Protein AF-A0A8B2NH88-F1 (afdb_monomer_lite)

InterPro domains:
  IPR000595 Cyclic nucleotide-binding domain [PS50042] (14-111)
  IPR000595 Cyclic nucleotide-binding domain [cd00038] (14-144)
  IPR012318 Crp-type HTH domain [PF13545] (170-238)
  IPR014710 RmlC-like jelly roll fold [G3DSA:2.60.120.10] (6-159)
  IPR018490 Cyclic nucleotide-binding domain superfamily [SSF51206] (8-156)
  IPR036388 Winged helix-like DNA-binding domain superfamily [G3DSA:1.10.10.10] (168-245)
  IPR036390 Winged helix DNA-binding domain superfamily [SSF46785] (169-241)

Sequence (848 aa):
MNVIDKGILERCSLFATLSADGLRELARVSTLSNVVHPGDVLFEIGDPSDALFVVTRPRRGQGDDAPLARFEFGATAGKFIRADHVGEFGVIGDVELLLAGIGPNLPRRCTRAVAVTPLVVMRLPAQTVATLSESEHRFRRLLVREGARRLLDAMQVQVRRREVGAEIALAALLTEAAATQGTFHGNRVEFARKITQDELASELAVSRRTIAMHLSEWARAGLVTTSPLVVLDFNRLRLLANLQDVAPADVHQDVVGEIDHLLDAGDLLRARTLALSFASHLLDAPTLVFRAALTAARLGATGEAAALLERHGFGPGVTAAAVSHLVRAGIHRLNATDAWDDLDDIRPSTALERQLATDIAALLGRLEKDGCRHAATLQETQDHASRAAAAYAIAHDIARSPFAAVNRAAMTLLAGDKSTATQLARPYLEDRSLAPSYWSAATAAEALLITNETEAARCQFRAASLLPDATDGARASTRRQLRLLAPALAMDPDALVTFMPISRPAVGVGHMIRATDADAAPRADTAERIAKGVEVAFQTHNVGSLYVSLACGADIVLAEAALARGAELHVVMPFSIADFRAASVAIGDADGEEGWNNRFDACLAKAATITILCPGDVPRLGQDWYYRQTFRHCAGRALERAGHLDTEPLLVSVSGGGDRSTIASTSSGMSEWAAHGLETVVVEFPLTRPKPAGPTAGLTVSGAAVVFLYPINDLDRGAKDRFSDTLAVRFGDALLVRALKSRRTAYAIIADTVAEVRSVVERARKCAATSGVALRIICDHGGIRRGEGTIAHDHLTRLTGATDVPGAPPDITLATATYAMEATFSDRKGQTLVPVGARSDMYALSWL

Secondary structure (DSSP, 8-state):
-----THHHHHSTTTTTS-HHHHHHHHHH-EEPPPBPTT-EEE-TTS---EEEEEE-SSTT-S-S--SEEEEEEPTTS-EEEEEEE-TT-EES-HHHHHTTT-S-PPPPSEEEEESSSBEEEEEEHHHHHHHHHH-HHHHHHHHHHHHHHHHHHHHHHHHHHHSHHHHHHHHHHHHHHHHHEEEETTEEEESS---HHHHHHHTTS-HHHHHHHHHHHHHTTSEEETTEEES-HHHHHHHHHTTTS-HHHHHHHHHHHHHHHHHHT-HHHHHHHHHHHHTTSTT-HHHHHHHHHHHHHTT-HHHHHHHHHHTT--TT--HHHHHHHHHHHHHHHTT----S-----S--SHHHHHHHHHHHHHHHHHHHHHHHH-SSHHHHHHHHHHHHHHHHHHHHHH--HHHHHHHHHHHHHTT-HHHHHHHHGGGSS---S---HHHHHHHHHHHHHTT-HHHHHHHHHHHTTSTT--HHHHHHHHHHHHHHHHHHT--HHHHHTTS---EEEEEEE-B--TTTS-HHHHHHHHHHHHHHHHHHHHHTTEEEEEE---TBHHHHHHHHHHHTTPEEEEEEEE-HHHHIIIIIGGG--TTS--HHHHHHHHHHH-SEEEEEE-SPPPSTTHHHHHHHHHHHHHHHHHHHHHHHTS--EEEEEE-S-----TTSHHHHHHHHHHTT--EEEEE--PPPPPPPS------PEEEEEEEEEESSPPPHHHHHHHHHHHHHHHGGGEEEEE-TTS-EEEEEEESSTTTHHHHHHHHHHHHHHTT--EEEEEEEEEEE-TT--B-HHHHHHSGGGS--TTS-SSSEEEEHHHHHHHHHHTTTTEEEEE-TT-TTEEEEEE-

Organism: NCBI:txid2184697

pLDDT: mean 84.27, std 11.88, range [36.03, 98.56]

Radius of gyration: 32.59 Å; chains: 1; bounding box: 81×70×95 Å

Structure (mmCIF, N/CA/C/O backbone):
data_AF-A0A8B2NH88-F1
#
_entry.id   AF-A0A8B2NH88-F1
#
loop_
_atom_site.group_PDB
_atom_site.id
_atom_site.type_symbol
_atom_site.label_atom_id
_atom_site.label_alt_id
_atom_site.label_comp_id
_atom_site.label_asym_id
_atom_site.label_entity_id
_atom_site.label_seq_id
_atom_site.pdbx_PDB_ins_code
_atom_site.Cartn_x
_atom_site.Cartn_y
_atom_site.Cartn_z
_atom_site.occupancy
_atom_site.B_iso_or_equiv
_atom_site.auth_seq_id
_atom_site.auth_comp_id
_atom_site.auth_asym_id
_atom_site.auth_atom_id
_atom_site.pdbx_PDB_model_num
ATOM 1 N N . MET A 1 1 ? 31.349 -8.669 -61.616 1.00 36.03 1 MET A N 1
ATOM 2 C CA . MET A 1 1 ? 29.884 -8.730 -61.415 1.00 36.03 1 MET A CA 1
ATOM 3 C C . MET A 1 1 ? 29.632 -9.651 -60.239 1.00 36.03 1 MET A C 1
ATOM 5 O O . MET A 1 1 ? 29.850 -10.847 -60.376 1.00 36.03 1 MET A O 1
ATOM 9 N N . ASN A 1 2 ? 29.287 -9.098 -59.075 1.00 39.78 2 ASN A N 1
ATOM 10 C CA . ASN A 1 2 ? 28.994 -9.897 -57.886 1.00 39.78 2 ASN A CA 1
ATOM 11 C C . ASN A 1 2 ? 27.671 -10.632 -58.112 1.00 39.78 2 ASN A C 1
ATOM 13 O O . ASN A 1 2 ? 26.616 -10.006 -58.112 1.00 39.78 2 ASN A O 1
ATOM 17 N N . VAL A 1 3 ? 27.733 -11.942 -58.355 1.00 52.06 3 VAL A N 1
ATOM 18 C CA . VAL A 1 3 ? 26.546 -12.799 -58.329 1.00 52.06 3 VAL A CA 1
ATOM 19 C C . VAL A 1 3 ? 26.080 -12.838 -56.879 1.00 52.06 3 VAL A C 1
ATOM 21 O O . VAL A 1 3 ? 26.786 -13.352 -56.013 1.00 52.06 3 VAL A O 1
ATOM 24 N N . ILE A 1 4 ? 24.933 -12.224 -56.606 1.00 63.06 4 ILE A N 1
ATOM 25 C CA . ILE A 1 4 ? 24.326 -12.230 -55.278 1.00 63.06 4 ILE A CA 1
ATOM 26 C C . ILE A 1 4 ? 23.904 -13.664 -54.936 1.00 63.06 4 ILE A C 1
ATOM 28 O O . ILE A 1 4 ? 23.284 -14.350 -55.752 1.00 63.06 4 ILE A O 1
ATOM 32 N N . ASP A 1 5 ? 24.255 -14.115 -53.731 1.00 66.06 5 ASP A N 1
ATOM 33 C CA . ASP A 1 5 ? 23.884 -15.433 -53.215 1.00 66.06 5 ASP A CA 1
ATOM 34 C C . ASP A 1 5 ? 22.354 -15.541 -53.079 1.00 66.06 5 ASP A C 1
ATOM 36 O O . ASP A 1 5 ? 21.733 -14.849 -52.264 1.00 66.06 5 ASP A O 1
ATOM 40 N N . LYS A 1 6 ? 21.748 -16.443 -53.863 1.00 68.06 6 LYS A N 1
ATOM 41 C CA . LYS A 1 6 ? 20.309 -16.750 -53.807 1.00 68.06 6 LYS A CA 1
ATOM 42 C C . LYS A 1 6 ? 19.868 -17.215 -52.421 1.00 68.06 6 LYS A C 1
ATOM 44 O O . LYS A 1 6 ? 18.712 -17.010 -52.060 1.00 68.06 6 LYS A O 1
ATOM 49 N N . GLY A 1 7 ? 20.790 -17.752 -51.618 1.00 69.69 7 GLY A N 1
ATOM 50 C CA . GLY A 1 7 ? 20.520 -18.199 -50.259 1.00 69.69 7 GLY A CA 1
ATOM 51 C C . GLY A 1 7 ? 20.042 -17.089 -49.318 1.00 69.69 7 GLY A C 1
ATOM 52 O O . GLY A 1 7 ? 19.490 -17.394 -48.265 1.00 69.69 7 GLY A O 1
ATOM 53 N N . ILE A 1 8 ? 20.231 -15.800 -49.643 1.00 73.44 8 ILE A N 1
ATOM 54 C CA . ILE A 1 8 ? 19.620 -14.695 -48.876 1.00 73.44 8 ILE A CA 1
ATOM 55 C C . ILE A 1 8 ? 18.121 -14.571 -49.189 1.00 73.44 8 ILE A C 1
ATOM 57 O O . ILE A 1 8 ? 17.326 -14.401 -48.268 1.00 73.44 8 ILE A O 1
ATOM 61 N N . LEU A 1 9 ? 17.730 -14.704 -50.461 1.00 78.56 9 LEU A N 1
ATOM 62 C CA . LEU A 1 9 ? 16.327 -14.647 -50.885 1.00 78.56 9 LEU A CA 1
ATOM 63 C C . LEU A 1 9 ? 15.545 -15.868 -50.389 1.00 78.56 9 LEU A C 1
ATOM 65 O O . LEU A 1 9 ? 14.433 -15.713 -49.901 1.00 78.56 9 LEU A O 1
ATOM 69 N N . GLU A 1 10 ? 16.141 -17.060 -50.431 1.00 81.31 10 GLU A N 1
ATOM 70 C CA . GLU A 1 10 ? 15.514 -18.301 -49.944 1.00 81.31 10 GLU A CA 1
ATOM 71 C C . GLU A 1 10 ? 15.223 -18.279 -48.434 1.00 81.31 10 GLU A C 1
ATOM 73 O O . GLU A 1 10 ? 14.262 -18.894 -47.977 1.00 81.31 10 GLU A O 1
ATOM 78 N N . ARG A 1 11 ? 16.028 -17.543 -47.653 1.00 80.81 11 ARG A N 1
ATOM 79 C CA . ARG A 1 11 ? 15.816 -17.352 -46.207 1.00 80.81 11 ARG A CA 1
ATOM 80 C C . ARG A 1 11 ? 14.731 -16.333 -45.875 1.00 80.81 11 ARG A C 1
ATOM 82 O O . ARG A 1 11 ? 14.248 -16.306 -44.747 1.00 80.81 11 ARG A O 1
ATOM 89 N N . CYS A 1 12 ? 14.345 -15.498 -46.832 1.00 81.19 12 CYS A N 1
ATOM 90 C CA . CYS A 1 12 ? 13.248 -14.568 -46.648 1.00 81.19 12 CYS A CA 1
ATOM 91 C C . CYS A 1 12 ? 11.926 -15.293 -46.926 1.00 81.19 12 CYS A C 1
ATOM 93 O O . CYS A 1 12 ? 11.665 -15.748 -48.043 1.00 81.19 12 CYS A O 1
ATOM 95 N N . SER A 1 13 ? 11.061 -15.370 -45.913 1.00 78.88 13 SER A N 1
ATOM 96 C CA . SER A 1 13 ? 9.768 -16.066 -45.991 1.00 78.88 13 SER A CA 1
ATOM 97 C C . SER A 1 13 ? 8.874 -15.565 -47.130 1.00 78.88 13 SER A C 1
ATOM 99 O O . SER A 1 13 ? 8.086 -16.338 -47.676 1.00 78.88 13 SER A O 1
ATOM 101 N N . LEU A 1 14 ? 9.030 -14.299 -47.528 1.00 81.50 14 LEU A N 1
ATOM 102 C CA . LEU A 1 14 ? 8.310 -13.697 -48.645 1.00 81.50 14 LEU A CA 1
ATOM 103 C C . LEU A 1 14 ? 8.694 -14.326 -49.996 1.00 81.50 14 LEU A C 1
ATOM 105 O O . LEU A 1 14 ? 7.817 -14.586 -50.818 1.00 81.50 14 LEU A O 1
ATOM 109 N N . PHE A 1 15 ? 9.981 -14.607 -50.221 1.00 85.25 15 PHE A N 1
ATOM 110 C CA . PHE A 1 15 ? 10.508 -15.092 -51.506 1.00 85.25 15 PHE A CA 1
ATOM 111 C C . PHE A 1 15 ? 10.697 -16.613 -51.556 1.00 85.25 15 PHE A C 1
ATOM 113 O O . PHE A 1 15 ? 10.886 -17.161 -52.638 1.00 85.25 15 PHE A O 1
ATOM 120 N N . ALA A 1 16 ? 10.566 -17.312 -50.424 1.00 79.69 16 ALA A N 1
ATOM 121 C CA . ALA A 1 16 ? 10.723 -18.766 -50.320 1.00 79.69 16 ALA A CA 1
ATOM 122 C C . ALA A 1 16 ? 9.769 -19.587 -51.217 1.00 79.69 16 ALA A C 1
ATOM 124 O O . ALA A 1 16 ? 9.991 -20.775 -51.433 1.00 79.69 16 ALA A O 1
ATOM 125 N N . THR A 1 17 ? 8.695 -18.975 -51.732 1.00 81.56 17 THR A N 1
ATOM 126 C CA . THR A 1 17 ? 7.713 -19.639 -52.611 1.00 81.56 17 THR A CA 1
ATOM 127 C C . THR A 1 17 ? 7.903 -19.362 -54.101 1.00 81.56 17 THR A C 1
ATOM 129 O O . THR A 1 17 ? 7.134 -19.895 -54.901 1.00 81.56 17 THR A O 1
ATOM 132 N N . LEU A 1 18 ? 8.891 -18.545 -54.480 1.00 85.94 18 LEU A N 1
ATOM 133 C CA . LEU A 1 18 ? 9.225 -18.303 -55.883 1.00 85.94 18 LEU A CA 1
ATOM 134 C C . LEU A 1 18 ? 9.798 -19.569 -56.532 1.00 85.94 18 LEU A C 1
ATOM 136 O O . LEU A 1 18 ? 10.517 -20.342 -55.897 1.00 85.94 18 LEU A O 1
ATOM 140 N N . SER A 1 19 ? 9.524 -19.757 -57.825 1.00 87.06 19 SER A N 1
ATOM 141 C CA . SER A 1 19 ? 10.197 -20.786 -58.615 1.00 87.06 19 SER A CA 1
ATOM 142 C C . SER A 1 19 ? 11.709 -20.534 -58.692 1.00 87.06 19 SER A C 1
ATOM 144 O O . SER A 1 19 ? 12.201 -19.418 -58.501 1.00 87.06 19 SER A O 1
ATOM 146 N N . ALA A 1 20 ? 12.476 -21.575 -59.028 1.00 83.94 20 ALA A N 1
ATOM 147 C CA . ALA A 1 20 ? 13.921 -21.452 -59.231 1.00 83.94 20 ALA A CA 1
ATOM 148 C C . ALA A 1 20 ? 14.282 -20.438 -60.337 1.00 83.94 20 ALA A C 1
ATOM 150 O O . ALA A 1 20 ? 15.357 -19.833 -60.293 1.00 83.94 20 ALA A O 1
ATOM 151 N N . ASP A 1 21 ? 13.392 -20.246 -61.316 1.00 85.06 21 ASP A N 1
ATOM 152 C CA . ASP A 1 21 ? 13.524 -19.237 -62.368 1.00 85.06 21 ASP A CA 1
ATOM 153 C C . ASP A 1 21 ? 13.228 -17.833 -61.845 1.00 85.06 21 ASP A C 1
ATOM 155 O O . ASP A 1 21 ? 14.049 -16.939 -62.048 1.00 85.06 21 ASP A O 1
ATOM 159 N N . GLY A 1 22 ? 12.161 -17.660 -61.061 1.00 85.75 22 GLY A N 1
ATOM 160 C CA . GLY A 1 22 ? 11.861 -16.388 -60.401 1.00 85.75 22 GLY A CA 1
ATOM 161 C C . GLY A 1 22 ? 12.966 -15.935 -59.437 1.00 85.75 22 GLY A C 1
ATOM 162 O O . GLY A 1 22 ? 13.389 -14.780 -59.470 1.00 85.75 22 GLY A O 1
ATOM 163 N N . LEU A 1 23 ? 13.522 -16.850 -58.632 1.00 86.56 23 LEU A N 1
ATOM 164 C CA . LEU A 1 23 ? 14.668 -16.560 -57.755 1.00 86.56 23 LEU A CA 1
ATOM 165 C C . LEU A 1 23 ? 15.925 -16.189 -58.550 1.00 86.56 23 LEU A C 1
ATOM 167 O O . LEU A 1 23 ? 16.676 -15.301 -58.144 1.00 86.56 23 LEU A O 1
ATOM 171 N N . ARG A 1 24 ? 16.169 -16.857 -59.688 1.00 85.69 24 ARG A N 1
ATOM 172 C CA . ARG A 1 24 ? 17.275 -16.520 -60.598 1.00 85.69 24 ARG A CA 1
ATOM 173 C C . ARG A 1 24 ? 17.119 -15.123 -61.169 1.00 85.69 24 ARG A C 1
ATOM 175 O O . ARG A 1 24 ? 18.090 -14.369 -61.180 1.00 85.69 24 ARG A O 1
ATOM 182 N N . GLU A 1 25 ? 15.928 -14.807 -61.655 1.00 87.31 25 GLU A N 1
ATOM 183 C CA . GLU A 1 25 ? 15.629 -13.517 -62.251 1.00 87.31 25 GLU A CA 1
ATOM 184 C C . GLU A 1 25 ? 15.794 -12.392 -61.229 1.00 87.31 25 GLU A C 1
ATOM 186 O O . GLU A 1 25 ? 16.532 -11.441 -61.493 1.00 87.31 25 GLU A O 1
ATOM 191 N N . LEU A 1 26 ? 15.205 -12.548 -60.041 1.00 87.50 26 LEU A N 1
ATOM 192 C CA . LEU A 1 26 ? 15.286 -11.559 -58.972 1.00 87.50 26 LEU A CA 1
ATOM 193 C C . LEU A 1 26 ? 16.730 -11.369 -58.490 1.00 87.50 26 LEU A C 1
ATOM 195 O O . LEU A 1 26 ? 17.210 -10.238 -58.431 1.00 87.50 26 LEU A O 1
ATOM 199 N N . ALA A 1 27 ? 17.470 -12.452 -58.228 1.00 85.56 27 ALA A N 1
ATOM 200 C CA . ALA A 1 27 ? 18.872 -12.375 -57.805 1.00 85.56 27 ALA A CA 1
ATOM 201 C C . ALA A 1 27 ? 19.776 -11.703 -58.853 1.00 85.56 27 ALA A C 1
ATOM 203 O O . ALA A 1 27 ? 20.733 -11.021 -58.490 1.00 85.56 27 ALA A O 1
ATOM 204 N N . ARG A 1 28 ? 19.472 -11.868 -60.149 1.00 87.25 28 ARG A N 1
ATOM 205 C CA . ARG A 1 28 ? 20.243 -11.273 -61.252 1.00 87.25 28 ARG A CA 1
ATOM 206 C C . ARG A 1 28 ? 20.133 -9.749 -61.292 1.00 87.25 28 ARG A C 1
ATOM 208 O O . ARG A 1 28 ? 21.100 -9.093 -61.666 1.00 87.25 28 ARG A O 1
ATOM 215 N N . VAL A 1 29 ? 18.962 -9.203 -60.969 1.00 87.50 29 VAL A N 1
ATOM 216 C CA . VAL A 1 29 ? 18.688 -7.756 -61.056 1.00 87.50 29 VAL A CA 1
ATOM 217 C C . VAL A 1 29 ? 18.832 -7.026 -59.721 1.00 87.50 29 VAL A C 1
ATOM 219 O O . VAL A 1 29 ? 18.782 -5.799 -59.684 1.00 87.50 29 VAL A O 1
ATOM 222 N N . SER A 1 30 ? 18.994 -7.769 -58.628 1.00 88.25 30 SER A N 1
ATOM 223 C CA . SER A 1 30 ? 19.156 -7.206 -57.291 1.00 88.25 30 SER A CA 1
ATOM 224 C C . SER A 1 30 ? 20.561 -6.648 -57.086 1.00 88.25 30 SER A C 1
ATOM 226 O O . SER A 1 30 ? 21.530 -7.120 -57.683 1.00 88.25 30 SER A O 1
ATOM 228 N N . THR A 1 31 ? 20.690 -5.658 -56.205 1.00 89.12 31 THR A N 1
ATOM 229 C CA . THR A 1 31 ? 21.988 -5.104 -55.795 1.00 89.12 31 THR A CA 1
ATOM 230 C C . THR A 1 31 ? 22.151 -5.179 -54.284 1.00 89.12 31 THR A C 1
ATOM 232 O O . THR A 1 31 ? 21.176 -5.116 -53.541 1.00 89.12 31 THR A O 1
ATOM 235 N N . LEU A 1 32 ? 23.388 -5.346 -53.818 1.00 87.56 32 LEU A N 1
ATOM 236 C CA . LEU A 1 32 ? 23.715 -5.372 -52.394 1.00 87.56 32 LEU A CA 1
ATOM 237 C C . LEU A 1 32 ? 24.426 -4.071 -52.023 1.00 87.56 32 LEU A C 1
ATOM 239 O O . LEU A 1 32 ? 25.334 -3.643 -52.740 1.00 87.56 32 LEU A O 1
ATOM 243 N N . SER A 1 33 ? 24.012 -3.441 -50.929 1.00 87.44 33 SER A N 1
ATOM 244 C CA . SER A 1 33 ? 24.659 -2.236 -50.420 1.00 87.44 33 SER A CA 1
ATOM 245 C C . SER A 1 33 ? 26.012 -2.546 -49.770 1.00 87.44 33 SER A C 1
ATOM 247 O O . SER A 1 33 ? 26.317 -3.686 -49.415 1.00 87.44 33 SER A O 1
ATOM 249 N N . ASN A 1 34 ? 26.806 -1.499 -49.536 1.00 87.38 34 ASN A N 1
ATOM 250 C CA . ASN A 1 34 ? 27.833 -1.546 -48.495 1.00 87.38 34 ASN A CA 1
ATOM 251 C C . ASN A 1 34 ? 27.167 -1.626 -47.107 1.00 87.38 34 ASN A C 1
ATOM 253 O O . ASN A 1 34 ? 25.945 -1.499 -46.988 1.00 87.38 34 ASN A O 1
ATOM 257 N N . VAL A 1 35 ? 27.966 -1.832 -46.056 1.00 87.56 35 VAL A N 1
ATOM 258 C CA . VAL A 1 35 ? 27.463 -1.785 -44.676 1.00 87.56 35 VAL A CA 1
ATOM 259 C C . VAL A 1 35 ? 26.870 -0.404 -44.402 1.00 87.56 35 VAL A C 1
ATOM 261 O O . VAL A 1 35 ? 27.547 0.605 -44.573 1.00 87.56 35 VAL A O 1
ATOM 264 N N . VAL A 1 36 ? 25.606 -0.391 -43.999 1.00 87.50 36 VAL A N 1
ATOM 265 C CA . VAL A 1 36 ? 24.856 0.779 -43.551 1.00 87.50 36 VAL A CA 1
ATOM 266 C C . VAL A 1 36 ? 25.027 0.896 -42.042 1.00 87.50 36 VAL A C 1
ATOM 268 O O . VAL A 1 36 ? 24.899 -0.104 -41.323 1.00 87.50 36 VAL A O 1
ATOM 271 N N . HIS A 1 37 ? 25.348 2.094 -41.559 1.00 83.88 37 HIS A N 1
ATOM 272 C CA . HIS A 1 37 ? 25.634 2.326 -40.151 1.00 83.88 37 HIS A CA 1
ATOM 273 C C . HIS A 1 37 ? 24.370 2.730 -39.374 1.00 83.88 37 HIS A C 1
ATOM 275 O O . HIS A 1 37 ? 23.430 3.272 -39.954 1.00 83.88 37 HIS A O 1
ATOM 281 N N . PRO A 1 38 ? 24.318 2.473 -38.054 1.00 79.31 38 PRO A N 1
ATOM 282 C CA . PRO A 1 38 ? 23.218 2.926 -37.207 1.00 79.31 38 PRO A CA 1
ATOM 283 C C . PRO A 1 38 ? 22.944 4.426 -37.364 1.00 79.31 38 PRO A C 1
ATOM 285 O O . PRO A 1 38 ? 23.867 5.235 -37.294 1.00 79.31 38 PRO A O 1
ATOM 288 N N . GLY A 1 39 ? 21.676 4.791 -37.531 1.00 72.12 39 GLY A N 1
ATOM 289 C CA . GLY A 1 39 ? 21.225 6.166 -37.752 1.00 72.12 39 GLY A CA 1
ATOM 290 C C . GLY A 1 39 ? 21.135 6.581 -39.223 1.00 72.12 39 GLY A C 1
ATOM 291 O O . GLY A 1 39 ? 20.457 7.568 -39.511 1.00 72.12 39 GLY A O 1
ATOM 292 N N . ASP A 1 40 ? 21.735 5.829 -40.151 1.00 86.12 40 ASP A N 1
ATOM 293 C CA . ASP A 1 40 ? 21.634 6.118 -41.582 1.00 86.12 40 ASP A CA 1
ATOM 294 C C . ASP A 1 40 ? 20.217 5.842 -42.100 1.00 86.12 40 ASP A C 1
ATOM 296 O O . ASP A 1 40 ? 19.581 4.834 -41.768 1.00 86.12 40 ASP A O 1
ATOM 300 N N . VAL A 1 41 ? 19.724 6.741 -42.951 1.00 84.75 41 VAL A N 1
ATOM 301 C CA . VAL A 1 41 ? 18.399 6.631 -43.562 1.00 84.75 41 VAL A CA 1
ATOM 302 C C . VAL A 1 41 ? 18.493 5.826 -44.857 1.00 84.75 41 VAL A C 1
ATOM 304 O O . VAL A 1 41 ? 19.268 6.155 -45.750 1.00 84.75 41 VAL A O 1
ATOM 307 N N . LEU A 1 42 ? 17.680 4.775 -44.965 1.00 88.06 42 LEU A N 1
ATOM 308 C CA . LEU A 1 42 ? 17.579 3.924 -46.153 1.00 88.06 42 LEU A CA 1
ATOM 309 C C . LEU A 1 42 ? 16.731 4.575 -47.252 1.00 88.06 42 LEU A C 1
ATOM 311 O O . LEU A 1 42 ? 17.059 4.459 -48.430 1.00 88.06 42 LEU A O 1
ATOM 315 N N . PHE A 1 43 ? 15.637 5.230 -46.863 1.00 90.06 43 PHE A N 1
ATOM 316 C CA . PHE A 1 43 ? 14.804 6.089 -47.709 1.00 90.06 43 PHE A CA 1
ATOM 317 C C . PHE A 1 43 ? 13.926 6.991 -46.832 1.00 90.06 43 PHE A C 1
ATOM 319 O O . PHE A 1 43 ? 13.549 6.607 -45.718 1.00 90.06 43 PHE A O 1
ATOM 326 N N . GLU A 1 44 ? 13.602 8.175 -47.344 1.00 87.94 44 GLU A N 1
ATOM 327 C CA . GLU A 1 44 ? 12.750 9.181 -46.711 1.00 87.94 44 GLU A CA 1
ATOM 328 C C . GLU A 1 44 ? 11.328 9.189 -47.293 1.00 87.94 44 GLU A C 1
ATOM 330 O O . GLU A 1 44 ? 11.056 8.712 -48.399 1.00 87.94 44 GLU A O 1
ATOM 335 N N . ILE A 1 45 ? 10.398 9.791 -46.547 1.00 84.38 45 ILE A N 1
ATOM 336 C CA . ILE A 1 45 ? 9.050 10.073 -47.053 1.00 84.38 45 ILE A CA 1
ATOM 337 C C . ILE A 1 45 ? 9.155 11.054 -48.223 1.00 84.38 45 ILE A C 1
ATOM 339 O O . ILE A 1 45 ? 9.796 12.099 -48.132 1.00 84.38 45 ILE A O 1
ATOM 343 N N . GLY A 1 46 ? 8.463 10.741 -49.316 1.00 83.62 46 GLY A N 1
ATOM 344 C CA . GLY A 1 46 ? 8.498 11.518 -50.548 1.00 83.62 46 GLY A CA 1
ATOM 345 C C . GLY A 1 46 ? 9.556 11.056 -51.550 1.00 83.62 46 GLY A C 1
ATOM 346 O O . GLY A 1 46 ? 9.505 11.512 -52.695 1.00 83.62 46 GLY A O 1
ATOM 347 N N . ASP A 1 47 ? 10.449 10.134 -51.188 1.00 88.94 47 ASP A N 1
ATOM 348 C CA . ASP A 1 47 ? 11.381 9.531 -52.143 1.00 88.94 47 ASP A CA 1
ATOM 349 C C . ASP A 1 47 ? 10.641 8.703 -53.214 1.00 88.94 47 ASP A C 1
ATOM 351 O O . ASP A 1 47 ? 9.493 8.281 -53.015 1.00 88.94 47 ASP A O 1
ATOM 355 N N . PRO A 1 48 ? 11.259 8.455 -54.383 1.00 88.25 48 PRO A N 1
ATOM 356 C CA . PRO A 1 48 ? 10.744 7.489 -55.348 1.00 88.25 48 PRO A CA 1
ATOM 357 C C . PRO A 1 48 ? 10.649 6.077 -54.745 1.00 88.25 48 PRO A C 1
ATOM 359 O O . PRO A 1 48 ? 11.592 5.578 -54.130 1.00 88.25 48 PRO A O 1
ATOM 362 N N . SER A 1 49 ? 9.521 5.399 -54.958 1.00 89.00 49 SER A N 1
ATOM 363 C CA . SER A 1 49 ? 9.327 4.004 -54.541 1.00 89.00 49 SER A CA 1
ATOM 364 C C . SER A 1 49 ? 9.710 3.071 -55.679 1.00 89.00 49 SER A C 1
ATOM 366 O O . SER A 1 49 ? 8.858 2.586 -56.407 1.00 89.00 49 SER A O 1
ATOM 368 N N . ASP A 1 50 ? 11.001 2.862 -55.896 1.00 87.44 50 ASP A N 1
ATOM 369 C CA . ASP A 1 50 ? 11.514 2.127 -57.059 1.00 87.44 50 ASP A CA 1
ATOM 370 C C . ASP A 1 50 ? 12.074 0.733 -56.723 1.00 87.44 50 ASP A C 1
ATOM 372 O O . ASP A 1 50 ? 12.423 -0.042 -57.620 1.00 87.44 50 ASP A O 1
ATOM 376 N N . ALA A 1 51 ? 12.127 0.375 -55.437 1.00 89.69 51 ALA A N 1
ATOM 377 C CA . ALA A 1 51 ? 12.631 -0.914 -54.977 1.00 89.69 51 ALA A CA 1
ATOM 378 C C . ALA A 1 51 ? 12.023 -1.382 -53.648 1.00 89.69 51 ALA A C 1
ATOM 380 O O . ALA A 1 51 ? 11.551 -0.581 -52.849 1.00 89.69 51 ALA A O 1
ATOM 381 N N . LEU A 1 52 ? 12.097 -2.683 -53.387 1.00 89.81 52 LEU A N 1
ATOM 382 C CA . LEU A 1 52 ? 11.957 -3.270 -52.057 1.00 89.81 52 LEU A CA 1
ATOM 383 C C . LEU A 1 52 ? 13.348 -3.558 -51.499 1.00 89.81 52 LEU A C 1
ATOM 385 O O . LEU A 1 52 ? 14.319 -3.680 -52.245 1.00 89.81 52 LEU A O 1
ATOM 389 N N . PHE A 1 53 ? 13.447 -3.689 -50.188 1.00 90.94 53 PHE A N 1
ATOM 390 C CA . PHE A 1 53 ? 14.721 -3.886 -49.520 1.00 90.94 53 PHE A CA 1
ATOM 391 C C . PHE A 1 53 ? 14.633 -5.058 -48.549 1.00 90.94 53 PHE A C 1
ATOM 393 O O . PHE A 1 53 ? 13.726 -5.106 -47.722 1.00 90.94 53 PHE A O 1
ATOM 400 N N . VAL A 1 54 ? 15.584 -5.986 -48.638 1.00 90.38 54 VAL A N 1
ATOM 401 C CA . VAL A 1 54 ? 15.767 -7.075 -47.669 1.00 90.38 54 VAL A CA 1
ATOM 402 C C . VAL A 1 54 ? 16.963 -6.740 -46.793 1.00 90.38 54 VAL A C 1
ATOM 404 O O . VAL A 1 54 ? 18.051 -6.500 -47.317 1.00 90.38 54 VAL A O 1
ATOM 407 N N . VAL A 1 55 ? 16.781 -6.725 -45.475 1.00 89.44 55 VAL A N 1
ATOM 408 C CA . VAL A 1 55 ? 17.854 -6.387 -44.524 1.00 89.44 55 VAL A CA 1
ATOM 409 C C . VAL A 1 55 ? 18.558 -7.642 -44.004 1.00 89.44 55 VAL A C 1
ATOM 411 O O . VAL A 1 55 ? 17.918 -8.648 -43.709 1.00 89.44 55 VAL A O 1
ATOM 414 N N . THR A 1 56 ? 19.885 -7.614 -43.880 1.00 88.50 56 THR A N 1
ATOM 415 C CA . THR A 1 56 ? 20.683 -8.722 -43.322 1.00 88.50 56 THR A CA 1
ATOM 416 C C . THR A 1 56 ? 21.919 -8.213 -42.581 1.00 88.50 56 THR A C 1
ATOM 418 O O . THR A 1 56 ? 22.319 -7.063 -42.761 1.00 88.50 56 THR A O 1
ATOM 421 N N . ARG A 1 57 ? 22.525 -9.029 -41.711 1.00 85.06 57 ARG A N 1
ATOM 422 C CA . ARG A 1 57 ? 23.715 -8.625 -40.949 1.00 85.06 57 ARG A CA 1
ATOM 423 C C . ARG A 1 57 ? 24.991 -8.660 -41.818 1.00 85.06 57 ARG A C 1
ATOM 425 O O . ARG A 1 57 ? 25.113 -9.513 -42.695 1.00 85.06 57 ARG A O 1
ATOM 432 N N . PRO A 1 58 ? 26.000 -7.801 -41.552 1.00 80.00 58 PRO A N 1
ATOM 433 C CA . PRO A 1 58 ? 27.263 -7.779 -42.302 1.00 80.00 58 PRO A CA 1
ATOM 434 C C . PRO A 1 58 ? 28.138 -9.034 -42.141 1.00 80.00 58 PRO A C 1
ATOM 436 O O . PRO A 1 58 ? 28.938 -9.343 -43.024 1.00 80.00 58 PRO A O 1
ATOM 439 N N . ARG A 1 59 ? 28.038 -9.744 -41.006 1.00 72.62 59 ARG A N 1
ATOM 440 C CA . ARG A 1 59 ? 28.788 -10.979 -40.703 1.00 72.62 59 ARG A CA 1
ATOM 441 C C . ARG A 1 59 ? 27.876 -12.001 -40.020 1.00 72.62 59 ARG A C 1
ATOM 443 O O . ARG A 1 59 ? 27.132 -11.646 -39.110 1.00 72.62 59 ARG A O 1
ATOM 450 N N . ARG A 1 60 ? 27.955 -13.273 -40.435 1.00 55.25 60 ARG A N 1
ATOM 451 C CA . ARG A 1 60 ? 27.211 -14.382 -39.808 1.00 55.25 60 ARG A CA 1
ATOM 452 C C . ARG A 1 60 ? 27.752 -14.668 -38.402 1.00 55.25 60 ARG A C 1
ATOM 454 O O . ARG A 1 60 ? 28.953 -14.864 -38.251 1.00 55.25 60 ARG A O 1
ATOM 461 N N . GLY A 1 61 ? 26.854 -14.774 -37.421 1.00 53.06 61 GLY A N 1
ATOM 462 C CA . GLY A 1 61 ? 27.132 -15.413 -36.127 1.00 53.06 61 GLY A CA 1
ATOM 463 C C . GLY A 1 61 ? 27.500 -14.501 -34.953 1.00 53.06 61 GLY A C 1
ATOM 464 O O . GLY A 1 61 ? 27.895 -15.025 -33.919 1.00 53.06 61 GLY A O 1
ATOM 465 N N . GLN A 1 62 ? 27.375 -13.175 -35.067 1.00 41.41 62 GLN A N 1
ATOM 466 C CA . GLN A 1 62 ? 27.618 -12.269 -33.939 1.00 41.41 62 GLN A CA 1
ATOM 467 C C . GLN A 1 62 ? 26.459 -11.277 -33.776 1.00 41.41 62 GLN A C 1
ATOM 469 O O . GLN A 1 62 ? 26.269 -10.407 -34.625 1.00 41.41 62 GLN A O 1
ATOM 474 N N . GLY A 1 63 ? 25.712 -11.407 -32.677 1.00 48.22 63 GLY A N 1
ATOM 475 C CA . GLY A 1 63 ? 24.756 -10.403 -32.202 1.00 48.22 63 GLY A CA 1
ATOM 476 C C . GLY A 1 63 ? 23.357 -10.946 -31.912 1.00 48.22 63 GLY A C 1
ATOM 477 O O . GLY A 1 63 ? 22.810 -11.685 -32.726 1.00 48.22 63 GLY A O 1
ATOM 478 N N . ASP A 1 64 ? 22.826 -10.529 -30.757 1.00 52.19 64 ASP A N 1
ATOM 479 C CA . ASP A 1 64 ? 21.442 -10.658 -30.272 1.00 52.19 64 ASP A CA 1
ATOM 480 C C . ASP A 1 64 ? 20.380 -10.526 -31.371 1.00 52.19 64 ASP A C 1
ATOM 482 O O . ASP A 1 64 ? 20.593 -9.827 -32.368 1.00 52.19 64 ASP A O 1
ATOM 486 N N . ASP A 1 65 ? 19.181 -11.062 -31.116 1.00 59.09 65 ASP A N 1
ATOM 487 C CA . ASP A 1 65 ? 17.928 -10.852 -31.877 1.00 59.09 65 ASP A CA 1
ATOM 488 C C . ASP A 1 65 ? 17.462 -9.373 -31.951 1.00 59.09 65 ASP A C 1
ATOM 490 O O . ASP A 1 65 ? 16.321 -9.066 -32.296 1.00 59.09 65 ASP A O 1
ATOM 494 N N . ALA A 1 66 ? 18.363 -8.427 -31.678 1.00 60.66 66 ALA A N 1
ATOM 495 C CA . ALA A 1 66 ? 18.165 -7.001 -31.825 1.00 60.66 66 ALA A CA 1
ATOM 496 C C . ALA A 1 66 ? 17.749 -6.627 -33.263 1.00 60.66 66 ALA A C 1
ATOM 498 O O . ALA A 1 66 ? 18.266 -7.180 -34.244 1.00 60.66 66 ALA A O 1
ATOM 499 N N . PRO A 1 67 ? 16.845 -5.648 -33.411 1.00 73.44 67 PRO A N 1
ATOM 500 C CA . PRO A 1 67 ? 16.346 -5.237 -34.712 1.00 73.44 67 PRO A CA 1
ATOM 501 C C . PRO A 1 67 ? 17.428 -4.576 -35.572 1.00 73.44 67 PRO A C 1
ATOM 503 O O . PRO A 1 67 ? 18.300 -3.851 -35.085 1.00 73.44 67 PRO A O 1
ATOM 506 N N . LEU A 1 68 ? 17.356 -4.814 -36.883 1.00 80.25 68 LEU A N 1
ATOM 507 C CA . LEU A 1 68 ? 18.297 -4.260 -37.854 1.00 80.25 68 LEU A CA 1
ATOM 508 C C . LEU A 1 68 ? 17.880 -2.867 -38.307 1.00 80.25 68 LEU A C 1
ATOM 510 O O . LEU A 1 68 ? 18.693 -1.947 -38.292 1.00 80.25 68 LEU A O 1
ATOM 514 N N . ALA A 1 69 ? 16.611 -2.692 -38.667 1.00 82.38 69 ALA A N 1
ATOM 515 C CA . ALA A 1 69 ? 16.079 -1.425 -39.155 1.00 82.38 69 ALA A CA 1
ATOM 516 C C . ALA A 1 69 ? 14.791 -1.032 -38.426 1.00 82.38 69 ALA A C 1
ATOM 518 O O . ALA A 1 69 ? 14.088 -1.877 -37.872 1.00 82.38 69 ALA A O 1
ATOM 519 N N . ARG A 1 70 ? 14.481 0.264 -38.454 1.00 79.94 70 ARG A N 1
ATOM 520 C CA . ARG A 1 70 ? 13.248 0.856 -37.942 1.00 79.94 70 ARG A CA 1
ATOM 521 C C . ARG A 1 70 ? 12.486 1.500 -39.092 1.00 79.94 70 ARG A C 1
ATOM 523 O O . ARG A 1 70 ? 13.060 2.281 -39.848 1.00 79.94 70 ARG A O 1
ATOM 530 N N . PHE A 1 71 ? 11.219 1.145 -39.231 1.00 77.81 71 PHE A N 1
ATOM 531 C CA . PHE A 1 71 ? 10.332 1.520 -40.325 1.00 77.81 71 PHE A CA 1
ATOM 532 C C . PHE A 1 71 ? 9.223 2.439 -39.810 1.00 77.81 71 PHE A C 1
ATOM 534 O O . PHE A 1 71 ? 8.458 2.047 -38.937 1.00 77.81 71 PHE A O 1
ATOM 541 N N . GLU A 1 72 ? 9.134 3.661 -40.323 1.00 73.69 72 GLU A N 1
ATOM 542 C CA . GLU A 1 72 ? 8.262 4.716 -39.813 1.00 73.69 72 GLU A CA 1
ATOM 543 C C . GLU A 1 72 ? 7.175 5.119 -40.822 1.00 73.69 72 GLU A C 1
ATOM 545 O O . GLU A 1 72 ? 7.472 5.359 -41.990 1.00 73.69 72 GLU A O 1
ATOM 550 N N . PHE A 1 73 ? 5.920 5.270 -40.385 1.00 71.88 73 PHE A N 1
ATOM 551 C CA . PHE A 1 73 ? 4.842 5.841 -41.215 1.00 71.88 73 PHE A CA 1
ATOM 552 C C . PHE A 1 73 ? 4.767 7.365 -41.052 1.00 71.88 73 PHE A C 1
ATOM 554 O O . PHE A 1 73 ? 4.805 7.863 -39.926 1.00 71.88 73 PHE A O 1
ATOM 561 N N . GLY A 1 74 ? 4.613 8.119 -42.143 1.00 60.22 74 GLY A N 1
ATOM 562 C CA . GLY A 1 74 ? 4.488 9.582 -42.106 1.00 60.22 74 GLY A CA 1
ATOM 563 C C . GLY A 1 74 ? 3.056 10.107 -41.960 1.00 60.22 74 GLY A C 1
ATOM 564 O O . GLY A 1 74 ? 2.135 9.563 -42.561 1.00 60.22 74 GLY A O 1
ATOM 565 N N . ALA A 1 75 ? 2.866 11.214 -41.229 1.00 53.38 75 ALA A N 1
ATOM 566 C CA . ALA A 1 75 ? 1.663 12.057 -41.306 1.00 53.38 75 ALA A CA 1
ATOM 567 C C . ALA A 1 75 ? 1.881 13.292 -42.202 1.00 53.38 75 ALA A C 1
ATOM 569 O O . ALA A 1 75 ? 3.007 13.757 -42.379 1.00 53.38 75 ALA A O 1
ATOM 570 N N . THR A 1 76 ? 0.787 13.917 -42.653 1.00 44.97 76 THR A N 1
ATOM 571 C CA . THR A 1 76 ? 0.736 15.158 -43.462 1.00 44.97 76 THR A CA 1
ATOM 572 C C . THR A 1 76 ? 1.392 16.401 -42.831 1.00 44.97 76 THR A C 1
ATOM 574 O O . THR A 1 76 ? 1.444 17.444 -43.474 1.00 44.97 76 THR A O 1
ATOM 577 N N . ALA A 1 77 ? 1.924 16.317 -41.606 1.00 42.72 77 ALA A N 1
ATOM 578 C CA . ALA A 1 77 ? 2.529 17.437 -40.872 1.00 42.72 77 ALA A CA 1
ATOM 579 C C . ALA A 1 77 ? 3.927 17.129 -40.286 1.00 42.72 77 ALA A C 1
ATOM 581 O O . ALA A 1 77 ? 4.321 17.733 -39.290 1.00 42.72 77 ALA A O 1
ATOM 582 N N . GLY A 1 78 ? 4.668 16.166 -40.851 1.00 45.97 78 GLY A N 1
ATOM 583 C CA . GLY A 1 78 ? 6.046 15.865 -40.424 1.00 45.97 78 GLY A CA 1
ATOM 584 C C . GLY A 1 78 ? 6.169 15.152 -39.070 1.00 45.97 78 GLY A C 1
ATOM 585 O O . GLY A 1 78 ? 7.259 15.076 -38.510 1.00 45.97 78 GLY A O 1
ATOM 586 N N . LYS A 1 79 ? 5.060 14.627 -38.532 1.00 48.22 79 LYS A N 1
ATOM 587 C CA . LYS A 1 79 ? 5.048 13.738 -37.362 1.00 48.22 79 LYS A CA 1
ATOM 588 C C . LYS A 1 79 ? 4.922 12.288 -37.814 1.00 48.22 79 LYS A C 1
ATOM 590 O O . LYS A 1 79 ? 4.094 11.986 -38.673 1.00 48.22 79 LYS A O 1
ATOM 595 N N . PHE A 1 80 ? 5.719 11.406 -37.224 1.00 57.88 80 PHE A N 1
ATOM 596 C CA . PHE A 1 80 ? 5.677 9.978 -37.520 1.00 57.88 80 PHE A CA 1
ATOM 597 C C . PHE A 1 80 ? 4.566 9.301 -36.717 1.00 57.88 80 PHE A C 1
ATOM 599 O O . PHE A 1 80 ? 4.319 9.624 -35.557 1.00 57.88 80 PHE A O 1
ATOM 606 N N . ILE A 1 81 ? 3.850 8.396 -37.374 1.00 53.78 81 ILE A N 1
ATOM 607 C CA . ILE A 1 81 ? 2.641 7.758 -36.859 1.00 53.78 81 ILE A CA 1
ATOM 608 C C . ILE A 1 81 ? 2.967 6.442 -36.147 1.00 53.78 81 ILE A C 1
ATOM 610 O O . ILE A 1 81 ? 2.272 6.085 -35.206 1.00 53.78 81 ILE A O 1
ATOM 614 N N . ARG A 1 82 ? 3.999 5.710 -36.560 1.00 60.06 82 ARG A N 1
ATOM 615 C CA . ARG A 1 82 ? 4.394 4.404 -35.999 1.00 60.06 82 ARG A CA 1
ATOM 616 C C . ARG A 1 82 ? 5.856 4.149 -36.338 1.00 60.06 82 ARG A C 1
ATOM 618 O O . ARG A 1 82 ? 6.287 4.649 -37.370 1.00 60.06 82 ARG A O 1
ATOM 625 N N . ALA A 1 83 ? 6.565 3.377 -35.516 1.00 59.97 83 ALA A N 1
ATOM 626 C CA . ALA A 1 83 ? 7.892 2.846 -35.806 1.00 59.97 83 ALA A CA 1
ATOM 627 C C . ALA A 1 83 ? 7.887 1.319 -35.597 1.00 59.97 83 ALA A C 1
ATOM 629 O O . ALA A 1 83 ? 7.719 0.859 -34.474 1.00 59.97 83 ALA A O 1
ATOM 630 N N . ASP A 1 84 ? 8.043 0.544 -36.668 1.00 67.00 84 ASP A N 1
ATOM 631 C CA . ASP A 1 84 ? 8.182 -0.913 -36.632 1.00 67.00 84 ASP A CA 1
ATOM 632 C C . ASP A 1 84 ? 9.645 -1.326 -36.637 1.00 67.00 84 ASP A C 1
ATOM 634 O O . ASP A 1 84 ? 10.456 -0.781 -37.383 1.00 67.00 84 ASP A O 1
ATOM 638 N N . HIS A 1 85 ? 9.974 -2.339 -35.847 1.00 76.75 85 HIS A N 1
ATOM 639 C CA . HIS A 1 85 ? 11.304 -2.927 -35.809 1.00 76.75 85 HIS A CA 1
ATOM 640 C C . HIS A 1 85 ? 11.394 -4.111 -36.778 1.00 76.75 85 HIS A C 1
ATOM 642 O O . HIS A 1 85 ? 10.530 -4.985 -36.804 1.00 76.75 85 HIS A O 1
ATOM 648 N N . VAL A 1 86 ? 12.444 -4.136 -37.598 1.00 78.81 86 VAL A N 1
ATOM 649 C CA . VAL A 1 86 ? 12.645 -5.132 -38.655 1.00 78.81 86 VAL A CA 1
ATOM 650 C C . VAL A 1 86 ? 13.901 -5.938 -38.352 1.00 78.81 86 VAL A C 1
ATOM 652 O O . VAL A 1 86 ? 15.007 -5.396 -38.331 1.00 78.81 86 VAL A O 1
ATOM 655 N N . GLY A 1 87 ? 13.715 -7.233 -38.097 1.00 81.12 87 GLY A N 1
ATOM 656 C CA . GLY A 1 87 ? 14.790 -8.196 -37.853 1.00 81.12 87 GLY A CA 1
ATOM 657 C C . GLY A 1 87 ? 15.487 -8.676 -39.130 1.00 81.12 87 GLY A C 1
ATOM 658 O O . GLY A 1 87 ? 15.209 -8.210 -40.237 1.00 81.12 87 GLY A O 1
ATOM 659 N N . GLU A 1 88 ? 16.407 -9.627 -38.975 1.00 84.94 88 GLU A N 1
ATOM 660 C CA . GLU A 1 88 ? 17.166 -10.191 -40.094 1.00 84.94 88 GLU A CA 1
ATOM 661 C C . GLU A 1 88 ? 16.267 -10.897 -41.128 1.00 84.94 88 GLU A C 1
ATOM 663 O O . GLU A 1 88 ? 15.318 -11.592 -40.780 1.00 84.94 88 GLU A O 1
ATOM 668 N N . PHE A 1 89 ? 16.570 -10.695 -42.415 1.00 86.81 89 PHE A N 1
ATOM 669 C CA . PHE A 1 89 ? 15.784 -11.115 -43.587 1.00 86.81 89 PHE A CA 1
ATOM 670 C C . PHE A 1 89 ? 14.395 -10.471 -43.706 1.00 86.81 89 PHE A C 1
ATOM 672 O O . PHE A 1 89 ? 13.597 -10.870 -44.561 1.00 86.81 89 PHE A O 1
ATOM 679 N N . GLY A 1 90 ? 14.113 -9.449 -42.895 1.00 84.81 90 GLY A N 1
ATOM 680 C CA . GLY A 1 90 ? 12.906 -8.646 -43.012 1.00 84.81 90 GLY A CA 1
ATOM 681 C C . GLY A 1 90 ? 12.882 -7.802 -44.288 1.00 84.81 90 GLY A C 1
ATOM 682 O O . GLY A 1 90 ? 13.923 -7.416 -44.826 1.00 84.81 90 GLY A O 1
ATOM 683 N N . VAL A 1 91 ? 11.670 -7.518 -44.765 1.00 88.00 91 VAL A N 1
ATOM 684 C CA . VAL A 1 91 ? 11.408 -6.729 -45.975 1.00 88.00 91 VAL A CA 1
ATOM 685 C C . VAL A 1 91 ? 10.868 -5.358 -45.582 1.00 88.00 91 VAL A C 1
ATOM 687 O O . VAL A 1 91 ? 10.045 -5.259 -44.672 1.00 88.00 91 VAL A O 1
ATOM 690 N N . ILE A 1 92 ? 11.335 -4.315 -46.267 1.00 87.88 92 ILE A N 1
ATOM 691 C CA . ILE A 1 92 ? 10.839 -2.939 -46.146 1.00 87.88 92 ILE A CA 1
ATOM 692 C C . ILE A 1 92 ? 10.642 -2.309 -47.529 1.00 87.88 92 ILE A C 1
ATOM 694 O O . ILE A 1 92 ? 11.300 -2.680 -48.507 1.00 87.88 92 ILE A O 1
ATOM 698 N N . GLY A 1 93 ? 9.748 -1.323 -47.600 1.00 85.88 93 GLY A N 1
ATOM 699 C CA . GLY A 1 93 ? 9.396 -0.633 -48.844 1.00 85.88 93 GLY A CA 1
ATOM 700 C C . GLY A 1 93 ? 8.370 -1.376 -49.708 1.00 85.88 93 GLY A C 1
ATOM 701 O O . GLY A 1 93 ? 8.235 -1.072 -50.892 1.00 85.88 93 GLY A O 1
ATOM 702 N N . ASP A 1 94 ? 7.677 -2.352 -49.124 1.00 84.94 94 ASP A N 1
ATOM 703 C CA . ASP A 1 94 ? 6.602 -3.163 -49.704 1.00 84.94 94 ASP A CA 1
ATOM 704 C C . ASP A 1 94 ? 5.221 -2.485 -49.639 1.00 84.94 94 ASP A C 1
ATOM 706 O O . ASP A 1 94 ? 4.334 -2.808 -50.430 1.00 84.94 94 ASP A O 1
ATOM 710 N N . VAL A 1 95 ? 5.035 -1.510 -48.743 1.00 82.88 95 VAL A N 1
ATOM 711 C CA . VAL A 1 95 ? 3.752 -0.810 -48.549 1.00 82.88 95 VAL A CA 1
ATOM 712 C C . VAL A 1 95 ? 3.292 -0.093 -49.819 1.00 82.88 95 VAL A C 1
ATOM 714 O O . VAL A 1 95 ? 2.142 -0.252 -50.228 1.00 82.88 95 VAL A O 1
ATOM 717 N N . GLU A 1 96 ? 4.169 0.662 -50.487 1.00 85.56 96 GLU A N 1
ATOM 718 C CA . GLU A 1 96 ? 3.791 1.400 -51.701 1.00 85.56 96 GLU A CA 1
ATOM 719 C C . GLU A 1 96 ? 3.430 0.471 -52.865 1.00 85.56 96 GLU A C 1
ATOM 721 O O . GLU A 1 96 ? 2.560 0.805 -53.672 1.00 85.56 96 GLU A O 1
ATOM 726 N N . LEU A 1 97 ? 4.033 -0.721 -52.909 1.00 82.75 97 LEU A N 1
ATOM 727 C CA . LEU A 1 97 ? 3.687 -1.758 -53.877 1.00 82.75 97 LEU A CA 1
ATOM 728 C C . LEU A 1 97 ? 2.249 -2.247 -53.673 1.00 82.75 97 LEU A C 1
ATOM 730 O O . LEU A 1 97 ? 1.522 -2.416 -54.649 1.00 82.75 97 LEU A O 1
ATOM 734 N N . LEU A 1 98 ? 1.794 -2.396 -52.428 1.00 80.69 98 LEU A N 1
ATOM 735 C CA . LEU A 1 98 ? 0.397 -2.734 -52.152 1.00 80.69 98 LEU A CA 1
ATOM 736 C C . LEU A 1 98 ? -0.574 -1.598 -52.458 1.00 80.69 98 LEU A C 1
ATOM 738 O O . LEU A 1 98 ? -1.633 -1.857 -53.027 1.00 80.69 98 LEU A O 1
ATOM 742 N N . LEU A 1 99 ? -0.216 -0.354 -52.131 1.00 78.69 99 LEU A N 1
ATOM 743 C CA . LEU A 1 99 ? -1.048 0.814 -52.444 1.00 78.69 99 LEU A CA 1
ATOM 744 C C . LEU A 1 99 ? -1.272 0.973 -53.957 1.00 78.69 99 LEU A C 1
ATOM 746 O O . LEU A 1 99 ? -2.334 1.427 -54.375 1.00 78.69 99 LEU A O 1
ATOM 750 N N . ALA A 1 100 ? -0.307 0.549 -54.777 1.00 80.69 100 ALA A N 1
ATOM 751 C CA . ALA A 1 100 ? -0.406 0.527 -56.235 1.00 80.69 100 ALA A CA 1
ATOM 752 C C . ALA A 1 100 ? -1.084 -0.736 -56.810 1.00 80.69 100 ALA A C 1
ATOM 754 O O . ALA A 1 100 ? -1.046 -0.953 -58.021 1.00 80.69 100 ALA A O 1
ATOM 755 N N . GLY A 1 101 ? -1.651 -1.615 -55.976 1.00 80.88 101 GLY A N 1
ATOM 756 C CA . GLY A 1 101 ? -2.250 -2.876 -56.430 1.00 80.88 101 GLY A CA 1
ATOM 757 C C . GLY A 1 101 ? -1.239 -3.898 -56.971 1.00 80.88 101 GLY A C 1
ATOM 758 O O . GLY A 1 101 ? -1.610 -4.764 -57.762 1.00 80.88 101 GLY A O 1
ATOM 759 N N . ILE A 1 102 ? 0.026 -3.810 -56.541 1.00 80.44 102 ILE A N 1
ATOM 760 C CA . ILE A 1 102 ? 1.183 -4.580 -57.036 1.00 80.44 102 ILE A CA 1
ATOM 761 C C . ILE A 1 102 ? 1.494 -4.263 -58.512 1.00 80.44 102 ILE A C 1
ATOM 763 O O . ILE A 1 102 ? 2.006 -5.084 -59.265 1.00 80.44 102 ILE A O 1
ATOM 767 N N . GLY A 1 103 ? 1.170 -3.042 -58.941 1.00 75.06 103 GLY A N 1
ATOM 768 C CA . GLY A 1 103 ? 1.519 -2.526 -60.259 1.00 75.06 103 GLY A CA 1
ATOM 769 C C . GLY A 1 103 ? 2.923 -1.903 -60.310 1.00 75.06 103 GLY A C 1
ATOM 770 O O . GLY A 1 103 ? 3.512 -1.592 -59.277 1.00 75.06 103 GLY A O 1
ATOM 771 N N . PRO A 1 104 ? 3.458 -1.655 -61.517 1.00 68.06 104 PRO A N 1
ATOM 772 C CA . PRO A 1 104 ? 4.780 -1.047 -61.706 1.00 68.06 104 PRO A CA 1
ATOM 773 C C . PRO A 1 104 ? 4.821 0.461 -61.394 1.00 68.06 104 PRO A C 1
ATOM 775 O O . PRO A 1 104 ? 5.899 1.020 -61.206 1.00 68.06 104 PRO A O 1
ATOM 778 N N . ASN A 1 105 ? 3.663 1.127 -61.340 1.00 80.69 105 ASN A N 1
ATOM 779 C CA . ASN A 1 105 ? 3.554 2.567 -61.107 1.00 80.69 105 ASN A CA 1
ATOM 780 C C . ASN A 1 105 ? 3.321 2.850 -59.623 1.00 80.69 105 ASN A C 1
ATOM 782 O O . ASN A 1 105 ? 2.179 2.942 -59.172 1.00 80.69 105 ASN A O 1
ATOM 786 N N . LEU A 1 106 ? 4.411 2.969 -58.870 1.00 84.00 106 LEU A N 1
ATOM 787 C CA . LEU A 1 106 ? 4.345 3.149 -57.424 1.00 84.00 106 LEU A CA 1
ATOM 788 C C . LEU A 1 106 ? 4.178 4.622 -57.020 1.00 84.00 106 LEU A C 1
ATOM 790 O O . LEU A 1 106 ? 4.821 5.498 -57.609 1.00 84.00 106 LEU A O 1
ATOM 794 N N . PRO A 1 107 ? 3.355 4.922 -55.995 1.00 86.25 107 PRO A N 1
ATOM 795 C CA . PRO A 1 107 ? 3.329 6.248 -55.391 1.00 86.25 107 PRO A CA 1
ATOM 796 C C . PRO A 1 107 ? 4.679 6.558 -54.732 1.00 86.25 107 PRO A C 1
ATOM 798 O O . PRO A 1 107 ? 5.459 5.656 -54.425 1.00 86.25 107 PRO A O 1
ATOM 801 N N . ARG A 1 108 ? 4.958 7.841 -54.472 1.00 88.00 108 ARG A N 1
ATOM 802 C CA . ARG A 1 108 ? 6.112 8.232 -53.644 1.00 88.00 108 ARG A CA 1
ATOM 803 C C . ARG A 1 108 ? 6.013 7.614 -52.250 1.00 88.00 108 ARG A C 1
ATOM 805 O O . ARG A 1 108 ? 4.910 7.348 -51.771 1.00 88.00 108 ARG A O 1
ATOM 812 N N . ARG A 1 109 ? 7.167 7.420 -51.611 1.00 87.62 109 ARG A N 1
ATOM 813 C CA . ARG A 1 109 ? 7.274 6.831 -50.277 1.00 87.62 109 ARG A CA 1
ATOM 814 C C . ARG A 1 109 ? 6.352 7.540 -49.299 1.00 87.62 109 ARG A C 1
ATOM 816 O O . ARG A 1 109 ? 6.432 8.755 -49.128 1.00 87.62 109 ARG A O 1
ATOM 823 N N . CYS A 1 110 ? 5.497 6.765 -48.649 1.00 79.88 110 CYS A N 1
ATOM 824 C CA . CYS A 1 110 ? 4.669 7.203 -47.526 1.00 79.88 110 CYS A CA 1
ATOM 825 C C . CYS A 1 110 ? 5.302 6.829 -46.175 1.00 79.88 110 CYS A C 1
ATOM 827 O O . CYS A 1 110 ? 4.771 7.148 -45.108 1.00 79.88 110 CYS A O 1
ATOM 829 N N . THR A 1 111 ? 6.449 6.151 -46.236 1.00 83.00 111 THR A N 1
ATOM 830 C CA . THR A 1 111 ? 7.170 5.570 -45.112 1.00 83.00 111 THR A CA 1
ATOM 831 C C . THR A 1 111 ? 8.647 5.953 -45.165 1.00 83.00 111 THR A C 1
ATOM 833 O O . THR A 1 111 ? 9.169 6.320 -46.217 1.00 83.00 111 THR A O 1
ATOM 836 N N . ARG A 1 112 ? 9.318 5.885 -44.020 1.00 86.31 112 ARG A N 1
ATOM 837 C CA . ARG A 1 112 ? 10.748 6.145 -43.842 1.00 86.31 112 ARG A CA 1
ATOM 838 C C . ARG A 1 112 ? 11.404 4.919 -43.229 1.00 86.31 112 ARG A C 1
ATOM 840 O O . ARG A 1 112 ? 10.781 4.236 -42.424 1.00 86.31 112 ARG A O 1
ATOM 847 N N . ALA A 1 113 ? 12.656 4.639 -43.561 1.00 87.00 113 ALA A N 1
ATOM 848 C CA . ALA A 1 113 ? 13.391 3.554 -42.918 1.00 87.00 113 ALA A CA 1
ATOM 849 C C . ALA A 1 113 ? 14.785 3.998 -42.477 1.00 87.00 113 ALA A C 1
ATOM 851 O O . ALA A 1 113 ? 15.507 4.626 -43.245 1.00 87.00 113 ALA A O 1
ATOM 852 N N . VAL A 1 114 ? 15.166 3.648 -41.248 1.00 85.00 114 VAL A N 1
ATOM 853 C CA . VAL A 1 114 ? 16.442 4.028 -40.622 1.00 85.00 114 VAL A CA 1
ATOM 854 C C . VAL A 1 114 ? 17.134 2.785 -40.070 1.00 85.00 114 VAL A C 1
ATOM 856 O O . VAL A 1 114 ? 16.487 1.929 -39.466 1.00 85.00 114 VAL A O 1
ATOM 859 N N . ALA A 1 115 ? 18.446 2.673 -40.251 1.00 83.12 115 ALA A N 1
ATOM 860 C CA . ALA A 1 115 ? 19.239 1.601 -39.660 1.00 83.12 115 ALA A CA 1
ATOM 861 C C . ALA A 1 115 ? 19.349 1.767 -38.132 1.00 83.12 115 ALA A C 1
ATOM 863 O O . ALA A 1 115 ? 19.648 2.850 -37.635 1.00 83.12 115 ALA A O 1
ATOM 864 N N . VAL A 1 116 ? 19.118 0.691 -37.376 1.00 78.81 116 VAL A N 1
ATOM 865 C CA . VAL A 1 116 ? 19.226 0.660 -35.901 1.00 78.81 116 VAL A CA 1
ATOM 866 C C . VAL A 1 116 ? 20.534 0.007 -35.471 1.00 78.81 116 VAL A C 1
ATOM 868 O O . VAL A 1 116 ? 21.199 0.481 -34.554 1.00 78.81 116 VAL A O 1
ATOM 871 N N . THR A 1 117 ? 20.931 -1.058 -36.162 1.00 80.56 117 THR A N 1
ATOM 872 C CA . THR A 1 117 ? 22.228 -1.725 -36.003 1.00 80.56 117 THR A CA 1
ATOM 873 C C . THR A 1 117 ? 22.956 -1.770 -37.353 1.00 80.56 117 THR A C 1
ATOM 875 O O . THR A 1 117 ? 22.335 -1.499 -38.386 1.00 80.56 117 THR A O 1
ATOM 878 N N . PRO A 1 118 ? 24.274 -2.057 -37.392 1.00 84.88 118 PRO A N 1
ATOM 879 C CA . PRO A 1 118 ? 24.983 -2.196 -38.658 1.00 84.88 118 PRO A CA 1
ATOM 880 C C . PRO A 1 118 ? 24.347 -3.294 -39.513 1.00 84.88 118 PRO A C 1
ATOM 882 O O . PRO A 1 118 ? 24.252 -4.443 -39.079 1.00 84.88 118 PRO A O 1
ATOM 885 N N . LEU A 1 119 ? 23.934 -2.952 -40.731 1.00 89.31 119 LEU A N 1
ATOM 886 C CA . LEU A 1 119 ? 23.185 -3.853 -41.607 1.00 89.31 119 LEU A CA 1
ATOM 887 C C . LEU A 1 119 ? 23.642 -3.732 -43.060 1.00 89.31 119 LEU A C 1
ATOM 889 O O . LEU A 1 119 ? 24.289 -2.769 -43.457 1.00 89.31 119 LEU A O 1
ATOM 893 N N . VAL A 1 120 ? 23.307 -4.727 -43.866 1.00 90.06 120 VAL A N 1
ATOM 894 C CA . VAL A 1 120 ? 23.460 -4.719 -45.319 1.00 90.06 120 VAL A CA 1
ATOM 895 C C . VAL A 1 120 ? 22.076 -4.871 -45.932 1.00 90.06 120 VAL A C 1
ATOM 897 O O . VAL A 1 120 ? 21.254 -5.645 -45.440 1.00 90.06 120 VAL A O 1
ATOM 900 N N . VAL A 1 121 ? 21.811 -4.133 -47.006 1.00 90.31 121 VAL A N 1
ATOM 901 C CA . VAL A 1 121 ? 20.518 -4.143 -47.681 1.00 90.31 121 VAL A CA 1
ATOM 902 C C . VAL A 1 121 ? 20.653 -4.732 -49.074 1.00 90.31 121 VAL A C 1
ATOM 904 O O . VAL A 1 121 ? 21.476 -4.286 -49.874 1.00 90.31 121 VAL A O 1
ATOM 907 N N . MET A 1 122 ? 19.807 -5.708 -49.389 1.00 90.75 122 MET A N 1
ATOM 908 C CA . MET A 1 122 ? 19.582 -6.152 -50.758 1.00 90.75 122 MET A CA 1
ATOM 909 C C . MET A 1 122 ? 18.416 -5.370 -51.355 1.00 90.75 122 MET A C 1
ATOM 911 O O . MET A 1 122 ? 17.283 -5.483 -50.892 1.00 90.75 122 MET A O 1
ATOM 915 N N . ARG A 1 123 ? 18.697 -4.582 -52.388 1.00 91.88 123 ARG A N 1
ATOM 916 C CA . ARG A 1 123 ? 17.723 -3.781 -53.122 1.00 91.88 123 ARG A CA 1
ATOM 917 C C . ARG A 1 123 ? 17.153 -4.593 -54.285 1.00 91.88 123 ARG A C 1
ATOM 919 O O . ARG A 1 123 ? 17.890 -5.023 -55.170 1.00 91.88 123 ARG A O 1
ATOM 926 N N . LEU A 1 124 ? 15.837 -4.768 -54.272 1.00 91.12 124 LEU A N 1
ATOM 927 C CA . LEU A 1 124 ? 15.041 -5.528 -55.230 1.00 91.12 124 LEU A CA 1
ATOM 928 C C . LEU A 1 124 ? 14.238 -4.554 -56.104 1.00 91.12 124 LEU A C 1
ATOM 930 O O . LEU A 1 124 ? 13.368 -3.870 -55.569 1.00 91.12 124 LEU A O 1
ATOM 934 N N . PRO A 1 125 ? 14.473 -4.459 -57.422 1.00 91.94 125 PRO A N 1
ATOM 935 C CA . PRO A 1 125 ? 13.718 -3.547 -58.281 1.00 91.94 125 PRO A CA 1
ATOM 936 C C . PRO A 1 125 ? 12.209 -3.817 -58.219 1.00 91.94 125 PRO A C 1
ATOM 938 O O . PRO A 1 125 ? 11.762 -4.937 -58.477 1.00 91.94 125 PRO A O 1
ATOM 941 N N . ALA A 1 126 ? 11.413 -2.790 -57.908 1.00 88.50 126 ALA A N 1
ATOM 942 C CA . ALA A 1 126 ? 9.976 -2.950 -57.691 1.00 88.50 126 ALA A CA 1
ATOM 943 C C . ALA A 1 126 ? 9.251 -3.454 -58.945 1.00 88.50 126 ALA A C 1
ATOM 945 O O . ALA A 1 126 ? 8.332 -4.261 -58.846 1.00 88.50 126 ALA A O 1
ATOM 946 N N . GLN A 1 127 ? 9.716 -3.044 -60.128 1.00 88.06 127 GLN A N 1
ATOM 947 C CA . GLN A 1 127 ? 9.164 -3.490 -61.404 1.00 88.06 127 GLN A CA 1
ATOM 948 C C . GLN A 1 127 ? 9.341 -5.000 -61.612 1.00 88.06 127 GLN A C 1
ATOM 950 O O . GLN A 1 127 ? 8.403 -5.669 -62.025 1.00 88.06 127 GLN A O 1
ATOM 955 N N . THR A 1 128 ? 10.500 -5.560 -61.254 1.00 89.50 128 THR A N 1
ATOM 956 C CA . THR A 1 128 ? 10.726 -7.011 -61.323 1.00 89.50 128 THR A CA 1
ATOM 957 C C . THR A 1 128 ? 9.871 -7.754 -60.303 1.00 89.50 128 THR A C 1
ATOM 959 O O . THR A 1 128 ? 9.286 -8.782 -60.628 1.00 89.50 128 THR A O 1
ATOM 962 N N . VAL A 1 129 ? 9.750 -7.222 -59.083 1.00 88.81 129 VAL A N 1
ATOM 963 C CA . VAL A 1 129 ? 8.872 -7.796 -58.051 1.00 88.81 129 VAL A CA 1
ATOM 964 C C . VAL A 1 129 ? 7.409 -7.807 -58.518 1.00 88.81 129 VAL A C 1
ATOM 966 O O . VAL A 1 129 ? 6.726 -8.816 -58.347 1.00 88.81 129 VAL A O 1
ATOM 969 N N . ALA A 1 130 ? 6.945 -6.727 -59.154 1.00 87.06 130 ALA A N 1
ATOM 970 C CA . ALA A 1 130 ? 5.605 -6.629 -59.725 1.00 87.06 130 ALA A CA 1
ATOM 971 C C . ALA A 1 130 ? 5.385 -7.672 -60.836 1.00 87.06 130 ALA A C 1
ATOM 973 O O . ALA A 1 130 ? 4.450 -8.465 -60.737 1.00 87.06 130 ALA A O 1
ATOM 974 N N . THR A 1 131 ? 6.287 -7.769 -61.819 1.00 89.00 131 THR A N 1
ATOM 975 C CA . THR A 1 131 ? 6.197 -8.758 -62.911 1.00 89.00 131 THR A CA 1
ATOM 976 C C . THR A 1 131 ? 6.200 -10.203 -62.399 1.00 89.00 131 THR A C 1
ATOM 978 O O . THR A 1 131 ? 5.407 -11.036 -62.844 1.00 89.00 131 THR A O 1
ATOM 981 N N . LEU A 1 132 ? 7.053 -10.518 -61.419 1.00 89.44 132 LEU A N 1
ATOM 982 C CA . LEU A 1 132 ? 7.073 -11.846 -60.800 1.00 89.44 132 LEU A CA 1
ATOM 983 C C . LEU A 1 132 ? 5.761 -12.146 -60.068 1.00 89.44 132 LEU A C 1
ATOM 985 O O . LEU A 1 132 ? 5.285 -13.274 -60.091 1.00 89.44 132 LEU A O 1
ATOM 989 N N . SER A 1 133 ? 5.124 -11.146 -59.459 1.00 87.31 133 SER A N 1
ATOM 990 C CA . SER A 1 133 ? 3.830 -11.340 -58.799 1.00 87.31 133 SER A CA 1
ATOM 991 C C . SER A 1 133 ? 2.683 -11.655 -59.772 1.00 87.31 133 SER A C 1
ATOM 993 O O . SER A 1 133 ? 1.717 -12.318 -59.387 1.00 87.31 133 SER A O 1
ATOM 995 N N . GLU A 1 134 ? 2.771 -11.213 -61.031 1.00 85.88 134 GLU A N 1
ATOM 996 C CA . GLU A 1 134 ? 1.771 -11.527 -62.058 1.00 85.88 134 GLU A CA 1
ATOM 997 C C . GLU A 1 134 ? 1.836 -13.001 -62.469 1.00 85.88 134 GLU A C 1
ATOM 999 O O . GLU A 1 134 ? 0.796 -13.642 -62.633 1.00 85.88 134 GLU A O 1
ATOM 1004 N N . SER A 1 135 ? 3.052 -13.539 -62.579 1.00 86.31 135 SER A N 1
ATOM 1005 C CA . SER A 1 135 ? 3.320 -14.915 -63.013 1.00 86.31 135 SER A CA 1
ATOM 1006 C C . SER A 1 135 ? 3.293 -15.942 -61.870 1.00 86.31 135 SER A C 1
ATOM 1008 O O . SER A 1 135 ? 2.919 -17.091 -62.095 1.00 86.31 135 SER A O 1
ATOM 1010 N N . GLU A 1 136 ? 3.610 -15.544 -60.633 1.00 90.19 136 GLU A N 1
ATOM 1011 C CA . GLU A 1 136 ? 3.753 -16.441 -59.476 1.00 90.19 136 GLU A CA 1
ATOM 1012 C C . GLU A 1 136 ? 2.675 -16.177 -58.403 1.00 90.19 136 GLU A C 1
ATOM 1014 O O . GLU A 1 136 ? 2.850 -15.413 -57.447 1.00 90.19 136 GLU A O 1
ATOM 1019 N N . HIS A 1 137 ? 1.524 -16.850 -58.512 1.00 86.56 137 HIS A N 1
ATOM 1020 C CA . HIS A 1 137 ? 0.351 -16.583 -57.661 1.00 86.56 137 HIS A CA 1
ATOM 1021 C C . HIS A 1 137 ? 0.573 -16.787 -56.149 1.00 86.56 137 HIS A C 1
ATOM 1023 O O . HIS A 1 137 ? -0.047 -16.096 -55.333 1.00 86.56 137 HIS A O 1
ATOM 1029 N N . ARG A 1 138 ? 1.434 -17.735 -55.746 1.00 85.25 138 ARG A N 1
ATOM 1030 C CA . ARG A 1 138 ? 1.749 -17.981 -54.323 1.00 85.25 138 ARG A CA 1
ATOM 1031 C C . ARG A 1 138 ? 2.561 -16.834 -53.726 1.00 85.25 138 ARG A C 1
ATOM 1033 O O . ARG A 1 138 ? 2.225 -16.360 -52.642 1.00 85.25 138 ARG A O 1
ATOM 1040 N N . PHE A 1 139 ? 3.549 -16.350 -54.473 1.00 87.19 139 PHE A N 1
ATOM 1041 C CA . PHE A 1 139 ? 4.355 -15.191 -54.110 1.00 87.19 139 PHE A CA 1
ATOM 1042 C C . PHE A 1 139 ? 3.484 -13.936 -53.961 1.00 87.19 139 PHE A C 1
ATOM 1044 O O . PHE A 1 139 ? 3.524 -13.270 -52.926 1.00 87.19 139 PHE A O 1
ATOM 1051 N N . ARG A 1 140 ? 2.588 -13.687 -54.928 1.00 87.81 140 ARG A N 1
ATOM 1052 C CA . ARG A 1 140 ? 1.623 -12.578 -54.863 1.00 87.81 140 ARG A CA 1
ATOM 1053 C C . ARG A 1 140 ? 0.768 -12.615 -53.596 1.00 87.81 140 ARG A C 1
ATOM 1055 O O . ARG A 1 140 ? 0.581 -11.587 -52.954 1.00 87.81 140 ARG A O 1
ATOM 1062 N N . ARG A 1 141 ? 0.262 -13.791 -53.207 1.00 85.94 141 ARG A N 1
ATOM 1063 C CA . ARG A 1 141 ? -0.536 -13.947 -51.977 1.00 85.94 141 ARG A CA 1
ATOM 1064 C C . ARG A 1 141 ? 0.251 -13.604 -50.713 1.00 85.94 141 ARG A C 1
ATOM 1066 O O . ARG A 1 141 ? -0.311 -12.965 -49.828 1.00 85.94 141 ARG A O 1
ATOM 1073 N N . LEU A 1 142 ? 1.515 -14.020 -50.614 1.00 85.19 142 LEU A N 1
ATOM 1074 C CA . LEU A 1 142 ? 2.358 -13.700 -49.456 1.00 85.19 142 LEU A CA 1
ATOM 1075 C C . LEU A 1 142 ? 2.673 -12.208 -49.378 1.00 85.19 142 LEU A C 1
ATOM 1077 O O . LEU A 1 142 ? 2.587 -11.635 -48.296 1.00 85.19 142 LEU A O 1
ATOM 1081 N N . LEU A 1 143 ? 2.949 -11.579 -50.520 1.00 83.81 143 LEU A N 1
ATOM 1082 C CA . LEU A 1 143 ? 3.196 -10.144 -50.608 1.00 83.81 143 LEU A CA 1
ATOM 1083 C C . LEU A 1 143 ? 1.976 -9.324 -50.165 1.00 83.81 143 LEU A C 1
ATOM 1085 O O . LEU A 1 143 ? 2.111 -8.432 -49.330 1.00 83.81 143 LEU A O 1
ATOM 1089 N N . VAL A 1 144 ? 0.777 -9.676 -50.651 1.00 84.31 144 VAL A N 1
ATOM 1090 C CA . VAL A 1 144 ? -0.481 -9.060 -50.189 1.00 84.31 144 VAL A CA 1
ATOM 1091 C C . VAL A 1 144 ? -0.669 -9.269 -48.692 1.00 84.31 144 VAL A C 1
ATOM 1093 O O . VAL A 1 144 ? -0.958 -8.315 -47.978 1.00 84.31 144 VAL A O 1
ATOM 1096 N N . ARG A 1 145 ? -0.504 -10.504 -48.204 1.00 82.81 145 ARG A N 1
ATOM 1097 C CA . ARG A 1 145 ? -0.704 -10.838 -46.790 1.00 82.81 145 ARG A CA 1
ATOM 1098 C C . ARG A 1 145 ? 0.219 -10.031 -45.882 1.00 82.81 145 ARG A C 1
ATOM 1100 O O . ARG A 1 145 ? -0.246 -9.525 -44.866 1.00 82.81 145 ARG A O 1
ATOM 1107 N N . GLU A 1 146 ? 1.498 -9.935 -46.224 1.00 78.50 146 GLU A N 1
ATOM 1108 C CA . GLU A 1 146 ? 2.495 -9.299 -45.367 1.00 78.50 146 GLU A CA 1
ATOM 1109 C C . GLU A 1 146 ? 2.280 -7.790 -45.260 1.00 78.50 146 GLU A C 1
ATOM 1111 O O . GLU A 1 146 ? 2.208 -7.265 -44.150 1.00 78.50 146 GLU A O 1
ATOM 1116 N N . GLY A 1 147 ? 2.090 -7.086 -46.374 1.00 76.50 147 GLY A N 1
ATOM 1117 C CA . GLY A 1 147 ? 1.855 -5.650 -46.267 1.00 76.50 147 GLY A CA 1
ATOM 1118 C C . GLY A 1 147 ? 0.419 -5.305 -45.825 1.00 76.50 147 GLY A C 1
ATOM 1119 O O . GLY A 1 147 ? 0.236 -4.284 -45.168 1.00 76.50 147 GLY A O 1
ATOM 1120 N N . ALA A 1 148 ? -0.591 -6.161 -46.061 1.00 77.69 148 ALA A N 1
ATOM 1121 C CA . ALA A 1 148 ? -1.919 -5.991 -45.454 1.00 77.69 148 ALA A CA 1
ATOM 1122 C C . ALA A 1 148 ? -1.866 -6.152 -43.929 1.00 77.69 148 ALA A C 1
ATOM 1124 O O . ALA A 1 148 ? -2.501 -5.379 -43.217 1.00 77.69 148 ALA A O 1
ATOM 1125 N N . ARG A 1 149 ? -1.070 -7.105 -43.422 1.00 77.00 149 ARG A N 1
ATOM 1126 C CA . ARG A 1 149 ? -0.781 -7.253 -41.990 1.00 77.00 149 ARG A CA 1
ATOM 1127 C C . ARG A 1 149 ? -0.128 -5.988 -41.433 1.00 77.00 149 ARG A C 1
ATOM 1129 O O . ARG A 1 149 ? -0.650 -5.431 -40.478 1.00 77.00 149 ARG A O 1
ATOM 1136 N N . ARG A 1 150 ? 0.929 -5.471 -42.077 1.00 75.94 150 ARG A N 1
ATOM 1137 C CA . ARG A 1 150 ? 1.590 -4.212 -41.663 1.00 75.94 150 ARG A CA 1
ATOM 1138 C C . ARG A 1 150 ? 0.630 -3.022 -41.637 1.00 75.94 150 ARG A C 1
ATOM 1140 O O . ARG A 1 150 ? 0.649 -2.243 -40.689 1.00 75.94 150 ARG A O 1
ATOM 1147 N N . LEU A 1 151 ? -0.217 -2.882 -42.659 1.00 72.44 151 LEU A N 1
ATOM 1148 C CA . LEU A 1 151 ? -1.221 -1.817 -42.725 1.00 72.44 151 LEU A CA 1
ATOM 1149 C C . LEU A 1 151 ? -2.283 -1.965 -41.633 1.00 72.44 151 LEU A C 1
ATOM 1151 O O . LEU A 1 151 ? -2.605 -0.982 -40.970 1.00 72.44 151 LEU A O 1
ATOM 1155 N N . LEU A 1 152 ? -2.803 -3.176 -41.416 1.00 70.94 152 LEU A N 1
ATOM 1156 C CA . LEU A 1 152 ? -3.796 -3.444 -40.378 1.00 70.94 152 LEU A CA 1
ATOM 1157 C C . LEU A 1 152 ? -3.219 -3.175 -38.986 1.00 70.94 152 LEU A C 1
ATOM 1159 O O . LEU A 1 152 ? -3.849 -2.470 -38.201 1.00 70.94 152 LEU A O 1
ATOM 1163 N N . ASP A 1 153 ? -2.004 -3.651 -38.711 1.00 65.00 153 ASP A N 1
ATOM 1164 C CA . ASP A 1 153 ? -1.304 -3.386 -37.458 1.00 65.00 153 ASP A CA 1
ATOM 1165 C C . ASP A 1 153 ? -1.147 -1.864 -37.262 1.00 65.00 153 ASP A C 1
ATOM 1167 O O . ASP A 1 153 ? -1.448 -1.330 -36.189 1.00 65.00 153 ASP A O 1
ATOM 1171 N N . ALA A 1 154 ? -0.721 -1.129 -38.300 1.00 65.50 154 ALA A N 1
ATOM 1172 C CA . ALA A 1 154 ? -0.570 0.327 -38.255 1.00 65.50 154 ALA A CA 1
ATOM 1173 C C . ALA A 1 154 ? -1.900 1.064 -38.010 1.00 65.50 154 ALA A C 1
ATOM 1175 O O . ALA A 1 154 ? -1.945 2.004 -37.211 1.00 65.50 154 ALA A O 1
ATOM 1176 N N . MET A 1 155 ? -2.990 0.619 -38.643 1.00 63.56 155 MET A N 1
ATOM 1177 C CA . MET A 1 155 ? -4.331 1.182 -38.467 1.00 63.56 155 MET A CA 1
ATOM 1178 C C . MET A 1 155 ? -4.900 0.899 -37.075 1.00 63.56 155 MET A C 1
ATOM 1180 O O . MET A 1 155 ? -5.438 1.807 -36.444 1.00 63.56 155 MET A O 1
ATOM 1184 N N . GLN A 1 156 ? -4.751 -0.321 -36.557 1.00 60.12 156 GLN A N 1
ATOM 1185 C CA . GLN A 1 156 ? -5.228 -0.669 -35.218 1.00 60.12 156 GLN A CA 1
ATOM 1186 C C . GLN A 1 156 ? -4.523 0.150 -34.134 1.00 60.12 156 GLN A C 1
ATOM 1188 O O . GLN A 1 156 ? -5.146 0.529 -33.149 1.00 60.12 156 GLN A O 1
ATOM 1193 N N . VAL A 1 157 ? -3.238 0.468 -34.310 1.00 57.09 157 VAL A N 1
ATOM 1194 C CA . VAL A 1 157 ? -2.524 1.383 -33.406 1.00 57.09 157 VAL A CA 1
ATOM 1195 C C . VAL A 1 157 ? -3.132 2.793 -33.442 1.00 57.09 157 VAL A C 1
ATOM 1197 O O . VAL A 1 157 ? -3.238 3.431 -32.400 1.00 57.09 157 VAL A O 1
ATOM 1200 N N . GLN A 1 158 ? -3.586 3.290 -34.598 1.00 55.84 158 GLN A N 1
ATOM 1201 C CA . GLN A 1 158 ? -4.252 4.598 -34.679 1.00 55.84 158 GLN A CA 1
ATOM 1202 C C . GLN A 1 158 ? -5.643 4.629 -34.041 1.00 55.84 158 GLN A C 1
ATOM 1204 O O . GLN A 1 158 ? -5.977 5.622 -33.394 1.00 55.84 158 GLN A O 1
ATOM 1209 N N . VAL A 1 159 ? -6.439 3.572 -34.222 1.00 54.25 159 VAL A N 1
ATOM 1210 C CA . VAL A 1 159 ? -7.768 3.455 -33.600 1.00 54.25 159 VAL A CA 1
ATOM 1211 C C . VAL A 1 159 ? -7.618 3.407 -32.078 1.00 54.25 159 VAL A C 1
ATOM 1213 O O . VAL A 1 159 ? -8.172 4.260 -31.388 1.00 54.25 159 VAL A O 1
ATOM 1216 N N . ARG A 1 160 ? -6.726 2.544 -31.572 1.00 53.22 160 ARG A N 1
ATOM 1217 C CA . ARG A 1 160 ? -6.410 2.426 -30.138 1.00 53.22 160 ARG A CA 1
ATOM 1218 C C . ARG A 1 160 ? -5.935 3.741 -29.505 1.00 53.22 160 ARG A C 1
ATOM 1220 O O . ARG A 1 160 ? -6.296 4.061 -28.380 1.00 53.22 160 ARG A O 1
ATOM 1227 N N . ARG A 1 161 ? -5.170 4.558 -30.241 1.00 54.25 161 ARG A N 1
ATOM 1228 C CA . ARG A 1 161 ? -4.655 5.862 -29.768 1.00 54.25 161 ARG A CA 1
ATOM 1229 C C . ARG A 1 161 ? -5.710 6.958 -29.629 1.00 54.25 161 ARG A C 1
ATOM 1231 O O . ARG A 1 161 ? -5.503 7.877 -28.840 1.00 54.25 161 ARG A O 1
ATOM 1238 N N . ARG A 1 162 ? -6.780 6.935 -30.433 1.00 52.72 162 ARG A N 1
ATOM 1239 C CA . ARG A 1 162 ? -7.806 7.994 -30.410 1.00 52.72 162 ARG A CA 1
ATOM 1240 C C . ARG A 1 162 ? -8.826 7.816 -29.289 1.00 52.72 162 ARG A C 1
ATOM 1242 O O . ARG A 1 162 ? -9.421 8.813 -28.895 1.00 52.72 162 ARG A O 1
ATOM 1249 N N . GLU A 1 163 ? -8.992 6.603 -28.772 1.00 56.69 163 GLU A N 1
ATOM 1250 C CA . GLU A 1 163 ? -10.044 6.290 -27.799 1.00 56.69 163 GLU A CA 1
ATOM 1251 C C . GLU A 1 163 ? -9.575 6.352 -26.334 1.00 56.69 163 GLU A C 1
ATOM 1253 O O . GLU A 1 163 ? -10.372 6.715 -25.476 1.00 56.69 163 GLU A O 1
ATOM 1258 N N . VAL A 1 164 ? -8.293 6.088 -26.030 1.00 66.06 164 VAL A N 1
ATOM 1259 C CA . VAL A 1 164 ? -7.871 5.748 -24.647 1.00 66.06 164 VAL A CA 1
ATOM 1260 C C . VAL A 1 164 ? -6.949 6.791 -23.964 1.00 66.06 164 VAL A C 1
ATOM 1262 O O . VAL A 1 164 ? -6.572 6.667 -22.803 1.00 66.06 164 VAL A O 1
ATOM 1265 N N . GLY A 1 165 ? -6.627 7.907 -24.625 1.00 80.06 165 GLY A N 1
ATOM 1266 C CA . GLY A 1 165 ? -5.841 9.000 -24.023 1.00 80.06 165 GLY A CA 1
ATOM 1267 C C . GLY A 1 165 ? -4.342 8.693 -23.826 1.00 80.06 165 GLY A C 1
ATOM 1268 O O . GLY A 1 165 ? -3.880 7.557 -23.909 1.00 80.06 165 GLY A O 1
ATOM 1269 N N . ALA A 1 166 ? -3.534 9.738 -23.604 1.00 85.19 166 ALA A N 1
ATOM 1270 C CA . ALA A 1 166 ? -2.067 9.630 -23.608 1.00 85.19 166 ALA A CA 1
ATOM 1271 C C . ALA A 1 166 ? -1.480 8.881 -22.395 1.00 85.19 166 ALA A C 1
ATOM 1273 O O . ALA A 1 166 ? -0.394 8.316 -22.500 1.00 85.19 166 ALA A O 1
ATOM 1274 N N . GLU A 1 167 ? -2.180 8.880 -21.259 1.00 90.12 167 GLU A N 1
ATOM 1275 C CA . GLU A 1 167 ? -1.746 8.195 -20.038 1.00 90.12 167 GLU A CA 1
ATOM 1276 C C . GLU A 1 167 ? -1.774 6.671 -20.203 1.00 90.12 167 GLU A C 1
ATOM 1278 O O . GLU A 1 167 ? -0.766 6.005 -19.975 1.00 90.12 167 GLU A O 1
ATOM 1283 N N . ILE A 1 168 ? -2.907 6.121 -20.645 1.00 89.44 168 ILE A N 1
ATOM 1284 C CA . ILE A 1 168 ? -3.084 4.674 -20.804 1.00 89.44 168 ILE A CA 1
ATOM 1285 C C . ILE A 1 168 ? -2.183 4.146 -21.927 1.00 89.44 168 ILE A C 1
ATOM 1287 O O . ILE A 1 168 ? -1.521 3.124 -21.755 1.00 89.44 168 ILE A O 1
ATOM 1291 N N . ALA A 1 169 ? -2.040 4.899 -23.024 1.00 86.56 169 ALA A N 1
ATOM 1292 C CA . ALA A 1 169 ? -1.097 4.557 -24.088 1.00 86.56 169 ALA A CA 1
ATOM 1293 C C . ALA A 1 169 ? 0.365 4.534 -23.595 1.00 86.56 169 ALA A C 1
ATOM 1295 O O . ALA A 1 169 ? 1.146 3.667 -23.991 1.00 86.56 169 ALA A O 1
ATOM 1296 N N . LEU A 1 170 ? 0.746 5.453 -22.697 1.00 93.06 170 LEU A N 1
ATOM 1297 C CA . LEU A 1 170 ? 2.058 5.421 -22.047 1.00 93.06 170 LEU A CA 1
ATOM 1298 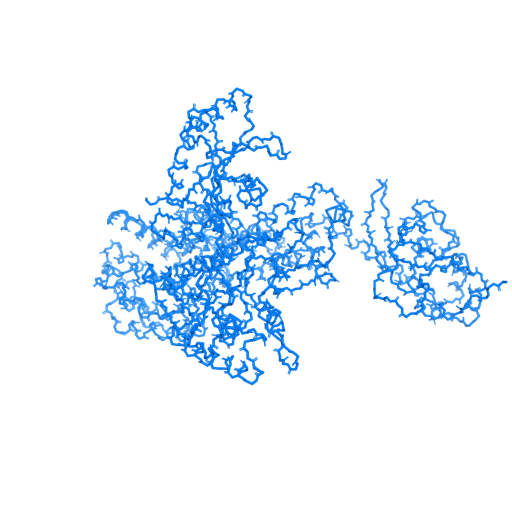C C . LEU A 1 170 ? 2.215 4.200 -21.134 1.00 93.06 170 LEU A C 1
ATOM 1300 O O . LEU A 1 170 ? 3.309 3.640 -21.063 1.00 93.06 170 LEU A O 1
ATOM 1304 N N . ALA A 1 171 ? 1.147 3.766 -20.465 1.00 93.44 171 ALA A N 1
ATOM 1305 C CA . ALA A 1 171 ? 1.189 2.608 -19.577 1.00 93.44 171 ALA A CA 1
ATOM 1306 C C . ALA A 1 171 ? 1.395 1.319 -20.376 1.00 93.44 171 ALA A C 1
ATOM 1308 O O . ALA A 1 171 ? 2.250 0.504 -20.021 1.00 93.44 171 ALA A O 1
ATOM 1309 N N . ALA A 1 172 ? 0.680 1.175 -21.494 1.00 88.38 172 ALA A N 1
ATOM 1310 C CA . ALA A 1 172 ? 0.848 0.068 -22.427 1.00 88.38 172 ALA A CA 1
ATOM 1311 C C . ALA A 1 172 ? 2.267 0.024 -23.006 1.00 88.38 172 ALA A C 1
ATOM 1313 O O . ALA A 1 172 ? 2.914 -1.022 -22.962 1.00 88.38 172 ALA A O 1
ATOM 1314 N N . LEU A 1 173 ? 2.798 1.173 -23.439 1.00 87.88 173 LEU A N 1
ATOM 1315 C CA . LEU A 1 173 ? 4.153 1.256 -23.978 1.00 87.88 173 LEU A CA 1
ATOM 1316 C C . LEU A 1 173 ? 5.221 0.846 -22.955 1.00 87.88 173 LEU A C 1
ATOM 1318 O O . LEU A 1 173 ? 6.120 0.068 -23.269 1.00 87.88 173 LEU A O 1
ATOM 1322 N N . LEU A 1 174 ? 5.130 1.337 -21.714 1.00 92.62 174 LEU A N 1
ATOM 1323 C CA . LEU A 1 174 ? 6.076 0.942 -20.666 1.00 92.62 174 LEU A CA 1
ATOM 1324 C C . LEU A 1 174 ? 5.909 -0.524 -20.244 1.00 92.62 174 LEU A C 1
ATOM 1326 O O . LEU A 1 174 ? 6.893 -1.144 -19.846 1.00 92.62 174 LEU A O 1
ATOM 1330 N N . THR A 1 175 ? 4.703 -1.086 -20.353 1.00 87.69 175 THR A N 1
ATOM 1331 C CA . THR A 1 175 ? 4.450 -2.513 -20.098 1.00 87.69 175 THR A CA 1
ATOM 1332 C C . THR A 1 175 ? 5.119 -3.392 -21.160 1.00 87.69 175 THR A C 1
ATOM 1334 O O . THR A 1 175 ? 5.772 -4.378 -20.824 1.00 87.69 175 THR A O 1
ATOM 1337 N N . GLU A 1 176 ? 5.046 -3.005 -22.435 1.00 81.19 176 GLU A N 1
ATOM 1338 C CA . GLU A 1 176 ? 5.756 -3.680 -23.530 1.00 81.19 176 GLU A CA 1
ATOM 1339 C C . GLU A 1 176 ? 7.283 -3.524 -23.408 1.00 81.19 176 GLU A C 1
ATOM 1341 O O . GLU A 1 176 ? 8.040 -4.491 -23.553 1.00 81.19 176 GLU A O 1
ATOM 1346 N N . ALA A 1 177 ? 7.753 -2.321 -23.063 1.00 82.00 177 ALA A N 1
ATOM 1347 C CA . ALA A 1 177 ? 9.167 -2.070 -22.802 1.00 82.00 177 ALA A CA 1
ATOM 1348 C C . ALA A 1 177 ? 9.686 -2.915 -21.627 1.00 82.00 177 ALA A C 1
ATOM 1350 O O . ALA A 1 177 ? 10.810 -3.408 -21.673 1.00 82.00 177 ALA A O 1
ATOM 1351 N N . ALA A 1 178 ? 8.876 -3.119 -20.584 1.00 82.12 178 ALA A N 1
ATOM 1352 C CA . ALA A 1 178 ? 9.237 -3.962 -19.448 1.00 82.12 178 ALA A CA 1
ATOM 1353 C C . ALA A 1 178 ? 9.421 -5.424 -19.873 1.00 82.12 178 ALA A C 1
ATOM 1355 O O . ALA A 1 178 ? 10.402 -6.048 -19.484 1.00 82.12 178 ALA A O 1
ATOM 1356 N N . ALA A 1 179 ? 8.535 -5.949 -20.722 1.00 74.31 179 ALA A N 1
ATOM 1357 C CA . ALA A 1 179 ? 8.632 -7.321 -21.219 1.00 74.31 179 ALA A CA 1
ATOM 1358 C C . ALA A 1 179 ? 9.860 -7.562 -22.117 1.00 74.31 179 ALA A C 1
ATOM 1360 O O . ALA A 1 179 ? 10.376 -8.675 -22.168 1.00 74.31 179 ALA A O 1
ATOM 1361 N N . THR A 1 180 ? 10.326 -6.534 -22.831 1.00 71.94 180 THR A N 1
ATOM 1362 C CA . THR A 1 180 ? 11.413 -6.658 -23.820 1.00 71.94 180 THR A CA 1
ATOM 1363 C C . THR A 1 180 ? 12.782 -6.214 -23.304 1.00 71.94 180 THR A C 1
ATOM 1365 O O . THR A 1 180 ? 13.801 -6.709 -23.779 1.00 71.94 180 THR A O 1
ATOM 1368 N N . GLN A 1 181 ? 12.828 -5.265 -22.365 1.00 78.88 181 GLN A N 1
ATOM 1369 C CA . GLN A 1 181 ? 14.056 -4.586 -21.918 1.00 78.88 181 GLN A CA 1
ATOM 1370 C C . GLN A 1 181 ? 14.165 -4.467 -20.386 1.00 78.88 181 GLN A C 1
ATOM 1372 O O . GLN A 1 181 ? 15.113 -3.852 -19.885 1.00 78.88 181 GLN A O 1
ATOM 1377 N N . GLY A 1 182 ? 13.180 -4.982 -19.645 1.00 77.50 182 GLY A N 1
ATOM 1378 C CA . GLY A 1 182 ? 13.085 -4.856 -18.196 1.00 77.50 182 GLY A CA 1
ATOM 1379 C C . GLY A 1 182 ? 13.702 -6.029 -17.438 1.00 77.50 182 GLY A C 1
ATOM 1380 O O . GLY A 1 182 ? 13.479 -7.193 -17.760 1.00 77.50 182 GLY A O 1
ATOM 1381 N N . THR A 1 183 ? 14.426 -5.711 -16.371 1.00 82.88 183 THR A N 1
ATOM 1382 C CA . THR A 1 183 ? 14.824 -6.642 -15.315 1.00 82.88 183 THR A CA 1
ATOM 1383 C C . THR A 1 183 ? 13.800 -6.559 -14.190 1.00 82.88 183 THR A C 1
ATOM 1385 O O . THR A 1 183 ? 13.606 -5.497 -13.591 1.00 82.88 183 THR A O 1
ATOM 1388 N N . PHE A 1 184 ? 13.139 -7.678 -13.903 1.00 82.44 184 PHE A N 1
ATOM 1389 C CA . PHE A 1 184 ? 12.120 -7.765 -12.861 1.00 82.44 184 PHE A CA 1
ATOM 1390 C C . PHE A 1 184 ? 12.741 -8.085 -11.500 1.00 82.44 184 PHE A C 1
ATOM 1392 O O . PHE A 1 184 ? 13.498 -9.042 -11.348 1.00 82.44 184 PHE A O 1
ATOM 1399 N N . HIS A 1 185 ? 12.338 -7.318 -10.495 1.00 82.38 185 HIS A N 1
ATOM 1400 C CA . HIS A 1 185 ? 12.575 -7.577 -9.080 1.00 82.38 185 HIS A CA 1
ATOM 1401 C C . HIS A 1 185 ? 11.209 -7.613 -8.388 1.00 82.38 185 HIS A C 1
ATOM 1403 O O . HIS A 1 185 ? 10.741 -6.613 -7.844 1.00 82.38 185 HIS A O 1
ATOM 1409 N N . GLY A 1 186 ? 10.507 -8.741 -8.512 1.00 78.12 186 GLY A N 1
ATOM 1410 C CA . GLY A 1 186 ? 9.113 -8.854 -8.082 1.00 78.12 186 GLY A CA 1
ATOM 1411 C C . GLY A 1 186 ? 8.225 -7.876 -8.855 1.00 78.12 186 GLY A C 1
ATOM 1412 O O . GLY A 1 186 ? 8.188 -7.901 -10.083 1.00 78.12 186 GLY A O 1
ATOM 1413 N N . ASN A 1 187 ? 7.545 -6.978 -8.141 1.00 80.31 187 ASN A N 1
ATOM 1414 C CA . ASN A 1 187 ? 6.664 -5.970 -8.743 1.00 80.31 187 ASN A CA 1
ATOM 1415 C C . ASN A 1 187 ? 7.403 -4.720 -9.279 1.00 80.31 187 ASN A C 1
ATOM 1417 O O . ASN A 1 187 ? 6.779 -3.785 -9.779 1.00 80.31 187 ASN A O 1
ATOM 1421 N N . ARG A 1 188 ? 8.733 -4.673 -9.160 1.00 88.12 188 ARG A N 1
ATOM 1422 C CA . ARG A 1 188 ? 9.583 -3.575 -9.634 1.00 88.12 188 ARG A CA 1
ATOM 1423 C C . ARG A 1 188 ? 10.257 -3.949 -10.954 1.00 88.12 188 ARG A C 1
ATOM 1425 O O . ARG A 1 188 ? 10.748 -5.065 -11.084 1.00 88.12 188 ARG A O 1
ATOM 1432 N N . VAL A 1 189 ? 10.366 -3.002 -11.890 1.00 88.69 189 VAL A N 1
ATOM 1433 C CA . VAL A 1 189 ? 11.055 -3.214 -13.178 1.00 88.69 189 VAL A CA 1
ATOM 1434 C C . VAL A 1 189 ? 12.088 -2.134 -13.443 1.00 88.69 189 VAL A C 1
ATOM 1436 O O . VAL A 1 189 ? 11.725 -0.969 -13.608 1.00 88.69 189 VAL A O 1
ATOM 1439 N N . GLU A 1 190 ? 13.354 -2.542 -13.541 1.00 89.00 190 GLU A N 1
ATOM 1440 C CA . GLU A 1 190 ? 14.496 -1.716 -13.952 1.00 89.00 190 GLU A CA 1
ATOM 1441 C C . GLU A 1 190 ? 14.806 -1.908 -15.435 1.00 89.00 190 GLU A C 1
ATOM 1443 O O . GLU A 1 190 ? 14.884 -3.030 -15.917 1.00 89.00 190 GLU A O 1
ATOM 1448 N N . PHE A 1 191 ? 14.990 -0.819 -16.182 1.00 84.75 191 PHE A N 1
ATOM 1449 C CA . PHE A 1 191 ? 15.307 -0.899 -17.609 1.00 84.75 191 PHE A CA 1
ATOM 1450 C C . PHE A 1 191 ? 16.820 -0.899 -17.821 1.00 84.75 191 PHE A C 1
ATOM 1452 O O . PHE A 1 191 ? 17.511 0.015 -17.368 1.00 84.75 191 PHE A O 1
ATOM 1459 N N . ALA A 1 192 ? 17.328 -1.888 -18.561 1.00 75.19 192 ALA A N 1
ATOM 1460 C CA . ALA A 1 192 ? 18.759 -2.003 -18.855 1.00 75.19 192 ALA A CA 1
ATOM 1461 C C . ALA A 1 192 ? 19.285 -0.813 -19.683 1.00 75.19 192 ALA A C 1
ATOM 1463 O O . ALA A 1 192 ? 20.412 -0.349 -19.501 1.00 75.19 192 ALA A O 1
ATOM 1464 N N . ARG A 1 193 ? 18.446 -0.290 -20.587 1.00 82.25 193 ARG A N 1
ATOM 1465 C CA . ARG A 1 193 ? 18.714 0.909 -21.388 1.00 82.25 193 ARG A CA 1
ATOM 1466 C C . ARG A 1 193 ? 18.035 2.120 -20.763 1.00 82.25 193 ARG A C 1
ATOM 1468 O O . ARG A 1 193 ? 16.881 2.066 -20.349 1.00 82.25 193 ARG A O 1
ATOM 1475 N N . LYS A 1 194 ? 18.711 3.268 -20.804 1.00 83.12 194 LYS A N 1
ATOM 1476 C CA . LYS A 1 194 ? 18.089 4.553 -20.475 1.00 83.12 194 LYS A CA 1
ATOM 1477 C C . LYS A 1 194 ? 17.017 4.909 -21.513 1.00 83.12 194 LYS A C 1
ATOM 1479 O O . LYS A 1 194 ? 17.353 5.338 -22.613 1.00 83.12 194 LYS A O 1
ATOM 1484 N N . ILE A 1 195 ? 15.749 4.780 -21.133 1.00 84.50 195 ILE A N 1
ATOM 1485 C CA . ILE A 1 195 ? 14.599 5.245 -21.918 1.00 84.50 195 ILE A CA 1
ATOM 1486 C C . ILE A 1 195 ? 14.428 6.753 -21.701 1.00 84.50 195 ILE A C 1
ATOM 1488 O O . ILE A 1 195 ? 14.371 7.225 -20.561 1.00 84.50 195 ILE A O 1
ATOM 1492 N N . THR A 1 196 ? 14.366 7.532 -22.783 1.00 86.75 196 THR A N 1
ATOM 1493 C CA . THR A 1 196 ? 14.217 8.994 -22.689 1.00 86.75 196 THR A CA 1
ATOM 1494 C C . THR A 1 196 ? 12.772 9.453 -22.890 1.00 86.75 196 THR A C 1
ATOM 1496 O O . THR A 1 196 ? 11.976 8.811 -23.568 1.00 86.75 196 THR A O 1
ATOM 1499 N N . GLN A 1 197 ? 12.423 10.618 -22.332 1.00 90.44 197 GLN A N 1
ATOM 1500 C CA . GLN A 1 197 ? 11.094 11.214 -22.538 1.00 90.44 197 GLN A CA 1
ATOM 1501 C C . GLN A 1 197 ? 10.831 11.596 -24.002 1.00 90.44 197 GLN A C 1
ATOM 1503 O O . GLN A 1 197 ? 9.676 11.605 -24.415 1.00 90.44 197 GLN A O 1
ATOM 1508 N N . ASP A 1 198 ? 11.876 11.931 -24.766 1.00 83.69 198 ASP A N 1
ATOM 1509 C CA . ASP A 1 198 ? 11.750 12.283 -26.185 1.00 83.69 198 ASP A CA 1
ATOM 1510 C C . ASP A 1 198 ? 11.464 11.035 -27.038 1.00 83.69 198 ASP A C 1
ATOM 1512 O O . ASP A 1 198 ? 10.633 11.095 -27.941 1.00 83.69 198 ASP A O 1
ATOM 1516 N N . GLU A 1 199 ? 12.074 9.892 -26.704 1.00 82.31 199 GLU A N 1
ATOM 1517 C CA . GLU A 1 199 ? 11.756 8.593 -27.318 1.00 82.31 199 GLU A CA 1
ATOM 1518 C C . GLU A 1 199 ? 10.297 8.200 -27.060 1.00 82.31 199 GLU A C 1
ATOM 1520 O O . GLU A 1 199 ? 9.550 7.993 -28.014 1.00 82.31 199 GLU A O 1
ATOM 1525 N N . LEU A 1 200 ? 9.858 8.216 -25.794 1.00 87.81 200 LEU A N 1
ATOM 1526 C CA . LEU A 1 200 ? 8.468 7.913 -25.418 1.00 87.81 200 LEU A CA 1
ATOM 1527 C C . LEU A 1 200 ? 7.464 8.855 -26.105 1.00 87.81 200 LEU A C 1
ATOM 1529 O O . LEU A 1 200 ? 6.399 8.434 -26.553 1.00 87.81 200 LEU A O 1
ATOM 1533 N N . ALA A 1 201 ? 7.799 10.145 -26.211 1.00 83.06 201 ALA A N 1
ATOM 1534 C CA . ALA A 1 201 ? 6.953 11.132 -26.878 1.00 83.06 201 ALA A CA 1
ATOM 1535 C C . ALA A 1 201 ? 6.844 10.875 -28.386 1.00 83.06 201 ALA A C 1
ATOM 1537 O O . ALA A 1 201 ? 5.758 11.013 -28.950 1.00 83.06 201 ALA A O 1
ATOM 1538 N N . SER A 1 202 ? 7.954 10.492 -29.022 1.00 76.44 202 SER A N 1
ATOM 1539 C CA . SER A 1 202 ? 8.003 10.141 -30.441 1.00 76.44 202 SER A CA 1
ATOM 1540 C C . SER A 1 202 ? 7.170 8.892 -30.734 1.00 76.44 202 SER A C 1
ATOM 1542 O O . SER A 1 202 ? 6.334 8.912 -31.636 1.00 76.44 202 SER A O 1
ATOM 1544 N N . GLU A 1 203 ? 7.322 7.835 -29.930 1.00 75.88 203 GLU A N 1
ATOM 1545 C CA . GLU A 1 203 ? 6.590 6.573 -30.106 1.00 75.88 203 GLU A CA 1
ATOM 1546 C C . GLU A 1 203 ? 5.073 6.747 -29.955 1.00 75.88 203 GLU A C 1
ATOM 1548 O O . GLU A 1 203 ? 4.296 6.194 -30.743 1.00 75.88 203 GLU A O 1
ATOM 1553 N N . LEU A 1 204 ? 4.646 7.586 -29.005 1.00 77.81 204 LEU A N 1
ATOM 1554 C CA . LEU A 1 204 ? 3.234 7.910 -28.770 1.00 77.81 204 LEU A CA 1
ATOM 1555 C C . LEU A 1 204 ? 2.709 9.067 -29.637 1.00 77.81 204 LEU A C 1
ATOM 1557 O O . LEU A 1 204 ? 1.519 9.373 -29.591 1.00 77.81 204 LEU A O 1
ATOM 1561 N N . ALA A 1 205 ? 3.568 9.713 -30.433 1.00 74.69 205 ALA A N 1
ATOM 1562 C CA . ALA A 1 205 ? 3.262 10.907 -31.226 1.00 74.69 205 ALA A CA 1
ATOM 1563 C C . ALA A 1 205 ? 2.652 12.080 -30.418 1.00 74.69 205 ALA A C 1
ATOM 1565 O O . ALA A 1 205 ? 1.905 12.911 -30.952 1.00 74.69 205 ALA A O 1
ATOM 1566 N N . VAL A 1 206 ? 2.997 12.188 -29.132 1.00 81.31 206 VAL A N 1
ATOM 1567 C CA . VAL A 1 206 ? 2.569 13.272 -28.231 1.00 81.31 206 VAL A CA 1
ATOM 1568 C C . VAL A 1 206 ? 3.711 14.250 -27.965 1.00 81.31 206 VAL A C 1
ATOM 1570 O O . VAL A 1 206 ? 4.847 14.063 -28.390 1.00 81.31 206 VAL A O 1
ATOM 1573 N N . SER A 1 207 ? 3.425 15.352 -27.274 1.00 85.94 207 SER A N 1
ATOM 1574 C CA . SER A 1 207 ? 4.493 16.269 -26.877 1.00 85.94 207 SER A CA 1
ATOM 1575 C C . SER A 1 207 ? 5.325 15.670 -25.738 1.00 85.94 207 SER A C 1
ATOM 1577 O O . SER A 1 207 ? 4.779 15.049 -24.824 1.00 85.94 207 SER A O 1
ATOM 1579 N N . ARG A 1 208 ? 6.632 15.956 -25.703 1.00 89.88 208 ARG A N 1
ATOM 1580 C CA . ARG A 1 208 ? 7.484 15.651 -24.539 1.00 89.88 208 ARG A CA 1
ATOM 1581 C C . ARG A 1 208 ? 6.896 16.199 -23.233 1.00 89.88 208 ARG A C 1
ATOM 1583 O O . ARG A 1 208 ? 7.010 15.567 -22.188 1.00 89.88 208 ARG A O 1
ATOM 1590 N N . ARG A 1 209 ? 6.229 17.360 -23.286 1.00 88.88 209 ARG A N 1
ATOM 1591 C CA . ARG A 1 209 ? 5.539 17.960 -22.133 1.00 88.88 209 ARG A CA 1
ATOM 1592 C C . ARG A 1 209 ? 4.421 17.059 -21.601 1.00 88.88 209 ARG A C 1
ATOM 1594 O O . ARG A 1 209 ? 4.280 16.960 -20.389 1.00 88.88 209 ARG A O 1
ATOM 1601 N N . THR A 1 210 ? 3.671 16.399 -22.482 1.00 88.06 210 THR A N 1
ATOM 1602 C CA . THR A 1 210 ? 2.620 15.435 -22.120 1.00 88.06 210 THR A CA 1
ATOM 1603 C C . THR A 1 210 ? 3.216 14.232 -21.387 1.00 88.06 210 THR A C 1
ATOM 1605 O O . THR A 1 210 ? 2.754 13.894 -20.303 1.00 88.06 210 THR A O 1
ATOM 1608 N N . ILE A 1 211 ? 4.304 13.654 -21.909 1.00 92.69 211 ILE A N 1
ATOM 1609 C CA . ILE A 1 211 ? 5.021 12.554 -21.238 1.00 92.69 211 ILE A CA 1
ATOM 1610 C C . ILE A 1 211 ? 5.558 12.995 -19.878 1.00 92.69 211 ILE A C 1
ATOM 1612 O O . ILE A 1 211 ? 5.363 12.316 -18.875 1.00 92.69 211 ILE A O 1
ATOM 1616 N N . ALA A 1 212 ? 6.216 14.154 -19.822 1.00 90.12 212 ALA A N 1
ATOM 1617 C CA . ALA A 1 212 ? 6.775 14.679 -18.583 1.00 90.12 212 ALA A CA 1
ATOM 1618 C C . ALA A 1 212 ? 5.697 14.933 -17.519 1.00 90.12 212 ALA A C 1
ATOM 1620 O O . ALA A 1 212 ? 5.957 14.714 -16.337 1.00 90.12 212 ALA A O 1
ATOM 1621 N N . MET A 1 213 ? 4.504 15.377 -17.927 1.00 89.44 213 MET A N 1
ATOM 1622 C CA . MET A 1 213 ? 3.351 15.564 -17.048 1.00 89.44 213 MET A CA 1
ATOM 1623 C C . MET A 1 213 ? 2.903 14.231 -16.437 1.00 89.44 213 MET A C 1
ATOM 1625 O O . MET A 1 213 ? 2.961 14.109 -15.214 1.00 89.44 213 MET A O 1
ATOM 1629 N N . HIS A 1 214 ? 2.584 13.222 -17.257 1.00 91.00 214 HIS A N 1
ATOM 1630 C CA . HIS A 1 214 ? 2.132 11.912 -16.767 1.00 91.00 214 HIS A CA 1
ATOM 1631 C C . HIS A 1 214 ? 3.196 11.196 -15.933 1.00 91.00 214 HIS A C 1
ATOM 1633 O O . HIS A 1 214 ? 2.906 10.741 -14.834 1.00 91.00 214 HIS A O 1
ATOM 1639 N N . LEU A 1 215 ? 4.463 11.181 -16.367 1.00 91.81 215 LEU A N 1
ATOM 1640 C CA . LEU A 1 215 ? 5.549 10.605 -15.564 1.00 91.81 215 LEU A CA 1
ATOM 1641 C C . LEU A 1 215 ? 5.725 11.328 -14.221 1.00 91.81 215 LEU A C 1
ATOM 1643 O O . LEU A 1 215 ? 6.065 10.698 -13.223 1.00 91.81 215 LEU A O 1
ATOM 1647 N N . SER A 1 216 ? 5.494 12.644 -14.173 1.00 84.06 216 SER A N 1
ATOM 1648 C CA . SER A 1 216 ? 5.540 13.398 -12.915 1.00 84.06 216 SER A CA 1
ATOM 1649 C C . SER A 1 216 ? 4.352 13.085 -12.007 1.00 84.06 216 SER A C 1
ATOM 1651 O O . SER A 1 216 ? 4.518 13.077 -10.790 1.00 84.06 216 SER A O 1
ATOM 1653 N N . GLU A 1 217 ? 3.164 12.862 -12.568 1.00 82.56 217 GLU A N 1
ATOM 1654 C CA . GLU A 1 217 ? 1.965 12.444 -11.829 1.00 82.56 217 GLU A CA 1
ATOM 1655 C C . GLU A 1 217 ? 2.121 11.023 -11.290 1.00 82.56 217 GLU A C 1
ATOM 1657 O O . GLU A 1 217 ? 1.917 10.792 -10.102 1.00 82.56 217 GLU A O 1
ATOM 1662 N N . TRP A 1 218 ? 2.598 10.098 -12.117 1.00 88.69 218 TRP A N 1
ATOM 1663 C CA . TRP A 1 218 ? 2.900 8.725 -11.728 1.00 88.69 218 TRP A CA 1
ATOM 1664 C C . TRP A 1 218 ? 4.007 8.640 -10.685 1.00 88.69 218 TRP A C 1
ATOM 1666 O O . TRP A 1 218 ? 3.875 7.885 -9.725 1.00 88.69 218 TRP A O 1
ATOM 1676 N N . ALA A 1 219 ? 5.057 9.456 -10.798 1.00 82.88 219 ALA A N 1
ATOM 1677 C CA . ALA A 1 219 ? 6.069 9.548 -9.751 1.00 82.88 219 ALA A CA 1
ATOM 1678 C C . ALA A 1 219 ? 5.500 10.110 -8.445 1.00 82.88 219 ALA A C 1
ATOM 1680 O O . ALA A 1 219 ? 5.792 9.596 -7.367 1.00 82.88 219 ALA A O 1
ATOM 1681 N N . ARG A 1 220 ? 4.609 11.107 -8.532 1.00 75.19 220 ARG A N 1
ATOM 1682 C CA . ARG A 1 220 ? 3.834 11.602 -7.385 1.00 75.19 220 ARG A CA 1
ATOM 1683 C C . ARG A 1 220 ? 2.825 10.593 -6.841 1.00 75.19 220 ARG A C 1
ATOM 1685 O O . ARG A 1 220 ? 2.332 10.825 -5.749 1.00 75.19 220 ARG A O 1
ATOM 1692 N N . ALA A 1 221 ? 2.517 9.515 -7.553 1.00 76.12 221 ALA A N 1
ATOM 1693 C CA . ALA A 1 221 ? 1.638 8.442 -7.095 1.00 76.12 221 ALA A CA 1
ATOM 1694 C C . ALA A 1 221 ? 2.402 7.145 -6.770 1.00 76.12 221 ALA A C 1
ATOM 1696 O O . ALA A 1 221 ? 1.774 6.107 -6.573 1.00 76.12 221 ALA A O 1
ATOM 1697 N N . GLY A 1 222 ? 3.741 7.186 -6.743 1.00 80.00 222 GLY A N 1
ATOM 1698 C CA . GLY A 1 222 ? 4.587 6.032 -6.424 1.00 80.00 222 GLY A CA 1
ATOM 1699 C C . GLY A 1 222 ? 4.610 4.929 -7.488 1.00 80.00 222 GLY A C 1
ATOM 1700 O O . GLY A 1 222 ? 5.006 3.816 -7.175 1.00 80.00 222 GLY A O 1
ATOM 1701 N N . LEU A 1 223 ? 4.192 5.209 -8.728 1.00 87.75 223 LEU A N 1
ATOM 1702 C CA . LEU A 1 223 ? 4.157 4.221 -9.813 1.00 87.75 223 LEU A CA 1
ATOM 1703 C C . LEU A 1 223 ? 5.506 4.101 -10.541 1.00 87.75 223 LEU A C 1
ATOM 1705 O O . LEU A 1 223 ? 5.894 3.006 -10.947 1.00 87.75 223 LEU A O 1
ATOM 1709 N N . VAL A 1 224 ? 6.239 5.213 -10.687 1.00 90.88 224 VAL A N 1
ATOM 1710 C CA . VAL A 1 224 ? 7.553 5.247 -11.354 1.00 90.88 224 VAL A CA 1
ATOM 1711 C C . VAL A 1 224 ? 8.542 6.193 -10.665 1.00 90.88 224 VAL A C 1
ATOM 1713 O O . VAL A 1 224 ? 8.143 7.160 -10.025 1.00 90.88 224 VAL A O 1
ATOM 1716 N N . THR A 1 225 ? 9.844 5.997 -10.858 1.00 86.06 225 THR A N 1
ATOM 1717 C CA . THR A 1 225 ? 10.845 7.074 -10.730 1.00 86.06 225 THR A CA 1
ATOM 1718 C C . THR A 1 225 ? 11.090 7.702 -12.099 1.00 86.06 225 THR A C 1
ATOM 1720 O O . THR A 1 225 ? 10.903 7.042 -13.112 1.00 86.06 225 THR A O 1
ATOM 1723 N N . THR A 1 226 ? 11.500 8.973 -12.176 1.00 83.25 226 THR A N 1
ATOM 1724 C CA . THR A 1 226 ? 11.717 9.656 -13.475 1.00 83.25 226 THR A CA 1
ATOM 1725 C C . THR A 1 226 ? 13.180 9.770 -13.893 1.00 83.25 226 THR A C 1
ATOM 1727 O O . THR A 1 226 ? 13.464 10.049 -15.057 1.00 83.25 226 THR A O 1
ATOM 1730 N N . SER A 1 227 ? 14.120 9.576 -12.966 1.00 77.44 227 SER A N 1
ATOM 1731 C CA . SER A 1 227 ? 15.554 9.614 -13.248 1.00 77.44 227 SER A CA 1
ATOM 1732 C C . SER A 1 227 ? 16.339 8.796 -12.210 1.00 77.44 227 SER A C 1
ATOM 1734 O O . SER A 1 227 ? 16.562 9.308 -11.114 1.00 77.44 227 SER A O 1
ATOM 1736 N N . PRO A 1 228 ? 16.790 7.572 -12.548 1.00 83.06 228 PRO A N 1
ATOM 1737 C CA . PRO A 1 228 ? 16.454 6.835 -13.773 1.00 83.06 228 PRO A CA 1
ATOM 1738 C C . PRO A 1 228 ? 14.951 6.515 -13.856 1.00 83.06 228 PRO A C 1
ATOM 1740 O O . PRO A 1 228 ? 14.248 6.551 -12.842 1.00 83.06 228 PRO A O 1
ATOM 1743 N N . LEU A 1 229 ? 14.447 6.249 -15.067 1.00 90.50 229 LEU A N 1
ATOM 1744 C CA . LEU A 1 229 ? 13.079 5.755 -15.236 1.00 90.50 229 LEU A CA 1
ATOM 1745 C C . LEU A 1 229 ? 13.017 4.331 -14.693 1.00 90.50 229 LEU A C 1
ATOM 1747 O O . LEU A 1 229 ? 13.737 3.470 -15.189 1.00 90.50 229 LEU A O 1
ATOM 1751 N N . VAL A 1 230 ? 12.182 4.098 -13.685 1.00 90.75 230 VAL A N 1
ATOM 1752 C CA . VAL A 1 230 ? 11.982 2.762 -13.123 1.00 90.75 230 VAL A CA 1
ATOM 1753 C C . VAL A 1 230 ? 10.527 2.569 -12.744 1.00 90.75 230 VAL A C 1
ATOM 1755 O O . VAL A 1 230 ? 9.941 3.479 -12.167 1.00 90.75 230 VAL A O 1
ATOM 1758 N N . VAL A 1 231 ? 9.953 1.401 -13.029 1.00 91.75 231 VAL A N 1
ATOM 1759 C CA . VAL A 1 231 ? 8.595 1.058 -12.590 1.00 91.75 231 VAL A CA 1
ATOM 1760 C C . VAL A 1 231 ? 8.662 0.503 -11.172 1.00 91.75 231 VAL A C 1
ATOM 1762 O O . VAL A 1 231 ? 9.395 -0.447 -10.902 1.00 91.75 231 VAL A O 1
ATOM 1765 N N . LEU A 1 232 ? 7.933 1.128 -10.252 1.00 87.75 232 LEU A N 1
ATOM 1766 C CA . LEU A 1 232 ? 7.873 0.740 -8.840 1.00 87.75 232 LEU A CA 1
ATOM 1767 C C . LEU A 1 232 ? 6.738 -0.255 -8.563 1.00 87.75 232 LEU A C 1
ATOM 1769 O O . LEU A 1 232 ? 6.862 -1.068 -7.652 1.00 87.75 232 LEU A O 1
ATOM 1773 N N . ASP A 1 233 ? 5.662 -0.186 -9.351 1.00 86.38 233 ASP A N 1
ATOM 1774 C CA . ASP A 1 233 ? 4.487 -1.053 -9.243 1.00 86.38 233 ASP A CA 1
ATOM 1775 C C . ASP A 1 233 ? 4.026 -1.492 -10.642 1.00 86.38 233 ASP A C 1
ATOM 1777 O O . ASP A 1 233 ? 3.222 -0.833 -11.308 1.00 86.38 233 ASP A O 1
ATOM 1781 N N . PHE A 1 234 ? 4.601 -2.592 -11.122 1.00 87.94 234 PHE A N 1
ATOM 1782 C CA . PHE A 1 234 ? 4.327 -3.128 -12.449 1.00 87.94 234 PHE A CA 1
ATOM 1783 C C . PHE A 1 234 ? 2.904 -3.662 -12.582 1.00 87.94 234 PHE A C 1
ATOM 1785 O O . PHE A 1 234 ? 2.276 -3.452 -13.614 1.00 87.94 234 PHE A O 1
ATOM 1792 N N . ASN A 1 235 ? 2.359 -4.289 -11.542 1.00 85.25 235 ASN A N 1
ATOM 1793 C CA . ASN A 1 235 ? 0.982 -4.769 -11.530 1.00 85.25 235 ASN A CA 1
ATOM 1794 C C . ASN A 1 235 ? 0.000 -3.620 -11.751 1.00 85.25 235 ASN A C 1
ATOM 1796 O O . ASN A 1 235 ? -0.874 -3.721 -12.611 1.00 85.25 235 ASN A O 1
ATOM 1800 N N . ARG A 1 236 ? 0.180 -2.495 -11.051 1.00 88.31 236 ARG A N 1
ATOM 1801 C CA . ARG A 1 236 ? -0.636 -1.298 -11.268 1.00 88.31 236 ARG A CA 1
ATOM 1802 C C . ARG A 1 236 ? -0.448 -0.713 -12.669 1.00 88.31 236 ARG A C 1
ATOM 1804 O O . ARG A 1 236 ? -1.437 -0.322 -13.287 1.00 88.31 236 ARG A O 1
ATOM 1811 N N . LEU A 1 237 ? 0.785 -0.665 -13.181 1.00 91.81 237 LEU A N 1
ATOM 1812 C CA . LEU A 1 237 ? 1.064 -0.212 -14.551 1.00 91.81 237 LEU A CA 1
ATOM 1813 C C . LEU A 1 237 ? 0.357 -1.099 -15.589 1.00 91.81 237 LEU A C 1
ATOM 1815 O O . LEU A 1 237 ? -0.268 -0.580 -16.510 1.00 91.81 237 LEU A O 1
ATOM 1819 N N . ARG A 1 238 ? 0.404 -2.422 -15.405 1.00 88.81 238 ARG A N 1
ATOM 1820 C CA . ARG A 1 238 ? -0.241 -3.421 -16.262 1.00 88.81 238 ARG A CA 1
ATOM 1821 C C . ARG A 1 238 ? -1.763 -3.296 -16.227 1.00 88.81 238 ARG A C 1
ATOM 1823 O O . ARG A 1 238 ? -2.392 -3.326 -17.275 1.00 88.81 238 ARG A O 1
ATOM 1830 N N . LEU A 1 239 ? -2.363 -3.128 -15.048 1.00 88.19 239 LEU A N 1
ATOM 1831 C CA . LEU A 1 239 ? -3.808 -2.898 -14.922 1.00 88.19 239 LEU A CA 1
ATOM 1832 C C . LEU A 1 239 ? -4.231 -1.601 -15.630 1.00 88.19 239 LEU A C 1
ATOM 1834 O O . LEU A 1 239 ? -5.281 -1.562 -16.263 1.00 88.19 239 LEU A O 1
ATOM 1838 N N . LEU A 1 240 ? -3.396 -0.558 -15.577 1.00 89.75 240 LEU A N 1
ATOM 1839 C CA . LEU A 1 240 ? -3.645 0.692 -16.294 1.00 89.75 240 LEU A CA 1
ATOM 1840 C C . LEU A 1 240 ? -3.518 0.495 -17.812 1.00 89.75 240 LEU A C 1
ATOM 1842 O O . LEU A 1 240 ? -4.353 0.991 -18.558 1.00 89.75 240 LEU A O 1
ATOM 1846 N N . ALA A 1 241 ? -2.520 -0.270 -18.261 1.00 87.88 241 ALA A N 1
ATOM 1847 C CA . ALA A 1 241 ? -2.345 -0.652 -19.660 1.00 87.88 241 ALA A CA 1
ATOM 1848 C C . ALA A 1 241 ? -3.519 -1.488 -20.196 1.00 87.88 241 ALA A C 1
ATOM 1850 O O . ALA A 1 241 ? -3.927 -1.299 -21.338 1.00 87.88 241 ALA A O 1
ATOM 1851 N N . ASN A 1 242 ? -4.094 -2.372 -19.373 1.00 84.88 242 ASN A N 1
ATOM 1852 C CA . ASN A 1 242 ? -5.222 -3.219 -19.763 1.00 84.88 242 ASN A CA 1
ATOM 1853 C C . ASN A 1 242 ? -6.459 -2.410 -20.174 1.00 84.88 242 ASN A C 1
ATOM 1855 O O . ASN A 1 242 ? -7.202 -2.879 -21.027 1.00 84.88 242 ASN A O 1
ATOM 1859 N N . LEU A 1 243 ? -6.653 -1.188 -19.659 1.00 84.19 243 LEU A N 1
ATOM 1860 C CA . LEU A 1 243 ? -7.742 -0.303 -20.106 1.00 84.19 243 LEU A CA 1
ATOM 1861 C C . LEU A 1 243 ? -7.675 0.030 -21.608 1.00 84.19 243 LEU A C 1
ATOM 1863 O O . LEU A 1 243 ? -8.647 0.535 -22.161 1.00 84.19 243 LEU A O 1
ATOM 1867 N N . GLN A 1 244 ? -6.543 -0.231 -22.268 1.00 81.06 244 GLN A N 1
ATOM 1868 C CA . GLN A 1 244 ? -6.395 -0.063 -23.710 1.00 81.06 244 GLN A CA 1
ATOM 1869 C C . GLN A 1 244 ? -7.099 -1.146 -24.529 1.00 81.06 244 GLN A C 1
ATOM 1871 O O . GLN A 1 244 ? -7.653 -0.843 -25.583 1.00 81.06 244 GLN A O 1
ATOM 1876 N N . ASP A 1 245 ? -7.024 -2.400 -24.086 1.00 71.81 245 ASP A N 1
ATOM 1877 C CA . ASP A 1 245 ? -7.383 -3.564 -24.906 1.00 71.81 245 ASP A CA 1
ATOM 1878 C C . ASP A 1 245 ? -8.439 -4.470 -24.235 1.00 71.81 245 ASP A C 1
ATOM 1880 O O . ASP A 1 245 ? -8.959 -5.384 -24.872 1.00 71.81 245 ASP A O 1
ATOM 1884 N N . VAL A 1 246 ? -8.778 -4.221 -22.966 1.00 72.12 246 VAL A N 1
ATOM 1885 C CA . VAL A 1 246 ? -9.733 -4.997 -22.160 1.00 72.12 246 VAL A CA 1
ATOM 1886 C C . VAL A 1 246 ? -10.938 -4.125 -21.803 1.00 72.12 246 VAL A C 1
ATOM 1888 O O . VAL A 1 246 ? -10.799 -2.926 -21.558 1.00 72.12 246 VAL A O 1
ATOM 1891 N N . ALA A 1 247 ? -12.135 -4.723 -21.762 1.00 71.50 247 ALA A N 1
ATOM 1892 C CA . ALA A 1 247 ? -13.350 -4.000 -21.407 1.00 71.50 247 ALA A CA 1
ATOM 1893 C C . ALA A 1 247 ? -13.228 -3.380 -19.998 1.00 71.50 247 ALA A C 1
ATOM 1895 O O . ALA A 1 247 ? -12.757 -4.056 -19.077 1.00 71.50 247 ALA A O 1
ATOM 1896 N N . PRO A 1 248 ? -13.687 -2.130 -19.779 1.00 77.62 248 PRO A N 1
ATOM 1897 C CA . PRO A 1 248 ? -13.575 -1.469 -18.477 1.00 77.62 248 PRO A CA 1
ATOM 1898 C C . PRO A 1 248 ? -14.160 -2.270 -17.307 1.00 77.62 248 PRO A C 1
ATOM 1900 O O . PRO A 1 248 ? -13.620 -2.201 -16.208 1.00 77.62 248 PRO A O 1
ATOM 1903 N N . ALA A 1 249 ? -15.221 -3.050 -17.539 1.00 74.88 249 ALA A N 1
ATOM 1904 C CA . ALA A 1 249 ? -15.832 -3.919 -16.532 1.00 74.88 249 ALA A CA 1
ATOM 1905 C C . ALA A 1 249 ? -14.911 -5.077 -16.092 1.00 74.88 249 ALA A C 1
ATOM 1907 O O . ALA A 1 249 ? -14.838 -5.381 -14.904 1.00 74.88 249 ALA A O 1
ATOM 1908 N N . ASP A 1 250 ? -14.157 -5.675 -17.016 1.00 76.62 250 ASP A N 1
ATOM 1909 C CA . ASP A 1 250 ? -13.222 -6.759 -16.694 1.00 76.62 250 ASP A CA 1
ATOM 1910 C C . ASP A 1 250 ? -11.986 -6.207 -15.965 1.00 76.62 250 ASP A C 1
ATOM 1912 O O . ASP A 1 250 ? -11.565 -6.744 -14.941 1.00 76.62 250 ASP A O 1
ATOM 1916 N N . VAL A 1 251 ? -11.443 -5.069 -16.425 1.00 82.94 251 VAL A N 1
ATOM 1917 C CA . VAL A 1 251 ? -10.336 -4.388 -15.721 1.00 82.94 251 VAL A CA 1
ATOM 1918 C C . VAL A 1 251 ? -10.768 -3.953 -14.325 1.00 82.94 251 VAL A C 1
ATOM 1920 O O . VAL A 1 251 ? -10.008 -4.066 -13.365 1.00 82.94 251 VAL A O 1
ATOM 1923 N N . HIS A 1 252 ? -11.999 -3.463 -14.193 1.00 85.31 252 HIS A N 1
ATOM 1924 C CA . HIS A 1 252 ? -12.590 -3.127 -12.907 1.00 85.31 252 HIS A CA 1
ATOM 1925 C C . HIS A 1 252 ? -12.626 -4.332 -11.963 1.00 85.31 252 HIS A C 1
ATOM 1927 O O . HIS A 1 252 ? -12.230 -4.185 -10.805 1.00 85.31 252 HIS A O 1
ATOM 1933 N N . GLN A 1 253 ? -13.036 -5.507 -12.449 1.00 85.06 253 GLN A N 1
ATOM 1934 C CA . GLN A 1 253 ? -13.062 -6.733 -11.656 1.00 85.06 253 GLN A CA 1
ATOM 1935 C C . GLN A 1 253 ? -11.655 -7.136 -11.188 1.00 85.06 253 GLN A C 1
ATOM 1937 O O . GLN A 1 253 ? -11.481 -7.446 -10.007 1.00 85.06 253 GLN A O 1
ATOM 1942 N N . ASP A 1 254 ? -10.652 -7.067 -12.067 1.00 86.50 254 ASP A N 1
ATOM 1943 C CA . ASP A 1 254 ? -9.251 -7.339 -11.719 1.00 86.50 254 ASP A CA 1
ATOM 1944 C C . ASP A 1 254 ? -8.730 -6.368 -10.645 1.00 86.50 254 ASP A C 1
ATOM 1946 O O . ASP A 1 254 ? -8.114 -6.780 -9.659 1.00 86.50 254 ASP A O 1
ATOM 1950 N N . VAL A 1 255 ? -9.003 -5.068 -10.808 1.00 89.94 255 VAL A N 1
ATOM 1951 C CA . VAL A 1 255 ? -8.611 -4.025 -9.846 1.00 89.94 255 VAL A CA 1
ATOM 1952 C C . VAL A 1 255 ? -9.287 -4.255 -8.496 1.00 89.94 255 VAL A C 1
ATOM 1954 O O . VAL A 1 255 ? -8.639 -4.153 -7.456 1.00 89.94 255 VAL A O 1
ATOM 1957 N N . VAL A 1 256 ? -10.582 -4.575 -8.496 1.00 89.50 256 VAL A N 1
ATOM 1958 C CA . VAL A 1 256 ? -11.339 -4.906 -7.285 1.00 89.50 256 VAL A CA 1
ATOM 1959 C C . VAL A 1 256 ? -10.738 -6.122 -6.577 1.00 89.50 256 VAL A C 1
ATOM 1961 O O . VAL A 1 256 ? -10.524 -6.051 -5.367 1.00 89.50 256 VAL A O 1
ATOM 1964 N N . GLY A 1 257 ? -10.423 -7.189 -7.315 1.00 89.56 257 GLY A N 1
ATOM 1965 C CA . GLY A 1 257 ? -9.819 -8.400 -6.760 1.00 89.56 257 GLY A CA 1
ATOM 1966 C C . GLY A 1 257 ? -8.471 -8.136 -6.087 1.00 89.56 257 GLY A C 1
ATOM 1967 O O . GLY A 1 257 ? -8.239 -8.598 -4.972 1.00 89.56 257 GLY A O 1
ATOM 1968 N N . GLU A 1 258 ? -7.612 -7.327 -6.711 1.00 88.69 258 GLU A N 1
ATOM 1969 C CA . GLU A 1 258 ? -6.319 -6.948 -6.127 1.00 88.69 258 GLU A CA 1
ATOM 1970 C C . GLU A 1 258 ? -6.488 -6.070 -4.873 1.00 88.69 258 GLU A C 1
ATOM 1972 O O . GLU A 1 258 ? -5.793 -6.269 -3.876 1.00 88.69 258 GLU A O 1
ATOM 1977 N N . ILE A 1 259 ? -7.431 -5.118 -4.876 1.00 90.44 259 ILE A N 1
ATOM 1978 C CA . ILE A 1 259 ? -7.721 -4.299 -3.686 1.00 90.44 259 ILE A CA 1
ATOM 1979 C C . ILE A 1 259 ? -8.214 -5.175 -2.528 1.00 90.44 259 ILE A C 1
ATOM 1981 O O . ILE A 1 259 ? -7.787 -4.967 -1.391 1.00 90.44 259 ILE A O 1
ATOM 1985 N N . ASP A 1 260 ? -9.097 -6.135 -2.802 1.00 89.50 260 ASP A N 1
ATOM 1986 C CA . ASP A 1 260 ? -9.648 -7.032 -1.785 1.00 89.50 260 ASP A CA 1
ATOM 1987 C C . ASP A 1 260 ? -8.561 -7.959 -1.219 1.00 89.50 260 ASP A C 1
ATOM 1989 O O . ASP A 1 260 ? -8.437 -8.068 -0.000 1.00 89.50 260 ASP A O 1
ATOM 1993 N N . HIS A 1 261 ? -7.680 -8.497 -2.070 1.00 85.75 261 HIS A N 1
ATOM 1994 C CA . HIS A 1 261 ? -6.505 -9.259 -1.634 1.00 85.75 261 HIS A CA 1
ATOM 1995 C C . HIS A 1 261 ? -5.599 -8.442 -0.690 1.00 85.75 261 HIS A C 1
ATOM 1997 O O . HIS A 1 261 ? -5.183 -8.924 0.366 1.00 85.75 261 HIS A O 1
ATOM 2003 N N . LEU A 1 262 ? -5.339 -7.169 -1.014 1.00 85.12 262 LEU A N 1
ATOM 2004 C CA . LEU A 1 262 ? -4.556 -6.271 -0.157 1.00 85.12 262 LEU A CA 1
ATOM 2005 C C . LEU A 1 262 ? -5.283 -5.933 1.158 1.00 85.12 262 LEU A C 1
ATOM 2007 O O . LEU A 1 262 ? -4.654 -5.845 2.215 1.00 85.12 262 LEU A O 1
ATOM 2011 N N . LEU A 1 263 ? -6.607 -5.756 1.125 1.00 86.44 263 LEU A N 1
ATOM 2012 C CA . LEU A 1 263 ? -7.434 -5.533 2.317 1.00 86.44 263 LEU A CA 1
ATOM 2013 C C . LEU A 1 263 ? -7.432 -6.737 3.265 1.00 86.44 263 LEU A C 1
ATOM 2015 O O . LEU A 1 263 ? -7.430 -6.537 4.485 1.00 86.44 263 LEU A O 1
ATOM 2019 N N . ASP A 1 264 ? -7.438 -7.945 2.709 1.00 84.31 264 ASP A N 1
ATOM 2020 C CA . ASP A 1 264 ? -7.387 -9.211 3.434 1.00 84.31 264 ASP A CA 1
ATOM 2021 C C . ASP A 1 264 ? -6.031 -9.422 4.104 1.00 84.31 264 ASP A C 1
ATOM 2023 O O . ASP A 1 264 ? -5.967 -9.712 5.304 1.00 84.31 264 ASP A O 1
ATOM 2027 N N . ALA A 1 265 ? -4.945 -9.153 3.377 1.00 77.44 265 ALA A N 1
ATOM 2028 C CA . ALA A 1 265 ? -3.604 -9.126 3.949 1.00 77.44 265 ALA A CA 1
ATOM 2029 C C . ALA A 1 265 ? -3.473 -8.075 5.071 1.00 77.44 265 ALA A C 1
ATOM 2031 O O . ALA A 1 265 ? -2.717 -8.256 6.026 1.00 77.44 265 ALA A O 1
ATOM 2032 N N . GLY A 1 266 ? -4.234 -6.978 4.991 1.00 75.81 266 GLY A N 1
ATOM 2033 C CA . GLY A 1 266 ? -4.120 -5.825 5.886 1.00 75.81 266 GLY A CA 1
ATOM 2034 C C . GLY A 1 266 ? -3.166 -4.743 5.364 1.00 75.81 266 GLY A C 1
ATOM 2035 O O . GLY A 1 266 ? -2.787 -3.844 6.119 1.00 75.81 266 GLY A O 1
ATOM 2036 N N . ASP A 1 267 ? -2.796 -4.787 4.080 1.00 78.38 267 ASP A N 1
ATOM 2037 C CA . ASP A 1 267 ? -2.021 -3.747 3.396 1.00 78.38 267 ASP A CA 1
ATOM 2038 C C . ASP A 1 267 ? -2.930 -2.609 2.911 1.00 78.38 267 ASP A C 1
ATOM 2040 O O . ASP A 1 267 ? -3.208 -2.399 1.726 1.00 78.38 267 ASP A O 1
ATOM 2044 N N . LEU A 1 268 ? -3.418 -1.848 3.889 1.00 83.00 268 LEU A N 1
ATOM 2045 C CA . LEU A 1 268 ? -4.358 -0.754 3.664 1.00 83.00 268 LEU A CA 1
ATOM 2046 C C . LEU A 1 268 ? -3.771 0.369 2.794 1.00 83.00 268 LEU A C 1
ATOM 2048 O O . LEU A 1 268 ? -4.512 1.050 2.085 1.00 83.00 268 LEU A O 1
ATOM 2052 N N . LEU A 1 269 ? -2.450 0.562 2.838 1.00 79.19 269 LEU A N 1
ATOM 2053 C CA . LEU A 1 269 ? -1.745 1.598 2.086 1.00 79.19 269 LEU A CA 1
ATOM 2054 C C . LEU A 1 269 ? -1.769 1.325 0.586 1.00 79.19 269 LEU A C 1
ATOM 2056 O O . LEU A 1 269 ? -2.135 2.207 -0.201 1.00 79.19 269 LEU A O 1
ATOM 2060 N N . ARG A 1 270 ? -1.389 0.108 0.183 1.00 80.31 270 ARG A N 1
ATOM 2061 C CA . ARG A 1 270 ? -1.421 -0.294 -1.227 1.00 80.31 270 ARG A CA 1
ATOM 2062 C C . ARG A 1 270 ? -2.853 -0.406 -1.725 1.00 80.31 270 ARG A C 1
ATOM 2064 O O . ARG A 1 270 ? -3.137 0.107 -2.804 1.00 80.31 270 ARG A O 1
ATOM 2071 N N . ALA A 1 271 ? -3.761 -0.957 -0.915 1.00 86.69 271 ALA A N 1
ATOM 2072 C CA . ALA A 1 271 ? -5.184 -1.024 -1.242 1.00 86.69 271 ALA A CA 1
ATOM 2073 C C . ALA A 1 271 ? -5.761 0.373 -1.534 1.00 86.69 271 ALA A C 1
ATOM 2075 O O . ALA A 1 271 ? -6.386 0.585 -2.574 1.00 86.69 271 ALA A O 1
ATOM 2076 N N . ARG A 1 272 ? -5.487 1.358 -0.662 1.00 85.56 272 ARG A N 1
ATOM 2077 C CA . ARG A 1 272 ? -5.906 2.753 -0.870 1.00 85.56 272 ARG A CA 1
ATOM 2078 C C . ARG A 1 272 ? -5.272 3.359 -2.113 1.00 85.56 272 ARG A C 1
ATOM 2080 O O . ARG A 1 272 ? -5.962 4.004 -2.897 1.00 85.56 272 ARG A O 1
ATOM 2087 N N . THR A 1 273 ? -3.966 3.163 -2.290 1.00 83.44 273 THR A N 1
ATOM 2088 C CA . THR A 1 273 ? -3.228 3.677 -3.450 1.00 83.44 273 THR A CA 1
ATOM 2089 C C . THR A 1 273 ? -3.856 3.170 -4.740 1.00 83.44 273 THR A C 1
ATOM 2091 O O . THR A 1 273 ? -4.190 3.972 -5.607 1.00 83.44 273 THR A O 1
ATOM 2094 N N . LEU A 1 274 ? -4.090 1.863 -4.849 1.00 85.94 274 LEU A N 1
ATOM 2095 C CA . LEU A 1 274 ? -4.697 1.250 -6.022 1.00 85.94 274 LEU A CA 1
ATOM 2096 C C . LEU A 1 274 ? -6.131 1.755 -6.245 1.00 85.94 274 LEU A C 1
ATOM 2098 O O . LEU A 1 274 ? -6.446 2.214 -7.343 1.00 85.94 274 LEU A O 1
ATOM 2102 N N . ALA A 1 275 ? -6.958 1.791 -5.194 1.00 86.75 275 ALA A N 1
ATOM 2103 C CA . ALA A 1 275 ? -8.333 2.284 -5.267 1.00 86.75 275 ALA A CA 1
ATOM 2104 C C . ALA A 1 275 ? -8.416 3.739 -5.763 1.00 86.75 275 ALA A C 1
ATOM 2106 O O . ALA A 1 275 ? -9.157 4.032 -6.700 1.00 86.75 275 ALA A O 1
ATOM 2107 N N . LEU A 1 276 ? -7.618 4.650 -5.192 1.00 81.00 276 LEU A N 1
ATOM 2108 C CA . LEU A 1 276 ? -7.594 6.062 -5.597 1.00 81.00 276 LEU A CA 1
ATOM 2109 C C . LEU A 1 276 ? -7.059 6.262 -7.019 1.00 81.00 276 LEU A C 1
ATOM 2111 O O . LEU A 1 276 ? -7.462 7.197 -7.705 1.00 81.00 276 LEU A O 1
ATOM 2115 N N . SER A 1 277 ? -6.158 5.389 -7.461 1.00 81.00 277 SER A N 1
ATOM 2116 C CA . SER A 1 277 ? -5.505 5.506 -8.766 1.00 81.00 277 SER A CA 1
ATOM 2117 C C . SER A 1 277 ? -6.403 5.115 -9.925 1.00 81.00 277 SER A C 1
ATOM 2119 O O . SER A 1 277 ? -6.285 5.686 -11.002 1.00 81.00 277 SER A O 1
ATOM 2121 N N . PHE A 1 278 ? -7.295 4.151 -9.707 1.00 84.75 278 PHE A N 1
ATOM 2122 C CA . PHE A 1 278 ? -8.289 3.753 -10.701 1.00 84.75 278 PHE A CA 1
ATOM 2123 C C . PHE A 1 278 ? -9.596 4.524 -10.561 1.00 84.75 278 PHE A C 1
ATOM 2125 O O . PHE A 1 278 ? -10.364 4.578 -11.519 1.00 84.75 278 PHE A O 1
ATOM 2132 N N . ALA A 1 279 ? -9.822 5.189 -9.423 1.00 74.75 279 ALA A N 1
ATOM 2133 C CA . ALA A 1 279 ? -10.988 6.037 -9.236 1.00 74.75 279 ALA A CA 1
ATOM 2134 C C . ALA A 1 279 ? -11.109 7.096 -10.341 1.00 74.75 279 ALA A C 1
ATOM 2136 O O . ALA A 1 279 ? -12.213 7.298 -10.812 1.00 74.75 279 ALA A O 1
ATOM 2137 N N . SER A 1 280 ? -10.018 7.725 -10.807 1.00 71.06 280 SER A N 1
ATOM 2138 C CA . SER A 1 280 ? -10.056 8.723 -11.898 1.00 71.06 280 SER A CA 1
ATOM 2139 C C . SER A 1 280 ? -10.433 8.164 -13.269 1.00 71.06 280 SER A C 1
ATOM 2141 O O . SER A 1 280 ? -10.910 8.919 -14.109 1.00 71.06 280 SER A O 1
ATOM 2143 N N . HIS A 1 281 ? -10.211 6.868 -13.488 1.00 76.81 281 HIS A N 1
ATOM 2144 C CA . HIS A 1 281 ? -10.406 6.195 -14.778 1.00 76.81 281 HIS A CA 1
ATOM 2145 C C . HIS A 1 281 ? -11.744 5.460 -14.860 1.00 76.81 281 HIS A C 1
ATOM 2147 O O . HIS A 1 281 ? -12.306 5.307 -15.936 1.00 76.81 281 HIS A O 1
ATOM 2153 N N . LEU A 1 282 ? -12.259 5.030 -13.709 1.00 74.62 282 LEU A N 1
ATOM 2154 C CA . LEU A 1 282 ? -13.494 4.258 -13.554 1.00 74.62 282 LEU A CA 1
ATOM 2155 C C . LEU A 1 282 ? -14.479 4.991 -12.624 1.00 74.62 282 LEU A C 1
ATOM 2157 O O . LEU A 1 282 ? -15.239 4.374 -11.869 1.00 74.62 282 LEU A O 1
ATOM 2161 N N . LEU A 1 283 ? -14.398 6.327 -12.630 1.00 59.09 283 LEU A N 1
ATOM 2162 C CA . LEU A 1 283 ? -15.160 7.221 -11.762 1.00 59.09 283 LEU A CA 1
ATOM 2163 C C . LEU A 1 283 ? -16.646 7.060 -12.102 1.00 59.09 283 LEU A C 1
ATOM 2165 O O . LEU A 1 283 ? -17.017 7.237 -13.255 1.00 59.09 283 LEU A O 1
ATOM 2169 N N . ASP A 1 284 ? -17.432 6.676 -11.090 1.00 61.19 284 ASP A N 1
ATOM 2170 C CA . ASP A 1 284 ? -18.850 6.250 -11.089 1.00 61.19 284 ASP A CA 1
ATOM 2171 C C . ASP A 1 284 ? -19.083 4.787 -10.704 1.00 61.19 284 ASP A C 1
ATOM 2173 O O . ASP A 1 284 ? -20.225 4.434 -10.411 1.00 61.19 284 ASP A O 1
ATOM 2177 N N . ALA A 1 285 ? -18.042 3.952 -10.602 1.00 75.69 285 ALA A N 1
ATOM 2178 C CA . ALA A 1 285 ? -18.187 2.605 -10.058 1.00 75.69 285 ALA A CA 1
ATOM 2179 C C . ALA A 1 285 ? -18.326 2.650 -8.516 1.00 75.69 285 ALA A C 1
ATOM 2181 O O . ALA A 1 285 ? -17.327 2.850 -7.810 1.00 75.69 285 ALA A O 1
ATOM 2182 N N . PRO A 1 286 ? -19.525 2.416 -7.942 1.00 82.56 286 PRO A N 1
ATOM 2183 C CA . PRO A 1 286 ? -19.759 2.547 -6.499 1.00 82.56 286 PRO A CA 1
ATOM 2184 C C . PRO A 1 286 ? -18.903 1.569 -5.680 1.00 82.56 286 PRO A C 1
ATOM 2186 O O . PRO A 1 286 ? -18.563 1.833 -4.530 1.00 82.56 286 PRO A O 1
ATOM 2189 N N . THR A 1 287 ? -18.476 0.467 -6.292 1.00 87.25 287 THR A N 1
ATOM 2190 C CA . THR A 1 287 ? -17.546 -0.527 -5.738 1.00 87.25 287 THR A CA 1
ATOM 2191 C C . THR A 1 287 ? -16.151 0.027 -5.435 1.00 87.25 287 THR A C 1
ATOM 2193 O O . THR A 1 287 ? -15.543 -0.396 -4.451 1.00 87.25 287 THR A O 1
ATOM 2196 N N . LEU A 1 288 ? -15.615 0.920 -6.279 1.00 86.88 288 LEU A N 1
ATOM 2197 C CA . LEU A 1 288 ? -14.282 1.507 -6.100 1.00 86.88 288 LEU A CA 1
ATOM 2198 C C . LEU A 1 288 ? -14.346 2.675 -5.120 1.00 86.88 288 LEU A C 1
ATOM 2200 O O . LEU A 1 288 ? -13.466 2.799 -4.272 1.00 86.88 288 LEU A O 1
ATOM 2204 N N . VAL A 1 289 ? -15.428 3.461 -5.168 1.00 86.06 289 VAL A N 1
ATOM 2205 C CA . VAL A 1 289 ? -15.724 4.495 -4.164 1.00 86.06 289 VAL A CA 1
ATOM 2206 C C . VAL A 1 289 ? -15.808 3.871 -2.773 1.00 86.06 289 VAL A C 1
ATOM 2208 O O . VAL A 1 289 ? -15.131 4.330 -1.854 1.00 86.06 289 VAL A O 1
ATOM 2211 N N . PHE A 1 290 ? -16.567 2.780 -2.632 1.00 90.06 290 PHE A N 1
ATOM 2212 C CA . PHE A 1 290 ? -16.656 2.027 -1.385 1.00 90.06 290 PHE A CA 1
ATOM 2213 C C . PHE A 1 290 ? -15.280 1.568 -0.892 1.00 90.06 290 PHE A C 1
ATOM 2215 O O . PHE A 1 290 ? -14.942 1.813 0.261 1.00 90.06 290 PHE A O 1
ATOM 2222 N N . ARG A 1 291 ? -14.455 0.950 -1.746 1.00 91.44 291 ARG A N 1
ATOM 2223 C CA . ARG A 1 291 ? -13.123 0.454 -1.356 1.00 91.44 291 ARG A CA 1
ATOM 2224 C C . ARG A 1 291 ? -12.145 1.577 -1.004 1.00 91.44 291 ARG A C 1
ATOM 2226 O O . ARG A 1 291 ? -11.415 1.461 -0.019 1.00 91.44 291 ARG A O 1
ATOM 2233 N N . ALA A 1 292 ? -12.154 2.683 -1.744 1.00 87.69 292 ALA A N 1
ATOM 2234 C CA . ALA A 1 292 ? -11.355 3.865 -1.422 1.00 87.69 292 ALA A CA 1
ATOM 2235 C C . ALA A 1 292 ? -11.763 4.459 -0.062 1.00 87.69 292 ALA A C 1
ATOM 2237 O O . ALA A 1 292 ? -10.910 4.715 0.786 1.00 87.69 292 ALA A O 1
ATOM 2238 N N . ALA A 1 293 ? -13.065 4.596 0.197 1.00 89.69 293 ALA A N 1
ATOM 2239 C CA . ALA A 1 293 ? -13.565 5.080 1.480 1.00 89.69 293 ALA A CA 1
ATOM 2240 C C . ALA A 1 293 ? -13.311 4.078 2.624 1.00 89.69 293 ALA A C 1
ATOM 2242 O O . ALA A 1 293 ? -12.918 4.476 3.718 1.00 89.69 293 ALA A O 1
ATOM 2243 N N . LEU A 1 294 ? -13.467 2.773 2.383 1.00 91.25 294 LEU A N 1
ATOM 2244 C CA . LEU A 1 294 ? -13.201 1.718 3.362 1.00 91.25 294 LEU A CA 1
ATOM 2245 C C . LEU A 1 294 ? -11.725 1.687 3.767 1.00 91.25 294 LEU A C 1
ATOM 2247 O O . LEU A 1 294 ? -11.418 1.578 4.955 1.00 91.25 294 LEU A O 1
ATOM 2251 N N . THR A 1 295 ? -10.814 1.769 2.796 1.00 89.50 295 THR A N 1
ATOM 2252 C CA . THR A 1 295 ? -9.367 1.803 3.054 1.00 89.50 295 THR A CA 1
ATOM 2253 C C . THR A 1 295 ? -8.977 3.070 3.814 1.00 89.50 295 THR A C 1
ATOM 2255 O O . THR A 1 295 ? -8.291 2.963 4.830 1.00 89.50 295 THR A O 1
ATOM 2258 N N . ALA A 1 296 ? -9.490 4.241 3.418 1.00 85.69 296 ALA A N 1
ATOM 2259 C CA . ALA A 1 296 ? -9.298 5.496 4.148 1.00 85.69 296 ALA A CA 1
ATOM 2260 C C . ALA A 1 296 ? -9.820 5.414 5.597 1.00 85.69 296 ALA A C 1
ATOM 2262 O O . ALA A 1 296 ? -9.095 5.754 6.531 1.00 85.69 296 ALA A O 1
ATOM 2263 N N . ALA A 1 297 ? -11.022 4.869 5.812 1.00 87.81 297 ALA A N 1
ATOM 2264 C CA . ALA A 1 297 ? -11.581 4.672 7.150 1.00 87.81 297 ALA A CA 1
ATOM 2265 C C . ALA A 1 297 ? -10.716 3.727 8.002 1.00 87.81 297 ALA A C 1
ATOM 2267 O O . ALA A 1 297 ? -10.412 4.024 9.154 1.00 87.81 297 ALA A O 1
ATOM 2268 N N . ARG A 1 298 ? -10.246 2.604 7.437 1.00 85.56 298 ARG A N 1
ATOM 2269 C CA . ARG A 1 298 ? -9.382 1.644 8.155 1.00 85.56 298 ARG A CA 1
ATOM 2270 C C . ARG A 1 298 ? -8.012 2.226 8.534 1.00 85.56 298 ARG A C 1
ATOM 2272 O O . ARG A 1 298 ? -7.461 1.798 9.553 1.00 85.56 298 ARG A O 1
ATOM 2279 N N . LEU A 1 299 ? -7.507 3.184 7.749 1.00 80.31 299 LEU A N 1
ATOM 2280 C CA . LEU A 1 299 ? -6.293 3.972 8.012 1.00 80.31 299 LEU A CA 1
ATOM 2281 C C . LEU A 1 299 ? -6.506 5.106 9.035 1.00 80.31 299 LEU A C 1
ATOM 2283 O O . LEU A 1 299 ? -5.550 5.789 9.386 1.00 80.31 299 LEU A O 1
ATOM 2287 N N . GLY A 1 300 ? -7.738 5.333 9.502 1.00 79.56 300 GLY A N 1
ATOM 2288 C CA . GLY A 1 300 ? -8.075 6.436 10.409 1.00 79.56 300 GLY A CA 1
ATOM 2289 C C . GLY A 1 300 ? -8.317 7.780 9.713 1.00 79.56 300 GLY A C 1
ATOM 2290 O O . GLY A 1 300 ? -8.607 8.768 10.380 1.00 79.56 300 GLY A O 1
ATOM 2291 N N . ALA A 1 301 ? -8.271 7.835 8.378 1.00 80.88 301 ALA A N 1
ATOM 2292 C CA . ALA A 1 301 ? -8.604 9.019 7.586 1.00 80.88 301 ALA A CA 1
ATOM 2293 C C . ALA A 1 301 ? -10.131 9.148 7.398 1.00 80.88 301 ALA A C 1
ATOM 2295 O O . ALA A 1 301 ? -10.646 9.176 6.279 1.00 80.88 301 ALA A O 1
ATOM 2296 N N . THR A 1 302 ? -10.881 9.197 8.503 1.00 84.94 302 THR A N 1
ATOM 2297 C CA . THR A 1 302 ? -12.357 9.192 8.504 1.00 84.94 302 THR A CA 1
ATOM 2298 C C . THR A 1 302 ? -12.956 10.386 7.763 1.00 84.94 302 THR A C 1
ATOM 2300 O O . THR A 1 302 ? -13.936 10.218 7.042 1.00 84.94 302 THR A O 1
ATOM 2303 N N . GLY A 1 303 ? -12.339 11.567 7.864 1.00 84.38 303 GLY A N 1
ATOM 2304 C CA . GLY A 1 303 ? -12.759 12.757 7.116 1.00 84.38 303 GLY A CA 1
ATOM 2305 C C . GLY A 1 303 ? -12.602 12.602 5.599 1.00 84.38 303 GLY A C 1
ATOM 2306 O O . GLY A 1 303 ? -13.485 13.004 4.847 1.00 84.38 303 GLY A O 1
ATOM 2307 N N . GLU A 1 304 ? -11.521 11.962 5.137 1.00 84.19 304 GLU A N 1
ATOM 2308 C CA . GLU A 1 304 ? -11.334 11.646 3.714 1.00 84.19 304 GLU A CA 1
ATOM 2309 C C . GLU A 1 304 ? -12.376 10.629 3.240 1.00 84.19 304 GLU A C 1
ATOM 2311 O O . GLU A 1 304 ? -12.990 10.818 2.192 1.00 84.19 304 GLU A O 1
ATOM 2316 N N . ALA A 1 305 ? -12.614 9.577 4.027 1.00 88.94 305 ALA A N 1
ATOM 2317 C CA . ALA A 1 305 ? -13.623 8.570 3.720 1.00 88.94 305 ALA A CA 1
ATOM 2318 C C . ALA A 1 305 ? -15.033 9.179 3.617 1.00 88.94 305 ALA A C 1
ATOM 2320 O O . ALA A 1 305 ? -15.749 8.895 2.657 1.00 88.94 305 ALA A O 1
ATOM 2321 N N . ALA A 1 306 ? -15.410 10.047 4.563 1.00 89.50 306 ALA A N 1
ATOM 2322 C CA . ALA A 1 306 ? -16.681 10.765 4.541 1.00 89.50 306 ALA A CA 1
ATOM 2323 C C . ALA A 1 306 ? -16.795 11.665 3.303 1.00 89.50 306 ALA A C 1
ATOM 2325 O O . ALA A 1 306 ? -17.762 11.550 2.554 1.00 89.50 306 ALA A O 1
ATOM 2326 N N . ALA A 1 307 ? -15.773 12.478 3.016 1.00 88.00 307 ALA A N 1
ATOM 2327 C CA . ALA A 1 307 ? -15.763 13.359 1.849 1.00 88.00 307 ALA A CA 1
ATOM 2328 C C . ALA A 1 307 ? -15.860 12.586 0.518 1.00 88.00 307 ALA A C 1
ATOM 2330 O O . ALA A 1 307 ? -16.529 13.032 -0.417 1.00 88.00 307 ALA A O 1
ATOM 2331 N N . LEU A 1 308 ? -15.217 11.414 0.422 1.00 87.31 308 LEU A N 1
ATOM 2332 C CA . LEU A 1 308 ? -15.320 10.532 -0.744 1.00 87.31 308 LEU A CA 1
ATOM 2333 C C . LEU A 1 308 ? -16.746 10.003 -0.938 1.00 87.31 308 LEU A C 1
ATOM 2335 O O . LEU A 1 308 ? -17.238 10.002 -2.067 1.00 87.31 308 LEU A O 1
ATOM 2339 N N . LEU A 1 309 ? -17.406 9.573 0.139 1.00 89.44 309 LEU A N 1
ATOM 2340 C CA . LEU A 1 309 ? -18.782 9.073 0.104 1.00 89.44 309 LEU A CA 1
ATOM 2341 C C . LEU A 1 309 ? -19.787 10.189 -0.217 1.00 89.44 309 LEU A C 1
ATOM 2343 O O . LEU A 1 309 ? -20.605 10.035 -1.126 1.00 89.44 309 LEU A O 1
ATOM 2347 N N . GLU A 1 310 ? -19.674 11.339 0.449 1.00 90.75 310 GLU A N 1
ATOM 2348 C CA . GLU A 1 310 ? -20.554 12.497 0.258 1.00 90.75 310 GLU A CA 1
ATOM 2349 C C . GLU A 1 310 ? -20.502 13.034 -1.173 1.00 90.75 310 GLU A C 1
ATOM 2351 O O . GLU A 1 310 ? -21.546 13.313 -1.766 1.00 90.75 310 GLU A O 1
ATOM 2356 N N . ARG A 1 311 ? -19.307 13.097 -1.778 1.00 87.69 311 ARG A N 1
ATOM 2357 C CA . ARG A 1 311 ? -19.133 13.514 -3.179 1.00 87.69 311 ARG A CA 1
ATOM 2358 C C . ARG A 1 311 ? -19.921 12.642 -4.167 1.00 87.69 311 ARG A C 1
ATOM 2360 O O . ARG A 1 311 ? -20.261 13.122 -5.245 1.00 87.69 311 ARG A O 1
ATOM 2367 N N . HIS A 1 312 ? -20.219 11.395 -3.801 1.00 86.31 312 HIS A N 1
ATOM 2368 C CA . HIS A 1 312 ? -20.986 10.446 -4.613 1.00 86.31 312 HIS A CA 1
ATOM 2369 C C . HIS A 1 312 ? -22.429 10.252 -4.108 1.00 86.31 312 HIS A C 1
ATOM 2371 O O . HIS A 1 312 ? -23.107 9.315 -4.523 1.00 86.31 312 HIS A O 1
ATOM 2377 N N . GLY A 1 313 ? -22.916 11.137 -3.229 1.00 87.69 313 GLY A N 1
ATOM 2378 C CA . GLY A 1 313 ? -24.298 11.136 -2.738 1.00 87.69 313 GLY A CA 1
ATOM 2379 C C . GLY A 1 313 ? -24.559 10.233 -1.528 1.00 87.69 313 GLY A C 1
ATOM 2380 O O . GLY A 1 313 ? -25.697 10.149 -1.068 1.00 87.69 313 GLY A O 1
ATOM 2381 N N . PHE A 1 314 ? -23.530 9.585 -0.976 1.00 88.50 314 PHE A N 1
ATOM 2382 C CA . PHE A 1 314 ? -23.635 8.760 0.229 1.00 88.50 314 PHE A CA 1
ATOM 2383 C C . PHE A 1 314 ? -23.323 9.605 1.470 1.00 88.50 314 PHE A C 1
ATOM 2385 O O . PHE A 1 314 ? -22.222 9.558 2.009 1.00 88.50 314 PHE A O 1
ATOM 2392 N N . GLY A 1 315 ? -24.286 10.423 1.893 1.00 84.06 315 GLY A N 1
ATOM 2393 C CA . GLY A 1 315 ? -24.145 11.307 3.053 1.00 84.06 315 GLY A CA 1
ATOM 2394 C C . GLY A 1 315 ? -24.950 10.866 4.283 1.00 84.06 315 GLY A C 1
ATOM 2395 O O . GLY A 1 315 ? -25.747 9.922 4.215 1.00 84.06 315 GLY A O 1
ATOM 2396 N N . PRO A 1 316 ? -24.792 11.573 5.416 1.00 76.44 316 PRO A N 1
ATOM 2397 C CA . PRO A 1 316 ? -25.632 11.387 6.596 1.00 76.44 316 PRO A CA 1
ATOM 2398 C C . PRO A 1 316 ? -27.129 11.529 6.268 1.00 76.44 316 PRO A C 1
ATOM 2400 O O . PRO A 1 316 ? -27.532 12.423 5.528 1.00 76.44 316 PRO A O 1
ATOM 2403 N N . GLY A 1 317 ? -27.968 10.653 6.832 1.00 77.06 317 GLY A N 1
ATOM 2404 C CA . GLY A 1 317 ? -29.427 10.693 6.645 1.00 77.06 317 GLY A CA 1
ATOM 2405 C C . GLY A 1 317 ? -29.948 10.078 5.339 1.00 77.06 317 GLY A C 1
ATOM 2406 O O . GLY A 1 317 ? -31.148 10.146 5.074 1.00 77.06 317 GLY A O 1
ATOM 2407 N N . VAL A 1 318 ? -29.083 9.456 4.531 1.00 86.19 318 VAL A N 1
ATOM 2408 C CA . VAL A 1 318 ? -29.492 8.718 3.327 1.00 86.19 318 VAL A CA 1
ATOM 2409 C C . VAL A 1 318 ? -30.421 7.544 3.677 1.00 86.19 318 VAL A C 1
ATOM 2411 O O . VAL A 1 318 ? -30.218 6.844 4.667 1.00 86.19 318 VAL A O 1
ATOM 2414 N N . THR A 1 319 ? -31.458 7.307 2.870 1.00 88.75 319 THR A N 1
ATOM 2415 C CA . THR A 1 319 ? -32.395 6.187 3.073 1.00 88.75 319 THR A CA 1
ATOM 2416 C C . THR A 1 319 ? -31.901 4.906 2.394 1.00 88.75 319 THR A C 1
ATOM 2418 O O . THR A 1 319 ? -31.131 4.959 1.435 1.00 88.75 319 THR A O 1
ATOM 2421 N N . ALA A 1 320 ? -32.400 3.740 2.825 1.00 86.06 320 ALA A N 1
ATOM 2422 C CA . ALA A 1 320 ? -32.104 2.451 2.180 1.00 86.06 320 ALA A CA 1
ATOM 2423 C C . ALA A 1 320 ? -32.402 2.457 0.665 1.00 86.06 320 ALA A C 1
ATOM 2425 O O . ALA A 1 320 ? -31.627 1.924 -0.133 1.00 86.06 320 ALA A O 1
ATOM 2426 N N . ALA A 1 321 ? -33.504 3.104 0.270 1.00 86.00 321 ALA A N 1
ATOM 2427 C CA . ALA A 1 321 ? -33.900 3.258 -1.127 1.00 86.00 321 ALA A CA 1
ATOM 2428 C C . ALA A 1 321 ? -32.913 4.140 -1.908 1.00 86.00 321 ALA A C 1
ATOM 2430 O O . ALA A 1 321 ? -32.517 3.780 -3.014 1.00 86.00 321 ALA A O 1
ATOM 2431 N N . ALA A 1 322 ? -32.464 5.254 -1.321 1.00 87.88 322 ALA A N 1
ATOM 2432 C CA . ALA A 1 322 ? -31.508 6.153 -1.962 1.00 87.88 322 ALA A CA 1
ATOM 2433 C C . ALA A 1 322 ? -30.130 5.496 -2.159 1.00 87.88 322 ALA A C 1
ATOM 2435 O O . ALA A 1 322 ? -29.579 5.578 -3.255 1.00 87.88 322 ALA A O 1
ATOM 2436 N N . VAL A 1 323 ? -29.604 4.779 -1.152 1.00 87.81 323 VAL A N 1
ATOM 2437 C CA . VAL A 1 323 ? -28.339 4.026 -1.296 1.00 87.81 323 VAL A CA 1
ATOM 2438 C C . VAL A 1 323 ? -28.454 2.985 -2.410 1.00 87.81 323 VAL A C 1
ATOM 2440 O O . VAL A 1 323 ? -27.589 2.916 -3.282 1.00 87.81 323 VAL A O 1
ATOM 2443 N N . SER A 1 324 ? -29.539 2.205 -2.412 1.00 86.88 324 SER A N 1
ATOM 2444 C CA . SER A 1 324 ? -29.765 1.161 -3.419 1.00 86.88 324 SER A CA 1
ATOM 2445 C C . SER A 1 324 ? -29.870 1.738 -4.834 1.00 86.88 324 SER A C 1
ATOM 2447 O O . SER A 1 324 ? -29.282 1.193 -5.767 1.00 86.88 324 SER A O 1
ATOM 2449 N N . HIS A 1 325 ? -30.568 2.867 -4.991 1.00 85.31 325 HIS A N 1
ATOM 2450 C CA . HIS A 1 325 ? -30.696 3.563 -6.270 1.00 85.31 325 HIS A CA 1
ATOM 2451 C C . HIS A 1 325 ? -29.343 4.068 -6.791 1.00 85.31 325 HIS A C 1
ATOM 2453 O O . HIS A 1 325 ? -29.003 3.816 -7.945 1.00 85.31 325 HIS A O 1
ATOM 2459 N N . LEU A 1 326 ? -28.540 4.721 -5.942 1.00 87.31 326 LEU A N 1
ATOM 2460 C CA . LEU A 1 326 ? -27.210 5.219 -6.317 1.00 87.31 326 LEU A CA 1
ATOM 2461 C C . LEU A 1 326 ? -26.266 4.082 -6.731 1.00 87.31 326 LEU A C 1
ATOM 2463 O O . LEU A 1 326 ? -25.554 4.205 -7.728 1.00 87.31 326 LEU A O 1
ATOM 2467 N N . VAL A 1 327 ? -26.294 2.959 -6.003 1.00 88.19 327 VAL A N 1
ATOM 2468 C CA . VAL A 1 327 ? -25.516 1.759 -6.342 1.00 88.19 327 VAL A CA 1
ATOM 2469 C C . VAL A 1 327 ? -25.930 1.195 -7.699 1.00 88.19 327 VAL A C 1
ATOM 2471 O O . VAL A 1 327 ? -25.069 0.966 -8.549 1.00 88.19 327 VAL A O 1
ATOM 2474 N N . ARG A 1 328 ? -27.234 1.016 -7.934 1.00 82.19 328 ARG A N 1
ATOM 2475 C CA . ARG A 1 328 ? -27.755 0.503 -9.208 1.00 82.19 328 ARG A CA 1
ATOM 2476 C C . ARG A 1 328 ? -27.392 1.426 -10.370 1.00 82.19 328 ARG A C 1
ATOM 2478 O O . ARG A 1 328 ? -26.879 0.958 -11.382 1.00 82.19 328 ARG A O 1
ATOM 2485 N N . ALA A 1 329 ? -27.593 2.734 -10.207 1.00 80.81 329 ALA A N 1
ATOM 2486 C CA . ALA A 1 329 ? -27.252 3.726 -11.222 1.00 80.81 329 ALA A CA 1
ATOM 2487 C C . ALA A 1 329 ? -25.754 3.700 -11.570 1.00 80.81 329 ALA A C 1
ATOM 2489 O O . ALA A 1 329 ? -25.392 3.786 -12.742 1.00 80.81 329 ALA A O 1
ATOM 2490 N N . GLY A 1 330 ? -24.882 3.543 -10.570 1.00 80.44 330 GLY A N 1
ATOM 2491 C CA . GLY A 1 330 ? -23.440 3.434 -10.781 1.00 80.44 330 GLY A CA 1
ATOM 2492 C C . GLY A 1 330 ? -23.011 2.131 -11.469 1.00 80.44 330 GLY A C 1
ATOM 2493 O O . GLY A 1 330 ? -22.217 2.169 -12.405 1.00 80.44 330 GLY A O 1
ATOM 2494 N N . ILE A 1 331 ? -23.571 0.980 -11.070 1.00 79.50 331 ILE A N 1
ATOM 2495 C CA . ILE A 1 331 ? -23.291 -0.317 -11.719 1.00 79.50 331 ILE A CA 1
ATOM 2496 C C . ILE A 1 331 ? -23.788 -0.328 -13.171 1.00 79.50 331 ILE A C 1
ATOM 2498 O O . ILE A 1 331 ? -23.084 -0.806 -14.057 1.00 79.50 331 ILE A O 1
ATOM 2502 N N . HIS A 1 332 ? -24.965 0.242 -13.440 1.00 76.62 332 HIS A N 1
ATOM 2503 C CA . HIS A 1 332 ? -25.492 0.342 -14.801 1.00 76.62 332 HIS A CA 1
ATOM 2504 C C . HIS A 1 332 ? -24.585 1.185 -15.709 1.00 76.62 332 HIS A C 1
ATOM 2506 O O . HIS A 1 332 ? -24.303 0.785 -16.836 1.00 76.62 332 HIS A O 1
ATOM 2512 N N . ARG A 1 333 ? -24.074 2.323 -15.211 1.00 74.62 333 ARG A N 1
ATOM 2513 C CA . ARG A 1 333 ? -23.106 3.152 -15.952 1.00 74.62 333 ARG A CA 1
ATOM 2514 C C . ARG A 1 333 ? -21.814 2.398 -16.271 1.00 74.62 333 ARG A C 1
ATOM 2516 O O . ARG A 1 333 ? -21.304 2.542 -17.376 1.00 74.62 333 ARG A O 1
ATOM 2523 N N . LEU A 1 334 ? -21.316 1.575 -15.344 1.00 72.88 334 LEU A N 1
ATOM 2524 C CA . LEU A 1 334 ? -20.104 0.772 -15.548 1.00 72.88 334 LEU A CA 1
ATOM 2525 C C . LEU A 1 334 ? -20.266 -0.278 -16.661 1.00 72.88 334 LEU A C 1
ATOM 2527 O O . LEU A 1 334 ? -19.334 -0.507 -17.426 1.00 72.88 334 LEU A O 1
ATOM 2531 N N . ASN A 1 335 ? -21.444 -0.897 -16.763 1.00 69.19 335 ASN A N 1
ATOM 2532 C CA . ASN A 1 335 ? -21.704 -1.983 -17.713 1.00 69.19 335 ASN A CA 1
ATOM 2533 C C . ASN A 1 335 ? -22.060 -1.509 -19.135 1.00 69.19 335 ASN A C 1
ATOM 2535 O O . ASN A 1 335 ? -22.271 -2.351 -20.004 1.00 69.19 335 ASN A O 1
ATOM 2539 N N . ALA A 1 336 ? -22.124 -0.192 -19.378 1.00 59.84 336 ALA A N 1
ATOM 2540 C CA . ALA A 1 336 ? -22.371 0.418 -20.689 1.00 59.84 336 ALA A CA 1
ATOM 2541 C C . ALA A 1 336 ? -23.548 -0.199 -21.479 1.00 59.84 336 ALA A C 1
ATOM 2543 O O . ALA A 1 336 ? -23.476 -0.368 -22.695 1.00 59.84 336 ALA A O 1
ATOM 2544 N N . THR A 1 337 ? -24.651 -0.542 -20.808 1.00 49.06 337 THR A N 1
ATOM 2545 C CA . THR A 1 337 ? -25.892 -0.907 -21.496 1.00 49.06 337 THR A CA 1
ATOM 2546 C C . THR A 1 337 ? -26.628 0.366 -21.910 1.00 49.06 337 THR A C 1
ATOM 2548 O O . THR A 1 337 ? -27.052 1.137 -21.054 1.00 49.06 337 THR A O 1
ATOM 2551 N N . ASP A 1 338 ? -26.837 0.573 -23.215 1.00 40.94 338 ASP A N 1
ATOM 2552 C CA . ASP A 1 338 ? -27.634 1.675 -23.802 1.00 40.94 338 ASP A CA 1
ATOM 2553 C C . ASP A 1 338 ? -29.124 1.688 -23.365 1.00 40.94 338 ASP A C 1
ATOM 2555 O O . ASP A 1 338 ? -29.929 2.474 -23.862 1.00 40.94 338 ASP A O 1
ATOM 2559 N N . ALA A 1 339 ? -29.524 0.830 -22.425 1.00 42.72 339 ALA A N 1
ATOM 2560 C CA . ALA A 1 339 ? -30.894 0.680 -21.960 1.00 42.72 339 ALA A CA 1
ATOM 2561 C C . ALA A 1 339 ? -31.198 1.649 -20.804 1.00 42.72 339 ALA A C 1
ATOM 2563 O O . ALA A 1 339 ? -31.100 1.303 -19.631 1.00 42.72 339 ALA A O 1
ATOM 2564 N N . TRP A 1 340 ? -31.602 2.874 -21.137 1.00 44.69 340 TRP A N 1
ATOM 2565 C CA . TRP A 1 340 ? -32.133 3.848 -20.170 1.00 44.69 340 TRP A CA 1
ATOM 2566 C C . TRP A 1 340 ? -33.592 3.567 -19.747 1.00 44.69 340 TRP A C 1
ATOM 2568 O O . TRP A 1 340 ? -34.144 4.325 -18.952 1.00 44.69 340 TRP A O 1
ATOM 2578 N N . ASP A 1 341 ? -34.209 2.491 -20.246 1.00 41.81 341 ASP A N 1
ATOM 2579 C CA . ASP A 1 341 ? -35.672 2.335 -20.252 1.00 41.81 341 ASP A CA 1
ATOM 2580 C C . ASP A 1 341 ? -36.304 1.644 -19.019 1.00 41.81 341 ASP A C 1
ATOM 2582 O O . ASP A 1 341 ? -37.524 1.621 -18.938 1.00 41.81 341 ASP A O 1
ATOM 2586 N N . ASP A 1 342 ? -35.551 1.159 -18.016 1.00 46.34 342 ASP A N 1
ATOM 2587 C CA . ASP A 1 342 ? -36.131 0.395 -16.878 1.00 46.34 342 ASP A CA 1
ATOM 2588 C C . ASP A 1 342 ? -35.642 0.840 -15.472 1.00 46.34 342 ASP A C 1
ATOM 2590 O O . ASP A 1 342 ? -35.187 0.039 -14.640 1.00 46.34 342 ASP A O 1
ATOM 2594 N N . LEU A 1 343 ? -35.728 2.141 -15.163 1.00 50.69 343 LEU A N 1
ATOM 2595 C CA . LEU A 1 343 ? -35.337 2.708 -13.854 1.00 50.69 343 LEU A CA 1
ATOM 2596 C C . LEU A 1 343 ? -36.467 2.791 -12.800 1.00 50.69 343 LEU A C 1
ATOM 2598 O O . LEU A 1 343 ? -36.202 3.237 -11.683 1.00 50.69 343 LEU A O 1
ATOM 2602 N N . ASP A 1 344 ? -37.681 2.314 -13.093 1.00 48.72 344 ASP A N 1
ATOM 2603 C CA . ASP A 1 344 ? -38.853 2.494 -12.212 1.00 48.72 344 ASP A CA 1
ATOM 2604 C C . ASP A 1 344 ? -38.959 1.506 -11.025 1.00 48.72 344 ASP A C 1
ATOM 2606 O O . ASP A 1 344 ? -39.780 1.715 -10.129 1.00 48.72 344 ASP A O 1
ATOM 2610 N N . ASP A 1 345 ? -38.121 0.461 -10.943 1.00 49.91 345 ASP A N 1
ATOM 2611 C CA . ASP A 1 345 ? -38.133 -0.469 -9.794 1.00 49.91 345 ASP A CA 1
ATOM 2612 C C . ASP A 1 345 ? -37.058 -0.123 -8.738 1.00 49.91 345 ASP A C 1
ATOM 2614 O O . ASP A 1 345 ? -35.850 -0.159 -8.985 1.00 49.91 345 ASP A O 1
ATOM 2618 N N . ILE A 1 346 ? -37.506 0.224 -7.526 1.00 51.53 346 ILE A N 1
ATOM 2619 C CA . ILE A 1 346 ? -36.707 0.832 -6.439 1.00 51.53 346 ILE A CA 1
ATOM 2620 C C . ILE A 1 346 ? -35.884 -0.214 -5.649 1.00 51.53 346 ILE A C 1
ATOM 2622 O O . ILE A 1 346 ? -35.131 0.132 -4.736 1.00 51.53 346 ILE A O 1
ATOM 2626 N N . ARG A 1 347 ? -35.977 -1.511 -5.978 1.00 51.56 347 ARG A N 1
ATOM 2627 C CA . ARG A 1 347 ? -35.256 -2.574 -5.257 1.00 51.56 347 ARG A CA 1
ATOM 2628 C C . ARG A 1 347 ? -33.985 -3.034 -5.990 1.00 51.56 347 ARG A C 1
ATOM 2630 O O . ARG A 1 347 ? -34.033 -3.253 -7.196 1.00 51.56 347 ARG A O 1
ATOM 2637 N N . PRO A 1 348 ? -32.856 -3.236 -5.277 1.00 51.69 348 PRO A N 1
ATOM 2638 C CA . PRO A 1 348 ? -31.645 -3.819 -5.855 1.00 51.69 348 PRO A CA 1
ATOM 2639 C C . PRO A 1 348 ? -31.966 -5.218 -6.392 1.00 51.69 348 PRO A C 1
ATOM 2641 O O . PRO A 1 348 ? -32.379 -6.118 -5.649 1.00 51.69 348 PRO A O 1
ATOM 2644 N N . SER A 1 349 ? -31.834 -5.371 -7.703 1.00 64.06 349 SER A N 1
ATOM 2645 C CA . SER A 1 349 ? -32.337 -6.516 -8.460 1.00 64.06 349 SER A CA 1
ATOM 2646 C C . SER A 1 349 ? -31.384 -7.709 -8.351 1.00 64.06 349 SER A C 1
ATOM 2648 O O . SER A 1 349 ? -31.823 -8.853 -8.204 1.00 64.06 349 SER A O 1
ATOM 2650 N N . THR A 1 350 ? -30.075 -7.445 -8.264 1.00 80.12 350 THR A N 1
ATOM 2651 C CA . THR A 1 350 ? -29.031 -8.474 -8.155 1.00 80.12 350 THR A CA 1
ATOM 2652 C C . THR A 1 350 ? -28.514 -8.649 -6.722 1.00 80.12 350 THR A C 1
ATOM 2654 O O . THR A 1 350 ? -28.626 -7.765 -5.870 1.00 80.12 350 THR A O 1
ATOM 2657 N N . ALA A 1 351 ? -27.934 -9.819 -6.428 1.00 82.19 351 ALA A N 1
ATOM 2658 C CA . ALA A 1 351 ? -27.286 -10.072 -5.138 1.00 82.19 351 ALA A CA 1
ATOM 2659 C C . ALA A 1 351 ? -26.080 -9.141 -4.902 1.00 82.19 351 ALA A C 1
ATOM 2661 O O . ALA A 1 351 ? -25.876 -8.686 -3.780 1.00 82.19 351 ALA A O 1
ATOM 2662 N N . LEU A 1 352 ? -25.344 -8.807 -5.969 1.00 81.19 352 LEU A N 1
ATOM 2663 C CA . LEU A 1 352 ? -24.193 -7.905 -5.933 1.00 81.19 352 LEU A CA 1
ATOM 2664 C C . LEU A 1 352 ? -24.593 -6.467 -5.568 1.00 81.19 352 LEU A C 1
ATOM 2666 O O . LEU A 1 352 ? -23.974 -5.862 -4.697 1.00 81.19 352 LEU A O 1
ATOM 2670 N N . GLU A 1 353 ? -25.655 -5.936 -6.187 1.00 86.31 353 GLU A N 1
ATOM 2671 C CA . GLU A 1 353 ? -26.208 -4.613 -5.853 1.00 86.31 353 GLU A CA 1
ATOM 2672 C C . GLU A 1 353 ? -26.637 -4.542 -4.385 1.00 86.31 353 GLU A C 1
ATOM 2674 O O . GLU A 1 353 ? -26.303 -3.583 -3.687 1.00 86.31 353 GLU A O 1
ATOM 2679 N N . ARG A 1 354 ? -27.347 -5.576 -3.907 1.00 87.25 354 ARG A N 1
ATOM 2680 C CA . ARG A 1 354 ? -27.771 -5.681 -2.502 1.00 87.25 354 ARG A CA 1
ATOM 2681 C C . ARG A 1 354 ? -26.583 -5.666 -1.555 1.00 87.25 354 ARG A C 1
ATOM 2683 O O . ARG A 1 354 ? -26.592 -4.900 -0.598 1.00 87.25 354 ARG A O 1
ATOM 2690 N N . GLN A 1 355 ? -25.574 -6.488 -1.833 1.00 88.69 355 GLN A N 1
ATOM 2691 C CA . GLN A 1 355 ? -24.380 -6.583 -1.003 1.00 88.69 355 GLN A CA 1
ATOM 2692 C C . GLN A 1 355 ? -23.649 -5.240 -0.925 1.00 88.69 355 GLN A C 1
ATOM 2694 O O . GLN A 1 355 ? -23.416 -4.740 0.170 1.00 88.69 355 GLN A O 1
ATOM 2699 N N . LEU A 1 356 ? -23.380 -4.601 -2.066 1.00 89.56 356 LEU A N 1
ATOM 2700 C CA . LEU A 1 356 ? -22.673 -3.323 -2.092 1.00 89.56 356 LEU A CA 1
ATOM 2701 C C . LEU A 1 356 ? -23.458 -2.196 -1.403 1.00 89.56 356 LEU A C 1
ATOM 2703 O O . LEU A 1 356 ? -22.871 -1.383 -0.691 1.00 89.56 356 LEU A O 1
ATOM 2707 N N . ALA A 1 357 ? -24.781 -2.140 -1.585 1.00 90.75 357 ALA A N 1
ATOM 2708 C CA . ALA A 1 357 ? -25.625 -1.165 -0.897 1.00 90.75 357 ALA A CA 1
ATOM 2709 C C . ALA A 1 357 ? -25.601 -1.370 0.628 1.00 90.75 357 ALA A C 1
ATOM 2711 O O . ALA A 1 357 ? -25.474 -0.401 1.381 1.00 90.75 357 ALA A O 1
ATOM 2712 N N . THR A 1 358 ? -25.661 -2.624 1.089 1.00 91.81 358 THR A N 1
ATOM 2713 C CA . THR A 1 358 ? -25.481 -2.968 2.505 1.00 91.81 358 THR A CA 1
ATOM 2714 C C . THR A 1 358 ? -24.096 -2.568 3.012 1.00 91.81 358 THR A C 1
ATOM 2716 O O . THR A 1 358 ? -24.007 -1.978 4.088 1.00 91.81 358 THR A O 1
ATOM 2719 N N . ASP A 1 359 ? -23.036 -2.822 2.245 1.00 92.31 359 ASP A N 1
ATOM 2720 C CA . ASP A 1 359 ? -21.656 -2.510 2.624 1.00 92.31 359 ASP A CA 1
ATOM 2721 C C . ASP A 1 359 ? -21.410 -0.997 2.736 1.00 92.31 359 ASP A C 1
ATOM 2723 O O . ASP A 1 359 ? -20.795 -0.537 3.701 1.00 92.31 359 ASP A O 1
ATOM 2727 N N . ILE A 1 360 ? -21.944 -0.197 1.807 1.00 91.94 360 ILE A N 1
ATOM 2728 C CA . ILE A 1 360 ? -21.868 1.272 1.860 1.00 91.94 360 ILE A CA 1
ATOM 2729 C C . ILE A 1 360 ? -22.636 1.816 3.071 1.00 91.94 360 ILE A C 1
ATOM 2731 O O . ILE A 1 360 ? -22.106 2.645 3.813 1.00 91.94 360 ILE A O 1
ATOM 2735 N N . ALA A 1 361 ? -23.856 1.332 3.321 1.00 91.75 361 ALA A N 1
ATOM 2736 C CA . ALA A 1 361 ? -24.627 1.741 4.495 1.00 91.75 361 ALA A CA 1
ATOM 2737 C C . ALA A 1 361 ? -23.921 1.347 5.809 1.00 91.75 361 ALA A C 1
ATOM 2739 O O . ALA A 1 361 ? -23.864 2.134 6.757 1.00 91.75 361 ALA A O 1
ATOM 2740 N N . ALA A 1 362 ? -23.314 0.159 5.855 1.00 93.12 362 ALA A N 1
ATOM 2741 C CA . ALA A 1 362 ? -22.508 -0.282 6.987 1.00 93.12 362 ALA A CA 1
ATOM 2742 C C . ALA A 1 362 ? -21.235 0.564 7.164 1.00 93.12 362 ALA A C 1
ATOM 2744 O O . ALA A 1 362 ? -20.822 0.814 8.298 1.00 93.12 362 ALA A O 1
ATOM 2745 N N . LEU A 1 363 ? -20.624 1.044 6.076 1.00 93.50 363 LEU A N 1
ATOM 2746 C CA . LEU A 1 363 ? -19.472 1.944 6.131 1.00 93.50 363 LEU A CA 1
ATOM 2747 C C . LEU A 1 363 ? -19.837 3.305 6.736 1.00 93.50 363 LEU A C 1
ATOM 2749 O O . LEU A 1 363 ? -19.079 3.802 7.564 1.00 93.50 363 LEU A O 1
ATOM 2753 N N . LEU A 1 364 ? -21.009 3.865 6.421 1.00 92.12 364 LEU A N 1
ATOM 2754 C CA . LEU A 1 364 ? -21.508 5.072 7.098 1.00 92.12 364 LEU A CA 1
ATOM 2755 C C . LEU A 1 364 ? -21.642 4.844 8.613 1.00 92.12 364 LEU A C 1
ATOM 2757 O O . LEU A 1 364 ? -21.183 5.659 9.412 1.00 92.12 364 LEU A O 1
ATOM 2761 N N . GLY A 1 365 ? -22.177 3.686 9.017 1.00 92.75 365 GLY A N 1
ATOM 2762 C CA . GLY A 1 365 ? -22.225 3.286 10.427 1.00 92.75 365 GLY A CA 1
ATOM 2763 C C . GLY A 1 365 ? -20.841 3.102 11.051 1.00 92.75 365 GLY A C 1
ATOM 2764 O O . GLY A 1 365 ? -20.641 3.419 12.222 1.00 92.75 365 GLY A O 1
ATOM 2765 N N . ARG A 1 366 ? -19.853 2.627 10.283 1.00 92.69 366 ARG A N 1
ATOM 2766 C CA . ARG A 1 366 ? -18.454 2.534 10.724 1.00 92.69 366 ARG A CA 1
ATOM 2767 C C . ARG A 1 366 ? -17.831 3.913 10.959 1.00 92.69 366 ARG A C 1
ATOM 2769 O O . ARG A 1 366 ? -17.128 4.050 11.950 1.00 92.69 366 ARG A O 1
ATOM 2776 N N . LEU A 1 367 ? -18.087 4.906 10.108 1.00 92.12 367 LEU A N 1
ATOM 2777 C CA . LEU A 1 367 ? -17.538 6.256 10.289 1.00 92.12 367 LEU A CA 1
ATOM 2778 C C . LEU A 1 367 ? -18.034 6.898 11.591 1.00 92.12 367 LEU A C 1
ATOM 2780 O O . LEU A 1 367 ? -17.235 7.435 12.355 1.00 92.12 367 LEU A O 1
ATOM 2784 N N . GLU A 1 368 ? -19.327 6.764 11.896 1.00 91.75 368 GLU A N 1
ATOM 2785 C CA . GLU A 1 368 ? -19.882 7.213 13.180 1.00 91.75 368 GLU A CA 1
ATOM 2786 C C . GLU A 1 368 ? -19.331 6.400 14.359 1.00 91.75 368 GLU A C 1
ATOM 2788 O O . GLU A 1 368 ? -18.976 6.964 15.392 1.00 91.75 368 GLU A O 1
ATOM 2793 N N . LYS A 1 369 ? -19.169 5.081 14.186 1.00 92.06 369 LYS A N 1
ATOM 2794 C CA . LYS A 1 369 ? -18.540 4.198 15.180 1.00 92.06 369 LYS A CA 1
ATOM 2795 C C . LYS A 1 369 ? -17.094 4.596 15.492 1.00 92.06 369 LYS A C 1
ATOM 2797 O O . LYS A 1 369 ? -16.679 4.525 16.645 1.00 92.06 369 LYS A O 1
ATOM 2802 N N . ASP A 1 370 ? -16.317 5.010 14.496 1.00 88.69 370 ASP A N 1
ATOM 2803 C CA . ASP A 1 370 ? -14.963 5.524 14.721 1.00 88.69 370 ASP A CA 1
ATOM 2804 C C . ASP A 1 370 ? -14.995 6.878 15.450 1.00 88.69 370 ASP A C 1
ATOM 2806 O O . ASP A 1 370 ? -14.093 7.166 16.238 1.00 88.69 370 ASP A O 1
ATOM 2810 N N . GLY A 1 371 ? -16.061 7.669 15.286 1.00 87.06 371 GLY A N 1
ATOM 2811 C CA . GLY A 1 371 ? -16.337 8.853 16.104 1.00 87.06 371 GLY A CA 1
ATOM 2812 C C . GLY A 1 371 ? -16.435 8.543 17.603 1.00 87.06 371 GLY A C 1
ATOM 2813 O O . GLY A 1 371 ? -15.867 9.276 18.408 1.00 87.06 371 GLY A O 1
ATOM 2814 N N . CYS A 1 372 ? -17.017 7.398 17.993 1.00 89.06 372 CYS A N 1
ATOM 2815 C CA . CYS A 1 372 ? -17.045 6.957 19.397 1.00 89.06 372 CYS A CA 1
ATOM 2816 C C . CYS A 1 372 ? -15.645 6.828 20.020 1.00 89.06 372 CYS A C 1
ATOM 2818 O O . CYS A 1 372 ? -15.497 7.001 21.223 1.00 89.06 372 CYS A O 1
ATOM 2820 N N . ARG A 1 373 ? -14.612 6.513 19.226 1.00 83.38 373 ARG A N 1
ATOM 2821 C CA . ARG A 1 373 ? -13.232 6.339 19.723 1.00 83.38 373 ARG A CA 1
ATOM 2822 C C . ARG A 1 373 ? -12.514 7.657 19.981 1.00 83.38 373 ARG A C 1
ATOM 2824 O O . ARG A 1 373 ? -11.574 7.685 20.766 1.00 83.38 373 ARG A O 1
ATOM 2831 N N . HIS A 1 374 ? -12.933 8.710 19.288 1.00 82.62 374 HIS A N 1
ATOM 2832 C CA . HIS A 1 374 ? -12.319 10.035 19.345 1.00 82.62 374 HIS A CA 1
ATOM 2833 C C . HIS A 1 374 ? -13.139 11.026 20.179 1.00 82.62 374 HIS A C 1
ATOM 2835 O O . HIS A 1 374 ? -12.704 12.158 20.379 1.00 82.62 374 HIS A O 1
ATOM 2841 N N . ALA A 1 375 ? -14.317 10.614 20.650 1.00 87.12 375 ALA A N 1
ATOM 2842 C CA . ALA A 1 375 ? -15.177 11.413 21.506 1.00 87.12 375 ALA A CA 1
ATOM 2843 C C . ALA A 1 375 ? -14.454 11.797 22.808 1.00 87.12 375 ALA A C 1
ATOM 2845 O O . ALA A 1 375 ? -13.849 10.954 23.472 1.00 87.12 375 ALA A O 1
ATOM 2846 N N . ALA A 1 376 ? -14.538 13.073 23.187 1.00 87.88 376 ALA A N 1
ATOM 2847 C CA . ALA A 1 376 ? -13.944 13.584 24.420 1.00 87.88 376 ALA A CA 1
ATOM 2848 C C . ALA A 1 376 ? -14.854 13.335 25.632 1.00 87.88 376 ALA A C 1
ATOM 2850 O O . ALA A 1 376 ? -14.393 13.321 26.775 1.00 87.88 376 ALA A O 1
ATOM 2851 N N . THR A 1 377 ? -16.153 13.148 25.389 1.00 90.88 377 THR A N 1
ATOM 2852 C CA . THR A 1 377 ? -17.164 12.964 26.431 1.00 90.88 377 THR A CA 1
ATOM 2853 C C . THR A 1 377 ? -18.015 11.713 26.217 1.00 90.88 377 THR A C 1
ATOM 2855 O O . THR A 1 377 ? -18.169 11.192 25.108 1.00 90.88 377 THR A O 1
ATOM 2858 N N . LEU A 1 378 ? -18.629 11.243 27.307 1.00 88.94 378 LEU A N 1
ATOM 2859 C CA . LEU A 1 378 ? -19.594 10.145 27.253 1.00 88.94 378 LEU A CA 1
ATOM 2860 C C . LEU A 1 378 ? -20.808 10.499 26.381 1.00 88.94 378 LEU A C 1
ATOM 2862 O O . LEU A 1 378 ? -21.272 9.651 25.628 1.00 88.94 378 LEU A O 1
ATOM 2866 N N . GLN A 1 379 ? -21.286 11.746 26.440 1.00 92.19 379 GLN A N 1
ATOM 2867 C CA . GLN A 1 379 ? -22.418 12.193 25.627 1.00 92.19 379 GLN A CA 1
ATOM 2868 C C . GLN A 1 379 ? -22.087 12.136 24.131 1.00 92.19 379 GLN A C 1
ATOM 2870 O O . GLN A 1 379 ? -22.842 11.554 23.364 1.00 92.19 379 GLN A O 1
ATOM 2875 N N . GLU A 1 380 ? -20.924 12.651 23.720 1.00 92.94 380 GLU A N 1
ATOM 2876 C CA . GLU A 1 380 ? -20.471 12.553 22.325 1.00 92.94 380 GLU A CA 1
ATOM 2877 C C . GLU A 1 380 ? -20.341 11.093 21.875 1.00 92.94 380 GLU A C 1
ATOM 2879 O O . GLU A 1 380 ? -20.739 10.745 20.763 1.00 92.94 380 GLU A O 1
ATOM 2884 N N . THR A 1 381 ? -19.835 10.219 22.754 1.00 92.31 381 THR A N 1
ATOM 2885 C CA . THR A 1 381 ? -19.750 8.776 22.489 1.00 92.31 381 THR A CA 1
ATOM 2886 C C . THR A 1 381 ? -21.135 8.185 22.222 1.00 92.31 381 THR A C 1
ATOM 2888 O O . THR A 1 381 ? -21.310 7.456 21.245 1.00 92.31 381 THR A O 1
ATOM 2891 N N . GLN A 1 382 ? -22.122 8.516 23.061 1.00 93.69 382 GLN A N 1
ATOM 2892 C CA . GLN A 1 382 ? -23.507 8.051 22.940 1.00 93.69 382 GLN A CA 1
ATOM 2893 C C . GLN A 1 382 ? -24.210 8.615 21.698 1.00 93.69 382 GLN A C 1
ATOM 2895 O O . GLN A 1 382 ? -24.962 7.894 21.037 1.00 93.69 382 GLN A O 1
ATOM 2900 N N . ASP A 1 383 ? -23.936 9.867 21.336 1.00 93.69 383 ASP A N 1
ATOM 2901 C CA . ASP A 1 383 ? -24.488 10.510 20.143 1.00 93.69 383 ASP A CA 1
ATOM 2902 C C . ASP A 1 383 ? -23.951 9.847 18.865 1.00 93.69 383 ASP A C 1
ATOM 2904 O O . ASP A 1 383 ? -24.726 9.487 17.972 1.00 93.69 383 ASP A O 1
ATOM 2908 N N . HIS A 1 384 ? -22.632 9.625 18.792 1.00 94.44 384 HIS A N 1
ATOM 2909 C CA . HIS A 1 384 ? -22.000 8.859 17.714 1.00 94.44 384 HIS A CA 1
ATOM 2910 C C . HIS A 1 384 ? -22.550 7.431 17.642 1.00 94.44 384 HIS A C 1
ATOM 2912 O O . HIS A 1 384 ? -22.921 6.963 16.565 1.00 94.44 384 HIS A O 1
ATOM 2918 N N . ALA A 1 385 ? -22.687 6.756 18.785 1.00 95.75 385 ALA A N 1
ATOM 2919 C CA . ALA A 1 385 ? -23.224 5.401 18.850 1.00 95.75 385 ALA A CA 1
ATOM 2920 C C . ALA A 1 385 ? -24.679 5.337 18.353 1.00 95.75 385 ALA A C 1
ATOM 2922 O O . ALA A 1 385 ? -25.044 4.436 17.598 1.00 95.75 385 ALA A O 1
ATOM 2923 N N . SER A 1 386 ? -25.502 6.331 18.689 1.00 95.06 386 SER A N 1
ATOM 2924 C CA . SER A 1 386 ? -26.893 6.420 18.229 1.00 95.06 386 SER A CA 1
ATOM 2925 C C . SER A 1 386 ? -26.987 6.606 16.710 1.00 95.06 386 SER A C 1
ATOM 2927 O O . SER A 1 386 ? -27.767 5.915 16.047 1.00 95.06 386 SER A O 1
ATOM 2929 N N . ARG A 1 387 ? -26.155 7.482 16.128 1.00 93.69 387 ARG A N 1
ATOM 2930 C CA . ARG A 1 387 ? -26.088 7.662 14.666 1.00 93.69 387 ARG A CA 1
ATOM 2931 C C . ARG A 1 387 ? -25.552 6.417 13.960 1.00 93.69 387 ARG A C 1
ATOM 2933 O O . ARG A 1 387 ? -26.116 6.000 12.947 1.00 93.69 387 ARG A O 1
ATOM 2940 N N . ALA A 1 388 ? -24.539 5.765 14.531 1.00 94.81 388 ALA A N 1
ATOM 2941 C CA . ALA A 1 388 ? -24.021 4.499 14.025 1.00 94.81 388 ALA A CA 1
ATOM 2942 C C . ALA A 1 388 ? -25.099 3.400 14.036 1.00 94.81 388 ALA A C 1
ATOM 2944 O O . ALA A 1 388 ? -25.274 2.699 13.039 1.00 94.81 388 ALA A O 1
ATOM 2945 N N . ALA A 1 389 ? -25.872 3.275 15.122 1.00 95.69 389 ALA A N 1
ATOM 2946 C CA . ALA A 1 389 ? -26.971 2.315 15.227 1.00 95.69 389 ALA A CA 1
ATOM 2947 C C . ALA A 1 389 ? -28.051 2.546 14.154 1.00 95.69 389 ALA A C 1
ATOM 2949 O O . ALA A 1 389 ? -28.532 1.582 13.556 1.00 95.69 389 ALA A O 1
ATOM 2950 N N . ALA A 1 390 ? -28.398 3.806 13.867 1.00 93.25 390 ALA A N 1
ATOM 2951 C CA . ALA A 1 390 ? -29.342 4.154 12.805 1.00 93.25 390 ALA A CA 1
ATOM 2952 C C . ALA A 1 390 ? -28.820 3.766 11.407 1.00 93.25 390 ALA A C 1
ATOM 2954 O O . ALA A 1 390 ? -29.556 3.179 10.613 1.00 93.25 390 ALA A O 1
ATOM 2955 N N . ALA A 1 391 ? -27.539 4.011 11.119 1.00 92.56 391 ALA A N 1
ATOM 2956 C CA . ALA A 1 391 ? -26.922 3.613 9.853 1.00 92.56 391 ALA A CA 1
ATOM 2957 C C . ALA A 1 391 ? -26.863 2.082 9.679 1.00 92.56 391 ALA A C 1
ATOM 2959 O O . ALA A 1 391 ? -27.201 1.558 8.616 1.00 92.56 391 ALA A O 1
ATOM 2960 N N . TYR A 1 392 ? -26.522 1.335 10.734 1.00 95.38 392 TYR A N 1
ATOM 2961 C CA . TYR A 1 392 ? -26.577 -0.129 10.694 1.00 95.38 392 TYR A CA 1
ATOM 2962 C C . TYR A 1 392 ? -28.012 -0.669 10.582 1.00 95.38 392 TYR A C 1
ATOM 2964 O O . TYR A 1 392 ? -28.214 -1.722 9.978 1.00 95.38 392 TYR A O 1
ATOM 2972 N N . ALA A 1 393 ? -29.020 0.046 11.096 1.00 94.19 393 ALA A N 1
ATOM 2973 C CA . ALA A 1 393 ? -30.421 -0.300 10.858 1.00 94.19 393 ALA A CA 1
ATOM 2974 C C . ALA A 1 393 ? -30.775 -0.205 9.364 1.00 94.19 393 ALA A C 1
ATOM 2976 O O . ALA A 1 393 ? -31.347 -1.148 8.826 1.00 94.19 393 ALA A O 1
ATOM 2977 N N . ILE A 1 394 ? -30.338 0.860 8.680 1.00 91.81 394 ILE A N 1
ATOM 2978 C CA . ILE A 1 394 ? -30.495 1.009 7.223 1.00 91.81 394 ILE A CA 1
ATOM 2979 C C . ILE A 1 394 ? -29.827 -0.158 6.482 1.00 91.81 394 ILE A C 1
ATOM 2981 O O . ILE A 1 394 ? -30.453 -0.784 5.629 1.00 91.81 394 ILE A O 1
ATOM 2985 N N . ALA A 1 395 ? -28.580 -0.495 6.831 1.00 92.12 395 ALA A N 1
ATOM 2986 C CA . ALA A 1 395 ? -27.859 -1.614 6.219 1.00 92.12 395 ALA A CA 1
ATOM 2987 C C . ALA A 1 395 ? -28.582 -2.960 6.422 1.00 92.12 395 ALA A C 1
ATOM 2989 O O . ALA A 1 395 ? -28.648 -3.786 5.506 1.00 92.12 395 ALA A O 1
ATOM 2990 N N . HIS A 1 396 ? -29.154 -3.170 7.611 1.00 91.44 396 HIS A N 1
ATOM 2991 C CA . HIS A 1 396 ? -29.953 -4.349 7.918 1.00 91.44 396 HIS A CA 1
ATOM 2992 C C . HIS A 1 396 ? -31.276 -4.377 7.137 1.00 91.44 396 HIS A C 1
ATOM 2994 O O . HIS A 1 396 ? -31.671 -5.439 6.668 1.00 91.44 396 HIS A O 1
ATOM 3000 N N . ASP A 1 397 ? -31.948 -3.247 6.937 1.00 89.75 397 ASP A N 1
ATOM 3001 C CA . ASP A 1 397 ? -33.209 -3.205 6.188 1.00 89.75 397 ASP A CA 1
ATOM 3002 C C . ASP A 1 397 ? -33.036 -3.505 4.690 1.00 89.75 397 ASP A C 1
ATOM 3004 O O . ASP A 1 397 ? -33.960 -4.030 4.070 1.00 89.75 397 ASP A O 1
ATOM 3008 N N . ILE A 1 398 ? -31.851 -3.254 4.119 1.00 87.25 398 ILE A N 1
ATOM 3009 C CA . ILE A 1 398 ? -31.542 -3.563 2.710 1.00 87.25 398 ILE A CA 1
ATOM 3010 C C . ILE A 1 398 ? -31.483 -5.079 2.452 1.00 87.25 398 ILE A C 1
ATOM 3012 O O . ILE A 1 398 ? -32.061 -5.558 1.477 1.00 87.25 398 ILE A O 1
ATOM 3016 N N . ALA A 1 399 ? -30.776 -5.838 3.298 1.00 85.38 399 ALA A N 1
ATOM 3017 C CA . ALA A 1 399 ? -30.444 -7.244 3.016 1.00 85.38 399 ALA A CA 1
ATOM 3018 C C . ALA A 1 399 ? -30.736 -8.224 4.163 1.00 85.38 399 ALA A C 1
ATOM 3020 O O . ALA A 1 399 ? -30.365 -9.390 4.076 1.00 85.38 399 ALA A O 1
ATOM 3021 N N . ARG A 1 400 ? -31.352 -7.766 5.259 1.00 87.00 400 ARG A N 1
ATOM 3022 C CA . ARG A 1 400 ? -31.491 -8.524 6.518 1.00 87.00 400 ARG A CA 1
ATOM 3023 C C . ARG A 1 400 ? -30.162 -9.085 7.030 1.00 87.00 400 ARG A C 1
ATOM 3025 O O . ARG A 1 400 ? -30.119 -10.143 7.643 1.00 87.00 400 ARG A O 1
ATOM 3032 N N . SER A 1 401 ? -29.077 -8.340 6.812 1.00 85.25 401 SER A N 1
ATOM 3033 C CA . SER A 1 401 ? -27.719 -8.749 7.176 1.00 85.25 401 SER A CA 1
ATOM 3034 C C . SER A 1 401 ? -27.581 -8.964 8.695 1.00 85.25 401 SER A C 1
ATOM 3036 O O . SER A 1 401 ? -27.809 -8.006 9.450 1.00 85.25 401 SER A O 1
ATOM 3038 N N . PRO A 1 402 ? -27.178 -10.169 9.157 1.00 88.69 402 PRO A N 1
ATOM 3039 C CA . PRO A 1 402 ? -26.857 -10.424 10.564 1.00 88.69 402 PRO A CA 1
ATOM 3040 C C . PRO A 1 40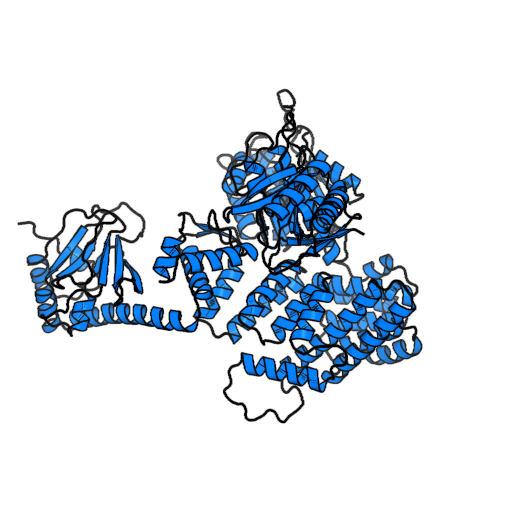2 ? -25.732 -9.521 11.069 1.00 88.69 402 PRO A C 1
ATOM 3042 O O . PRO A 1 402 ? -25.816 -8.963 12.161 1.00 88.69 402 PRO A O 1
ATOM 3045 N N . PHE A 1 403 ? -24.714 -9.300 10.231 1.00 89.81 403 PHE A N 1
ATOM 3046 C CA . PHE A 1 403 ? -23.594 -8.410 10.532 1.00 89.81 403 PHE A CA 1
ATOM 3047 C C . PHE A 1 403 ? -24.076 -6.996 10.883 1.00 89.81 403 PHE A C 1
ATOM 3049 O O . PHE A 1 403 ? -23.666 -6.427 11.897 1.00 89.81 403 PHE A O 1
ATOM 3056 N N . ALA A 1 404 ? -24.985 -6.440 10.076 1.00 92.75 404 ALA A N 1
ATOM 3057 C CA . ALA A 1 404 ? -25.545 -5.116 10.324 1.00 92.75 404 ALA A CA 1
ATOM 3058 C C . ALA A 1 404 ? -26.422 -5.088 11.587 1.00 92.75 404 ALA A C 1
ATOM 3060 O O . ALA A 1 404 ? -26.329 -4.154 12.379 1.00 92.75 404 ALA A O 1
ATOM 3061 N N . ALA A 1 405 ? -27.234 -6.121 11.825 1.00 93.25 405 ALA A N 1
ATOM 3062 C CA . ALA A 1 405 ? -28.089 -6.183 13.008 1.00 93.25 405 ALA A CA 1
ATOM 3063 C C . ALA A 1 405 ? -27.298 -6.265 14.321 1.00 93.25 405 ALA A C 1
ATOM 3065 O O . ALA A 1 405 ? -27.609 -5.547 15.272 1.00 93.25 405 ALA A O 1
ATOM 3066 N N . VAL A 1 406 ? -26.254 -7.094 14.370 1.00 95.12 406 VAL A N 1
ATOM 3067 C CA . VAL A 1 406 ? -25.405 -7.210 15.562 1.00 95.12 406 VAL A CA 1
ATOM 3068 C C . VAL A 1 406 ? -24.579 -5.944 15.764 1.00 95.12 406 VAL A C 1
ATOM 3070 O O . VAL A 1 406 ? -24.512 -5.457 16.888 1.00 95.12 406 VAL A O 1
ATOM 3073 N N . ASN A 1 407 ? -24.050 -5.319 14.704 1.00 95.31 407 ASN A N 1
ATOM 3074 C CA . ASN A 1 407 ? -23.396 -4.013 14.850 1.00 95.31 407 ASN A CA 1
ATOM 3075 C C . ASN A 1 407 ? -24.378 -2.941 15.355 1.00 95.31 407 ASN A C 1
ATOM 3077 O O . ASN A 1 407 ? -24.014 -2.142 16.212 1.00 95.31 407 ASN A O 1
ATOM 3081 N N . ARG A 1 408 ? -25.640 -2.937 14.903 1.00 96.69 408 ARG A N 1
ATOM 3082 C CA . ARG A 1 408 ? -26.682 -2.063 15.469 1.00 96.69 408 ARG A CA 1
ATOM 3083 C C . ARG A 1 408 ? -26.881 -2.324 16.965 1.00 96.69 408 ARG A C 1
ATOM 3085 O O . ARG A 1 408 ? -26.956 -1.366 17.734 1.00 96.69 408 ARG A O 1
ATOM 3092 N N . ALA A 1 409 ? -26.963 -3.588 17.380 1.00 97.38 409 ALA A N 1
ATOM 3093 C CA . ALA A 1 409 ? -27.071 -3.967 18.788 1.00 97.38 409 ALA A CA 1
ATOM 3094 C C . ALA A 1 409 ? -25.854 -3.490 19.598 1.00 97.38 409 ALA A C 1
ATOM 3096 O O . ALA A 1 409 ? -26.016 -2.876 20.650 1.00 97.38 409 ALA A O 1
ATOM 3097 N N . ALA A 1 410 ? -24.648 -3.682 19.067 1.00 96.81 410 ALA A N 1
ATOM 3098 C CA . ALA A 1 410 ? -23.394 -3.241 19.666 1.00 96.81 410 ALA A CA 1
ATOM 3099 C C . ALA A 1 410 ? -23.348 -1.716 19.849 1.00 96.81 410 ALA A C 1
ATOM 3101 O O . ALA A 1 410 ? -22.964 -1.217 20.904 1.00 96.81 410 ALA A O 1
ATOM 3102 N N . MET A 1 411 ? -23.792 -0.954 18.847 1.00 97.38 411 MET A N 1
ATOM 3103 C CA . MET A 1 411 ? -23.858 0.506 18.946 1.00 97.38 411 MET A CA 1
ATOM 3104 C C . MET A 1 411 ? -24.958 0.961 19.916 1.00 97.38 411 MET A C 1
ATOM 3106 O O . MET A 1 411 ? -24.774 1.920 20.653 1.00 97.38 411 MET A O 1
ATOM 3110 N N . THR A 1 412 ? -26.070 0.231 20.001 1.00 97.56 412 THR A N 1
ATOM 3111 C CA . THR A 1 412 ? -27.132 0.493 20.990 1.00 97.56 412 THR A CA 1
ATOM 3112 C C . THR A 1 412 ? -26.634 0.240 22.421 1.00 97.56 412 THR A C 1
ATOM 3114 O O . THR A 1 412 ? -26.962 0.993 23.338 1.00 97.56 412 THR A O 1
ATOM 3117 N N . LEU A 1 413 ? -25.772 -0.767 22.607 1.00 96.44 413 LEU A N 1
ATOM 3118 C CA . LEU A 1 413 ? -25.087 -1.018 23.874 1.00 96.44 413 LEU A CA 1
ATOM 3119 C C . LEU A 1 413 ? -24.166 0.154 24.250 1.00 96.44 413 LEU A C 1
ATOM 3121 O O . LEU A 1 413 ? -24.217 0.617 25.387 1.00 96.44 413 LEU A O 1
ATOM 3125 N N . LEU A 1 414 ? -23.369 0.667 23.304 1.00 95.31 414 LEU A N 1
ATOM 3126 C CA . LEU A 1 414 ? -22.507 1.841 23.522 1.00 95.31 414 LEU A CA 1
ATOM 3127 C C . LEU A 1 414 ? -23.298 3.129 23.789 1.00 95.31 414 LEU A C 1
ATOM 3129 O O . LEU A 1 414 ? -22.835 3.983 24.542 1.00 95.31 414 LEU A O 1
ATOM 3133 N N . ALA A 1 415 ? -24.502 3.255 23.228 1.00 95.62 415 ALA A N 1
ATOM 3134 C CA . ALA A 1 415 ? -25.424 4.344 23.542 1.00 95.62 415 ALA A CA 1
ATOM 3135 C C . ALA A 1 415 ? -26.007 4.251 24.971 1.00 95.62 415 ALA A C 1
ATOM 3137 O O . ALA A 1 415 ? -26.643 5.192 25.436 1.00 95.62 415 ALA A O 1
ATOM 3138 N N . GLY A 1 416 ? -25.769 3.146 25.690 1.00 93.88 416 GLY A N 1
ATOM 3139 C CA . GLY A 1 416 ? -26.188 2.935 27.077 1.00 93.88 416 GLY A CA 1
ATOM 3140 C C . GLY A 1 416 ? -27.463 2.102 27.247 1.00 93.88 416 GLY A C 1
ATOM 3141 O O . GLY A 1 416 ? -27.856 1.828 28.381 1.00 93.88 416 GLY A O 1
ATOM 3142 N N . ASP A 1 417 ? -28.096 1.644 26.162 1.00 95.06 417 ASP A N 1
ATOM 3143 C CA . ASP A 1 417 ? -29.323 0.841 26.219 1.00 95.06 417 ASP A CA 1
ATOM 3144 C C . ASP A 1 417 ? -29.028 -0.662 26.090 1.00 95.06 417 ASP A C 1
ATOM 3146 O O . ASP A 1 417 ? -29.214 -1.307 25.051 1.00 95.06 417 ASP A O 1
ATOM 3150 N N . LYS A 1 418 ? -28.570 -1.248 27.200 1.00 94.25 418 LYS A N 1
ATOM 3151 C CA . LYS A 1 418 ? -28.237 -2.678 27.282 1.00 94.25 418 LYS A CA 1
ATOM 3152 C C . LYS A 1 418 ? -29.442 -3.595 27.023 1.00 94.25 418 LYS A C 1
ATOM 3154 O O . LYS A 1 418 ? -29.273 -4.688 26.476 1.00 94.25 418 LYS A O 1
ATOM 3159 N N . SER A 1 419 ? -30.649 -3.171 27.407 1.00 95.56 419 SER A N 1
ATOM 3160 C CA . SER A 1 419 ? -31.869 -3.971 27.245 1.00 95.56 419 SER A CA 1
ATOM 3161 C C . SER A 1 419 ? -32.203 -4.142 25.765 1.00 95.56 419 SER A C 1
ATOM 3163 O O . SER A 1 419 ? -32.300 -5.272 25.277 1.00 95.56 419 SER A O 1
ATOM 3165 N N . THR A 1 420 ? -32.285 -3.031 25.029 1.00 96.50 420 THR A N 1
ATOM 3166 C CA . THR A 1 420 ? -32.574 -3.051 23.592 1.00 96.50 420 THR A CA 1
ATOM 3167 C C . THR A 1 420 ? -31.449 -3.721 22.810 1.00 96.50 420 THR A C 1
ATOM 3169 O O . THR A 1 420 ? -31.724 -4.526 21.921 1.00 96.50 420 THR A O 1
ATOM 3172 N N . ALA A 1 421 ? -30.182 -3.489 23.173 1.00 96.62 421 ALA A N 1
ATOM 3173 C CA . ALA A 1 421 ? -29.049 -4.185 22.560 1.00 96.62 421 ALA A CA 1
ATOM 3174 C C . ALA A 1 421 ? -29.182 -5.716 22.658 1.00 96.62 421 ALA A C 1
ATOM 3176 O O . ALA A 1 421 ? -29.044 -6.424 21.661 1.00 96.62 421 ALA A O 1
ATOM 3177 N N . THR A 1 422 ? -29.536 -6.228 23.840 1.00 95.50 422 THR A N 1
ATOM 3178 C CA . THR A 1 422 ? -29.746 -7.668 24.064 1.00 95.50 422 THR A CA 1
ATOM 3179 C C . THR A 1 422 ? -30.907 -8.204 23.221 1.00 95.50 422 THR A C 1
ATOM 3181 O O . THR A 1 422 ? -30.795 -9.277 22.628 1.00 95.50 422 THR A O 1
ATOM 3184 N N . GLN A 1 423 ? -32.019 -7.464 23.140 1.00 95.06 423 GLN A N 1
ATOM 3185 C CA . GLN A 1 423 ? -33.179 -7.846 22.326 1.00 95.06 423 GLN A CA 1
ATOM 3186 C C . GLN A 1 423 ? -32.846 -7.904 20.831 1.00 95.06 423 GLN A C 1
ATOM 3188 O O . GLN A 1 423 ? -33.312 -8.807 20.141 1.00 95.06 423 GLN A O 1
ATOM 3193 N N . LEU A 1 424 ? -32.021 -6.975 20.341 1.00 94.19 424 LEU A N 1
ATOM 3194 C CA . LEU A 1 424 ? -31.588 -6.925 18.943 1.00 94.19 424 LEU A CA 1
ATOM 3195 C C . LEU A 1 424 ? -30.585 -8.033 18.587 1.00 94.19 424 LEU A C 1
ATOM 3197 O O . LEU A 1 424 ? -30.613 -8.524 17.461 1.00 94.19 424 LEU A O 1
ATOM 3201 N N . ALA A 1 425 ? -29.711 -8.430 19.518 1.00 93.62 425 ALA A N 1
ATOM 3202 C CA . ALA A 1 425 ? -28.689 -9.455 19.283 1.00 93.62 425 ALA A CA 1
ATOM 3203 C C . ALA A 1 425 ? -29.235 -10.892 19.370 1.00 93.62 425 ALA A C 1
ATOM 3205 O O . ALA A 1 425 ? -28.807 -11.761 18.612 1.00 93.62 425 ALA A O 1
ATOM 3206 N N . ARG A 1 426 ? -30.199 -11.146 20.267 1.00 91.56 426 ARG A N 1
ATOM 3207 C CA . ARG A 1 426 ? -30.703 -12.496 20.582 1.00 91.56 426 ARG A CA 1
ATOM 3208 C C . ARG A 1 426 ? -31.163 -13.336 19.375 1.00 91.56 426 ARG A C 1
ATOM 3210 O O . ARG A 1 426 ? -30.830 -14.518 19.365 1.00 91.56 426 ARG A O 1
ATOM 3217 N N . PRO A 1 427 ? -31.869 -12.794 18.361 1.00 89.25 427 PRO A N 1
ATOM 3218 C CA . PRO A 1 427 ? -32.307 -13.583 17.206 1.00 89.25 427 PRO A CA 1
ATOM 3219 C C . PRO A 1 427 ? -31.164 -14.251 16.425 1.00 89.25 427 PRO A C 1
ATOM 3221 O O . PRO A 1 427 ? -31.400 -15.230 15.728 1.00 89.25 427 PRO A O 1
ATOM 3224 N N . TYR A 1 428 ? -29.933 -13.745 16.551 1.00 85.12 428 TYR A N 1
ATOM 3225 C CA . TYR A 1 428 ? -28.768 -14.214 15.796 1.00 85.12 428 TYR A CA 1
ATOM 3226 C C . TYR A 1 428 ? -27.894 -15.215 16.562 1.00 85.12 428 TYR A C 1
ATOM 3228 O O . TYR A 1 428 ? -26.868 -15.642 16.041 1.00 85.12 428 TYR A O 1
ATOM 3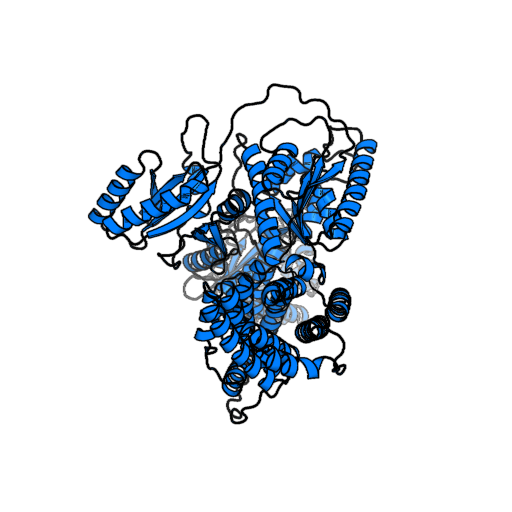236 N N . LEU A 1 429 ? -28.286 -15.616 17.779 1.00 81.94 429 LEU A N 1
ATOM 3237 C CA . LEU A 1 429 ? -27.603 -16.686 18.520 1.00 81.94 429 LEU A CA 1
ATOM 3238 C C . LEU A 1 429 ? -27.916 -18.084 17.957 1.00 81.94 429 LEU A C 1
ATOM 3240 O O . LEU A 1 429 ? -27.112 -19.005 18.088 1.00 81.94 429 LEU A O 1
ATOM 3244 N N . GLU A 1 430 ? -29.089 -18.247 17.338 1.00 68.38 430 GLU A N 1
ATOM 3245 C CA . GLU A 1 430 ? -29.619 -19.539 16.876 1.00 68.38 430 GLU A CA 1
ATOM 3246 C C . GLU A 1 430 ? -29.586 -19.695 15.346 1.00 68.38 430 GLU A C 1
ATOM 3248 O O . GLU A 1 430 ? -29.848 -20.783 14.824 1.00 68.38 430 GLU A O 1
ATOM 3253 N N . ASP A 1 431 ? -29.244 -18.629 14.617 1.00 65.19 431 ASP A N 1
ATOM 3254 C CA . ASP A 1 431 ? -29.243 -18.621 13.157 1.00 65.19 431 ASP A CA 1
ATOM 3255 C C . ASP A 1 431 ? -28.055 -19.421 12.592 1.00 65.19 431 ASP A C 1
ATOM 3257 O O . ASP A 1 431 ? -26.910 -18.969 12.568 1.00 65.19 431 ASP A O 1
ATOM 3261 N N . ARG A 1 432 ? -28.343 -20.648 12.141 1.00 58.38 432 ARG A N 1
ATOM 3262 C CA . ARG A 1 432 ? -27.397 -21.561 11.471 1.00 58.38 432 ARG A CA 1
ATOM 3263 C C . ARG A 1 432 ? -27.578 -21.595 9.948 1.00 58.38 432 ARG A C 1
ATOM 3265 O O . ARG A 1 432 ? -27.106 -22.530 9.306 1.00 58.38 432 ARG A O 1
ATOM 3272 N N . SER A 1 433 ? -28.322 -20.649 9.372 1.00 53.72 433 SER A N 1
ATOM 3273 C CA . SER A 1 433 ? -28.826 -20.749 7.992 1.00 53.72 433 SER A CA 1
ATOM 3274 C C . SER A 1 433 ? -27.776 -20.544 6.891 1.00 53.72 433 SER A C 1
ATOM 3276 O O . SER A 1 433 ? -28.046 -20.860 5.732 1.00 53.72 433 SER A O 1
ATOM 3278 N N . LEU A 1 434 ? -26.575 -20.064 7.225 1.00 57.47 434 LEU A N 1
ATOM 3279 C CA . LEU A 1 434 ? -25.501 -19.782 6.270 1.00 57.47 434 LEU A CA 1
ATOM 3280 C C . LEU A 1 434 ? -24.317 -20.738 6.459 1.00 57.47 434 LEU A C 1
ATOM 3282 O O . LEU A 1 434 ? -23.989 -21.127 7.580 1.00 57.47 434 LEU A O 1
ATOM 3286 N N . ALA A 1 435 ? -23.645 -21.088 5.357 1.00 58.81 435 ALA A N 1
ATOM 3287 C CA . ALA A 1 435 ? -22.340 -21.739 5.433 1.00 58.81 435 ALA A CA 1
ATOM 3288 C C . ALA A 1 435 ? -21.392 -20.859 6.276 1.00 58.81 435 ALA A C 1
ATOM 3290 O O . ALA A 1 435 ? -21.367 -19.643 6.064 1.00 58.81 435 ALA A O 1
ATOM 3291 N N . PRO A 1 436 ? -20.645 -21.431 7.237 1.00 71.38 436 PRO A N 1
ATOM 3292 C CA . PRO A 1 436 ? -19.866 -20.639 8.178 1.00 71.38 436 PRO A CA 1
ATOM 3293 C C . PRO A 1 436 ? -18.716 -19.920 7.460 1.00 71.38 436 PRO A C 1
ATOM 3295 O O . PRO A 1 436 ? -17.736 -20.546 7.066 1.00 71.38 436 PRO A O 1
ATOM 3298 N N . SER A 1 437 ? -18.848 -18.603 7.307 1.00 87.69 437 SER A N 1
ATOM 3299 C CA . SER A 1 437 ? -17.765 -17.670 6.965 1.00 87.69 437 SER A CA 1
ATOM 3300 C C . SER A 1 437 ? -17.182 -17.035 8.225 1.00 87.69 437 SER A C 1
ATOM 3302 O O . SER A 1 437 ? -17.870 -16.964 9.254 1.00 87.69 437 SER A O 1
ATOM 3304 N N . TYR A 1 438 ? -15.960 -16.504 8.149 1.00 90.81 438 TYR A N 1
ATOM 3305 C CA . TYR A 1 438 ? -15.325 -15.764 9.241 1.00 90.81 438 TYR A CA 1
ATOM 3306 C C . TYR A 1 438 ? -16.265 -14.709 9.829 1.00 90.81 438 TYR A C 1
ATOM 3308 O O . TYR A 1 438 ? -16.503 -14.682 11.038 1.00 90.81 438 TYR A O 1
ATOM 3316 N N . TRP A 1 439 ? -16.859 -13.873 8.972 1.00 89.12 439 TRP A N 1
ATOM 3317 C CA . TRP A 1 439 ? -17.734 -12.790 9.416 1.00 89.12 439 TRP A CA 1
ATOM 3318 C C . TRP A 1 439 ? -19.017 -13.295 10.062 1.00 89.12 439 TRP A C 1
ATOM 3320 O O . TRP A 1 439 ? -19.448 -12.705 11.052 1.00 89.12 439 TRP A O 1
ATOM 3330 N N . SER A 1 440 ? -19.610 -14.384 9.566 1.00 88.75 440 SER A N 1
ATOM 3331 C CA . SER A 1 440 ? -20.792 -14.979 10.203 1.00 88.75 440 SER A CA 1
ATOM 3332 C C . SER A 1 440 ? -20.472 -15.494 11.613 1.00 88.75 440 SER A C 1
ATOM 3334 O O . SER A 1 440 ? -21.199 -15.198 12.562 1.00 88.75 440 SER A O 1
ATOM 3336 N N . ALA A 1 441 ? -19.328 -16.165 11.785 1.00 90.12 441 ALA A N 1
ATOM 3337 C CA . ALA A 1 441 ? -18.902 -16.710 13.067 1.00 90.12 441 ALA A CA 1
ATOM 3338 C C . ALA A 1 441 ? -18.497 -15.609 14.061 1.00 90.12 441 ALA A C 1
ATOM 3340 O O . ALA A 1 441 ? -18.907 -15.653 15.222 1.00 90.12 441 ALA A O 1
ATOM 3341 N N . ALA A 1 442 ? -17.755 -14.594 13.607 1.00 92.44 442 ALA A N 1
ATOM 3342 C CA . ALA A 1 442 ? -17.382 -13.438 14.420 1.00 92.44 442 ALA A CA 1
ATOM 3343 C C . ALA A 1 442 ? -18.608 -12.606 14.836 1.00 92.44 442 ALA A C 1
ATOM 3345 O O . ALA A 1 442 ? -18.682 -12.156 15.977 1.00 92.44 442 ALA A O 1
ATOM 3346 N N . THR A 1 443 ? -19.592 -12.453 13.944 1.00 92.44 443 THR A N 1
ATOM 3347 C CA . THR A 1 443 ? -20.865 -11.773 14.234 1.00 92.44 443 THR A CA 1
ATOM 3348 C C . THR A 1 443 ? -21.660 -12.522 15.308 1.00 92.44 443 THR A C 1
ATOM 3350 O O . THR A 1 443 ? -22.153 -11.905 16.249 1.00 92.44 443 THR A O 1
ATOM 3353 N N . ALA A 1 444 ? -21.742 -13.853 15.222 1.00 91.44 444 ALA A N 1
ATOM 3354 C CA . ALA A 1 444 ? -22.392 -14.669 16.250 1.00 91.44 444 ALA A CA 1
ATOM 3355 C C . ALA A 1 444 ? -21.660 -14.588 17.604 1.00 91.44 444 ALA A C 1
ATOM 3357 O O . ALA A 1 444 ? -22.294 -14.481 18.653 1.00 91.44 444 ALA A O 1
ATOM 3358 N N . ALA A 1 445 ? -20.323 -14.580 17.594 1.00 93.12 445 ALA A N 1
ATOM 3359 C CA . ALA A 1 445 ? -19.519 -14.402 18.802 1.00 93.12 445 ALA A CA 1
ATOM 3360 C C . ALA A 1 445 ? -19.741 -13.029 19.461 1.00 93.12 445 ALA A C 1
ATOM 3362 O O . ALA A 1 445 ? -19.816 -12.929 20.685 1.00 93.12 445 ALA A O 1
ATOM 3363 N N . GLU A 1 446 ? -19.891 -11.970 18.664 1.00 95.06 446 GLU A N 1
ATOM 3364 C CA . GLU A 1 446 ? -20.224 -10.636 19.164 1.00 95.06 446 GLU A CA 1
ATOM 3365 C C . GLU A 1 446 ? -21.638 -10.585 19.761 1.00 95.06 446 GLU A C 1
ATOM 3367 O O . GLU A 1 446 ? -21.826 -10.006 20.831 1.00 95.06 446 GLU A O 1
ATOM 3372 N N . ALA A 1 447 ? -22.617 -11.253 19.141 1.00 94.94 447 ALA A N 1
ATOM 3373 C CA . ALA A 1 447 ? -23.954 -11.387 19.714 1.00 94.94 447 ALA A CA 1
ATOM 3374 C C . ALA A 1 447 ? -23.915 -12.083 21.088 1.00 94.94 447 ALA A C 1
ATOM 3376 O O . ALA A 1 447 ? -24.523 -11.575 22.029 1.00 94.94 447 ALA A O 1
ATOM 3377 N N . LEU A 1 448 ? -23.133 -13.165 21.228 1.00 94.62 448 LEU A N 1
ATOM 3378 C CA . LEU A 1 448 ? -22.902 -13.852 22.509 1.00 94.62 448 LEU A CA 1
ATOM 3379 C C . LEU A 1 448 ? -22.278 -12.922 23.565 1.00 94.62 448 LEU A C 1
ATOM 3381 O O . LEU A 1 448 ? -22.660 -12.969 24.732 1.00 94.62 448 LEU A O 1
ATOM 3385 N N . LEU A 1 449 ? -21.345 -12.038 23.184 1.00 94.31 449 LEU A N 1
ATOM 3386 C CA . LEU A 1 449 ? -20.802 -11.041 24.118 1.00 94.31 449 LEU A CA 1
ATOM 3387 C C . LEU A 1 449 ? -21.869 -10.048 24.585 1.00 94.31 449 LEU A C 1
ATOM 3389 O O . LEU A 1 449 ? -21.970 -9.778 25.781 1.00 94.31 449 LEU A O 1
ATOM 3393 N N . ILE A 1 450 ? -22.678 -9.522 23.662 1.00 95.56 450 ILE A N 1
ATOM 3394 C CA . ILE A 1 450 ? -23.741 -8.556 23.977 1.00 95.56 450 ILE A CA 1
ATOM 3395 C C . ILE A 1 450 ? -24.788 -9.185 24.909 1.00 95.56 450 ILE A C 1
ATOM 3397 O O . ILE A 1 450 ? -25.294 -8.509 25.807 1.00 95.56 450 ILE A O 1
ATOM 3401 N N . THR A 1 451 ? -25.080 -10.479 24.746 1.00 94.38 451 THR A N 1
ATOM 3402 C CA . THR A 1 451 ? -26.015 -11.231 25.599 1.00 94.38 451 THR A CA 1
ATOM 3403 C C . THR A 1 451 ? -25.381 -11.778 26.882 1.00 94.38 451 THR A C 1
ATOM 3405 O O . THR A 1 451 ? -26.071 -12.443 27.655 1.00 94.38 451 THR A O 1
ATOM 3408 N N . ASN A 1 452 ? -24.123 -11.418 27.174 1.00 93.00 452 ASN A N 1
ATOM 3409 C CA . ASN A 1 452 ? -23.380 -11.769 28.390 1.00 93.00 452 ASN A CA 1
ATOM 3410 C C . ASN A 1 452 ? -23.017 -13.269 28.511 1.00 93.00 452 ASN A C 1
ATOM 3412 O O . ASN A 1 452 ? -22.936 -13.811 29.614 1.00 93.00 452 ASN A O 1
ATOM 3416 N N . GLU A 1 453 ? -22.761 -13.934 27.382 1.00 93.25 453 GLU A N 1
ATOM 3417 C CA . GLU A 1 453 ? -22.316 -15.332 27.266 1.00 93.25 453 GLU A CA 1
ATOM 3418 C C . GLU A 1 453 ? -20.814 -15.422 26.922 1.00 93.25 453 GLU A C 1
ATOM 3420 O O . GLU A 1 453 ? -20.395 -15.996 25.915 1.00 93.25 453 GLU A O 1
ATOM 3425 N N . THR A 1 454 ? -19.969 -14.831 27.773 1.00 92.88 454 THR A N 1
ATOM 3426 C CA . THR A 1 454 ? -18.542 -14.573 27.496 1.00 92.88 454 THR A CA 1
ATOM 3427 C C . THR A 1 454 ? -17.726 -15.806 27.100 1.00 92.88 454 THR A C 1
ATOM 3429 O O . THR A 1 454 ? -16.917 -15.741 26.176 1.00 92.88 454 THR A O 1
ATOM 3432 N N . GLU A 1 455 ? -17.917 -16.937 27.780 1.00 93.06 455 GLU A N 1
ATOM 3433 C CA . GLU A 1 455 ? -17.137 -18.150 27.504 1.00 93.06 455 GLU A CA 1
ATOM 3434 C C . GLU A 1 455 ? -17.533 -18.798 26.167 1.00 93.06 455 GLU A C 1
ATOM 3436 O O . GLU A 1 455 ? -16.673 -19.262 25.414 1.00 93.06 455 GLU A O 1
ATOM 3441 N N . ALA A 1 456 ? -18.824 -18.758 25.823 1.00 92.69 456 ALA A N 1
ATOM 3442 C CA . ALA A 1 456 ? -19.305 -19.194 24.517 1.00 92.69 456 ALA A CA 1
ATOM 3443 C C . ALA A 1 456 ? -18.760 -18.282 23.408 1.00 92.69 456 ALA A C 1
ATOM 3445 O O . ALA A 1 456 ? -18.251 -18.775 22.400 1.00 92.69 456 ALA A O 1
ATOM 3446 N N . ALA A 1 457 ? -18.768 -16.962 23.628 1.00 93.56 457 ALA A N 1
ATOM 3447 C CA . ALA A 1 457 ? -18.174 -16.005 22.703 1.00 93.56 457 ALA A CA 1
ATOM 3448 C C . ALA A 1 457 ? -16.676 -16.264 22.481 1.00 93.56 457 ALA A C 1
ATOM 3450 O O . ALA A 1 457 ? -16.214 -16.274 21.341 1.00 93.56 457 ALA A O 1
ATOM 3451 N N . ARG A 1 458 ? -15.912 -16.534 23.549 1.00 93.62 458 ARG A N 1
ATOM 3452 C CA . ARG A 1 458 ? -14.480 -16.869 23.474 1.00 93.62 458 ARG A CA 1
ATOM 3453 C C . ARG A 1 458 ? -14.226 -18.092 22.594 1.00 93.62 458 ARG A C 1
ATOM 3455 O O . ARG A 1 458 ? -13.349 -18.055 21.729 1.00 93.62 458 ARG A O 1
ATOM 3462 N N . CYS A 1 459 ? -14.984 -19.167 22.805 1.00 92.12 459 CYS A N 1
ATOM 3463 C CA . CYS A 1 459 ? -14.902 -20.373 21.982 1.00 92.12 459 CYS A CA 1
ATOM 3464 C C . CYS A 1 459 ? -15.254 -20.079 20.518 1.00 92.12 459 CYS A C 1
ATOM 3466 O O . CYS A 1 459 ? -14.537 -20.516 19.618 1.00 92.12 459 CYS A O 1
ATOM 3468 N N . GLN A 1 460 ? -16.300 -19.287 20.281 1.00 92.25 460 GLN A N 1
ATOM 3469 C CA . GLN A 1 460 ? -16.757 -18.949 18.937 1.00 92.25 460 GLN A CA 1
ATOM 3470 C C . GLN A 1 460 ? -15.766 -18.049 18.182 1.00 92.25 460 GLN A C 1
ATOM 3472 O O . GLN A 1 460 ? -15.514 -18.293 17.006 1.00 92.25 460 GLN A O 1
ATOM 3477 N N . PHE A 1 461 ? -15.131 -17.069 18.834 1.00 94.06 461 PHE A N 1
ATOM 3478 C CA . PHE A 1 461 ? -14.062 -16.276 18.211 1.00 94.06 461 PHE A CA 1
ATOM 3479 C C . PHE A 1 461 ? -12.850 -17.134 17.847 1.00 94.06 461 PHE A C 1
ATOM 3481 O O . PHE A 1 461 ? -12.296 -16.979 16.758 1.00 94.06 461 PHE A O 1
ATOM 3488 N N . ARG A 1 462 ? -12.467 -18.091 18.704 1.00 91.44 462 ARG A N 1
ATOM 3489 C CA . ARG A 1 462 ? -11.403 -19.045 18.362 1.00 91.44 462 ARG A CA 1
ATOM 3490 C C . ARG A 1 462 ? -11.789 -19.916 17.173 1.00 91.44 462 ARG A C 1
ATOM 3492 O O . ARG A 1 462 ? -10.968 -20.090 16.280 1.00 91.44 462 ARG A O 1
ATOM 3499 N N . ALA A 1 463 ? -13.022 -20.412 17.125 1.00 90.81 463 ALA A N 1
ATOM 3500 C CA . ALA A 1 463 ? -13.512 -21.183 15.987 1.00 90.81 463 ALA A CA 1
ATOM 3501 C C . ALA A 1 463 ? -13.519 -20.345 14.698 1.00 90.81 463 ALA A C 1
ATOM 3503 O O . ALA A 1 463 ? -13.051 -20.817 13.666 1.00 90.81 463 ALA A O 1
ATOM 3504 N N . ALA A 1 464 ? -13.947 -19.080 14.777 1.00 92.75 464 ALA A N 1
ATOM 3505 C CA . ALA A 1 464 ? -13.891 -18.144 13.659 1.00 92.75 464 ALA A CA 1
ATOM 3506 C C . ALA A 1 464 ? -12.452 -17.954 13.152 1.00 92.75 464 ALA A C 1
ATOM 3508 O O . ALA A 1 464 ? -12.227 -17.953 11.949 1.00 92.75 464 ALA A O 1
ATOM 3509 N N . SER A 1 465 ? -11.463 -17.875 14.051 1.00 92.12 465 SER A N 1
ATOM 3510 C CA . SER A 1 465 ? -10.044 -17.711 13.689 1.00 92.12 465 SER A CA 1
ATOM 3511 C C . SER A 1 465 ? -9.431 -18.896 12.922 1.00 92.12 465 SER A C 1
ATOM 3513 O O . SER A 1 465 ? -8.343 -18.764 12.360 1.00 92.12 465 SER A O 1
ATOM 3515 N N . LEU A 1 466 ? -10.106 -20.050 12.905 1.00 91.31 466 LEU A N 1
ATOM 3516 C CA . LEU A 1 466 ? -9.680 -21.260 12.196 1.00 91.31 466 LEU A CA 1
ATOM 3517 C C . LEU A 1 466 ? -10.354 -21.421 10.827 1.00 91.31 466 LEU A C 1
ATOM 3519 O O . LEU A 1 466 ? -10.053 -22.380 10.117 1.00 91.31 466 LEU A O 1
ATOM 3523 N N . LEU A 1 467 ? -11.272 -20.523 10.458 1.00 92.25 467 LEU A N 1
ATOM 3524 C CA . LEU A 1 467 ? -11.925 -20.575 9.154 1.00 92.25 467 LEU A CA 1
ATOM 3525 C C . LEU A 1 467 ? -10.951 -20.164 8.033 1.00 92.25 467 LEU A C 1
ATOM 3527 O O . LEU A 1 467 ? -10.079 -19.323 8.263 1.00 92.25 467 LEU A O 1
ATOM 3531 N N . PRO A 1 468 ? -11.079 -20.729 6.816 1.00 89.19 468 PRO A N 1
ATOM 3532 C CA . PRO A 1 468 ? -10.153 -20.447 5.714 1.00 89.19 468 PRO A CA 1
ATOM 3533 C C . PRO A 1 468 ? -10.115 -18.975 5.283 1.00 89.19 468 PRO A C 1
ATOM 3535 O O . PRO A 1 468 ? -9.090 -18.504 4.804 1.00 89.19 468 PRO A O 1
ATOM 3538 N N . ASP A 1 469 ? -11.219 -18.248 5.467 1.00 89.25 469 ASP A N 1
ATOM 3539 C CA . ASP A 1 469 ? -11.374 -16.823 5.159 1.00 89.25 469 ASP A CA 1
ATOM 3540 C C . ASP A 1 469 ? -11.047 -15.907 6.359 1.00 89.25 469 ASP A C 1
ATOM 3542 O O . ASP A 1 469 ? -11.320 -14.706 6.328 1.00 89.25 469 ASP A O 1
ATOM 3546 N N . ALA A 1 470 ? -10.458 -16.445 7.434 1.00 90.12 470 ALA A N 1
ATOM 3547 C CA . ALA A 1 470 ? -10.052 -15.683 8.613 1.00 90.12 470 ALA A CA 1
ATOM 3548 C C . ALA A 1 470 ? -8.731 -14.936 8.373 1.00 90.12 470 ALA A C 1
ATOM 3550 O O . ALA A 1 470 ? -7.678 -15.330 8.882 1.00 90.12 470 ALA A O 1
ATOM 3551 N N . THR A 1 471 ? -8.794 -13.841 7.622 1.00 90.06 471 THR A N 1
ATOM 3552 C CA . THR A 1 471 ? -7.637 -13.014 7.250 1.00 90.06 471 THR A CA 1
ATOM 3553 C C . THR A 1 471 ? -7.204 -12.073 8.380 1.00 90.06 471 THR A C 1
ATOM 3555 O O . THR A 1 471 ? -7.999 -11.726 9.261 1.00 90.06 471 THR A O 1
ATOM 3558 N N . ASP A 1 472 ? -5.944 -11.630 8.388 1.00 89.06 472 ASP A N 1
ATOM 3559 C CA . ASP A 1 472 ? -5.438 -10.734 9.437 1.00 89.06 472 ASP A CA 1
ATOM 3560 C C . ASP A 1 472 ? -6.143 -9.370 9.433 1.00 89.06 472 ASP A C 1
ATOM 3562 O O . ASP A 1 472 ? -6.447 -8.833 10.501 1.00 89.06 472 ASP A O 1
ATOM 3566 N N . GLY A 1 473 ? -6.512 -8.839 8.260 1.00 86.69 473 GLY A N 1
ATOM 3567 C CA . GLY A 1 473 ? -7.316 -7.617 8.168 1.00 86.69 473 GLY A CA 1
ATOM 3568 C C . GLY A 1 473 ? -8.709 -7.760 8.804 1.00 86.69 473 GLY A C 1
ATOM 3569 O O . GLY A 1 473 ? -9.220 -6.823 9.442 1.00 86.69 473 GLY A O 1
ATOM 3570 N N . ALA A 1 474 ? -9.326 -8.939 8.677 1.00 89.00 474 ALA A N 1
ATOM 3571 C CA . ALA A 1 474 ? -10.613 -9.249 9.292 1.00 89.00 474 ALA A CA 1
ATOM 3572 C C . ALA A 1 474 ? -10.486 -9.423 10.818 1.00 89.00 474 ALA A C 1
ATOM 3574 O O . ALA A 1 474 ? -11.243 -8.810 11.580 1.00 89.00 474 ALA A O 1
ATOM 3575 N N . ARG A 1 475 ? -9.460 -10.152 11.274 1.00 92.81 475 ARG A N 1
ATOM 3576 C CA . ARG A 1 475 ? -9.118 -10.326 12.699 1.00 92.81 475 ARG A CA 1
ATOM 3577 C C . ARG A 1 475 ? -8.828 -8.998 13.386 1.00 92.81 475 ARG A C 1
ATOM 3579 O O . ARG A 1 475 ? -9.362 -8.744 14.463 1.00 92.81 475 ARG A O 1
ATOM 3586 N N . ALA A 1 476 ? -8.061 -8.118 12.746 1.00 90.94 476 ALA A N 1
ATOM 3587 C CA . ALA A 1 476 ? -7.753 -6.783 13.251 1.00 90.94 476 ALA A CA 1
ATOM 3588 C C . ALA A 1 476 ? -9.019 -5.940 13.448 1.00 90.94 476 ALA A C 1
ATOM 3590 O O . ALA A 1 476 ? -9.199 -5.284 14.474 1.00 90.94 476 ALA A O 1
ATOM 3591 N N . SER A 1 477 ? -9.944 -5.995 12.484 1.00 89.06 477 SER A N 1
ATOM 3592 C CA . SER A 1 477 ? -11.238 -5.314 12.593 1.00 89.06 477 SER A CA 1
ATOM 3593 C C . SER A 1 477 ? -12.050 -5.828 13.788 1.00 89.06 477 SER A C 1
ATOM 3595 O O . SER A 1 477 ? -12.626 -5.020 14.519 1.00 89.06 477 SER A O 1
ATOM 3597 N N . THR A 1 478 ? -12.059 -7.143 14.025 1.00 93.56 478 THR A N 1
ATOM 3598 C CA . THR A 1 478 ? -12.720 -7.753 15.188 1.00 93.56 478 THR A CA 1
ATOM 3599 C C . THR A 1 478 ? -12.037 -7.376 16.502 1.00 93.56 478 THR A C 1
ATOM 3601 O O . THR A 1 478 ? -12.722 -6.982 17.438 1.00 93.56 478 THR A O 1
ATOM 3604 N N . ARG A 1 479 ? -10.702 -7.398 16.590 1.00 94.06 479 ARG A N 1
ATOM 3605 C CA . ARG A 1 479 ? -9.967 -6.972 17.799 1.00 94.06 479 ARG A CA 1
ATOM 3606 C C . ARG A 1 479 ? -10.273 -5.518 18.172 1.00 94.06 479 ARG A C 1
ATOM 3608 O O . ARG A 1 479 ? -10.652 -5.236 19.309 1.00 94.06 479 ARG A O 1
ATOM 3615 N N . ARG A 1 480 ? -10.281 -4.617 17.186 1.00 91.06 480 ARG A N 1
ATOM 3616 C CA . ARG A 1 480 ? -10.680 -3.213 17.375 1.00 91.06 480 ARG A CA 1
ATOM 3617 C C . ARG A 1 480 ? -12.144 -3.065 17.817 1.00 91.06 480 ARG A C 1
ATOM 3619 O O . ARG A 1 480 ? -12.462 -2.146 18.572 1.00 91.06 480 ARG A O 1
ATOM 3626 N N . GLN A 1 481 ? -13.046 -3.925 17.337 1.00 92.44 481 GLN A N 1
ATOM 3627 C CA . GLN A 1 481 ? -14.440 -3.974 17.799 1.00 92.44 481 GLN A CA 1
ATOM 3628 C C . GLN A 1 481 ? -14.507 -4.401 19.273 1.00 92.44 481 GLN A C 1
ATOM 3630 O O . GLN A 1 481 ? -15.172 -3.744 20.067 1.00 92.44 481 GLN A O 1
ATOM 3635 N N . LEU A 1 482 ? -13.761 -5.437 19.660 1.00 94.19 482 LEU A N 1
ATOM 3636 C CA . LEU A 1 482 ? -13.692 -5.912 21.042 1.00 94.19 482 LEU A CA 1
ATOM 3637 C C . LEU A 1 482 ? -13.164 -4.834 21.998 1.00 94.19 482 LEU A C 1
ATOM 3639 O O . LEU A 1 482 ? -13.776 -4.602 23.039 1.00 94.19 482 LEU A O 1
ATOM 3643 N N . ARG A 1 483 ? -12.096 -4.113 21.621 1.00 93.12 483 ARG A N 1
ATOM 3644 C CA . ARG A 1 483 ? -11.587 -2.971 22.406 1.00 93.12 483 ARG A CA 1
ATOM 3645 C C . ARG A 1 483 ? -12.635 -1.876 22.584 1.00 93.12 483 ARG A C 1
ATOM 3647 O O . ARG A 1 483 ? -12.761 -1.332 23.674 1.00 93.12 483 ARG A O 1
ATOM 3654 N N . LEU A 1 484 ? -13.385 -1.566 21.525 1.00 92.12 484 LEU A N 1
ATOM 3655 C CA . LEU A 1 484 ? -14.438 -0.551 21.567 1.00 92.12 484 LEU A CA 1
ATOM 3656 C C . LEU A 1 484 ? -15.574 -0.941 22.524 1.00 92.12 484 LEU A C 1
ATOM 3658 O O . LEU A 1 484 ? -16.085 -0.084 23.236 1.00 92.12 484 LEU A O 1
ATOM 3662 N N . LEU A 1 485 ? -15.969 -2.216 22.546 1.00 92.75 485 LEU A N 1
ATOM 3663 C CA . LEU A 1 485 ? -17.066 -2.700 23.390 1.00 92.75 485 LEU A CA 1
ATOM 3664 C C . LEU A 1 485 ? -16.657 -2.947 24.845 1.00 92.75 485 LEU A C 1
ATOM 3666 O O . LEU A 1 485 ? -17.524 -2.948 25.719 1.00 92.75 485 LEU A O 1
ATOM 3670 N N . ALA A 1 486 ? -15.363 -3.130 25.119 1.00 93.56 486 ALA A N 1
ATOM 3671 C CA . ALA A 1 486 ? -14.845 -3.482 26.440 1.00 93.56 486 ALA A CA 1
ATOM 3672 C C . ALA A 1 486 ? -15.387 -2.603 27.590 1.00 93.56 486 ALA A C 1
ATOM 3674 O O . ALA A 1 486 ? -15.853 -3.177 28.580 1.00 93.56 486 ALA A O 1
ATOM 3675 N N . PRO A 1 487 ? -15.447 -1.255 27.474 1.00 90.56 487 PRO A N 1
ATOM 3676 C CA . PRO A 1 487 ? -15.987 -0.410 28.540 1.00 90.56 487 PRO A CA 1
ATOM 3677 C C . PRO A 1 487 ? -17.470 -0.679 28.832 1.00 90.56 487 PRO A C 1
ATOM 3679 O O . PRO A 1 487 ? -17.855 -0.789 29.993 1.00 90.56 487 PRO A O 1
ATOM 3682 N N . ALA A 1 488 ? -18.303 -0.842 27.797 1.00 91.19 488 ALA A N 1
ATOM 3683 C CA . ALA A 1 488 ? -19.739 -1.095 27.960 1.00 91.19 488 ALA A CA 1
ATOM 3684 C C . ALA A 1 488 ? -20.047 -2.526 28.436 1.00 91.19 488 ALA A C 1
ATOM 3686 O O . ALA A 1 488 ? -21.086 -2.775 29.051 1.00 91.19 488 ALA A O 1
ATOM 3687 N N . LEU A 1 489 ? -19.129 -3.462 28.182 1.00 91.81 489 LEU A N 1
ATOM 3688 C CA . LEU A 1 489 ? -19.167 -4.826 28.708 1.00 91.81 489 LEU A CA 1
ATOM 3689 C C . LEU A 1 489 ? -18.573 -4.941 30.123 1.00 91.81 489 LEU A C 1
ATOM 3691 O O . LEU A 1 489 ? -18.695 -6.001 30.731 1.00 91.81 489 LEU A O 1
ATOM 3695 N N . ALA A 1 490 ? -17.959 -3.875 30.653 1.00 92.44 490 ALA A N 1
ATOM 3696 C CA . ALA A 1 490 ? -17.199 -3.883 31.906 1.00 92.44 490 ALA A CA 1
ATOM 3697 C C . ALA A 1 490 ? -16.107 -4.974 31.938 1.00 92.44 490 ALA A C 1
ATOM 3699 O O . ALA A 1 490 ? -15.914 -5.659 32.943 1.00 92.44 490 ALA A O 1
ATOM 3700 N N . MET A 1 491 ? -15.401 -5.142 30.818 1.00 93.62 491 MET A N 1
ATOM 3701 C CA . MET A 1 491 ? -14.318 -6.111 30.649 1.00 93.62 491 MET A CA 1
ATOM 3702 C C . MET A 1 491 ? -12.995 -5.409 30.346 1.00 93.62 491 MET A C 1
ATOM 3704 O O . MET A 1 491 ? -12.974 -4.303 29.808 1.00 93.62 491 MET A O 1
ATOM 3708 N N . ASP A 1 492 ? -11.884 -6.074 30.657 1.00 93.38 492 ASP A N 1
ATOM 3709 C CA . ASP A 1 492 ? -10.559 -5.613 30.248 1.00 93.38 492 ASP A CA 1
ATOM 3710 C C . ASP A 1 492 ? -10.401 -5.746 28.716 1.00 93.38 492 ASP A C 1
ATOM 3712 O O . ASP A 1 492 ? -10.561 -6.854 28.182 1.00 93.38 492 ASP A O 1
ATOM 3716 N N . PRO A 1 493 ? -10.109 -4.650 27.985 1.00 92.69 493 PRO A N 1
ATOM 3717 C CA . PRO A 1 493 ? -9.892 -4.707 26.544 1.00 92.69 493 PRO A CA 1
ATOM 3718 C C . PRO A 1 493 ? -8.739 -5.638 26.154 1.00 92.69 493 PRO A C 1
ATOM 3720 O O . PRO A 1 493 ? -8.849 -6.312 25.128 1.00 92.69 493 PRO A O 1
ATOM 3723 N N . ASP A 1 494 ? -7.667 -5.716 26.949 1.00 90.88 494 ASP A N 1
ATOM 3724 C CA . ASP A 1 494 ? -6.516 -6.562 26.621 1.00 90.88 494 ASP A CA 1
ATOM 3725 C C . ASP A 1 494 ? -6.850 -8.048 26.783 1.00 90.88 494 ASP A C 1
ATOM 3727 O O . ASP A 1 494 ? -6.495 -8.856 25.922 1.00 90.88 494 ASP A O 1
ATOM 3731 N N . ALA A 1 495 ? -7.637 -8.411 27.800 1.00 91.94 495 ALA A N 1
ATOM 3732 C CA . ALA A 1 495 ? -8.194 -9.754 27.929 1.00 91.94 495 ALA A CA 1
ATOM 3733 C C . ALA A 1 495 ? -9.118 -10.121 26.754 1.00 91.94 495 ALA A C 1
ATOM 3735 O O . ALA A 1 495 ? -9.001 -11.218 26.202 1.00 91.94 495 ALA A O 1
ATOM 3736 N N . LEU A 1 496 ? -10.008 -9.214 26.335 1.00 91.88 496 LEU A N 1
ATOM 3737 C CA . LEU A 1 496 ? -10.958 -9.476 25.249 1.00 91.88 496 LEU A CA 1
ATOM 3738 C C . LEU A 1 496 ? -10.269 -9.729 23.908 1.00 91.88 496 LEU A C 1
ATOM 3740 O O . LEU A 1 496 ? -10.627 -10.677 23.208 1.00 91.88 496 LEU A O 1
ATOM 3744 N N . VAL A 1 497 ? -9.257 -8.938 23.541 1.00 91.56 497 VAL A N 1
ATOM 3745 C CA . VAL A 1 497 ? -8.584 -9.132 22.247 1.00 91.56 497 VAL A CA 1
ATOM 3746 C C . VAL A 1 497 ? -7.859 -10.478 22.153 1.00 91.56 497 VAL A C 1
ATOM 3748 O O . VAL A 1 497 ? -7.679 -10.982 21.046 1.00 91.56 497 VAL A O 1
ATOM 3751 N N . THR A 1 498 ? -7.511 -11.131 23.273 1.00 91.31 498 THR A N 1
ATOM 3752 C CA . THR A 1 498 ? -6.945 -12.499 23.253 1.00 91.31 498 THR A CA 1
ATOM 3753 C C . THR A 1 498 ? -7.905 -13.556 22.701 1.00 91.31 498 THR A C 1
ATOM 3755 O O . THR A 1 498 ? -7.477 -14.659 22.352 1.00 91.31 498 THR A O 1
ATOM 3758 N N . PHE A 1 499 ? -9.202 -13.244 22.598 1.00 93.31 499 PHE A N 1
ATOM 3759 C CA . PHE A 1 499 ? -10.192 -14.151 22.018 1.00 93.31 499 PHE A CA 1
ATOM 3760 C C . PHE A 1 499 ? -9.980 -14.310 20.510 1.00 93.31 499 PHE A C 1
ATOM 3762 O O . PHE A 1 499 ? -10.352 -15.342 19.953 1.00 93.31 499 PHE A O 1
ATOM 3769 N N . MET A 1 500 ? -9.339 -13.323 19.874 1.00 93.56 500 MET A N 1
ATOM 3770 C CA . MET A 1 500 ? -9.028 -13.317 18.452 1.00 93.56 500 MET A CA 1
ATOM 3771 C C . MET A 1 500 ? -7.503 -13.267 18.232 1.00 93.56 500 MET A C 1
ATOM 3773 O O . MET A 1 500 ? -6.910 -12.180 18.284 1.00 93.56 500 MET A O 1
ATOM 3777 N N . PRO A 1 501 ? -6.844 -14.422 18.007 1.00 90.94 501 PRO A N 1
ATOM 3778 C CA . PRO A 1 501 ? -5.414 -14.470 17.717 1.00 90.94 501 PRO A CA 1
ATOM 3779 C C . PRO A 1 501 ? -5.118 -13.867 16.339 1.00 90.94 501 PRO A C 1
ATOM 3781 O O . PRO A 1 501 ? -5.872 -14.074 15.389 1.00 90.94 501 PRO A O 1
ATOM 3784 N N . ILE A 1 502 ? -3.997 -13.159 16.223 1.00 92.38 502 ILE A N 1
ATOM 3785 C CA . ILE A 1 502 ? -3.573 -12.457 15.006 1.00 92.38 502 ILE A CA 1
ATOM 3786 C C . ILE A 1 502 ? -2.071 -12.627 14.783 1.00 92.38 502 ILE A C 1
ATOM 3788 O O . ILE A 1 502 ? -1.339 -12.929 15.732 1.00 92.38 502 ILE A O 1
ATOM 3792 N N . SER A 1 503 ? -1.616 -12.481 13.541 1.00 92.88 503 SER A N 1
ATOM 3793 C CA . SER A 1 503 ? -0.187 -12.493 13.244 1.00 92.88 503 SER A CA 1
ATOM 3794 C C . SER A 1 503 ? 0.535 -11.246 13.765 1.00 92.88 503 SER A C 1
ATOM 3796 O O . SER A 1 503 ? -0.077 -10.222 14.089 1.00 92.88 503 SER A O 1
ATOM 3798 N N . ARG A 1 504 ? 1.861 -11.347 13.889 1.00 94.50 504 ARG A N 1
ATOM 3799 C CA . ARG A 1 504 ? 2.740 -10.238 14.276 1.00 94.50 504 ARG A CA 1
ATOM 3800 C C . ARG A 1 504 ? 3.650 -9.844 13.113 1.00 94.50 504 ARG A C 1
ATOM 3802 O O . ARG A 1 504 ? 4.258 -10.729 12.505 1.00 94.50 504 ARG A O 1
ATOM 3809 N N . PRO A 1 505 ? 3.799 -8.541 12.819 1.00 95.94 505 PRO A N 1
ATOM 3810 C CA . PRO A 1 505 ? 4.841 -8.073 11.919 1.00 95.94 505 PRO A CA 1
ATOM 3811 C C . PRO A 1 505 ? 6.204 -8.141 12.618 1.00 95.94 505 PRO A C 1
ATOM 3813 O O . PRO A 1 505 ? 6.341 -7.743 13.779 1.00 95.94 505 PRO A O 1
ATOM 3816 N N . ALA A 1 506 ? 7.217 -8.620 11.905 1.00 97.75 506 ALA A N 1
ATOM 3817 C CA . ALA A 1 506 ? 8.572 -8.775 12.411 1.00 97.75 506 ALA A CA 1
ATOM 3818 C C . ALA A 1 506 ? 9.576 -7.880 11.675 1.00 97.75 506 ALA A C 1
ATOM 3820 O O . ALA A 1 506 ? 9.473 -7.651 10.470 1.00 97.75 506 ALA A O 1
ATOM 3821 N N . VAL A 1 507 ? 10.592 -7.416 12.397 1.00 98.25 507 VAL A N 1
ATOM 3822 C CA . VAL A 1 507 ? 11.812 -6.830 11.835 1.00 98.25 507 VAL A CA 1
ATOM 3823 C C . VAL A 1 507 ? 12.912 -7.876 11.913 1.00 98.25 507 VAL A C 1
ATOM 3825 O O . VAL A 1 507 ? 13.155 -8.435 12.981 1.00 98.25 507 VAL A O 1
ATOM 3828 N N . GLY A 1 508 ? 13.571 -8.137 10.789 1.00 96.94 508 GLY A N 1
ATOM 3829 C CA . GLY A 1 508 ? 14.731 -9.013 10.720 1.00 96.94 508 GLY A CA 1
ATOM 3830 C C . GLY A 1 508 ? 16.023 -8.214 10.798 1.00 96.94 508 GLY A C 1
ATOM 3831 O O . GLY A 1 508 ? 16.196 -7.238 10.068 1.00 96.94 508 GLY A O 1
ATOM 3832 N N . VAL A 1 509 ? 16.940 -8.639 11.661 1.00 93.88 509 VAL A N 1
ATOM 3833 C CA . VAL A 1 509 ? 18.319 -8.146 11.657 1.00 93.88 509 VAL A CA 1
ATOM 3834 C C . VAL A 1 509 ? 19.259 -9.304 11.929 1.00 93.88 509 VAL A C 1
ATOM 3836 O O . VAL A 1 509 ? 19.042 -10.085 12.855 1.00 93.88 509 VAL A O 1
ATOM 3839 N N . GLY A 1 510 ? 20.326 -9.427 11.150 1.00 90.62 510 GLY A N 1
ATOM 3840 C CA . GLY A 1 510 ? 21.233 -10.529 11.379 1.00 90.62 510 GLY A CA 1
ATOM 3841 C C . GLY A 1 510 ? 22.647 -10.343 10.875 1.00 90.62 510 GLY A C 1
ATOM 3842 O O . GLY A 1 510 ? 23.000 -9.445 10.114 1.00 90.62 510 GLY A O 1
ATOM 3843 N N . HIS A 1 511 ? 23.488 -11.234 11.367 1.00 90.12 511 HIS A N 1
ATOM 3844 C CA . HIS A 1 511 ? 24.883 -11.338 10.998 1.00 90.12 511 HIS A CA 1
ATOM 3845 C C . HIS A 1 511 ? 25.069 -11.941 9.599 1.00 90.12 511 HIS A C 1
ATOM 3847 O O . HIS A 1 511 ? 24.491 -12.975 9.264 1.00 90.12 511 HIS A O 1
ATOM 3853 N N . MET A 1 512 ? 25.939 -11.311 8.797 1.00 91.50 512 MET A N 1
ATOM 3854 C CA . MET A 1 512 ? 26.272 -11.832 7.469 1.00 91.50 512 MET A CA 1
ATOM 3855 C C . MET A 1 512 ? 27.004 -13.189 7.497 1.00 91.50 512 MET A C 1
ATOM 3857 O O . MET A 1 512 ? 27.708 -13.490 8.450 1.00 91.50 512 MET A O 1
ATOM 3861 N N . ILE A 1 513 ? 26.910 -14.014 6.459 1.00 92.25 513 ILE A N 1
ATOM 3862 C CA . ILE A 1 513 ? 27.788 -15.193 6.314 1.00 92.25 513 ILE A CA 1
ATOM 3863 C C . ILE A 1 513 ? 28.719 -14.917 5.139 1.00 92.25 513 ILE A C 1
ATOM 3865 O O . ILE A 1 513 ? 28.331 -15.094 3.987 1.00 92.25 513 ILE A O 1
ATOM 3869 N N . ARG A 1 514 ? 29.928 -14.423 5.422 1.00 91.44 514 ARG A N 1
ATOM 3870 C CA . ARG A 1 514 ? 30.887 -14.036 4.376 1.00 91.44 514 ARG A CA 1
ATOM 3871 C C . ARG A 1 514 ? 31.670 -15.253 3.917 1.00 91.44 514 ARG A C 1
ATOM 3873 O O . ARG A 1 514 ? 31.992 -16.114 4.734 1.00 91.44 514 ARG A O 1
ATOM 3880 N N . ALA A 1 515 ? 32.087 -15.268 2.655 1.00 90.75 515 ALA A N 1
ATOM 3881 C CA . ALA A 1 515 ? 32.942 -16.328 2.122 1.00 90.75 515 ALA A CA 1
ATOM 3882 C C . ALA A 1 515 ? 34.244 -16.497 2.933 1.00 90.75 515 ALA A C 1
ATOM 3884 O O . ALA A 1 515 ? 34.772 -17.597 3.053 1.00 90.75 515 ALA A O 1
ATOM 3885 N N . THR A 1 516 ? 34.733 -15.408 3.537 1.00 88.44 516 THR A N 1
ATOM 3886 C CA . THR A 1 516 ? 35.957 -15.368 4.350 1.00 88.44 516 THR A CA 1
ATOM 3887 C C . THR A 1 516 ? 35.774 -15.781 5.812 1.00 88.44 516 THR A C 1
ATOM 3889 O O . THR A 1 516 ? 36.764 -15.826 6.538 1.00 88.44 516 THR A O 1
ATOM 3892 N N . ASP A 1 517 ? 34.542 -15.999 6.286 1.00 86.19 517 ASP A N 1
ATOM 3893 C CA . ASP A 1 517 ? 34.288 -16.232 7.716 1.00 86.19 517 ASP A CA 1
ATOM 3894 C C . ASP A 1 517 ? 34.696 -17.649 8.162 1.00 86.19 517 ASP A C 1
ATOM 3896 O O . ASP A 1 517 ? 35.116 -17.825 9.305 1.00 86.19 517 ASP A O 1
ATOM 3900 N N . ALA A 1 518 ? 34.578 -18.649 7.280 1.00 86.19 518 ALA A N 1
ATOM 3901 C CA . ALA A 1 518 ? 34.977 -20.042 7.510 1.00 86.19 518 ALA A CA 1
ATOM 3902 C C . ALA A 1 518 ? 35.004 -20.842 6.188 1.00 86.19 518 ALA A C 1
ATOM 3904 O O . ALA A 1 518 ? 34.607 -20.333 5.138 1.00 86.19 518 ALA A O 1
ATOM 3905 N N . ASP A 1 519 ? 35.415 -22.112 6.244 1.00 88.62 519 ASP A N 1
ATOM 3906 C CA . ASP A 1 519 ? 35.272 -23.055 5.126 1.00 88.62 519 ASP A CA 1
ATOM 3907 C C . ASP A 1 519 ? 33.791 -23.348 4.797 1.00 88.62 519 ASP A C 1
ATOM 3909 O O . ASP A 1 519 ? 32.884 -23.056 5.585 1.00 88.62 519 ASP A O 1
ATOM 3913 N N . ALA A 1 520 ? 33.545 -23.968 3.638 1.00 86.88 520 ALA A N 1
ATOM 3914 C CA . ALA A 1 520 ? 32.207 -24.249 3.104 1.00 86.88 520 ALA A CA 1
ATOM 3915 C C . ALA A 1 520 ? 31.281 -24.986 4.090 1.00 86.88 520 ALA A C 1
ATOM 3917 O O . ALA A 1 520 ? 30.162 -24.547 4.355 1.00 86.88 520 ALA A O 1
ATOM 3918 N N . ALA A 1 521 ? 31.752 -26.090 4.681 1.00 89.81 521 ALA A N 1
ATOM 3919 C CA . ALA A 1 521 ? 30.923 -26.929 5.548 1.00 89.81 521 ALA A CA 1
ATOM 3920 C C . ALA A 1 521 ? 30.436 -26.200 6.826 1.00 89.81 521 ALA A C 1
ATOM 3922 O O . ALA A 1 521 ? 29.231 -26.223 7.079 1.00 89.81 521 ALA A O 1
ATOM 3923 N N . PRO A 1 522 ? 31.290 -25.495 7.601 1.00 90.62 522 PRO A N 1
ATOM 3924 C CA . PRO A 1 522 ? 30.829 -24.661 8.716 1.00 90.62 522 PRO A CA 1
ATOM 3925 C C . PRO A 1 522 ? 29.848 -23.548 8.321 1.00 90.62 522 PRO A C 1
ATOM 3927 O O . PRO A 1 522 ? 28.926 -23.252 9.082 1.00 90.62 522 PRO A O 1
ATOM 3930 N N . ARG A 1 523 ? 30.016 -22.922 7.146 1.00 91.19 523 ARG A N 1
ATOM 3931 C CA . ARG A 1 523 ? 29.088 -21.882 6.667 1.00 91.19 523 ARG A CA 1
ATOM 3932 C C . ARG A 1 523 ? 27.717 -22.457 6.316 1.00 91.19 523 ARG A C 1
ATOM 3934 O O . ARG A 1 523 ? 26.708 -21.876 6.717 1.00 91.19 523 ARG A O 1
ATOM 3941 N N . ALA A 1 524 ? 27.679 -23.609 5.650 1.00 91.19 524 ALA A N 1
ATOM 3942 C CA . ALA A 1 524 ? 26.439 -24.318 5.341 1.00 91.19 524 ALA A CA 1
ATOM 3943 C C . ALA A 1 524 ? 25.695 -24.763 6.616 1.00 91.19 524 ALA A C 1
ATOM 3945 O O . ALA A 1 524 ? 24.515 -24.454 6.775 1.00 91.19 524 ALA A O 1
ATOM 3946 N N . ASP A 1 525 ? 26.396 -25.395 7.566 1.00 93.31 525 ASP A N 1
ATOM 3947 C CA . ASP A 1 525 ? 25.833 -25.797 8.868 1.00 93.31 525 ASP A CA 1
ATOM 3948 C C . ASP A 1 525 ? 25.308 -24.588 9.665 1.00 93.31 525 ASP A C 1
ATOM 3950 O O . ASP A 1 525 ? 24.245 -24.647 10.283 1.00 93.31 525 ASP A O 1
ATOM 3954 N N . THR A 1 526 ? 25.992 -23.447 9.583 1.00 93.44 526 THR A N 1
ATOM 3955 C CA . THR A 1 526 ? 25.534 -22.198 10.206 1.00 93.44 526 THR A CA 1
ATOM 3956 C C . THR A 1 526 ? 24.226 -21.704 9.606 1.00 93.44 526 THR A C 1
ATOM 3958 O O . THR A 1 526 ? 23.294 -21.401 10.352 1.00 93.44 526 THR A O 1
ATOM 3961 N N . ALA A 1 527 ? 24.125 -21.650 8.275 1.00 94.75 527 ALA A N 1
ATOM 3962 C CA . ALA A 1 527 ? 22.887 -21.258 7.608 1.00 94.75 527 ALA A CA 1
ATOM 3963 C C . ALA A 1 527 ? 21.723 -22.196 7.981 1.00 94.75 527 ALA A C 1
ATOM 3965 O O . ALA A 1 527 ? 20.622 -21.720 8.257 1.00 94.75 527 ALA A O 1
ATOM 3966 N N . GLU A 1 528 ? 21.972 -23.507 8.072 1.00 95.62 528 GLU A N 1
ATOM 3967 C CA . GLU A 1 528 ? 20.964 -24.502 8.453 1.00 95.62 528 GLU A CA 1
ATOM 3968 C C . GLU A 1 528 ? 20.490 -24.342 9.909 1.00 95.62 528 GLU A C 1
ATOM 3970 O O . GLU A 1 528 ? 19.289 -24.403 10.191 1.00 95.62 528 GLU A O 1
ATOM 3975 N N . ARG A 1 529 ? 21.407 -24.102 10.855 1.00 96.69 529 ARG A N 1
ATOM 3976 C CA . ARG A 1 529 ? 21.052 -23.868 12.267 1.00 96.69 529 ARG A CA 1
ATOM 3977 C C . ARG A 1 529 ? 20.265 -22.577 12.455 1.00 96.69 529 ARG A C 1
ATOM 3979 O O . ARG A 1 529 ? 19.285 -22.580 13.201 1.00 96.69 529 ARG A O 1
ATOM 3986 N N . ILE A 1 530 ? 20.651 -21.506 11.756 1.00 97.19 530 ILE A N 1
ATOM 3987 C CA . ILE A 1 530 ? 19.893 -20.250 11.757 1.00 97.19 530 ILE A CA 1
ATOM 3988 C C . ILE A 1 530 ? 18.487 -20.505 11.211 1.00 97.19 530 ILE A C 1
ATOM 3990 O O . ILE A 1 530 ? 17.523 -20.109 11.857 1.00 97.19 530 ILE A O 1
ATOM 3994 N N . ALA A 1 531 ? 18.350 -21.220 10.089 1.00 97.38 531 ALA A N 1
ATOM 3995 C CA . ALA A 1 531 ? 17.046 -21.526 9.500 1.00 97.38 531 ALA A CA 1
ATOM 3996 C C . ALA A 1 531 ? 16.133 -22.280 10.483 1.00 97.38 531 ALA A C 1
ATOM 3998 O O . ALA A 1 531 ? 14.981 -21.896 10.677 1.00 97.38 531 ALA A O 1
ATOM 3999 N N . LYS A 1 532 ? 16.665 -23.296 11.178 1.00 97.75 532 LYS A N 1
ATOM 4000 C CA . LYS A 1 532 ? 15.934 -24.042 12.219 1.00 97.75 532 LYS A CA 1
ATOM 4001 C C . LYS A 1 532 ? 15.495 -23.148 13.382 1.00 97.75 532 LYS A C 1
ATOM 4003 O O . LYS A 1 532 ? 14.350 -23.234 13.819 1.00 97.75 532 LYS A O 1
ATOM 4008 N N . GLY A 1 533 ? 16.387 -22.294 13.887 1.00 97.94 533 GLY A N 1
ATOM 4009 C CA . GLY A 1 533 ? 16.073 -21.379 14.988 1.00 97.94 533 GLY A CA 1
ATOM 4010 C C . GLY A 1 533 ? 15.046 -20.311 14.603 1.00 97.94 533 GLY A C 1
ATOM 4011 O O . GLY A 1 533 ? 14.132 -20.022 15.376 1.00 97.94 533 GLY A O 1
ATOM 4012 N N . VAL A 1 534 ? 15.157 -19.768 13.389 1.00 98.19 534 VAL A N 1
ATOM 4013 C CA . VAL A 1 534 ? 14.207 -18.796 12.837 1.00 98.19 534 VAL A CA 1
ATOM 4014 C C . VAL A 1 534 ? 12.824 -19.416 12.656 1.00 98.19 534 VAL A C 1
ATOM 4016 O O . VAL A 1 534 ? 11.845 -18.788 13.048 1.00 98.19 534 VAL A O 1
ATOM 4019 N N . GLU A 1 535 ? 12.722 -20.640 12.134 1.00 97.50 535 GLU A N 1
ATOM 4020 C CA . GLU A 1 535 ? 11.427 -21.313 11.958 1.00 97.50 535 GLU A CA 1
ATOM 4021 C C . GLU A 1 535 ? 10.687 -21.471 13.295 1.00 97.50 535 GLU A C 1
ATOM 4023 O O . GLU A 1 535 ? 9.507 -21.133 13.406 1.00 97.50 535 GLU A O 1
ATOM 4028 N N . VAL A 1 536 ? 11.400 -21.892 14.348 1.00 97.44 536 VAL A N 1
ATOM 4029 C CA . VAL A 1 536 ? 10.840 -21.996 15.706 1.00 97.44 536 VAL A CA 1
ATOM 4030 C C . VAL A 1 536 ? 10.376 -20.632 16.221 1.00 97.44 536 VAL A C 1
ATOM 4032 O O . VAL A 1 536 ? 9.280 -20.525 16.780 1.00 97.44 536 VAL A O 1
ATOM 4035 N N . ALA A 1 537 ? 11.174 -19.579 16.018 1.00 97.44 537 ALA A N 1
ATOM 4036 C CA . ALA A 1 537 ? 10.811 -18.221 16.413 1.00 97.44 537 ALA A CA 1
ATOM 4037 C C . ALA A 1 537 ? 9.556 -17.729 15.670 1.00 97.44 537 ALA A C 1
ATOM 4039 O O . ALA A 1 537 ? 8.609 -17.244 16.293 1.00 97.44 537 ALA A O 1
ATOM 4040 N N . PHE A 1 538 ? 9.502 -17.900 14.348 1.00 97.56 538 PHE A N 1
ATOM 4041 C CA . PHE A 1 538 ? 8.377 -17.453 13.527 1.00 97.56 538 PHE A CA 1
ATOM 4042 C C . PHE A 1 538 ? 7.089 -18.207 13.856 1.00 97.56 538 PHE A C 1
ATOM 4044 O O . PHE A 1 538 ? 6.021 -17.593 13.911 1.00 97.56 538 PHE A O 1
ATOM 4051 N N . GLN A 1 539 ? 7.177 -19.510 14.137 1.00 95.19 539 GLN A N 1
ATOM 4052 C CA . GLN A 1 539 ? 6.032 -20.306 14.572 1.00 95.19 539 GLN A CA 1
ATOM 4053 C C . GLN A 1 539 ? 5.527 -19.883 15.955 1.00 95.19 539 GLN A C 1
ATOM 4055 O O . GLN A 1 539 ? 4.327 -19.680 16.131 1.00 95.19 539 GLN A O 1
ATOM 4060 N N . THR A 1 540 ? 6.429 -19.721 16.925 1.00 95.94 540 THR A N 1
ATOM 4061 C CA . THR A 1 540 ? 6.075 -19.396 18.318 1.00 95.94 540 THR A CA 1
ATOM 4062 C C . THR A 1 540 ? 5.394 -18.035 18.430 1.00 95.94 540 THR A C 1
ATOM 4064 O O . THR A 1 540 ? 4.425 -17.884 19.171 1.00 95.94 540 THR A O 1
ATOM 4067 N N . HIS A 1 541 ? 5.869 -17.051 17.665 1.00 95.12 541 HIS A N 1
ATOM 4068 C CA . HIS A 1 541 ? 5.356 -15.682 17.718 1.00 95.12 541 HIS A CA 1
ATOM 4069 C C . HIS A 1 541 ? 4.325 -15.362 16.629 1.00 95.12 541 HIS A C 1
ATOM 4071 O O . HIS A 1 541 ? 3.906 -14.210 16.522 1.00 95.12 541 HIS A O 1
ATOM 4077 N N . ASN A 1 542 ? 3.895 -16.363 15.851 1.00 93.31 542 ASN A N 1
ATOM 4078 C CA . ASN A 1 542 ? 2.923 -16.215 14.767 1.00 93.31 542 ASN A CA 1
ATOM 4079 C C . ASN A 1 542 ? 3.290 -15.068 13.802 1.00 93.31 542 ASN A C 1
ATOM 4081 O O . ASN A 1 542 ? 2.509 -14.139 13.593 1.00 93.31 542 ASN A O 1
ATOM 4085 N N . VAL A 1 543 ? 4.512 -15.088 13.265 1.00 95.25 543 VAL A N 1
ATOM 4086 C CA . VAL A 1 543 ? 4.996 -14.038 12.355 1.00 95.25 543 VAL A CA 1
ATOM 4087 C C . VAL A 1 543 ? 4.252 -14.117 11.020 1.00 95.25 543 VAL A C 1
ATOM 4089 O O . VAL A 1 543 ? 4.291 -15.153 10.359 1.00 95.25 543 VAL A O 1
ATOM 4092 N N . GLY A 1 544 ? 3.583 -13.023 10.640 1.00 92.81 544 GLY A N 1
ATOM 4093 C CA . GLY A 1 544 ? 2.801 -12.914 9.396 1.00 92.81 544 GLY A CA 1
ATOM 4094 C C . GLY A 1 544 ? 3.428 -12.017 8.329 1.00 92.81 544 GLY A C 1
ATOM 4095 O O . GLY A 1 544 ? 3.090 -12.126 7.154 1.00 92.81 544 GLY A O 1
ATOM 4096 N N . SER A 1 545 ? 4.377 -11.160 8.710 1.00 94.44 545 SER A N 1
ATOM 4097 C CA . SER A 1 545 ? 5.163 -10.360 7.769 1.00 94.44 545 SER A CA 1
ATOM 4098 C C . SER A 1 545 ? 6.558 -10.064 8.311 1.00 94.44 545 SER A C 1
ATOM 4100 O O . SER A 1 545 ? 6.767 -10.035 9.525 1.00 94.44 545 SER A O 1
ATOM 4102 N N . LEU A 1 546 ? 7.520 -9.851 7.412 1.00 97.94 546 LEU A N 1
ATOM 4103 C CA . LEU A 1 546 ? 8.920 -9.589 7.737 1.00 97.94 546 LEU A CA 1
ATOM 4104 C C . LEU A 1 546 ? 9.453 -8.374 6.968 1.00 97.94 546 LEU A C 1
ATOM 4106 O O . LEU A 1 546 ? 9.386 -8.341 5.742 1.00 97.94 546 LEU A O 1
ATOM 4110 N N . TYR A 1 547 ? 10.066 -7.431 7.684 1.00 97.94 547 TYR A N 1
ATOM 4111 C CA . TYR A 1 547 ? 10.807 -6.293 7.131 1.00 97.94 547 TYR A CA 1
ATOM 4112 C C . TYR A 1 547 ? 12.323 -6.501 7.304 1.00 97.94 547 TYR A C 1
ATOM 4114 O O . TYR A 1 547 ? 12.790 -6.620 8.438 1.00 97.94 547 TYR A O 1
ATOM 4122 N N . VAL A 1 548 ? 13.099 -6.553 6.211 1.00 97.75 548 VAL A N 1
ATOM 4123 C CA . VAL A 1 548 ? 14.539 -6.924 6.236 1.00 97.75 548 VAL A CA 1
ATOM 4124 C C . VAL A 1 548 ? 15.336 -6.353 5.043 1.00 97.75 548 VAL A C 1
ATOM 4126 O O . VAL A 1 548 ? 14.742 -5.943 4.047 1.00 97.75 548 VAL A O 1
ATOM 4129 N N . SER A 1 549 ? 16.678 -6.324 5.123 1.00 91.94 549 SER A N 1
ATOM 4130 C CA . SER A 1 549 ? 17.563 -5.748 4.088 1.00 91.94 549 SER A CA 1
ATOM 4131 C C . SER A 1 549 ? 18.219 -6.738 3.112 1.00 91.94 549 SER A C 1
ATOM 4133 O O . SER A 1 549 ? 18.761 -6.308 2.103 1.00 91.94 549 SER A O 1
ATOM 4135 N N . LEU A 1 550 ? 18.087 -8.053 3.337 1.00 96.44 550 LEU A N 1
ATOM 4136 C CA . LEU A 1 550 ? 18.593 -9.153 2.487 1.00 96.44 550 LEU A CA 1
ATOM 4137 C C . LEU A 1 550 ? 20.126 -9.233 2.318 1.00 96.44 550 LEU A C 1
ATOM 4139 O O . LEU A 1 550 ? 20.612 -9.668 1.274 1.00 96.44 550 LEU A O 1
ATOM 4143 N N . ALA A 1 551 ? 20.914 -8.858 3.326 1.00 95.69 551 ALA A N 1
ATOM 4144 C CA . ALA A 1 551 ? 22.351 -9.157 3.309 1.00 95.69 551 ALA A CA 1
ATOM 4145 C C . ALA A 1 551 ? 22.627 -10.686 3.306 1.00 95.69 551 ALA A C 1
ATOM 4147 O O . ALA A 1 551 ? 21.825 -11.469 3.822 1.00 95.69 551 ALA A O 1
ATOM 4148 N N . CYS A 1 552 ? 23.763 -11.130 2.745 1.00 95.81 552 CYS A N 1
ATOM 4149 C CA . CYS A 1 552 ? 24.141 -12.555 2.713 1.00 95.81 552 CYS A CA 1
ATOM 4150 C C . CYS A 1 552 ? 24.131 -13.165 4.118 1.00 95.81 552 CYS A C 1
ATOM 4152 O O . CYS A 1 552 ? 24.592 -12.530 5.056 1.00 95.81 552 CYS A O 1
ATOM 4154 N N . GLY A 1 553 ? 23.650 -14.395 4.296 1.00 95.06 553 GLY A N 1
ATOM 4155 C CA . GLY A 1 553 ? 23.527 -15.007 5.619 1.00 95.06 553 GLY A CA 1
ATOM 4156 C C . GLY A 1 553 ? 22.164 -14.795 6.268 1.00 95.06 553 GLY A C 1
ATOM 4157 O O . GLY A 1 553 ? 21.135 -15.128 5.683 1.00 95.06 553 GLY A O 1
ATOM 4158 N N . ALA A 1 554 ? 22.158 -14.295 7.506 1.00 95.69 554 ALA A N 1
ATOM 4159 C CA . ALA A 1 554 ? 20.975 -14.309 8.358 1.00 95.69 554 ALA A CA 1
ATOM 4160 C C . ALA A 1 554 ? 19.763 -13.557 7.785 1.00 95.69 554 ALA A C 1
ATOM 4162 O O . ALA A 1 554 ? 18.650 -14.061 7.886 1.00 95.69 554 ALA A O 1
ATOM 4163 N N . ASP A 1 555 ? 19.966 -12.391 7.168 1.00 97.56 555 ASP A N 1
ATOM 4164 C CA . ASP A 1 555 ? 18.882 -11.601 6.571 1.00 97.56 555 ASP A CA 1
ATOM 4165 C C . ASP A 1 555 ? 18.154 -12.377 5.455 1.00 97.56 555 ASP A C 1
ATOM 4167 O O . ASP A 1 555 ? 16.924 -12.378 5.402 1.00 97.56 555 ASP A O 1
ATOM 4171 N N . ILE A 1 556 ? 18.899 -13.071 4.585 1.00 98.38 556 ILE A N 1
ATOM 4172 C CA . ILE A 1 556 ? 18.323 -13.934 3.541 1.00 98.38 556 ILE A CA 1
ATOM 4173 C C . ILE A 1 556 ? 17.639 -15.162 4.156 1.00 98.38 556 ILE A C 1
ATOM 4175 O O . ILE A 1 556 ? 16.530 -15.492 3.749 1.00 98.38 556 ILE A O 1
ATOM 4179 N N . VAL A 1 557 ? 18.239 -15.804 5.165 1.00 98.38 557 VAL A N 1
ATOM 4180 C CA . VAL A 1 557 ? 17.629 -16.965 5.846 1.00 98.38 557 VAL A CA 1
ATOM 4181 C C . VAL A 1 557 ? 16.307 -16.589 6.530 1.00 98.38 557 VAL A C 1
ATOM 4183 O O . VAL A 1 557 ? 15.335 -17.338 6.449 1.00 98.38 557 VAL A O 1
ATOM 4186 N N . LEU A 1 558 ? 16.236 -15.409 7.157 1.00 98.56 558 LEU A N 1
ATOM 4187 C CA . LEU A 1 558 ? 14.994 -14.852 7.704 1.00 98.56 558 LEU A CA 1
ATOM 4188 C C . LEU A 1 558 ? 13.931 -14.682 6.609 1.00 98.56 558 LEU A C 1
ATOM 4190 O O . LEU A 1 558 ? 12.779 -15.072 6.799 1.00 98.56 558 LEU A O 1
ATOM 4194 N N . ALA A 1 559 ? 14.316 -14.122 5.460 1.00 98.44 559 ALA A N 1
ATOM 4195 C CA . ALA A 1 559 ? 13.413 -13.905 4.334 1.00 98.44 559 ALA A CA 1
ATOM 4196 C C . ALA A 1 559 ? 12.870 -15.210 3.742 1.00 98.44 559 ALA A C 1
ATOM 4198 O O . ALA A 1 559 ? 11.674 -15.319 3.482 1.00 98.44 559 ALA A O 1
ATOM 4199 N N . GLU A 1 560 ? 13.720 -16.218 3.575 1.00 98.31 560 GLU A N 1
ATOM 4200 C CA . GLU A 1 560 ? 13.307 -17.533 3.085 1.00 98.31 560 GLU A CA 1
ATOM 4201 C C . GLU A 1 560 ? 12.353 -18.232 4.051 1.00 98.31 560 GLU A C 1
ATOM 4203 O O . GLU A 1 560 ? 11.348 -18.785 3.606 1.00 98.31 560 GLU A O 1
ATOM 4208 N N . ALA A 1 561 ? 12.618 -18.164 5.359 1.00 98.06 561 ALA A N 1
ATOM 4209 C CA . ALA A 1 561 ? 11.727 -18.717 6.375 1.00 98.06 561 ALA A CA 1
ATOM 4210 C C . ALA A 1 561 ? 10.356 -18.016 6.377 1.00 98.06 561 ALA A C 1
ATOM 4212 O O . ALA A 1 561 ? 9.323 -18.674 6.490 1.00 98.06 561 ALA A O 1
ATOM 4213 N N . ALA A 1 562 ? 10.322 -16.691 6.184 1.00 97.19 562 ALA A N 1
ATOM 4214 C CA . ALA A 1 562 ? 9.066 -15.952 6.043 1.00 97.19 562 ALA A CA 1
ATOM 4215 C C . ALA A 1 562 ? 8.284 -16.438 4.811 1.00 97.19 562 ALA A C 1
ATOM 4217 O O . ALA A 1 562 ? 7.122 -16.833 4.923 1.00 97.19 562 ALA A O 1
ATOM 4218 N N . LEU A 1 563 ? 8.945 -16.495 3.651 1.00 96.62 563 LEU A N 1
ATOM 4219 C CA . LEU A 1 563 ? 8.335 -16.932 2.394 1.00 96.62 563 LEU A CA 1
ATOM 4220 C C . LEU A 1 563 ? 7.846 -18.387 2.445 1.00 96.62 563 LEU A C 1
ATOM 4222 O O . LEU A 1 563 ? 6.768 -18.683 1.933 1.00 96.62 563 LEU A O 1
ATOM 4226 N N . ALA A 1 564 ? 8.598 -19.296 3.073 1.00 96.44 564 ALA A N 1
ATOM 4227 C CA . ALA A 1 564 ? 8.230 -20.708 3.204 1.00 96.44 564 ALA A CA 1
ATOM 4228 C C . ALA A 1 564 ? 6.939 -20.917 4.015 1.00 96.44 564 ALA A C 1
ATOM 4230 O O . ALA A 1 564 ? 6.207 -21.877 3.774 1.00 96.44 564 ALA A O 1
ATOM 4231 N N . ARG A 1 565 ? 6.638 -20.000 4.941 1.00 92.62 565 ARG A N 1
ATOM 4232 C CA . ARG A 1 565 ? 5.418 -20.004 5.761 1.00 92.62 565 ARG A CA 1
ATOM 4233 C C . ARG A 1 565 ? 4.257 -19.225 5.137 1.00 92.62 565 ARG A C 1
ATOM 4235 O O . ARG A 1 565 ? 3.180 -19.185 5.725 1.00 92.62 565 ARG A O 1
ATOM 4242 N N . GLY A 1 566 ? 4.468 -18.595 3.981 1.00 91.62 566 GLY A N 1
ATOM 4243 C CA . GLY A 1 566 ? 3.489 -17.705 3.356 1.00 91.62 566 GLY A CA 1
ATOM 4244 C C . GLY A 1 566 ? 3.367 -16.334 4.029 1.00 91.62 566 GLY A C 1
ATOM 4245 O O . GLY A 1 566 ? 2.377 -15.647 3.801 1.00 91.62 566 GLY A O 1
ATOM 4246 N N . ALA A 1 567 ? 4.344 -15.931 4.850 1.00 92.38 567 ALA A N 1
ATOM 4247 C CA . ALA A 1 567 ? 4.399 -14.581 5.402 1.00 92.38 567 ALA A CA 1
ATOM 4248 C C . ALA A 1 567 ? 4.844 -13.569 4.332 1.00 92.38 567 ALA A C 1
ATOM 4250 O O . ALA A 1 567 ? 5.654 -13.878 3.453 1.00 92.38 567 ALA A O 1
ATOM 4251 N N . GLU A 1 568 ? 4.343 -12.336 4.424 1.00 92.00 568 GLU A N 1
ATOM 4252 C CA . GLU A 1 568 ? 4.704 -11.272 3.484 1.00 92.00 568 GLU A CA 1
ATOM 4253 C C . GLU A 1 568 ? 6.152 -10.811 3.704 1.00 92.00 568 GLU A C 1
ATOM 4255 O O . GLU A 1 568 ? 6.540 -10.430 4.811 1.00 92.00 568 GLU A O 1
ATOM 4260 N N . LEU A 1 569 ? 6.956 -10.801 2.638 1.00 95.44 569 LEU A N 1
ATOM 4261 C CA . LEU A 1 569 ? 8.325 -10.290 2.671 1.00 95.44 569 LEU A CA 1
ATOM 4262 C C . LEU A 1 569 ? 8.379 -8.840 2.177 1.00 95.44 569 LEU A C 1
ATOM 4264 O O . LEU A 1 569 ? 8.088 -8.555 1.015 1.00 95.44 569 LEU A O 1
ATOM 4268 N N . HIS A 1 570 ? 8.843 -7.934 3.030 1.00 94.81 570 HIS A N 1
ATOM 4269 C CA . HIS A 1 570 ? 9.073 -6.531 2.713 1.00 94.81 570 HIS A CA 1
ATOM 4270 C C . HIS A 1 570 ? 10.567 -6.216 2.774 1.00 94.81 570 HIS A C 1
ATOM 4272 O O . HIS A 1 570 ? 11.196 -6.254 3.832 1.00 94.81 570 HIS A O 1
ATOM 4278 N N . VAL A 1 571 ? 11.146 -5.874 1.628 1.00 96.56 571 VAL A N 1
ATOM 4279 C CA . VAL A 1 571 ? 12.576 -5.592 1.512 1.00 96.56 571 VAL A CA 1
ATOM 4280 C C . VAL A 1 571 ? 12.817 -4.092 1.590 1.00 96.56 571 VAL A C 1
ATOM 4282 O O . VAL A 1 571 ? 12.185 -3.313 0.872 1.00 96.56 571 VAL A O 1
ATOM 4285 N N . VAL A 1 572 ? 13.755 -3.678 2.438 1.00 95.19 572 VAL A N 1
ATOM 4286 C CA . VAL A 1 572 ? 14.210 -2.287 2.533 1.00 95.19 572 VAL A CA 1
ATOM 4287 C C . VAL A 1 572 ? 15.716 -2.254 2.339 1.00 95.19 572 VAL A C 1
ATOM 4289 O O . VAL A 1 572 ? 16.455 -2.872 3.095 1.00 95.19 572 VAL A O 1
ATOM 4292 N N . MET A 1 573 ? 16.177 -1.517 1.336 1.00 92.56 573 MET A N 1
ATOM 4293 C CA . MET A 1 573 ? 17.592 -1.365 1.034 1.00 92.56 573 MET A CA 1
ATOM 4294 C C . MET A 1 573 ? 18.068 0.060 1.313 1.00 92.56 573 MET A C 1
ATOM 4296 O O . MET A 1 573 ? 17.363 1.029 1.001 1.00 92.56 573 MET A O 1
ATOM 4300 N N . PRO A 1 574 ? 19.298 0.213 1.830 1.00 88.88 574 PRO A N 1
ATOM 4301 C CA . PRO A 1 574 ? 19.892 1.526 2.043 1.00 88.88 574 PRO A CA 1
ATOM 4302 C C . PRO A 1 574 ? 20.113 2.271 0.722 1.00 88.88 574 PRO A C 1
ATOM 4304 O O . PRO A 1 574 ? 20.029 3.499 0.690 1.00 88.88 574 PRO A O 1
ATOM 4307 N N . PHE A 1 575 ? 20.385 1.539 -0.360 1.00 86.88 575 PHE A N 1
ATOM 4308 C CA . PHE A 1 575 ? 20.759 2.083 -1.661 1.00 86.88 575 PHE A CA 1
ATOM 4309 C C . PHE A 1 575 ? 20.405 1.151 -2.826 1.00 86.88 575 PHE A C 1
ATOM 4311 O O . PHE A 1 575 ? 19.642 0.206 -2.632 1.00 86.88 575 PHE A O 1
ATOM 4318 N N . SER A 1 576 ? 20.884 1.460 -4.039 1.00 87.31 576 SER A N 1
ATOM 4319 C CA . SER A 1 576 ? 20.560 0.716 -5.263 1.00 87.31 576 SER A CA 1
ATOM 4320 C C . SER A 1 576 ? 20.774 -0.798 -5.101 1.00 87.31 576 SER A C 1
ATOM 4322 O O . SER A 1 576 ? 21.686 -1.235 -4.395 1.00 87.31 576 SER A O 1
ATOM 4324 N N . ILE A 1 577 ? 19.948 -1.605 -5.780 1.00 90.06 577 ILE A N 1
ATOM 4325 C CA . ILE A 1 577 ? 20.028 -3.076 -5.719 1.00 90.06 577 ILE A CA 1
ATOM 4326 C C . ILE A 1 577 ? 21.424 -3.554 -6.137 1.00 90.06 577 ILE A C 1
ATOM 4328 O O . ILE A 1 577 ? 21.991 -4.435 -5.495 1.00 90.06 577 ILE A O 1
ATOM 4332 N N . ALA A 1 578 ? 21.997 -2.954 -7.184 1.00 88.50 578 ALA A N 1
ATOM 4333 C CA . ALA A 1 578 ? 23.321 -3.305 -7.689 1.00 88.50 578 ALA A CA 1
ATOM 4334 C C . ALA A 1 578 ? 24.432 -3.026 -6.663 1.00 88.50 578 ALA A C 1
ATOM 4336 O O . ALA A 1 578 ? 25.256 -3.904 -6.394 1.00 88.50 578 ALA A O 1
ATOM 4337 N N . ASP A 1 579 ? 24.429 -1.840 -6.047 1.00 88.62 579 ASP A N 1
ATOM 4338 C CA . ASP A 1 579 ? 25.427 -1.487 -5.035 1.00 88.62 579 ASP A CA 1
ATOM 4339 C C . ASP A 1 579 ? 25.275 -2.362 -3.786 1.00 88.62 579 ASP A C 1
ATOM 4341 O O . ASP A 1 579 ? 26.272 -2.806 -3.213 1.00 88.62 579 ASP A O 1
ATOM 4345 N N . PHE A 1 580 ? 24.036 -2.637 -3.359 1.00 91.94 580 PHE A N 1
ATOM 4346 C CA . PHE A 1 580 ? 23.761 -3.465 -2.179 1.00 91.94 580 PHE A CA 1
ATOM 4347 C C . PHE A 1 580 ? 24.181 -4.910 -2.405 1.00 91.94 580 PHE A C 1
ATOM 4349 O O . PHE A 1 580 ? 24.856 -5.502 -1.561 1.00 91.94 580 PHE A O 1
ATOM 4356 N N . ARG A 1 581 ? 23.879 -5.450 -3.588 1.00 93.06 581 ARG A N 1
ATOM 4357 C CA . ARG A 1 581 ? 24.354 -6.766 -4.003 1.00 93.06 581 ARG A CA 1
ATOM 4358 C C . ARG A 1 581 ? 25.873 -6.853 -3.902 1.00 93.06 581 ARG A C 1
ATOM 4360 O O . ARG A 1 581 ? 26.386 -7.781 -3.285 1.00 93.06 581 ARG A O 1
ATOM 4367 N N . ALA A 1 582 ? 26.595 -5.880 -4.455 1.00 91.44 582 ALA A N 1
ATOM 4368 C CA . ALA A 1 582 ? 28.054 -5.877 -4.423 1.00 91.44 582 ALA A CA 1
ATOM 4369 C C . ALA A 1 582 ? 28.620 -5.759 -2.995 1.00 91.44 582 ALA A C 1
ATOM 4371 O O . ALA A 1 582 ? 29.583 -6.445 -2.659 1.00 91.44 582 ALA A O 1
ATOM 4372 N N . ALA A 1 583 ? 28.029 -4.905 -2.154 1.00 89.25 583 ALA A N 1
ATOM 4373 C CA . ALA A 1 583 ? 28.556 -4.590 -0.826 1.00 89.25 583 ALA A CA 1
ATOM 4374 C C . ALA A 1 583 ? 28.165 -5.594 0.273 1.00 89.25 583 ALA A C 1
ATOM 4376 O O . ALA A 1 583 ? 28.910 -5.744 1.241 1.00 89.25 583 ALA A O 1
ATOM 4377 N N . SER A 1 584 ? 27.007 -6.251 0.152 1.00 92.75 584 SER A N 1
ATOM 4378 C CA . SER A 1 584 ? 26.388 -7.006 1.253 1.00 92.75 584 SER A CA 1
ATOM 4379 C C . SER A 1 584 ? 25.922 -8.410 0.880 1.00 92.75 584 SER A C 1
ATOM 4381 O O . SER A 1 584 ? 25.623 -9.187 1.783 1.00 92.75 584 SER A O 1
ATOM 4383 N N . VAL A 1 585 ? 25.874 -8.766 -0.408 1.00 95.69 585 VAL A N 1
ATOM 4384 C CA . VAL A 1 585 ? 25.413 -10.092 -0.865 1.00 95.69 585 VAL A CA 1
ATOM 4385 C C . VAL A 1 585 ? 26.564 -10.890 -1.470 1.00 95.69 585 VAL A C 1
ATOM 4387 O O . VAL A 1 585 ? 26.924 -11.939 -0.949 1.00 95.69 585 VAL A O 1
ATOM 4390 N N . ALA A 1 586 ? 27.201 -10.359 -2.514 1.00 94.94 586 ALA A N 1
ATOM 4391 C CA . ALA A 1 586 ? 28.252 -11.039 -3.271 1.00 94.94 586 ALA A CA 1
ATOM 4392 C C . ALA A 1 586 ? 29.496 -11.368 -2.431 1.00 94.94 586 ALA A C 1
ATOM 4394 O O . ALA A 1 586 ? 30.223 -12.300 -2.750 1.00 94.94 586 ALA A O 1
ATOM 4395 N N . ILE A 1 587 ? 29.725 -10.651 -1.326 1.00 93.25 587 ILE A N 1
ATOM 4396 C CA . ILE A 1 587 ? 30.806 -10.953 -0.373 1.00 93.25 587 ILE A CA 1
ATOM 4397 C C . ILE A 1 587 ? 30.623 -12.299 0.356 1.00 93.25 587 ILE A C 1
ATOM 4399 O O . ILE A 1 587 ? 31.553 -12.787 1.001 1.00 93.25 587 ILE A O 1
ATOM 4403 N N . GLY A 1 588 ? 29.416 -12.867 0.311 1.00 92.25 588 GLY A N 1
ATOM 4404 C CA . GLY A 1 588 ? 29.104 -14.190 0.838 1.00 92.25 588 GLY A CA 1
ATOM 4405 C C . GLY A 1 588 ? 29.384 -15.326 -0.141 1.00 92.25 588 GLY A C 1
ATOM 4406 O O . GLY A 1 588 ? 29.472 -16.470 0.300 1.00 92.25 588 GLY A O 1
ATOM 4407 N N . ASP A 1 589 ? 29.498 -15.038 -1.439 1.00 92.50 589 ASP A N 1
ATOM 4408 C CA . ASP A 1 589 ? 29.628 -16.068 -2.470 1.00 92.50 589 ASP A CA 1
ATOM 4409 C C . ASP A 1 589 ? 31.041 -16.656 -2.484 1.00 92.50 589 ASP A C 1
ATOM 4411 O O . ASP A 1 589 ? 32.038 -15.932 -2.486 1.00 92.50 589 ASP A O 1
ATOM 4415 N N . ALA A 1 590 ? 31.110 -17.984 -2.514 1.00 85.94 590 ALA A N 1
ATOM 4416 C CA . ALA A 1 590 ? 32.338 -18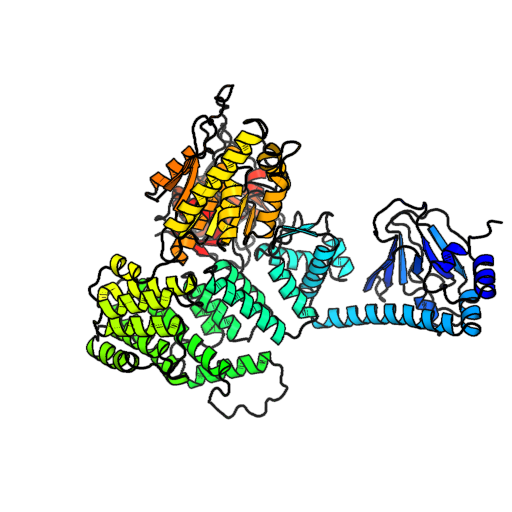.759 -2.606 1.00 85.94 590 ALA A CA 1
ATOM 4417 C C . ALA A 1 590 ? 32.212 -19.808 -3.720 1.00 85.94 590 ALA A C 1
ATOM 4419 O O . ALA A 1 590 ? 31.116 -20.301 -4.001 1.00 85.94 590 ALA A O 1
ATOM 4420 N N . ASP A 1 591 ? 33.335 -20.163 -4.346 1.00 78.62 591 ASP A N 1
ATOM 4421 C CA . ASP A 1 591 ? 33.359 -21.165 -5.413 1.00 78.62 591 ASP A CA 1
ATOM 4422 C C . ASP A 1 591 ? 32.888 -22.538 -4.902 1.00 78.62 591 ASP A C 1
ATOM 4424 O O . ASP A 1 591 ? 33.379 -23.044 -3.893 1.00 78.62 591 ASP A O 1
ATOM 4428 N N . GLY A 1 592 ? 31.968 -23.171 -5.637 1.00 71.06 592 GLY A N 1
ATOM 4429 C CA . GLY A 1 592 ? 31.475 -24.520 -5.332 1.00 71.06 592 GLY A CA 1
ATOM 4430 C C . GLY A 1 592 ? 30.299 -24.590 -4.350 1.00 71.06 592 GLY A C 1
ATOM 4431 O O . GLY A 1 592 ? 29.911 -25.693 -3.968 1.00 71.06 592 GLY A O 1
ATOM 4432 N N . GLU A 1 593 ? 29.708 -23.455 -3.973 1.00 77.38 593 GLU A N 1
ATOM 4433 C CA . GLU A 1 593 ? 28.527 -23.380 -3.107 1.00 77.38 593 GLU A CA 1
ATOM 4434 C C . GLU A 1 593 ? 27.319 -22.751 -3.802 1.00 77.38 593 GLU A C 1
ATOM 4436 O O . GLU A 1 593 ? 27.437 -22.079 -4.828 1.00 77.38 593 GLU A O 1
ATOM 4441 N N . GLU A 1 594 ? 26.132 -22.962 -3.230 1.00 77.00 594 GLU A N 1
ATOM 4442 C CA . GLU A 1 594 ? 24.949 -22.215 -3.641 1.00 77.00 594 GLU A CA 1
ATOM 4443 C C . GLU A 1 594 ? 25.141 -20.729 -3.305 1.00 77.00 594 GLU A C 1
ATOM 4445 O O . GLU A 1 594 ? 25.211 -20.342 -2.138 1.00 77.00 594 GLU A O 1
ATOM 4450 N N . GLY A 1 595 ? 25.249 -19.895 -4.341 1.00 87.56 595 GLY A N 1
ATOM 4451 C CA . GLY A 1 595 ? 25.511 -18.467 -4.183 1.00 87.56 595 GLY A CA 1
ATOM 4452 C C . GLY A 1 595 ? 24.360 -17.728 -3.499 1.00 87.56 595 GLY A C 1
ATOM 4453 O O . GLY A 1 595 ? 23.195 -17.844 -3.892 1.00 87.56 595 GLY A O 1
ATOM 4454 N N . TRP A 1 596 ? 24.695 -16.878 -2.532 1.00 95.19 596 TRP A N 1
ATOM 4455 C CA . TRP A 1 596 ? 23.783 -15.917 -1.920 1.00 95.19 596 TRP A CA 1
ATOM 4456 C C . TRP A 1 596 ? 23.168 -14.976 -2.946 1.00 95.19 596 TRP A C 1
ATOM 4458 O O . TRP A 1 596 ? 22.040 -14.545 -2.739 1.00 95.19 596 TRP A O 1
ATOM 4468 N N . ASN A 1 597 ? 23.849 -14.690 -4.061 1.00 94.56 597 ASN A N 1
ATOM 4469 C CA . ASN A 1 597 ? 23.257 -13.938 -5.168 1.00 94.56 597 ASN A CA 1
ATOM 4470 C C . ASN A 1 597 ? 21.967 -14.584 -5.701 1.00 94.56 597 ASN A C 1
ATOM 4472 O O . ASN A 1 597 ? 20.973 -13.883 -5.878 1.00 94.56 597 ASN A O 1
ATOM 4476 N N . ASN A 1 598 ? 21.945 -15.908 -5.879 1.00 93.06 598 ASN A N 1
ATOM 4477 C CA . ASN A 1 598 ? 20.763 -16.616 -6.379 1.00 93.06 598 ASN A CA 1
ATOM 4478 C C . ASN A 1 598 ? 19.624 -16.596 -5.352 1.00 93.06 598 ASN A C 1
ATOM 4480 O O . ASN A 1 598 ? 18.466 -16.376 -5.703 1.00 93.06 598 ASN A O 1
ATOM 4484 N N . ARG A 1 599 ? 19.956 -16.782 -4.069 1.00 95.75 599 ARG A N 1
ATOM 4485 C CA . ARG A 1 599 ? 18.988 -16.725 -2.962 1.00 95.75 599 ARG A CA 1
ATOM 4486 C C . ARG A 1 599 ? 18.418 -15.316 -2.784 1.00 95.75 599 ARG A C 1
ATOM 4488 O O . ARG A 1 599 ? 17.216 -15.145 -2.612 1.00 95.75 599 ARG A O 1
ATOM 4495 N N . PHE A 1 600 ? 19.263 -14.296 -2.914 1.00 96.00 600 PHE A N 1
ATOM 4496 C CA . PHE A 1 600 ? 18.867 -12.890 -2.934 1.00 96.00 600 PHE A CA 1
ATOM 4497 C C . PHE A 1 600 ? 17.882 -12.599 -4.071 1.00 96.00 600 PHE A C 1
ATOM 4499 O O . PHE A 1 600 ? 16.831 -12.009 -3.824 1.00 96.00 600 PHE A O 1
ATOM 4506 N N . ASP A 1 601 ? 18.171 -13.067 -5.288 1.00 91.62 601 ASP A N 1
ATOM 4507 C CA . ASP A 1 601 ? 17.271 -12.926 -6.437 1.00 91.62 601 ASP A CA 1
ATOM 4508 C C . ASP A 1 601 ? 15.934 -13.644 -6.230 1.00 91.62 601 ASP A C 1
ATOM 4510 O O . ASP A 1 601 ? 14.876 -13.074 -6.505 1.00 91.62 601 ASP A O 1
ATOM 4514 N N . ALA A 1 602 ? 15.961 -14.857 -5.673 1.00 92.94 602 ALA A N 1
ATOM 4515 C CA . ALA A 1 602 ? 14.755 -15.615 -5.353 1.00 92.94 602 ALA A CA 1
ATOM 4516 C C . ALA A 1 602 ? 13.874 -14.905 -4.309 1.00 92.94 602 ALA A C 1
ATOM 4518 O O . ALA A 1 602 ? 12.647 -14.887 -4.447 1.00 92.94 602 ALA A O 1
ATOM 4519 N N . CYS A 1 603 ? 14.485 -14.290 -3.291 1.00 95.94 603 CYS A N 1
ATOM 4520 C CA . CYS A 1 603 ? 13.780 -13.487 -2.294 1.00 95.94 603 CYS A CA 1
ATOM 4521 C C . CYS A 1 603 ? 13.215 -12.196 -2.897 1.00 95.94 603 CYS A C 1
ATOM 4523 O O . CYS A 1 603 ? 12.044 -11.891 -2.678 1.00 95.94 603 CYS A O 1
ATOM 4525 N N . LEU A 1 604 ? 13.994 -11.459 -3.698 1.00 91.38 604 LEU A N 1
ATOM 4526 C CA . LEU A 1 604 ? 13.517 -10.239 -4.360 1.00 91.38 604 LEU A CA 1
ATOM 4527 C C . LEU A 1 604 ? 12.351 -10.501 -5.308 1.00 91.38 604 LEU A C 1
ATOM 4529 O O . LEU A 1 604 ? 11.400 -9.722 -5.327 1.00 91.38 604 LEU A O 1
ATOM 4533 N N . ALA A 1 605 ? 12.396 -11.598 -6.064 1.00 85.69 605 ALA A N 1
ATOM 4534 C CA . ALA A 1 605 ? 11.324 -11.980 -6.978 1.00 85.69 605 ALA A CA 1
ATOM 4535 C C . ALA A 1 605 ? 9.983 -12.220 -6.262 1.00 85.69 605 ALA A C 1
ATOM 4537 O O . ALA A 1 605 ? 8.928 -12.049 -6.869 1.00 85.69 605 ALA A O 1
ATOM 4538 N N . LYS A 1 606 ? 10.022 -12.598 -4.979 1.00 88.94 606 LYS A N 1
ATOM 4539 C CA . LYS A 1 606 ? 8.846 -12.891 -4.145 1.00 88.94 606 LYS A CA 1
ATOM 4540 C C . LYS A 1 606 ? 8.527 -11.794 -3.124 1.00 88.94 606 LYS A C 1
ATOM 4542 O O . LYS A 1 606 ? 7.571 -11.937 -2.366 1.00 88.94 606 LYS A O 1
ATOM 4547 N N . ALA A 1 607 ? 9.311 -10.718 -3.074 1.00 91.06 607 ALA A N 1
ATOM 4548 C CA . ALA A 1 607 ? 9.080 -9.623 -2.143 1.00 91.06 607 ALA A CA 1
ATOM 4549 C C . ALA A 1 607 ? 7.772 -8.893 -2.485 1.00 91.06 607 ALA A C 1
ATOM 4551 O O . ALA A 1 607 ? 7.563 -8.458 -3.618 1.00 91.06 607 ALA A O 1
ATOM 4552 N N . ALA A 1 608 ? 6.914 -8.701 -1.483 1.00 85.75 608 ALA A N 1
ATOM 4553 C CA . ALA A 1 608 ? 5.684 -7.926 -1.605 1.00 85.75 608 ALA A CA 1
ATOM 4554 C C . ALA A 1 608 ? 5.981 -6.441 -1.869 1.00 85.75 608 ALA A C 1
ATOM 4556 O O . ALA A 1 608 ? 5.252 -5.773 -2.603 1.00 85.75 608 ALA A O 1
ATOM 4557 N N . THR A 1 609 ? 7.067 -5.921 -1.287 1.00 86.88 609 THR A N 1
ATOM 4558 C CA . THR A 1 609 ? 7.542 -4.550 -1.515 1.00 86.88 609 THR A CA 1
ATOM 4559 C C . THR A 1 609 ? 9.063 -4.488 -1.527 1.00 86.88 609 THR A C 1
ATOM 4561 O O . THR A 1 609 ? 9.705 -5.154 -0.716 1.00 86.88 609 THR A O 1
ATOM 4564 N N . ILE A 1 610 ? 9.625 -3.606 -2.354 1.00 90.38 610 ILE A N 1
ATOM 4565 C CA . ILE A 1 610 ? 11.048 -3.250 -2.337 1.00 90.38 610 ILE A CA 1
ATOM 4566 C C . ILE A 1 610 ? 11.154 -1.734 -2.178 1.00 90.38 610 ILE A C 1
ATOM 4568 O O . ILE A 1 610 ? 10.751 -0.979 -3.063 1.00 90.38 610 ILE A O 1
ATOM 4572 N N . THR A 1 611 ? 11.700 -1.289 -1.050 1.00 89.50 611 THR A N 1
ATOM 4573 C CA . THR A 1 611 ? 11.933 0.128 -0.752 1.00 89.50 611 THR A CA 1
ATOM 4574 C C . THR A 1 611 ? 13.423 0.426 -0.823 1.00 89.50 611 THR A C 1
ATOM 4576 O O . THR A 1 611 ? 14.203 -0.207 -0.122 1.00 89.50 611 THR A O 1
ATOM 4579 N N . ILE A 1 612 ? 13.826 1.412 -1.623 1.00 88.44 612 ILE A N 1
ATOM 4580 C CA . ILE A 1 612 ? 15.213 1.893 -1.682 1.00 88.44 612 ILE A CA 1
ATOM 4581 C C . ILE A 1 612 ? 15.260 3.288 -1.060 1.00 88.44 612 ILE A C 1
ATOM 4583 O O . ILE A 1 612 ? 14.631 4.211 -1.576 1.00 88.44 612 ILE A O 1
ATOM 4587 N N . LEU A 1 613 ? 16.004 3.450 0.036 1.00 85.19 613 LEU A N 1
ATOM 4588 C CA . LEU A 1 613 ? 16.058 4.721 0.768 1.00 85.19 613 LEU A CA 1
ATOM 4589 C C . LEU A 1 613 ? 16.867 5.795 0.033 1.00 85.19 613 LEU A C 1
ATOM 4591 O O . LEU A 1 613 ? 16.472 6.959 0.010 1.00 85.19 613 LEU A O 1
ATOM 4595 N N . CYS A 1 614 ? 17.991 5.409 -0.574 1.00 80.81 614 CYS A N 1
ATOM 4596 C CA . CYS A 1 614 ? 18.856 6.305 -1.336 1.00 80.81 614 CYS A CA 1
ATOM 4597 C C . CYS A 1 614 ? 19.145 5.721 -2.730 1.00 80.81 614 CYS A C 1
ATOM 4599 O O . CYS A 1 614 ? 20.112 4.986 -2.902 1.00 80.81 614 CYS A O 1
ATOM 4601 N N . PRO A 1 615 ? 18.326 6.019 -3.754 1.00 70.12 615 PRO A N 1
ATOM 4602 C CA . PRO A 1 615 ? 18.504 5.439 -5.088 1.00 70.12 615 PRO A CA 1
ATOM 4603 C C . PRO A 1 615 ? 19.694 6.014 -5.878 1.00 70.12 615 PRO A C 1
ATOM 4605 O O . PRO A 1 615 ? 19.996 5.510 -6.955 1.00 70.12 615 PRO A O 1
ATOM 4608 N N . GLY A 1 616 ? 20.332 7.087 -5.397 1.00 69.56 616 GLY A N 1
ATOM 4609 C CA . GLY A 1 616 ? 21.503 7.694 -6.039 1.00 69.56 616 GLY A CA 1
ATOM 4610 C C . GLY A 1 616 ? 22.833 7.157 -5.504 1.00 69.56 616 GLY A C 1
ATOM 4611 O O . GLY A 1 616 ? 22.859 6.345 -4.584 1.00 69.56 616 GLY A O 1
ATOM 4612 N N . ASP A 1 617 ? 23.940 7.675 -6.043 1.00 66.81 617 ASP A N 1
ATOM 4613 C CA . ASP A 1 617 ? 25.288 7.263 -5.635 1.00 66.81 617 ASP A CA 1
ATOM 4614 C C . ASP A 1 617 ? 25.506 7.438 -4.130 1.00 66.81 617 ASP A C 1
ATOM 4616 O O . ASP A 1 617 ? 25.296 8.525 -3.572 1.00 66.81 617 ASP A O 1
ATOM 4620 N N . VAL A 1 618 ? 25.981 6.371 -3.492 1.00 62.91 618 VAL A N 1
ATOM 4621 C CA . VAL A 1 618 ? 26.228 6.326 -2.052 1.00 62.91 618 VAL A CA 1
ATOM 4622 C C . VAL A 1 618 ? 27.606 6.896 -1.744 1.00 62.91 618 VAL A C 1
ATOM 4624 O O . VAL A 1 618 ? 28.620 6.358 -2.205 1.00 62.91 618 VAL A O 1
ATOM 4627 N N . PRO A 1 619 ? 27.713 7.929 -0.896 1.00 59.94 619 PRO A N 1
ATOM 4628 C CA . PRO A 1 619 ? 29.004 8.312 -0.354 1.00 59.94 619 PRO A CA 1
ATOM 4629 C C . PRO A 1 619 ? 29.581 7.144 0.464 1.00 59.94 619 PRO A C 1
ATOM 4631 O O . PRO A 1 619 ? 28.981 6.718 1.447 1.00 59.94 619 PRO A O 1
ATOM 4634 N N . ARG A 1 620 ? 30.769 6.635 0.094 1.00 62.28 620 ARG A N 1
ATOM 4635 C CA . ARG A 1 620 ? 31.482 5.596 0.879 1.00 62.28 620 ARG A CA 1
ATOM 4636 C C . ARG A 1 620 ? 31.665 6.003 2.348 1.00 62.28 620 ARG A C 1
ATOM 4638 O O . ARG A 1 620 ? 31.695 5.159 3.235 1.00 62.28 620 ARG A O 1
ATOM 4645 N N . LEU A 1 621 ? 31.778 7.306 2.603 1.00 61.00 621 LEU A N 1
ATOM 4646 C CA . LEU A 1 621 ? 31.809 7.878 3.942 1.00 61.00 621 LEU A CA 1
ATOM 4647 C C . LEU A 1 621 ? 30.376 8.010 4.492 1.00 61.00 621 LEU A C 1
ATOM 4649 O O . LEU A 1 621 ? 29.580 8.766 3.939 1.00 61.00 621 LEU A O 1
ATOM 4653 N N . GLY A 1 622 ? 30.068 7.327 5.599 1.00 68.44 622 GLY A N 1
ATOM 4654 C CA . GLY A 1 622 ? 28.758 7.418 6.262 1.00 68.44 622 GLY A CA 1
ATOM 4655 C C . GLY A 1 622 ? 27.750 6.327 5.901 1.00 68.44 622 GLY A C 1
ATOM 4656 O O . GLY A 1 622 ? 26.581 6.467 6.248 1.00 68.44 622 GLY A O 1
ATOM 4657 N N . GLN A 1 623 ? 28.178 5.242 5.246 1.00 77.44 623 GLN A N 1
ATOM 4658 C CA . GLN A 1 623 ? 27.312 4.097 4.932 1.00 77.44 623 GLN A CA 1
ATOM 4659 C C . GLN A 1 623 ? 26.606 3.519 6.168 1.00 77.44 623 GLN A C 1
ATOM 4661 O O . GLN A 1 623 ? 25.423 3.201 6.085 1.00 77.44 623 GLN A O 1
ATOM 4666 N N . ASP A 1 624 ? 27.274 3.474 7.326 1.00 81.00 624 ASP A N 1
ATOM 4667 C CA . ASP A 1 624 ? 26.675 3.028 8.593 1.00 81.00 624 ASP A CA 1
ATOM 4668 C C . ASP A 1 624 ? 25.398 3.805 8.953 1.00 81.00 624 ASP A C 1
ATOM 4670 O O . ASP A 1 624 ? 24.457 3.236 9.502 1.00 81.00 624 ASP A O 1
ATOM 4674 N N . TRP A 1 625 ? 25.314 5.096 8.610 1.00 83.56 625 TRP A N 1
ATOM 4675 C CA . TRP A 1 625 ? 24.083 5.856 8.817 1.00 83.56 625 TRP A CA 1
ATOM 4676 C C . TRP A 1 625 ? 22.942 5.323 7.944 1.00 83.56 625 TRP A C 1
ATOM 4678 O O . TRP A 1 625 ? 21.840 5.129 8.444 1.00 83.56 625 TRP A O 1
ATOM 4688 N N . TYR A 1 626 ? 23.203 5.034 6.666 1.00 85.19 626 TYR A N 1
ATOM 4689 C CA . TYR A 1 626 ? 22.189 4.500 5.751 1.00 85.19 626 TYR A CA 1
ATOM 4690 C C . TYR A 1 626 ? 21.742 3.087 6.151 1.00 85.19 626 TYR A C 1
ATOM 4692 O O . TYR A 1 626 ? 20.550 2.782 6.086 1.00 85.19 626 TYR A O 1
ATOM 4700 N N . TYR A 1 627 ? 22.657 2.236 6.625 1.00 88.38 627 TYR A N 1
ATOM 4701 C CA . TYR A 1 627 ? 22.302 0.925 7.180 1.00 88.38 627 TYR A CA 1
ATOM 4702 C C . TYR A 1 627 ? 21.452 1.054 8.449 1.00 88.38 627 TYR A C 1
ATOM 4704 O O . TYR A 1 627 ? 20.401 0.424 8.554 1.00 88.38 627 TYR A O 1
ATOM 4712 N N . ARG A 1 628 ? 21.832 1.936 9.382 1.00 88.69 628 ARG A N 1
ATOM 4713 C CA . ARG A 1 628 ? 21.004 2.239 10.558 1.00 88.69 628 ARG A CA 1
ATOM 4714 C C . ARG A 1 628 ? 19.629 2.778 10.158 1.00 88.69 628 ARG A C 1
ATOM 4716 O O . ARG A 1 628 ? 18.622 2.361 10.723 1.00 88.69 628 ARG A O 1
ATOM 4723 N N . GLN A 1 629 ? 19.568 3.666 9.165 1.00 88.38 629 GLN A N 1
ATOM 4724 C CA . GLN A 1 629 ? 18.308 4.207 8.655 1.00 88.38 629 GLN A CA 1
ATOM 4725 C C . GLN A 1 629 ? 17.439 3.117 8.025 1.00 88.38 629 GLN A C 1
ATOM 4727 O O . GLN A 1 629 ? 16.220 3.168 8.152 1.00 88.38 629 GLN A O 1
ATOM 4732 N N . THR A 1 630 ? 18.051 2.114 7.395 1.00 92.56 630 THR A N 1
ATOM 4733 C CA . THR A 1 630 ? 17.350 0.936 6.864 1.00 92.56 630 THR A CA 1
ATOM 4734 C C . THR A 1 630 ? 16.661 0.170 7.984 1.00 92.56 630 THR A C 1
ATOM 4736 O O . THR A 1 630 ? 15.459 -0.067 7.901 1.00 92.56 630 THR A O 1
ATOM 4739 N N . PHE A 1 631 ? 17.376 -0.114 9.078 1.00 94.38 631 PHE A N 1
ATOM 4740 C CA . PHE A 1 631 ? 16.781 -0.724 10.268 1.00 94.38 631 PHE A CA 1
ATOM 4741 C C . PHE A 1 631 ? 15.625 0.117 10.830 1.00 94.38 631 PHE A C 1
ATOM 4743 O O . PHE A 1 631 ? 14.536 -0.410 11.045 1.00 94.38 631 PHE A O 1
ATOM 4750 N N . ARG A 1 632 ? 15.820 1.432 11.010 1.00 93.12 632 ARG A N 1
ATOM 4751 C CA . ARG A 1 632 ? 14.765 2.332 11.514 1.00 93.12 632 ARG A CA 1
ATOM 4752 C C . ARG A 1 632 ? 13.555 2.395 10.585 1.00 93.12 632 ARG A C 1
ATOM 4754 O O . ARG A 1 632 ? 12.426 2.463 11.061 1.00 93.12 632 ARG A O 1
ATOM 4761 N N . HIS A 1 633 ? 13.768 2.323 9.273 1.00 94.00 633 HIS A N 1
ATOM 4762 C CA . HIS A 1 633 ? 12.680 2.258 8.305 1.00 94.00 633 HIS A CA 1
ATOM 4763 C C . HIS A 1 633 ? 11.899 0.941 8.421 1.00 94.00 633 HIS A C 1
ATOM 4765 O O . HIS A 1 633 ? 10.671 0.980 8.480 1.00 94.00 633 HIS A O 1
ATOM 4771 N N . CYS A 1 634 ? 12.581 -0.207 8.527 1.00 95.94 634 CYS A N 1
ATOM 4772 C CA . CYS A 1 634 ? 11.935 -1.494 8.809 1.00 95.94 634 CYS A CA 1
ATOM 4773 C C . CYS A 1 634 ? 11.140 -1.451 10.123 1.00 95.94 634 CYS A C 1
ATOM 4775 O O . CYS A 1 634 ? 9.992 -1.886 10.164 1.00 95.94 634 CYS A O 1
ATOM 4777 N N . ALA A 1 635 ? 11.725 -0.880 11.179 1.00 95.44 635 ALA A N 1
ATOM 4778 C CA . ALA A 1 635 ? 11.090 -0.732 12.483 1.00 95.44 635 ALA A CA 1
ATOM 4779 C C . ALA A 1 635 ? 9.828 0.138 12.433 1.00 95.44 635 ALA A C 1
ATOM 4781 O O . ALA A 1 635 ? 8.781 -0.273 12.936 1.00 95.44 635 ALA A O 1
ATOM 4782 N N . GLY A 1 636 ? 9.897 1.300 11.778 1.00 93.56 636 GLY A N 1
ATOM 4783 C CA . GLY A 1 636 ? 8.742 2.169 11.561 1.00 93.56 636 GLY A CA 1
ATOM 4784 C C . GLY A 1 636 ? 7.620 1.463 10.796 1.00 93.56 636 GLY A C 1
ATOM 4785 O O . GLY A 1 636 ? 6.463 1.541 11.206 1.00 93.56 636 GLY A O 1
ATOM 4786 N N . ARG A 1 637 ? 7.952 0.703 9.742 1.00 91.69 637 ARG A N 1
ATOM 4787 C CA . ARG A 1 637 ? 6.965 -0.058 8.956 1.00 91.69 637 ARG A CA 1
ATOM 4788 C C . ARG A 1 637 ? 6.327 -1.192 9.753 1.00 91.69 637 ARG A C 1
ATOM 4790 O O . ARG A 1 637 ? 5.114 -1.375 9.681 1.00 91.69 637 ARG A O 1
ATOM 4797 N N . ALA A 1 638 ? 7.111 -1.917 10.550 1.00 94.25 638 ALA A N 1
ATOM 4798 C CA . ALA A 1 638 ? 6.583 -2.953 11.431 1.00 94.25 638 ALA A CA 1
ATOM 4799 C C . ALA A 1 638 ? 5.635 -2.367 12.490 1.00 94.25 638 ALA A C 1
ATOM 4801 O O . ALA A 1 638 ? 4.580 -2.942 12.743 1.00 94.25 638 ALA A O 1
ATOM 4802 N N . LEU A 1 639 ? 5.965 -1.204 13.065 1.00 92.56 639 LEU A N 1
ATOM 4803 C CA . LEU A 1 639 ? 5.101 -0.479 14.005 1.00 92.56 639 LEU A CA 1
ATOM 4804 C C . LEU A 1 639 ? 3.799 0.005 13.351 1.00 92.56 639 LEU A C 1
ATOM 4806 O O . LEU A 1 639 ? 2.724 -0.179 13.921 1.00 92.56 639 LEU A O 1
ATOM 4810 N N . GLU A 1 640 ? 3.881 0.585 12.152 1.00 88.44 640 GLU A N 1
ATOM 4811 C CA . GLU A 1 640 ? 2.716 1.007 11.364 1.00 88.44 640 GLU A CA 1
ATOM 4812 C C . GLU A 1 640 ? 1.795 -0.190 11.076 1.00 88.44 640 GLU A C 1
ATOM 4814 O O . GLU A 1 640 ? 0.595 -0.148 11.364 1.00 88.44 640 GLU A O 1
ATOM 4819 N N . ARG A 1 641 ? 2.361 -1.307 10.594 1.00 89.06 641 ARG A N 1
ATOM 4820 C CA . ARG A 1 641 ? 1.604 -2.538 10.335 1.00 89.06 641 ARG A CA 1
ATOM 4821 C C . ARG A 1 641 ? 1.002 -3.119 11.612 1.00 89.06 641 ARG A C 1
ATOM 4823 O O . ARG A 1 641 ? -0.144 -3.560 11.585 1.00 89.06 641 ARG A O 1
ATOM 4830 N N . ALA A 1 642 ? 1.721 -3.074 12.731 1.00 92.19 642 ALA A N 1
ATOM 4831 C CA . ALA A 1 642 ? 1.222 -3.542 14.020 1.00 92.19 642 ALA A CA 1
ATOM 4832 C C . ALA A 1 642 ? 0.006 -2.722 14.487 1.00 92.19 642 ALA A C 1
ATOM 4834 O O . ALA A 1 642 ? -1.001 -3.293 14.905 1.00 92.19 642 ALA A O 1
ATOM 4835 N N . GLY A 1 643 ? 0.042 -1.396 14.307 1.00 88.38 643 GLY A N 1
ATOM 4836 C CA . GLY A 1 643 ? -1.103 -0.515 14.553 1.00 88.38 643 GLY A CA 1
ATOM 4837 C C . GLY A 1 643 ? -2.304 -0.815 13.644 1.00 88.38 643 GLY A C 1
ATOM 4838 O O . GLY A 1 643 ? -3.453 -0.816 14.099 1.00 88.38 643 GLY A O 1
ATOM 4839 N N . HIS A 1 644 ? -2.068 -1.141 12.368 1.00 85.62 644 HIS A N 1
ATOM 4840 C CA . HIS A 1 644 ? -3.128 -1.590 11.456 1.00 85.62 644 HIS A CA 1
ATOM 4841 C C . HIS A 1 644 ? -3.766 -2.912 11.891 1.00 85.62 644 HIS A C 1
ATOM 4843 O O . HIS A 1 644 ? -4.987 -3.053 11.811 1.00 85.62 644 HIS A O 1
ATOM 4849 N N . LEU A 1 645 ? -2.956 -3.838 12.402 1.00 89.00 645 LEU A N 1
ATOM 4850 C CA . LEU A 1 645 ? -3.403 -5.150 12.855 1.00 89.00 645 LEU A CA 1
ATOM 4851 C C . LEU A 1 645 ? -3.923 -5.168 14.309 1.00 89.00 645 LEU A C 1
ATOM 4853 O O . LEU A 1 645 ? -4.486 -6.170 14.730 1.00 89.00 645 LEU A O 1
ATOM 4857 N N . ASP A 1 646 ? -3.797 -4.079 15.077 1.00 90.44 646 ASP A N 1
ATOM 4858 C CA . ASP A 1 646 ? -4.103 -4.061 16.524 1.00 90.44 646 ASP A CA 1
ATOM 4859 C C . ASP A 1 646 ? -3.319 -5.155 17.287 1.00 90.44 646 ASP A C 1
ATOM 4861 O O . ASP A 1 646 ? -3.865 -5.958 18.055 1.00 90.44 646 ASP A O 1
ATOM 4865 N N . THR A 1 647 ? -2.014 -5.215 17.009 1.00 92.31 647 THR A N 1
ATOM 4866 C CA . THR A 1 647 ? -1.029 -6.143 17.588 1.00 92.31 647 THR A CA 1
ATOM 4867 C C . THR A 1 647 ? 0.267 -5.394 17.931 1.00 92.31 647 THR A C 1
ATOM 4869 O O . THR A 1 647 ? 0.370 -4.192 17.692 1.00 92.31 647 THR A O 1
ATOM 4872 N N . GLU A 1 648 ? 1.267 -6.090 18.471 1.00 93.25 648 GLU A N 1
ATOM 4873 C CA . GLU A 1 648 ? 2.606 -5.539 18.729 1.00 93.25 648 GLU A CA 1
ATOM 4874 C C . GLU A 1 648 ? 3.649 -6.172 17.792 1.00 93.25 648 GLU A C 1
ATOM 4876 O O . GLU A 1 648 ? 3.586 -7.381 17.519 1.00 93.25 648 GLU A O 1
ATOM 4881 N N . PRO A 1 649 ? 4.633 -5.394 17.301 1.00 95.88 649 PRO A N 1
ATOM 4882 C CA . PRO A 1 649 ? 5.673 -5.918 16.430 1.00 95.88 649 PRO A CA 1
ATOM 4883 C C . PRO A 1 649 ? 6.688 -6.769 17.208 1.00 95.88 649 PRO A C 1
ATOM 4885 O O . PRO A 1 649 ? 6.694 -6.808 18.442 1.00 95.88 649 PRO A O 1
ATOM 4888 N N . LEU A 1 650 ? 7.566 -7.451 16.477 1.00 97.12 650 LEU A N 1
ATOM 4889 C CA . LEU A 1 650 ? 8.644 -8.271 17.028 1.00 97.12 650 LEU A CA 1
ATOM 4890 C C . LEU A 1 650 ? 9.979 -7.947 16.349 1.00 97.12 650 LEU A C 1
ATOM 4892 O O . LEU A 1 650 ? 10.030 -7.830 15.129 1.00 97.12 650 LEU A O 1
ATOM 4896 N N . LEU A 1 651 ? 11.073 -7.875 17.107 1.00 97.88 651 LEU A N 1
ATOM 4897 C CA . LEU A 1 651 ? 12.417 -7.942 16.528 1.00 97.88 651 LEU A CA 1
ATOM 4898 C C . LEU A 1 651 ? 12.915 -9.386 16.565 1.00 97.88 651 LEU A C 1
ATOM 4900 O O . LEU A 1 651 ? 12.979 -9.983 17.638 1.00 97.88 651 LEU A O 1
ATOM 4904 N N . VAL A 1 652 ? 13.311 -9.932 15.416 1.00 97.81 652 VAL A N 1
ATOM 4905 C CA . VAL A 1 652 ? 14.010 -11.218 15.331 1.00 97.81 652 VAL A CA 1
ATOM 4906 C C . VAL A 1 652 ? 15.457 -10.946 14.949 1.00 97.81 652 VAL A C 1
ATOM 4908 O O . VAL A 1 652 ? 15.761 -10.525 13.832 1.00 97.81 652 VAL A O 1
ATOM 4911 N N . SER A 1 653 ? 16.345 -11.152 15.919 1.00 96.06 653 SER A N 1
ATOM 4912 C CA . SER A 1 653 ? 17.774 -10.894 15.792 1.00 96.06 653 SER A CA 1
ATOM 4913 C C . SER A 1 653 ? 18.544 -12.201 15.673 1.00 96.06 653 SER A C 1
ATOM 4915 O O . SER A 1 653 ? 18.451 -13.053 16.554 1.00 96.06 653 SER A O 1
ATOM 4917 N N . VAL A 1 654 ? 19.342 -12.350 14.620 1.00 94.69 654 VAL A N 1
ATOM 4918 C CA . VAL A 1 654 ? 20.307 -13.448 14.491 1.00 94.69 654 VAL A CA 1
ATOM 4919 C C . VAL A 1 654 ? 21.689 -12.910 14.841 1.00 94.69 654 VAL A C 1
ATOM 4921 O O . VAL A 1 654 ? 22.320 -12.217 14.036 1.00 94.69 654 VAL A O 1
ATOM 4924 N N . SER A 1 655 ? 22.159 -13.196 16.053 1.00 89.56 655 SER A N 1
ATOM 4925 C CA . SER A 1 655 ? 23.369 -12.567 16.594 1.00 89.56 655 SER A CA 1
ATOM 4926 C C . SER A 1 655 ? 24.275 -13.540 17.346 1.00 89.56 655 SER A C 1
ATOM 4928 O O . SER A 1 655 ? 23.835 -14.580 17.832 1.00 89.56 655 SER A O 1
ATOM 4930 N N . GLY A 1 656 ? 25.566 -13.205 17.403 1.00 82.69 656 GLY A N 1
ATOM 4931 C CA . GLY A 1 656 ? 26.622 -14.004 18.022 1.00 82.69 656 GLY A CA 1
ATOM 4932 C C . GLY A 1 656 ? 27.803 -13.134 18.459 1.00 82.69 656 GLY A C 1
ATOM 4933 O O . GLY A 1 656 ? 27.728 -11.905 18.466 1.00 82.69 656 GLY A O 1
ATOM 4934 N N . GLY A 1 657 ? 28.908 -13.762 18.858 1.00 68.25 657 GLY A N 1
ATOM 4935 C CA . GLY A 1 657 ? 30.102 -13.051 19.323 1.00 68.25 657 GLY A CA 1
ATOM 4936 C C . GLY A 1 657 ? 31.036 -12.593 18.193 1.00 68.25 657 GLY A C 1
ATOM 4937 O O . GLY A 1 657 ? 31.212 -13.289 17.197 1.00 68.25 657 GLY A O 1
ATOM 4938 N N . GLY A 1 658 ? 31.717 -11.456 18.393 1.00 63.34 658 GLY A N 1
ATOM 4939 C CA . GLY A 1 658 ? 32.925 -11.091 17.631 1.00 63.34 658 GLY A CA 1
ATOM 4940 C C . GLY A 1 658 ? 32.810 -9.916 16.654 1.00 63.34 658 GLY A C 1
ATOM 4941 O O . GLY A 1 658 ? 33.834 -9.496 16.118 1.00 63.34 658 GLY A O 1
ATOM 4942 N N . ASP A 1 659 ? 31.622 -9.340 16.447 1.00 62.94 659 ASP A N 1
ATOM 4943 C CA . ASP A 1 659 ? 31.450 -8.227 15.505 1.00 62.94 659 ASP A CA 1
ATOM 4944 C C . ASP A 1 659 ? 31.900 -6.860 16.038 1.00 62.94 659 ASP A C 1
ATOM 4946 O O . ASP A 1 659 ? 31.919 -6.583 17.242 1.00 62.94 659 ASP A O 1
ATOM 4950 N N . ARG A 1 660 ? 32.257 -5.967 15.107 1.00 66.38 660 ARG A N 1
ATOM 4951 C CA . ARG A 1 660 ? 32.572 -4.573 15.428 1.00 66.38 660 ARG A CA 1
ATOM 4952 C C . ARG A 1 660 ? 31.297 -3.852 15.861 1.00 66.38 660 ARG A C 1
ATOM 4954 O O . ARG A 1 660 ? 30.335 -3.798 15.104 1.00 66.38 660 ARG A O 1
ATOM 4961 N N . SER A 1 661 ? 31.325 -3.224 17.034 1.00 70.00 661 SER A N 1
ATOM 4962 C CA . SER A 1 661 ? 30.255 -2.310 17.441 1.00 70.00 661 SER A CA 1
ATOM 4963 C C . SER A 1 661 ? 30.323 -1.031 16.600 1.00 70.00 661 SER A C 1
ATOM 4965 O O . SER A 1 661 ? 31.317 -0.298 16.638 1.00 70.00 661 SER A O 1
ATOM 4967 N N . THR A 1 662 ? 29.283 -0.795 15.804 1.00 74.75 662 THR A N 1
ATOM 4968 C CA . THR A 1 662 ? 29.044 0.438 15.040 1.00 74.75 662 THR A CA 1
ATOM 4969 C C . THR A 1 662 ? 27.587 0.851 15.210 1.00 74.75 662 THR A C 1
ATOM 4971 O O . THR A 1 662 ? 26.764 0.043 15.632 1.00 74.75 662 THR A O 1
ATOM 4974 N N . ILE A 1 663 ? 27.234 2.080 14.822 1.00 76.62 663 ILE A N 1
ATOM 4975 C CA . ILE A 1 663 ? 25.840 2.559 14.873 1.00 76.62 663 ILE A CA 1
ATOM 4976 C C . ILE A 1 663 ? 24.874 1.737 13.996 1.00 76.62 663 ILE A C 1
ATOM 4978 O O . ILE A 1 663 ? 23.666 1.833 14.177 1.00 76.62 663 ILE A O 1
ATOM 4982 N N . ALA A 1 664 ? 25.404 0.960 13.046 1.00 80.50 664 ALA A N 1
ATOM 4983 C CA . ALA A 1 664 ? 24.661 0.072 12.152 1.00 80.50 664 ALA A CA 1
ATOM 4984 C C . ALA A 1 664 ? 24.655 -1.392 12.619 1.00 80.50 664 ALA A C 1
ATOM 4986 O O . ALA A 1 664 ? 24.100 -2.252 11.941 1.00 80.50 664 ALA A O 1
ATOM 4987 N N . SER A 1 665 ? 25.328 -1.701 13.730 1.00 82.56 665 SER A N 1
ATOM 4988 C CA . SER A 1 665 ? 25.472 -3.075 14.201 1.00 82.56 665 SER A CA 1
ATOM 4989 C C . SER A 1 665 ? 24.154 -3.640 14.730 1.00 82.56 665 SER A C 1
ATOM 4991 O O . SER A 1 665 ? 23.319 -2.919 15.282 1.00 82.56 665 SER A O 1
ATOM 4993 N N . THR A 1 666 ? 24.003 -4.962 14.628 1.00 82.06 666 THR A N 1
ATOM 4994 C CA . THR A 1 666 ? 22.854 -5.707 15.160 1.00 82.06 666 THR A CA 1
ATOM 4995 C C . THR A 1 666 ? 22.582 -5.378 16.631 1.00 82.06 666 THR A C 1
ATOM 4997 O O . THR A 1 666 ? 21.438 -5.144 17.012 1.00 82.06 666 THR A O 1
ATOM 5000 N N . SER A 1 667 ? 23.628 -5.268 17.456 1.00 84.31 667 SER A N 1
ATOM 5001 C CA . SER A 1 667 ? 23.504 -4.934 18.880 1.00 84.31 667 SER A CA 1
ATOM 5002 C C . SER A 1 667 ? 23.035 -3.496 19.129 1.00 84.31 667 SER A C 1
ATOM 5004 O O . SER A 1 667 ? 22.278 -3.262 20.074 1.00 84.31 667 SER A O 1
ATOM 5006 N N . SER A 1 668 ? 23.420 -2.533 18.282 1.00 85.56 668 SER A N 1
ATOM 5007 C CA . SER A 1 668 ? 22.875 -1.170 18.336 1.00 85.56 668 SER A CA 1
ATOM 5008 C C . SER A 1 668 ? 21.388 -1.150 17.995 1.00 85.56 668 SER A C 1
ATOM 5010 O O . SER A 1 668 ? 20.615 -0.579 18.760 1.00 85.56 668 SER A O 1
ATOM 5012 N N . GLY A 1 669 ? 20.970 -1.838 16.926 1.00 87.88 669 GLY A N 1
ATOM 5013 C CA . GLY A 1 669 ? 19.551 -1.966 16.569 1.00 87.88 669 GLY A CA 1
ATOM 5014 C C . GLY A 1 669 ? 18.716 -2.614 17.681 1.00 87.88 669 GLY A C 1
ATOM 5015 O O . GLY A 1 669 ? 17.670 -2.085 18.052 1.00 87.88 669 GLY A O 1
ATOM 5016 N N . MET A 1 670 ? 19.218 -3.695 18.291 1.00 90.25 670 MET A N 1
ATOM 5017 C CA . MET A 1 670 ? 18.581 -4.338 19.451 1.00 90.25 670 MET A CA 1
ATOM 5018 C C . MET A 1 670 ? 18.459 -3.395 20.653 1.00 90.25 670 MET A C 1
ATOM 5020 O O . MET A 1 670 ? 17.426 -3.376 21.314 1.00 90.25 670 MET A O 1
ATOM 5024 N N . SER A 1 671 ? 19.498 -2.603 20.934 1.00 89.75 671 SER A N 1
ATOM 5025 C CA . SER A 1 671 ? 19.485 -1.644 22.046 1.00 89.75 671 SER A CA 1
ATOM 5026 C C . SER A 1 671 ? 18.463 -0.528 21.813 1.00 89.75 671 SER A C 1
ATOM 5028 O O . SER A 1 671 ? 17.732 -0.166 22.732 1.00 89.75 671 SER A O 1
ATOM 5030 N N . GLU A 1 672 ? 18.378 -0.010 20.582 1.00 89.94 672 GLU A N 1
ATOM 5031 C CA . GLU A 1 672 ? 17.363 0.977 20.195 1.00 89.94 672 GLU A CA 1
ATOM 5032 C C . GLU A 1 672 ? 15.950 0.399 20.319 1.00 89.94 672 GLU A C 1
ATOM 5034 O O . GLU A 1 672 ? 15.081 1.029 20.910 1.00 89.94 672 GLU A O 1
ATOM 5039 N N . TRP A 1 673 ? 15.725 -0.823 19.834 1.00 93.25 673 TRP A N 1
ATOM 5040 C CA . TRP A 1 673 ? 14.432 -1.503 19.933 1.00 93.25 673 TRP A CA 1
ATOM 5041 C C . TRP A 1 673 ? 13.999 -1.744 21.386 1.00 93.25 673 TRP A C 1
ATOM 5043 O O . TRP A 1 673 ? 12.870 -1.429 21.767 1.00 93.25 673 TRP A O 1
ATOM 5053 N N . ALA A 1 674 ? 14.914 -2.239 22.223 1.00 92.38 674 ALA A N 1
ATOM 5054 C CA . ALA A 1 674 ? 14.663 -2.488 23.640 1.00 92.38 674 ALA A CA 1
ATOM 5055 C C . ALA A 1 674 ? 14.353 -1.198 24.418 1.00 92.38 674 ALA A C 1
ATOM 5057 O O . ALA A 1 674 ? 13.544 -1.227 25.346 1.00 92.38 674 ALA A O 1
ATOM 5058 N N . ALA A 1 675 ? 14.928 -0.055 24.023 1.00 91.25 675 ALA A N 1
ATOM 5059 C CA . ALA A 1 675 ? 14.620 1.243 24.627 1.00 91.25 675 ALA A CA 1
ATOM 5060 C C . ALA A 1 675 ? 13.146 1.660 24.442 1.00 91.25 675 ALA A C 1
ATOM 5062 O O . ALA A 1 675 ? 12.628 2.440 25.240 1.00 91.25 675 ALA A O 1
ATOM 5063 N N . HIS A 1 676 ? 12.450 1.103 23.445 1.00 89.31 676 HIS A N 1
ATOM 5064 C CA . HIS A 1 676 ? 11.010 1.286 23.248 1.00 89.31 676 HIS A CA 1
ATOM 5065 C C . HIS A 1 676 ? 10.143 0.281 24.028 1.00 89.31 676 HIS A C 1
ATOM 5067 O O . HIS A 1 676 ? 8.919 0.325 23.914 1.00 89.31 676 HIS A O 1
ATOM 5073 N N . GLY A 1 677 ? 10.746 -0.613 24.821 1.00 91.50 677 GLY A N 1
ATOM 5074 C CA . GLY A 1 677 ? 10.034 -1.649 25.577 1.00 91.50 677 GLY A CA 1
ATOM 5075 C C . GLY A 1 677 ? 9.433 -2.750 24.698 1.00 91.50 677 GLY A C 1
ATOM 5076 O O . GLY A 1 677 ? 8.510 -3.437 25.126 1.00 91.50 677 GLY A O 1
ATOM 5077 N N . LEU A 1 678 ? 9.926 -2.895 23.466 1.00 92.75 678 LEU A N 1
ATOM 5078 C CA . LEU A 1 678 ? 9.430 -3.862 22.493 1.00 92.75 678 LEU A CA 1
ATOM 5079 C C . LEU A 1 678 ? 10.186 -5.193 22.598 1.00 92.75 678 LEU A C 1
ATOM 5081 O O . LEU A 1 678 ? 11.384 -5.244 22.884 1.00 92.75 678 LEU A O 1
ATOM 5085 N N . GLU A 1 679 ? 9.477 -6.287 22.334 1.00 95.62 679 GLU A N 1
ATOM 5086 C CA . GLU A 1 679 ? 10.006 -7.644 22.469 1.00 95.62 679 GLU A CA 1
ATOM 5087 C C . GLU A 1 679 ? 11.058 -7.967 21.396 1.00 95.62 679 GLU A C 1
ATOM 5089 O O . GLU A 1 679 ? 10.908 -7.602 20.227 1.00 95.62 679 GLU A O 1
ATOM 5094 N N . THR A 1 680 ? 12.115 -8.681 21.796 1.00 96.31 680 THR A N 1
ATOM 5095 C CA . THR A 1 680 ? 13.165 -9.196 20.905 1.00 96.31 680 THR A CA 1
ATOM 5096 C C . THR A 1 680 ? 13.344 -10.692 21.115 1.00 96.31 680 THR A C 1
ATOM 5098 O O . THR A 1 680 ? 13.525 -11.140 22.245 1.00 96.31 680 THR A O 1
ATOM 5101 N N . VAL A 1 681 ? 13.371 -11.449 20.021 1.00 96.62 681 VAL A N 1
ATOM 5102 C CA . VAL A 1 681 ? 13.760 -12.862 19.995 1.00 96.62 681 VAL A CA 1
ATOM 5103 C C . VAL A 1 681 ? 15.154 -12.966 19.399 1.00 96.62 681 VAL A C 1
ATOM 5105 O O . VAL A 1 681 ? 15.423 -12.418 18.329 1.00 96.62 681 VAL A O 1
ATOM 5108 N N . VAL A 1 682 ? 16.046 -13.664 20.099 1.00 95.81 682 VAL A N 1
ATOM 5109 C CA . VAL A 1 682 ? 17.428 -13.868 19.664 1.00 95.81 682 VAL A CA 1
ATOM 5110 C C . VAL A 1 682 ? 17.604 -15.306 19.195 1.00 95.81 682 VAL A C 1
ATOM 5112 O O . VAL A 1 682 ? 17.414 -16.242 19.967 1.00 95.81 682 VAL A O 1
ATOM 5115 N N . VAL A 1 683 ? 17.990 -15.464 17.934 1.00 96.44 683 VAL A N 1
ATOM 5116 C CA . VAL A 1 683 ? 18.459 -16.721 17.350 1.00 96.44 683 VAL A CA 1
ATOM 5117 C C . VAL A 1 683 ? 19.985 -16.702 17.356 1.00 96.44 683 VAL A C 1
ATOM 5119 O O . VAL A 1 683 ? 20.611 -15.711 16.974 1.00 96.44 683 VAL A O 1
ATOM 5122 N N . GLU A 1 684 ? 20.591 -17.792 17.816 1.00 94.19 684 GLU A N 1
ATOM 5123 C CA . GLU A 1 684 ? 22.044 -17.908 17.920 1.00 94.19 684 GLU A CA 1
ATOM 5124 C C . GLU A 1 684 ? 22.703 -17.898 16.532 1.00 94.19 684 GLU A C 1
ATOM 5126 O O . GLU A 1 684 ? 22.312 -18.652 15.640 1.00 94.19 684 GLU A O 1
ATOM 5131 N N . PHE A 1 685 ? 23.729 -17.061 16.362 1.00 92.38 685 PHE A N 1
ATOM 5132 C CA . PHE A 1 685 ? 24.658 -17.124 15.237 1.00 92.38 685 PHE A CA 1
ATOM 5133 C C . PHE A 1 685 ? 25.877 -17.989 15.628 1.00 92.38 685 PHE A C 1
ATOM 5135 O O . PHE A 1 685 ? 26.707 -17.527 16.416 1.00 92.38 685 PHE A O 1
ATOM 5142 N N . PRO A 1 686 ? 26.020 -19.222 15.100 1.00 87.88 686 PRO A N 1
ATOM 5143 C CA . PRO A 1 686 ? 26.977 -20.207 15.620 1.00 87.88 686 PRO A CA 1
ATOM 5144 C C . PRO A 1 686 ? 28.457 -19.926 15.315 1.00 87.88 686 PRO A C 1
ATOM 5146 O O . PRO A 1 686 ? 29.334 -20.453 16.001 1.00 87.88 686 PRO A O 1
ATOM 5149 N N . LEU A 1 687 ? 28.772 -19.138 14.279 1.00 86.00 687 LEU A N 1
ATOM 5150 C CA . LEU A 1 687 ? 30.168 -18.873 13.914 1.00 86.00 687 LEU A CA 1
ATOM 5151 C C . LEU A 1 687 ? 30.777 -17.818 14.831 1.00 86.00 687 LEU A C 1
ATOM 5153 O O . LEU A 1 687 ? 30.280 -16.698 14.950 1.00 86.00 687 LEU A O 1
ATOM 5157 N N . THR A 1 688 ? 31.924 -18.157 15.414 1.00 75.62 688 THR A N 1
ATOM 5158 C CA . THR A 1 688 ? 32.760 -17.185 16.119 1.00 75.62 688 THR A CA 1
ATOM 5159 C C . THR A 1 688 ? 33.610 -16.439 15.102 1.00 75.62 688 THR A C 1
ATOM 5161 O O . THR A 1 688 ? 34.453 -17.040 14.437 1.00 75.62 688 THR A O 1
ATOM 5164 N N . ARG A 1 689 ? 33.411 -15.124 14.981 1.00 67.81 689 ARG A N 1
ATOM 5165 C CA . ARG A 1 689 ? 34.201 -14.316 14.047 1.00 67.81 689 ARG A CA 1
ATOM 5166 C C . ARG A 1 689 ? 35.539 -13.881 14.649 1.00 67.81 689 ARG A C 1
ATOM 5168 O O . ARG A 1 689 ? 35.605 -13.588 15.847 1.00 67.81 689 ARG A O 1
ATOM 5175 N N . PRO A 1 690 ? 36.598 -13.754 13.830 1.00 61.53 690 PRO A N 1
ATOM 5176 C CA . PRO A 1 690 ? 37.824 -13.091 14.250 1.00 61.53 690 PRO A CA 1
ATOM 5177 C C . PRO A 1 690 ? 37.522 -11.653 14.683 1.00 61.53 690 PRO A C 1
ATOM 5179 O O . PRO A 1 690 ? 36.791 -10.933 14.000 1.00 61.53 690 PRO A O 1
ATOM 5182 N N . LYS A 1 691 ? 38.115 -11.210 15.798 1.00 59.09 691 LYS A N 1
ATOM 5183 C CA . LYS A 1 691 ? 37.984 -9.819 16.244 1.00 59.09 691 LYS A CA 1
ATOM 5184 C C . LYS A 1 691 ? 38.493 -8.891 15.127 1.00 59.09 691 LYS A C 1
ATOM 5186 O O . LYS A 1 691 ? 39.609 -9.098 14.648 1.00 59.09 691 LYS A O 1
ATOM 5191 N N . PRO A 1 692 ? 37.722 -7.873 14.713 1.00 56.88 692 PRO A N 1
ATOM 5192 C CA . PRO A 1 692 ? 38.103 -7.018 13.598 1.00 56.88 692 PRO A CA 1
ATOM 5193 C C . PRO A 1 692 ? 39.441 -6.322 13.875 1.00 56.88 692 PRO A C 1
ATOM 5195 O O . PRO A 1 692 ? 39.645 -5.753 14.950 1.00 56.88 692 PRO A O 1
ATOM 5198 N N . ALA A 1 693 ? 40.354 -6.370 12.902 1.00 48.38 693 ALA A N 1
ATOM 5199 C CA . ALA A 1 693 ? 41.639 -5.685 12.971 1.00 48.38 693 ALA A CA 1
ATOM 5200 C C . ALA A 1 693 ? 41.480 -4.196 12.609 1.00 48.38 693 ALA A C 1
ATOM 5202 O O . ALA A 1 693 ? 40.875 -3.860 11.591 1.00 48.38 693 ALA A O 1
ATOM 5203 N N . GLY A 1 694 ? 42.056 -3.306 13.423 1.00 54.38 694 GLY A N 1
ATOM 5204 C CA . GLY A 1 694 ? 42.172 -1.871 13.135 1.00 54.38 694 GLY A CA 1
ATOM 5205 C C . GLY A 1 694 ? 41.340 -0.947 14.040 1.00 54.38 694 GLY A C 1
ATOM 5206 O O . GLY A 1 694 ? 40.422 -1.398 14.727 1.00 54.38 694 GLY A O 1
ATOM 5207 N N . PRO A 1 695 ? 41.673 0.358 14.079 1.00 46.84 695 PRO A N 1
ATOM 5208 C CA . PRO A 1 695 ? 40.969 1.338 14.899 1.00 46.84 695 PRO A CA 1
ATOM 5209 C C . PRO A 1 695 ? 39.511 1.513 14.455 1.00 46.84 695 PRO A C 1
ATOM 5211 O O . PRO A 1 695 ? 39.169 1.374 13.275 1.00 46.84 695 PRO A O 1
ATOM 5214 N N . THR A 1 696 ? 38.646 1.875 15.404 1.00 52.22 696 THR A N 1
ATOM 5215 C CA . THR A 1 696 ? 37.271 2.286 15.125 1.00 52.22 696 THR A CA 1
ATOM 5216 C C . THR A 1 696 ? 37.319 3.578 14.307 1.00 52.22 696 THR A C 1
ATOM 5218 O O . THR A 1 696 ? 37.470 4.655 14.870 1.00 52.22 696 THR A O 1
ATOM 5221 N N . ALA A 1 697 ? 37.283 3.482 12.976 1.00 49.88 697 ALA A N 1
ATOM 5222 C CA . ALA A 1 697 ? 37.207 4.631 12.079 1.00 49.88 697 ALA A CA 1
ATOM 5223 C C . ALA A 1 697 ? 36.027 5.528 12.487 1.00 49.88 697 ALA A C 1
ATOM 5225 O O . ALA A 1 697 ? 34.865 5.200 12.251 1.00 49.88 697 ALA A O 1
ATOM 5226 N N . GLY A 1 698 ? 36.357 6.623 13.167 1.00 53.44 698 GLY A N 1
ATOM 5227 C CA . GLY A 1 698 ? 35.438 7.671 13.554 1.00 53.44 698 GLY A CA 1
ATOM 5228 C C . GLY A 1 698 ? 35.273 8.635 12.396 1.00 53.44 698 GLY A C 1
ATOM 5229 O O . GLY A 1 698 ? 36.226 9.299 12.012 1.00 53.44 698 GLY A O 1
ATOM 5230 N N . LEU A 1 699 ? 34.060 8.680 11.858 1.00 50.94 699 LEU A N 1
ATOM 5231 C CA . LEU A 1 699 ? 33.443 9.833 11.209 1.00 50.94 699 LEU A CA 1
ATOM 5232 C C . LEU A 1 699 ? 31.936 9.549 11.216 1.00 50.94 699 LEU A C 1
ATOM 5234 O O . LEU A 1 699 ? 31.418 8.821 10.372 1.00 50.94 699 LEU A O 1
ATOM 5238 N N . THR A 1 700 ? 31.239 10.060 12.229 1.00 55.56 700 THR A N 1
ATOM 5239 C CA . THR A 1 700 ? 29.787 9.937 12.369 1.00 55.56 700 THR A CA 1
ATOM 5240 C C . THR A 1 700 ? 29.109 10.894 11.396 1.00 55.56 700 THR A C 1
ATOM 5242 O O . THR A 1 700 ? 29.046 12.100 11.625 1.00 55.56 700 THR A O 1
ATOM 5245 N N . VAL A 1 701 ? 28.578 10.361 10.296 1.00 58.62 701 VAL A N 1
ATOM 5246 C CA . VAL A 1 701 ? 27.474 11.042 9.613 1.00 58.62 701 VAL A CA 1
ATOM 5247 C C . VAL A 1 701 ? 26.268 10.951 10.542 1.00 58.62 701 VAL A C 1
ATOM 5249 O O . VAL A 1 701 ? 25.850 9.854 10.911 1.00 58.62 701 VAL A O 1
ATOM 5252 N N . SER A 1 702 ? 25.747 12.106 10.958 1.00 68.19 702 SER A N 1
ATOM 5253 C CA . SER A 1 702 ? 24.478 12.189 11.682 1.00 68.19 702 SER A CA 1
ATOM 5254 C C . SER A 1 702 ? 23.368 12.532 10.700 1.00 68.19 702 SER A C 1
ATOM 5256 O O . SER A 1 702 ? 23.533 13.403 9.839 1.00 68.19 702 SER A O 1
ATOM 5258 N N . GLY A 1 703 ? 22.238 11.848 10.847 1.00 76.38 703 GLY A N 1
ATOM 5259 C CA . GLY A 1 703 ? 20.989 12.258 10.217 1.00 76.38 703 GLY A CA 1
ATOM 5260 C C . GLY A 1 703 ? 20.470 13.525 10.879 1.00 76.38 703 GLY A C 1
ATOM 5261 O O . GLY A 1 703 ? 20.812 13.804 12.030 1.00 76.38 703 GLY A O 1
ATOM 5262 N N . ALA A 1 704 ? 19.682 14.287 10.136 1.00 83.56 704 ALA A N 1
ATOM 5263 C CA . ALA A 1 704 ? 18.927 15.407 10.668 1.00 83.56 704 ALA A CA 1
ATOM 5264 C C . ALA A 1 704 ? 17.561 15.468 9.985 1.00 83.56 704 ALA A C 1
ATOM 5266 O O . ALA A 1 704 ? 17.393 15.033 8.836 1.00 83.56 704 ALA A O 1
ATOM 5267 N N . ALA A 1 705 ? 16.587 16.016 10.704 1.00 90.38 705 ALA A N 1
ATOM 5268 C CA . ALA A 1 705 ? 15.294 16.328 10.131 1.00 90.38 705 ALA A CA 1
ATOM 5269 C C . ALA A 1 705 ? 15.397 17.625 9.319 1.00 90.38 705 ALA A C 1
ATOM 5271 O O . ALA A 1 705 ? 16.122 18.556 9.669 1.00 90.38 705 ALA A O 1
ATOM 5272 N N . VAL A 1 706 ? 14.666 17.689 8.213 1.00 92.12 706 VAL A N 1
ATOM 5273 C CA . VAL A 1 706 ? 14.658 18.834 7.304 1.00 92.12 706 VAL A CA 1
ATOM 5274 C C . VAL A 1 706 ? 13.226 19.273 7.076 1.00 92.12 706 VAL A C 1
ATOM 5276 O O . VAL A 1 706 ? 12.388 18.482 6.660 1.00 92.12 706 VAL A O 1
ATOM 5279 N N . VAL A 1 707 ? 12.951 20.551 7.307 1.00 95.12 707 VAL A N 1
ATOM 5280 C CA . VAL A 1 707 ? 11.650 21.169 7.063 1.00 95.12 707 VAL A CA 1
ATOM 5281 C C . VAL A 1 707 ? 11.746 22.032 5.812 1.00 95.12 707 VAL A C 1
ATOM 5283 O O . VAL A 1 707 ? 12.339 23.111 5.826 1.00 95.12 707 VAL A O 1
ATOM 5286 N N . PHE A 1 708 ? 11.168 21.557 4.715 1.00 95.12 708 PHE A N 1
ATOM 5287 C CA . PHE A 1 708 ? 11.070 22.299 3.466 1.00 95.12 708 PHE A CA 1
ATOM 5288 C C . PHE A 1 708 ? 9.841 23.203 3.464 1.00 95.12 708 PHE A C 1
ATOM 5290 O O . PHE A 1 708 ? 8.737 22.776 3.803 1.00 95.12 708 PHE A O 1
ATOM 5297 N N . LEU A 1 709 ? 10.033 24.450 3.042 1.00 95.25 709 LEU A N 1
ATOM 5298 C CA . LEU A 1 709 ? 9.008 25.484 2.998 1.00 95.25 709 LEU A CA 1
ATOM 5299 C C . LEU A 1 709 ? 8.817 25.963 1.552 1.00 95.25 709 LEU A C 1
ATOM 5301 O O . LEU A 1 709 ? 9.756 26.464 0.923 1.00 95.25 709 LEU A O 1
ATOM 5305 N N . TYR A 1 710 ? 7.589 25.856 1.049 1.00 93.44 710 TYR A N 1
ATOM 5306 C CA . TYR A 1 710 ? 7.203 26.263 -0.301 1.00 93.44 710 TYR A CA 1
ATOM 5307 C C . TYR A 1 710 ? 6.095 27.321 -0.250 1.00 93.44 710 TYR A C 1
ATOM 5309 O O . TYR A 1 710 ? 4.959 26.997 0.108 1.00 93.44 710 TYR A O 1
ATOM 5317 N N . PRO A 1 711 ? 6.375 28.583 -0.624 1.00 91.44 711 PRO A N 1
ATOM 5318 C CA . PRO A 1 711 ? 5.325 29.573 -0.850 1.00 91.44 711 PRO A CA 1
ATOM 5319 C C . PRO A 1 711 ? 4.368 29.077 -1.936 1.00 91.44 711 PRO A C 1
ATOM 5321 O O . PRO A 1 711 ? 4.823 28.684 -3.010 1.00 91.44 711 PRO A O 1
ATOM 5324 N N . ILE A 1 712 ? 3.059 29.060 -1.671 1.00 85.44 712 ILE A N 1
ATOM 5325 C CA . ILE A 1 712 ? 2.073 28.472 -2.599 1.00 85.44 712 ILE A CA 1
ATOM 5326 C C . ILE A 1 712 ? 1.952 29.292 -3.884 1.00 85.44 712 ILE A C 1
ATOM 5328 O O . ILE A 1 712 ? 1.853 28.720 -4.968 1.00 85.44 712 ILE A O 1
ATOM 5332 N N . ASN A 1 713 ? 2.023 30.614 -3.752 1.00 82.12 713 ASN A N 1
ATOM 5333 C CA . ASN A 1 713 ? 1.978 31.554 -4.863 1.00 82.12 713 ASN A CA 1
ATOM 5334 C C . ASN A 1 713 ? 3.372 32.108 -5.156 1.00 82.12 713 ASN A C 1
ATOM 5336 O O . ASN A 1 713 ? 4.238 32.149 -4.276 1.00 82.12 713 ASN A O 1
ATOM 5340 N N . ASP A 1 714 ? 3.564 32.585 -6.384 1.00 80.00 714 ASP A N 1
ATOM 5341 C CA . ASP A 1 714 ? 4.724 33.406 -6.707 1.00 80.00 714 ASP A CA 1
ATOM 5342 C C . ASP A 1 714 ? 4.657 34.696 -5.888 1.00 80.00 714 ASP A C 1
ATOM 5344 O O . ASP A 1 714 ? 3.706 35.472 -5.980 1.00 80.00 714 ASP A O 1
ATOM 5348 N N . LEU A 1 715 ? 5.662 34.890 -5.039 1.00 81.69 715 LEU A N 1
ATOM 5349 C CA . LEU A 1 715 ? 5.781 36.086 -4.221 1.00 81.69 715 LEU A CA 1
ATOM 5350 C C . LEU A 1 715 ? 6.325 37.233 -5.071 1.00 81.69 715 LEU A C 1
ATOM 5352 O O . LEU A 1 715 ? 7.303 37.056 -5.805 1.00 81.69 715 LEU A O 1
ATOM 5356 N N . ASP A 1 716 ? 5.743 38.423 -4.923 1.00 84.56 716 ASP A N 1
ATOM 5357 C CA . ASP A 1 716 ? 6.387 39.640 -5.408 1.00 84.56 716 ASP A CA 1
ATOM 5358 C C . ASP A 1 716 ? 7.723 39.873 -4.678 1.00 84.56 716 ASP A C 1
ATOM 5360 O O . ASP A 1 716 ? 7.992 39.296 -3.618 1.00 84.56 716 ASP A O 1
ATOM 5364 N N . ARG A 1 717 ? 8.588 40.721 -5.251 1.00 83.50 717 ARG A N 1
ATOM 5365 C CA . ARG A 1 717 ? 9.933 40.963 -4.705 1.00 83.50 717 ARG A CA 1
ATOM 5366 C C . ARG A 1 717 ? 9.883 41.449 -3.248 1.00 83.50 717 ARG A C 1
ATOM 5368 O O . ARG A 1 717 ? 10.646 40.950 -2.433 1.00 83.50 717 ARG A O 1
ATOM 5375 N N . GLY A 1 718 ? 8.957 42.341 -2.896 1.00 85.44 718 GLY A N 1
ATOM 5376 C CA . GLY A 1 718 ? 8.855 42.877 -1.538 1.00 85.44 718 GLY A CA 1
ATOM 5377 C C . GLY A 1 718 ? 8.367 41.844 -0.518 1.00 85.44 718 GLY A C 1
ATOM 5378 O O . GLY A 1 718 ? 8.897 41.777 0.588 1.00 85.44 718 GLY A O 1
ATOM 5379 N N . ALA A 1 719 ? 7.377 41.022 -0.872 1.00 84.25 719 ALA A N 1
ATOM 5380 C CA . ALA A 1 719 ? 6.891 39.925 -0.036 1.00 84.25 719 ALA A CA 1
ATOM 5381 C C . ALA A 1 719 ? 7.955 38.836 0.147 1.00 84.25 719 ALA A C 1
ATOM 5383 O O . ALA A 1 719 ? 8.131 38.324 1.254 1.00 84.25 719 ALA A O 1
ATOM 5384 N N . LYS A 1 720 ? 8.701 38.526 -0.919 1.00 86.12 720 LYS A N 1
ATOM 5385 C CA . LYS A 1 720 ? 9.833 37.598 -0.877 1.00 86.12 720 LYS A CA 1
ATOM 5386 C C . LYS A 1 720 ? 10.934 38.082 0.068 1.00 86.12 720 LYS A C 1
ATOM 5388 O O . LYS A 1 720 ? 11.417 37.278 0.868 1.00 86.12 720 LYS A O 1
ATOM 5393 N N . ASP A 1 721 ? 11.328 39.350 -0.027 1.00 89.25 721 ASP A N 1
ATOM 5394 C CA . ASP A 1 721 ? 12.404 39.913 0.795 1.00 89.25 721 ASP A CA 1
ATOM 5395 C C . ASP A 1 721 ? 11.982 39.925 2.274 1.00 89.25 721 ASP A C 1
ATOM 5397 O O . ASP A 1 721 ? 12.652 39.313 3.104 1.00 89.25 721 ASP A O 1
ATOM 5401 N N . ARG A 1 722 ? 10.778 40.437 2.591 1.00 92.06 722 ARG A N 1
ATOM 5402 C CA . ARG A 1 722 ? 10.224 40.413 3.962 1.00 92.06 722 ARG A CA 1
ATOM 5403 C C . ARG A 1 722 ? 10.164 39.006 4.561 1.00 92.06 722 ARG A C 1
ATOM 5405 O O . ARG A 1 722 ? 10.528 38.815 5.723 1.00 92.06 722 ARG A O 1
ATOM 5412 N N . PHE A 1 723 ? 9.689 38.021 3.795 1.00 93.50 723 PHE A N 1
ATOM 5413 C CA . PHE A 1 723 ? 9.572 36.648 4.284 1.00 93.50 723 PHE A CA 1
ATOM 5414 C C . PHE A 1 723 ? 10.944 36.002 4.505 1.00 93.50 723 PHE A C 1
ATOM 5416 O O . PHE A 1 723 ? 11.160 35.366 5.538 1.00 93.50 723 PHE A O 1
ATOM 5423 N N . SER A 1 724 ? 11.884 36.212 3.577 1.00 93.19 724 SER A N 1
ATOM 5424 C CA . SER A 1 724 ? 13.258 35.709 3.697 1.00 93.19 724 SER A CA 1
ATOM 5425 C C . SER A 1 724 ? 13.970 36.308 4.909 1.00 93.19 724 SER A C 1
ATOM 5427 O O . SER A 1 724 ? 14.563 35.558 5.681 1.00 93.19 724 SER A O 1
ATOM 5429 N N . ASP A 1 725 ? 13.841 37.618 5.132 1.00 94.38 725 ASP A N 1
ATOM 5430 C CA . ASP A 1 725 ? 14.429 38.312 6.283 1.00 94.38 725 ASP A CA 1
ATOM 5431 C C . ASP A 1 725 ? 13.829 37.813 7.602 1.00 94.38 725 ASP A C 1
ATOM 5433 O O . ASP A 1 725 ? 14.550 37.517 8.554 1.00 94.38 725 ASP A O 1
ATOM 5437 N N . THR A 1 726 ? 12.504 37.636 7.650 1.00 95.50 726 THR A N 1
ATOM 5438 C CA . THR A 1 726 ? 11.811 37.122 8.843 1.00 95.50 726 THR A CA 1
ATOM 5439 C C . THR A 1 726 ? 12.255 35.697 9.188 1.00 95.50 726 THR A C 1
ATOM 5441 O O . THR A 1 726 ? 12.408 35.364 10.366 1.00 95.50 726 THR A O 1
ATOM 5444 N N . LEU A 1 727 ? 12.477 34.842 8.182 1.00 95.50 727 LEU A N 1
ATOM 5445 C CA . LEU A 1 727 ? 13.039 33.507 8.389 1.00 95.50 727 LEU A CA 1
ATOM 5446 C C . LEU A 1 727 ? 14.508 33.576 8.829 1.00 95.50 727 LEU A C 1
ATOM 5448 O O . LEU A 1 727 ? 14.881 32.868 9.763 1.00 95.50 727 LEU A O 1
ATOM 5452 N N . ALA A 1 728 ? 15.327 34.427 8.207 1.00 94.81 728 ALA A N 1
ATOM 5453 C CA . ALA A 1 728 ? 16.750 34.558 8.523 1.00 94.81 728 ALA A CA 1
ATOM 5454 C C . ALA A 1 728 ? 16.968 35.030 9.967 1.00 94.81 728 ALA A C 1
ATOM 5456 O O . ALA A 1 728 ? 17.744 34.422 10.701 1.00 94.81 728 ALA A O 1
ATOM 5457 N N . VAL A 1 729 ? 16.203 36.031 10.417 1.00 95.62 729 VAL A N 1
ATOM 5458 C CA . VAL A 1 729 ? 16.200 36.491 11.817 1.00 95.62 729 VAL A CA 1
ATOM 5459 C C . VAL A 1 729 ? 15.809 35.365 12.775 1.00 95.62 729 VAL A C 1
ATOM 5461 O O . VAL A 1 729 ? 16.314 35.298 13.896 1.00 95.62 729 VAL A O 1
ATOM 5464 N N . ARG A 1 730 ? 14.896 34.475 12.364 1.00 95.00 730 ARG A N 1
ATOM 5465 C CA . ARG A 1 730 ? 14.367 33.432 13.248 1.00 95.00 730 ARG A CA 1
ATOM 5466 C C . ARG A 1 730 ? 15.248 32.189 13.339 1.00 95.00 730 ARG A C 1
ATOM 5468 O O . ARG A 1 730 ? 15.277 31.580 14.408 1.00 95.00 730 ARG A O 1
ATOM 5475 N N . PHE A 1 731 ? 15.891 31.797 12.243 1.00 92.06 731 PHE A N 1
ATOM 5476 C CA . PHE A 1 731 ? 16.556 30.497 12.108 1.00 92.06 731 PHE A CA 1
ATOM 5477 C C . PHE A 1 731 ? 18.069 30.583 11.859 1.00 92.06 731 PHE A C 1
ATOM 5479 O O . PHE A 1 731 ? 18.741 29.566 12.010 1.00 92.06 731 PHE A O 1
ATOM 5486 N N . GLY A 1 732 ? 18.617 31.760 11.531 1.00 89.88 732 GLY A N 1
ATOM 5487 C CA . GLY A 1 732 ? 20.057 31.955 11.338 1.00 89.88 732 GLY A CA 1
ATOM 5488 C C . GLY A 1 732 ? 20.665 30.932 10.374 1.00 89.88 732 GLY A C 1
ATOM 5489 O O . GLY A 1 732 ? 20.109 30.673 9.307 1.00 89.88 732 GLY A O 1
ATOM 5490 N N . ASP A 1 733 ? 21.763 30.304 10.794 1.00 84.50 733 ASP A N 1
ATOM 5491 C CA . ASP A 1 733 ? 22.528 29.333 9.995 1.00 84.50 733 ASP A CA 1
ATOM 5492 C C . ASP A 1 733 ? 21.761 28.039 9.669 1.00 84.50 733 ASP A C 1
ATOM 5494 O O . ASP A 1 733 ? 22.146 27.302 8.761 1.00 84.50 733 ASP A O 1
ATOM 5498 N N . ALA A 1 734 ? 20.659 27.751 10.372 1.00 85.62 734 ALA A N 1
ATOM 5499 C CA . ALA A 1 734 ? 19.819 26.591 10.074 1.00 85.62 734 ALA A CA 1
ATOM 5500 C C . ALA A 1 734 ? 18.957 26.789 8.813 1.00 85.62 734 ALA A C 1
ATOM 5502 O O . ALA A 1 734 ? 18.417 25.811 8.290 1.00 85.62 734 ALA A O 1
ATOM 5503 N N . LEU A 1 735 ? 18.796 28.033 8.337 1.00 91.31 735 LEU A N 1
ATOM 5504 C CA . LEU A 1 735 ? 18.015 28.369 7.149 1.00 91.31 735 LEU A CA 1
ATOM 5505 C C . LEU A 1 735 ? 18.856 28.267 5.875 1.00 91.31 735 LEU A C 1
ATOM 5507 O O . LEU A 1 735 ? 19.883 28.921 5.721 1.00 91.31 735 LEU A O 1
ATOM 5511 N N . LEU A 1 736 ? 18.326 27.555 4.889 1.00 89.56 736 LEU A N 1
ATOM 5512 C CA . LEU A 1 736 ? 18.872 27.484 3.542 1.00 89.56 736 LEU A CA 1
ATOM 5513 C C . LEU A 1 736 ? 17.852 28.018 2.537 1.00 89.56 736 LEU A C 1
ATOM 5515 O O . LEU A 1 736 ? 16.728 27.522 2.446 1.00 89.56 736 LEU A O 1
ATOM 5519 N N . VAL A 1 737 ? 18.260 29.004 1.739 1.00 89.69 737 VAL A N 1
ATOM 5520 C CA . VAL A 1 737 ? 17.454 29.550 0.639 1.00 89.69 737 VAL A CA 1
ATOM 5521 C C . VAL A 1 737 ? 17.778 28.794 -0.648 1.00 89.69 737 VAL A C 1
ATOM 5523 O O . VAL A 1 737 ? 18.941 28.592 -0.995 1.00 89.69 737 VAL A O 1
ATOM 5526 N N . ARG A 1 738 ? 16.745 28.371 -1.378 1.00 88.94 738 ARG A N 1
ATOM 5527 C CA . ARG A 1 738 ? 16.859 27.556 -2.592 1.00 88.94 738 ARG A CA 1
ATOM 5528 C C . ARG A 1 738 ? 16.134 28.219 -3.757 1.00 88.94 738 ARG A C 1
ATOM 5530 O O . ARG A 1 738 ? 14.998 28.671 -3.625 1.00 88.94 738 ARG A O 1
ATOM 5537 N N . ALA A 1 739 ? 16.764 28.207 -4.927 1.00 85.94 739 ALA A N 1
ATOM 5538 C CA . ALA A 1 739 ? 16.107 28.532 -6.188 1.00 85.94 739 ALA A CA 1
ATOM 5539 C C . ALA A 1 739 ? 15.627 27.236 -6.856 1.00 85.94 739 ALA A C 1
ATOM 5541 O O . ALA A 1 739 ? 16.423 26.347 -7.155 1.00 85.94 739 ALA A O 1
ATOM 5542 N N . LEU A 1 740 ? 14.320 27.116 -7.084 1.00 81.62 740 LEU A N 1
ATOM 5543 C CA . LEU A 1 740 ? 13.739 25.988 -7.807 1.00 81.62 740 LEU A CA 1
ATOM 5544 C C . LEU A 1 740 ? 13.969 26.134 -9.317 1.00 81.62 740 LEU A C 1
ATOM 5546 O O . LEU A 1 740 ? 14.189 27.234 -9.826 1.00 81.62 740 LEU A O 1
ATOM 5550 N N . LYS A 1 741 ? 13.827 25.034 -10.070 1.00 74.31 741 LYS A N 1
ATOM 5551 C CA . LYS A 1 741 ? 13.895 25.049 -11.548 1.00 74.31 741 LYS A CA 1
ATOM 5552 C C . LYS A 1 741 ? 12.881 26.012 -12.182 1.00 74.31 741 LYS A C 1
ATOM 5554 O O . LYS A 1 741 ? 13.152 26.589 -13.228 1.00 74.31 741 LYS A O 1
ATOM 5559 N N . SER A 1 742 ? 11.743 26.227 -11.523 1.00 72.88 742 SER A N 1
ATOM 5560 C CA . SER A 1 742 ? 10.716 27.206 -11.902 1.00 72.88 742 SER A CA 1
ATOM 5561 C C . SER A 1 742 ? 11.096 28.661 -11.599 1.00 72.88 742 SER A C 1
ATOM 5563 O O . SER A 1 742 ? 10.277 29.547 -11.804 1.00 72.88 742 SER A O 1
ATOM 5565 N N . ARG A 1 743 ? 12.305 28.923 -11.080 1.00 78.25 743 ARG A N 1
ATOM 5566 C CA . ARG A 1 743 ? 12.768 30.215 -10.533 1.00 78.25 743 ARG A CA 1
ATOM 5567 C C . ARG A 1 743 ? 12.013 30.693 -9.284 1.00 78.25 743 ARG A C 1
ATOM 5569 O O . ARG A 1 743 ? 12.347 31.746 -8.740 1.00 78.25 743 ARG A O 1
ATOM 5576 N N . ARG A 1 744 ? 11.065 29.897 -8.774 1.00 84.88 744 ARG A N 1
ATOM 5577 C CA . ARG A 1 744 ? 10.448 30.086 -7.454 1.00 84.88 744 ARG A CA 1
ATOM 5578 C C . ARG A 1 744 ? 11.491 29.934 -6.353 1.00 84.88 744 ARG A C 1
ATOM 5580 O O . ARG A 1 744 ? 12.418 29.134 -6.468 1.00 84.88 744 ARG A O 1
ATOM 5587 N N . THR A 1 745 ? 11.333 30.705 -5.284 1.00 87.88 745 THR A N 1
ATOM 5588 C CA . THR A 1 745 ? 12.177 30.591 -4.088 1.00 87.88 745 THR A CA 1
ATOM 5589 C C . THR A 1 745 ? 11.528 29.616 -3.115 1.00 87.88 745 THR A C 1
ATOM 5591 O O . THR A 1 745 ? 10.332 29.712 -2.856 1.00 87.88 745 THR A O 1
ATOM 5594 N N . ALA A 1 746 ? 12.312 28.674 -2.608 1.00 92.06 746 ALA A N 1
ATOM 5595 C CA . ALA A 1 746 ? 11.927 27.743 -1.558 1.00 92.06 746 ALA A CA 1
ATOM 5596 C C . ALA A 1 746 ? 12.956 27.810 -0.430 1.00 92.06 746 ALA A C 1
ATOM 5598 O O . ALA A 1 746 ? 14.067 28.307 -0.624 1.00 92.06 746 ALA A O 1
ATOM 5599 N N . TYR A 1 747 ? 12.600 27.287 0.734 1.00 93.94 747 TYR A N 1
ATOM 5600 C CA . TYR A 1 747 ? 13.470 27.307 1.903 1.00 93.94 747 TYR A CA 1
ATOM 5601 C C . TYR A 1 747 ? 13.585 25.902 2.487 1.00 93.94 747 TYR A C 1
ATOM 5603 O O . TYR A 1 747 ? 12.699 25.068 2.299 1.00 93.94 747 TYR A O 1
ATOM 5611 N N . ALA A 1 748 ? 14.684 25.631 3.176 1.00 93.50 748 ALA A N 1
ATOM 5612 C CA . ALA A 1 748 ? 14.858 24.436 3.986 1.00 93.50 748 ALA A CA 1
ATOM 5613 C C . ALA A 1 748 ? 15.414 24.847 5.349 1.00 93.50 748 ALA A C 1
ATOM 5615 O O . ALA A 1 748 ? 16.297 25.698 5.413 1.00 93.50 748 ALA A O 1
ATOM 5616 N N . ILE A 1 749 ? 14.886 24.261 6.418 1.00 92.81 749 ILE A N 1
ATOM 5617 C CA . ILE A 1 749 ? 15.363 24.472 7.784 1.00 92.81 749 ILE A CA 1
ATOM 5618 C C . ILE A 1 749 ? 15.789 23.127 8.345 1.00 92.81 749 ILE A C 1
ATOM 5620 O O . ILE A 1 749 ? 15.043 22.154 8.236 1.00 92.81 749 ILE A O 1
ATOM 5624 N N . ILE A 1 750 ? 16.972 23.069 8.939 1.00 88.94 750 ILE A N 1
ATOM 5625 C CA . ILE A 1 750 ? 17.509 21.832 9.505 1.00 88.94 750 ILE A CA 1
ATOM 5626 C C . ILE A 1 750 ? 17.246 21.808 11.005 1.00 88.94 750 ILE A C 1
ATOM 5628 O O . ILE A 1 750 ? 17.523 22.780 11.705 1.00 88.94 750 ILE A O 1
ATOM 5632 N N . ALA A 1 751 ? 16.679 20.700 11.466 1.00 88.50 751 ALA A N 1
ATOM 5633 C CA . ALA A 1 751 ? 16.424 20.402 12.865 1.00 88.50 751 ALA A CA 1
ATOM 5634 C C . ALA A 1 751 ? 17.305 19.225 13.291 1.00 88.50 751 ALA A C 1
ATOM 5636 O O . ALA A 1 751 ? 17.433 18.241 12.554 1.00 88.50 751 ALA A O 1
ATOM 5637 N N . ASP A 1 752 ? 17.900 19.312 14.478 1.00 77.69 752 ASP A N 1
ATOM 5638 C CA . ASP A 1 752 ? 18.854 18.302 14.940 1.00 77.69 752 ASP A CA 1
ATOM 5639 C C . ASP A 1 752 ? 18.152 16.991 15.314 1.00 77.69 752 ASP A C 1
ATOM 5641 O O . ASP A 1 752 ? 18.737 15.913 15.207 1.00 77.69 752 ASP A O 1
ATOM 5645 N N . THR A 1 753 ? 16.876 17.067 15.705 1.00 83.06 753 THR A N 1
ATOM 5646 C CA . THR A 1 753 ? 16.055 15.907 16.069 1.00 83.06 753 THR A CA 1
ATOM 5647 C C . THR A 1 753 ? 14.637 16.005 15.509 1.00 83.06 753 THR A C 1
ATOM 5649 O O . THR A 1 753 ? 14.150 17.086 15.173 1.00 83.06 753 THR A O 1
ATOM 5652 N N . VAL A 1 754 ? 13.938 14.866 15.451 1.00 87.75 754 VAL A N 1
ATOM 5653 C CA . VAL A 1 754 ? 12.506 14.806 15.110 1.00 87.75 754 VAL A CA 1
ATOM 5654 C C . VAL A 1 754 ? 11.666 15.647 16.081 1.00 87.75 754 VAL A C 1
ATOM 5656 O O . VAL A 1 754 ? 10.789 16.384 15.633 1.00 87.75 754 VAL A O 1
ATOM 5659 N N . ALA A 1 755 ? 11.980 15.615 17.380 1.00 86.94 755 ALA A N 1
ATOM 5660 C CA . ALA A 1 755 ? 11.236 16.332 18.419 1.00 86.94 755 ALA A CA 1
ATOM 5661 C C . ALA A 1 755 ? 11.240 17.864 18.225 1.00 86.94 755 ALA A C 1
ATOM 5663 O O . ALA A 1 755 ? 10.275 18.551 18.560 1.00 86.94 755 ALA A O 1
ATOM 5664 N N . GLU A 1 756 ? 12.302 18.425 17.638 1.00 89.69 756 GLU A N 1
ATOM 5665 C CA . GLU A 1 756 ? 12.404 19.866 17.367 1.00 89.69 756 GLU A CA 1
ATOM 5666 C C . GLU A 1 756 ? 11.525 20.337 16.202 1.00 89.69 756 GLU A C 1
ATOM 5668 O O . GLU A 1 756 ? 11.204 21.530 16.107 1.00 89.69 756 GLU A O 1
ATOM 5673 N N . VAL A 1 757 ? 11.112 19.421 15.319 1.00 93.56 757 VAL A N 1
ATOM 5674 C CA . VAL A 1 757 ? 10.404 19.756 14.077 1.00 93.56 757 VAL A CA 1
ATOM 5675 C C . VAL A 1 757 ? 9.093 20.477 14.350 1.00 93.56 757 VAL A C 1
ATOM 5677 O O . VAL A 1 757 ? 8.807 21.454 13.658 1.00 93.56 757 VAL A O 1
ATOM 5680 N N . ARG A 1 758 ? 8.343 20.088 15.391 1.00 94.00 758 ARG A N 1
ATOM 5681 C CA . ARG A 1 758 ? 7.117 20.793 15.806 1.00 94.00 758 ARG A CA 1
ATOM 5682 C C . ARG A 1 758 ? 7.372 22.286 15.972 1.00 94.00 758 ARG A C 1
ATOM 5684 O O . ARG A 1 758 ? 6.722 23.117 15.340 1.00 94.00 758 ARG A O 1
ATOM 5691 N N . SER A 1 759 ? 8.384 22.627 16.768 1.00 93.88 759 SER A N 1
ATOM 5692 C CA . SER A 1 759 ? 8.711 24.022 17.049 1.00 93.88 759 SER A CA 1
ATOM 5693 C C . SER A 1 759 ? 9.229 24.748 15.805 1.00 93.88 759 SER A C 1
ATOM 5695 O O . SER A 1 759 ? 8.922 25.922 15.601 1.00 93.88 759 SER A O 1
ATOM 5697 N N . VAL A 1 760 ? 9.990 24.072 14.936 1.00 95.19 760 VAL A N 1
ATOM 5698 C CA . VAL A 1 760 ? 10.422 24.641 13.648 1.00 95.19 760 VAL A CA 1
ATOM 5699 C C . VAL A 1 760 ? 9.221 24.979 12.765 1.00 95.19 760 VAL A C 1
ATOM 5701 O O . VAL A 1 760 ? 9.145 26.100 12.256 1.00 95.19 760 VAL A O 1
ATOM 5704 N N . VAL A 1 761 ? 8.261 24.063 12.634 1.00 95.56 761 VAL A N 1
ATOM 5705 C CA . VAL A 1 761 ? 7.051 24.246 11.824 1.00 95.56 761 VAL A CA 1
ATOM 5706 C C . VAL A 1 761 ? 6.173 25.370 12.373 1.00 95.56 761 VAL A C 1
ATOM 5708 O O . VAL A 1 761 ? 5.793 26.265 11.617 1.00 95.56 761 VAL A O 1
ATOM 5711 N N . GLU A 1 762 ? 5.898 25.389 13.679 1.00 95.06 762 GLU A N 1
ATOM 5712 C CA . GLU A 1 762 ? 5.108 26.446 14.329 1.00 95.06 762 GLU A CA 1
ATOM 5713 C C . GLU A 1 762 ? 5.739 27.833 14.117 1.00 95.06 762 GLU A C 1
ATOM 5715 O O . GLU A 1 762 ? 5.061 28.799 13.750 1.00 95.06 762 GLU A O 1
ATOM 5720 N N . ARG A 1 763 ? 7.066 27.935 14.274 1.00 96.19 763 ARG A N 1
ATOM 5721 C CA . ARG A 1 763 ? 7.809 29.177 14.024 1.00 96.19 763 ARG A CA 1
ATOM 5722 C C . ARG A 1 763 ? 7.754 29.592 12.556 1.00 96.19 763 ARG A C 1
ATOM 5724 O O . ARG A 1 763 ? 7.517 30.767 12.286 1.00 96.19 763 ARG A O 1
ATOM 5731 N N . ALA A 1 764 ? 7.924 28.659 11.620 1.00 95.12 764 ALA A N 1
ATOM 5732 C CA . ALA A 1 764 ? 7.854 28.938 10.188 1.00 95.12 764 ALA A CA 1
ATOM 5733 C C . ALA A 1 764 ? 6.456 29.423 9.767 1.00 95.12 764 ALA A C 1
ATOM 5735 O O . ALA A 1 764 ? 6.346 30.414 9.042 1.00 95.12 764 ALA A O 1
ATOM 5736 N N . ARG A 1 765 ? 5.386 28.797 10.282 1.00 94.50 765 ARG A N 1
ATOM 5737 C CA . ARG A 1 765 ? 4.000 29.250 10.063 1.00 94.50 765 ARG A CA 1
ATOM 5738 C C . ARG A 1 765 ? 3.777 30.660 10.610 1.00 94.50 765 ARG A C 1
ATOM 5740 O O . ARG A 1 765 ? 3.173 31.480 9.923 1.00 94.50 765 ARG A O 1
ATOM 5747 N N . LYS A 1 766 ? 4.326 30.987 11.787 1.00 94.88 766 LYS A N 1
ATOM 5748 C CA . LYS A 1 766 ? 4.270 32.351 12.342 1.00 94.88 766 LYS A CA 1
ATOM 5749 C C . LYS A 1 766 ? 4.992 33.369 11.452 1.00 94.88 766 LYS A C 1
ATOM 5751 O O . LYS A 1 766 ? 4.438 34.430 11.184 1.00 94.88 766 LYS A O 1
ATOM 5756 N N . CYS A 1 767 ? 6.190 33.049 10.953 1.00 94.38 767 CYS A N 1
ATOM 5757 C CA . CYS A 1 767 ? 6.919 33.906 10.008 1.00 94.38 767 CYS A CA 1
ATOM 5758 C C . CYS A 1 767 ? 6.118 34.146 8.715 1.00 94.38 767 CYS A C 1
ATOM 5760 O O . CYS A 1 767 ? 6.092 35.266 8.201 1.00 94.38 767 CYS A O 1
ATOM 5762 N N . ALA A 1 768 ? 5.443 33.108 8.213 1.00 92.31 768 ALA A N 1
ATOM 5763 C CA . ALA A 1 768 ? 4.619 33.179 7.011 1.00 92.31 768 ALA A CA 1
ATOM 5764 C C . ALA A 1 768 ? 3.373 34.052 7.229 1.00 92.31 768 ALA A C 1
ATOM 5766 O O . ALA A 1 768 ? 3.113 34.947 6.428 1.00 92.31 768 ALA A O 1
ATOM 5767 N N . ALA A 1 769 ? 2.680 33.877 8.360 1.00 91.50 769 ALA A N 1
ATOM 5768 C CA . ALA A 1 769 ? 1.523 34.685 8.742 1.00 91.50 769 ALA A CA 1
ATOM 5769 C C . ALA A 1 769 ? 1.868 36.181 8.865 1.00 91.50 769 ALA A C 1
ATOM 5771 O O . ALA A 1 769 ? 1.195 37.010 8.258 1.00 91.50 769 ALA A O 1
ATOM 5772 N N . THR A 1 770 ? 2.959 36.531 9.560 1.00 90.62 770 THR A N 1
ATOM 5773 C CA . THR A 1 770 ? 3.435 37.927 9.679 1.00 90.62 770 THR A CA 1
ATOM 5774 C C . THR A 1 770 ? 3.789 38.543 8.322 1.00 90.62 770 THR A C 1
ATOM 5776 O O . THR A 1 770 ? 3.680 39.752 8.136 1.00 90.62 770 THR A O 1
ATOM 5779 N N . SER A 1 771 ? 4.202 37.713 7.362 1.00 88.94 771 SER A N 1
ATOM 5780 C CA . SER A 1 771 ? 4.607 38.149 6.021 1.00 88.94 771 SER A CA 1
ATOM 5781 C C . SER A 1 771 ? 3.469 38.113 4.992 1.00 88.94 771 SER A C 1
ATOM 5783 O O . SER A 1 771 ? 3.694 38.483 3.840 1.00 88.94 771 SER A O 1
ATOM 5785 N N . GLY A 1 772 ? 2.265 37.665 5.376 1.00 88.25 772 GLY A N 1
ATOM 5786 C CA . GLY A 1 772 ? 1.133 37.470 4.463 1.00 88.25 772 GLY A CA 1
ATOM 5787 C C . GLY A 1 772 ? 1.353 36.362 3.424 1.00 88.25 772 GLY A C 1
ATOM 5788 O O . GLY A 1 772 ? 0.810 36.432 2.324 1.00 88.25 772 GLY A O 1
ATOM 5789 N N . VAL A 1 773 ? 2.176 35.358 3.739 1.00 90.06 773 VAL A N 1
ATOM 5790 C CA . VAL A 1 773 ? 2.559 34.271 2.828 1.00 90.06 773 VAL A CA 1
ATOM 5791 C C . VAL A 1 773 ? 1.805 32.992 3.181 1.00 90.06 773 VAL A C 1
ATOM 5793 O O . VAL A 1 773 ? 1.890 32.499 4.303 1.00 90.06 773 VAL A O 1
ATOM 5796 N N . ALA A 1 774 ? 1.115 32.407 2.201 1.00 89.44 774 ALA A N 1
ATOM 5797 C CA . ALA A 1 774 ? 0.587 31.050 2.312 1.00 89.44 774 ALA A CA 1
ATOM 5798 C C . ALA A 1 774 ? 1.700 30.035 2.026 1.00 89.44 774 ALA A C 1
ATOM 5800 O O . ALA A 1 774 ? 2.396 30.132 1.009 1.00 89.44 774 ALA A O 1
ATOM 5801 N N . LEU A 1 775 ? 1.861 29.061 2.918 1.00 91.00 775 LEU A N 1
ATOM 5802 C CA . LEU A 1 775 ? 3.013 28.172 2.924 1.00 91.00 775 LEU A CA 1
ATOM 5803 C C . LEU A 1 775 ? 2.593 26.707 2.941 1.00 91.00 775 LEU A C 1
ATOM 5805 O O . LEU A 1 775 ? 1.769 26.311 3.757 1.00 91.00 775 LEU A O 1
ATOM 5809 N N . ARG A 1 776 ? 3.221 25.907 2.081 1.00 93.44 776 ARG A N 1
ATOM 5810 C CA . ARG A 1 776 ? 3.216 24.448 2.166 1.00 93.44 776 ARG A CA 1
ATOM 5811 C C . ARG A 1 776 ? 4.498 23.981 2.843 1.00 93.44 776 ARG A C 1
ATOM 5813 O O . ARG A 1 776 ? 5.581 24.477 2.524 1.00 93.44 776 ARG A O 1
ATOM 5820 N N . ILE A 1 777 ? 4.368 23.033 3.764 1.00 95.25 777 ILE A N 1
ATOM 5821 C CA . ILE A 1 777 ? 5.475 22.524 4.577 1.00 95.25 777 ILE A CA 1
ATOM 5822 C C . ILE A 1 777 ? 5.620 21.022 4.351 1.00 95.25 777 ILE A C 1
ATOM 5824 O O . ILE A 1 777 ? 4.624 20.301 4.399 1.00 95.25 777 ILE A O 1
ATOM 5828 N N . ILE A 1 778 ? 6.852 20.567 4.114 1.00 95.12 778 ILE A N 1
ATOM 5829 C CA . ILE A 1 778 ? 7.187 19.151 3.924 1.00 95.12 778 ILE A CA 1
ATOM 5830 C C . ILE A 1 778 ? 8.382 18.789 4.811 1.00 95.12 778 ILE A C 1
ATOM 5832 O O . ILE A 1 778 ? 9.467 19.342 4.644 1.00 95.12 778 ILE A O 1
ATOM 5836 N N . CYS A 1 779 ? 8.189 17.858 5.738 1.00 95.31 779 CYS A N 1
ATOM 5837 C CA . CYS A 1 779 ? 9.217 17.312 6.615 1.00 95.31 779 CYS A CA 1
ATOM 5838 C C . CYS A 1 779 ? 9.875 16.084 5.967 1.00 95.31 779 CYS A C 1
ATOM 5840 O O . CYS A 1 779 ? 9.189 15.193 5.466 1.00 95.31 779 CYS A O 1
ATOM 5842 N N . ASP A 1 780 ? 11.202 16.026 5.988 1.00 93.00 780 ASP A N 1
ATOM 5843 C CA . ASP A 1 780 ? 12.006 14.895 5.519 1.00 93.00 780 ASP A CA 1
ATOM 5844 C C . ASP A 1 780 ? 13.108 14.554 6.539 1.00 93.00 780 ASP A C 1
ATOM 5846 O O . ASP A 1 780 ? 13.359 15.320 7.470 1.00 93.00 780 ASP A O 1
ATOM 5850 N N . HIS A 1 781 ? 13.779 13.415 6.380 1.00 89.06 781 HIS A N 1
ATOM 5851 C CA . HIS A 1 781 ? 14.909 13.006 7.216 1.00 89.06 781 HIS A CA 1
ATOM 5852 C C . HIS A 1 781 ? 16.033 12.430 6.350 1.00 89.06 781 HIS A C 1
ATOM 5854 O O . HIS A 1 781 ? 15.789 11.595 5.480 1.00 89.06 781 HIS A O 1
ATOM 5860 N N . GLY A 1 782 ? 17.275 12.875 6.568 1.00 83.06 782 GLY A N 1
ATOM 5861 C CA . GLY A 1 782 ? 18.389 12.515 5.690 1.00 83.06 782 GLY A CA 1
ATOM 5862 C C . GLY A 1 782 ? 19.781 12.688 6.292 1.00 83.06 782 GLY A C 1
ATOM 5863 O O . GLY A 1 782 ? 19.979 13.435 7.249 1.00 83.06 782 GLY A O 1
ATOM 5864 N N . GLY A 1 783 ? 20.771 12.017 5.695 1.00 75.12 783 GLY A N 1
ATOM 5865 C CA . GLY A 1 783 ? 22.183 12.076 6.082 1.00 75.12 783 GLY A CA 1
ATOM 5866 C C . GLY A 1 783 ? 22.865 13.352 5.585 1.00 75.12 783 GLY A C 1
ATOM 5867 O O . GLY A 1 783 ? 23.548 13.346 4.557 1.00 75.12 783 GLY A O 1
ATOM 5868 N N . ILE A 1 784 ? 22.663 14.462 6.298 1.00 67.81 784 ILE A N 1
ATOM 5869 C CA . ILE A 1 784 ? 23.070 15.799 5.833 1.00 67.81 784 ILE A CA 1
ATOM 5870 C C . ILE A 1 784 ? 24.180 16.476 6.658 1.00 67.81 784 ILE A C 1
ATOM 5872 O O . ILE A 1 784 ? 24.611 17.561 6.272 1.00 67.81 784 ILE A O 1
ATOM 5876 N N . ARG A 1 785 ? 24.703 15.856 7.733 1.00 64.06 785 ARG A N 1
ATOM 5877 C CA . ARG A 1 785 ? 25.729 16.471 8.606 1.00 64.06 785 ARG A CA 1
ATOM 5878 C C . ARG A 1 785 ? 27.107 15.794 8.506 1.00 64.06 785 ARG A C 1
ATOM 5880 O O . ARG A 1 785 ? 27.232 14.592 8.737 1.00 64.06 785 ARG A O 1
ATOM 5887 N N . ARG A 1 786 ? 28.153 16.584 8.209 1.00 53.56 786 ARG A N 1
ATOM 5888 C CA . ARG A 1 786 ? 29.578 16.245 8.434 1.00 53.56 786 ARG A CA 1
ATOM 5889 C C . ARG A 1 786 ? 30.047 16.789 9.790 1.00 53.56 786 ARG A C 1
ATOM 5891 O O . ARG A 1 786 ? 29.462 17.740 10.299 1.00 53.56 786 ARG A O 1
ATOM 5898 N N . GLY A 1 787 ? 31.128 16.230 10.339 1.00 47.34 787 GLY A N 1
ATOM 5899 C CA . GLY A 1 787 ? 31.705 16.604 11.644 1.00 47.34 787 GLY A CA 1
ATOM 5900 C C . GLY A 1 787 ? 32.105 18.080 11.823 1.00 47.34 787 GLY A C 1
ATOM 5901 O O . GLY A 1 787 ? 32.294 18.504 12.954 1.00 47.34 787 GLY A O 1
ATOM 5902 N N . GLU A 1 788 ? 32.170 18.873 10.748 1.00 50.78 788 GLU A N 1
ATOM 5903 C CA . GLU A 1 788 ? 32.426 20.327 10.787 1.00 50.78 788 GLU A CA 1
ATOM 5904 C C . GLU A 1 788 ? 31.141 21.183 10.703 1.00 50.78 788 GLU A C 1
ATOM 5906 O O . GLU A 1 788 ? 31.209 22.407 10.677 1.00 50.78 788 GLU A O 1
ATOM 5911 N N . GLY A 1 789 ? 29.955 20.564 10.642 1.00 51.66 789 GLY A N 1
ATOM 5912 C CA . GLY A 1 789 ? 28.663 21.264 10.625 1.00 51.66 789 GLY A CA 1
ATOM 5913 C C . GLY A 1 789 ? 28.193 21.783 9.259 1.00 51.66 789 GLY A C 1
ATOM 5914 O O . GLY A 1 789 ? 27.080 22.289 9.165 1.00 51.66 789 GLY A O 1
ATOM 5915 N N . THR A 1 790 ? 28.970 21.628 8.182 1.00 58.16 790 THR A N 1
ATOM 5916 C CA . THR A 1 790 ? 28.567 22.060 6.831 1.00 58.16 790 THR A CA 1
ATOM 5917 C C . THR A 1 790 ? 27.667 21.039 6.128 1.00 58.16 790 THR A C 1
ATOM 5919 O O . THR A 1 790 ? 27.993 19.854 6.010 1.00 58.16 790 THR A O 1
ATOM 5922 N N . ILE A 1 791 ? 26.526 21.520 5.628 1.00 64.25 791 ILE A N 1
ATOM 5923 C CA . ILE A 1 791 ? 25.531 20.739 4.883 1.00 64.25 791 ILE A CA 1
ATOM 5924 C C . ILE A 1 791 ? 25.920 20.675 3.409 1.00 64.25 791 ILE A C 1
ATOM 5926 O O . ILE A 1 791 ? 26.058 21.703 2.745 1.00 64.25 791 ILE A O 1
ATOM 5930 N N . ALA A 1 792 ? 26.048 19.466 2.862 1.00 67.19 792 ALA A N 1
ATOM 5931 C CA . ALA A 1 792 ? 26.232 19.297 1.425 1.00 67.19 792 ALA A CA 1
ATOM 5932 C C . ALA A 1 792 ? 24.914 19.608 0.695 1.00 67.19 792 ALA A C 1
ATOM 5934 O O . ALA A 1 792 ? 23.942 18.860 0.813 1.00 67.19 792 ALA A O 1
ATOM 5935 N N . HIS A 1 793 ? 24.885 20.695 -0.085 1.00 70.00 793 HIS A N 1
ATOM 5936 C CA . HIS A 1 793 ? 23.699 21.116 -0.844 1.00 70.00 793 HIS A CA 1
ATOM 5937 C C . HIS A 1 793 ? 23.136 19.994 -1.735 1.00 70.00 793 HIS A C 1
ATOM 5939 O O . HIS A 1 793 ? 21.923 19.825 -1.815 1.00 70.00 793 HIS A O 1
ATOM 5945 N N . ASP A 1 794 ? 24.011 19.186 -2.342 1.00 71.62 794 ASP A N 1
ATOM 5946 C CA . ASP A 1 794 ? 23.622 18.046 -3.179 1.00 71.62 794 ASP A CA 1
ATOM 5947 C C . ASP A 1 794 ? 22.790 17.011 -2.394 1.00 71.62 794 ASP A C 1
ATOM 5949 O O . ASP A 1 794 ? 21.706 16.624 -2.830 1.00 71.62 794 ASP A O 1
ATOM 5953 N N . HIS A 1 795 ? 23.205 16.651 -1.173 1.00 75.38 795 HIS A N 1
ATOM 5954 C CA . HIS A 1 795 ? 22.468 15.693 -0.336 1.00 75.38 795 HIS A CA 1
ATOM 5955 C C . HIS A 1 795 ? 21.068 16.207 0.013 1.00 75.38 795 HIS A C 1
ATOM 5957 O O . HIS A 1 795 ? 20.097 15.460 -0.067 1.00 75.38 795 HIS A O 1
ATOM 5963 N N . LEU A 1 796 ? 20.952 17.499 0.335 1.00 79.00 796 LEU A N 1
ATOM 5964 C CA . LEU A 1 796 ? 19.669 18.139 0.617 1.00 79.00 796 LEU A CA 1
ATOM 5965 C C . LEU A 1 796 ? 18.733 18.085 -0.597 1.00 79.00 796 LEU A C 1
ATOM 5967 O O . LEU A 1 796 ? 17.540 17.842 -0.446 1.00 79.00 796 LEU A O 1
ATOM 5971 N N . THR A 1 797 ? 19.255 18.309 -1.806 1.00 79.88 797 THR A N 1
ATOM 5972 C CA . THR A 1 797 ? 18.440 18.297 -3.031 1.00 79.88 797 THR A CA 1
ATOM 5973 C C . THR A 1 797 ? 17.978 16.911 -3.472 1.00 79.88 797 THR A C 1
ATOM 5975 O O . THR A 1 797 ? 17.038 16.827 -4.261 1.00 79.88 797 THR A O 1
ATOM 5978 N N . ARG A 1 798 ? 18.604 15.844 -2.960 1.00 78.50 798 ARG A N 1
ATOM 5979 C CA . ARG A 1 798 ? 18.226 14.445 -3.218 1.00 78.50 798 ARG A CA 1
ATOM 5980 C C . ARG A 1 798 ? 17.117 13.939 -2.292 1.00 78.50 798 ARG A C 1
ATOM 5982 O O . ARG A 1 798 ? 16.548 12.886 -2.564 1.00 78.50 798 ARG A O 1
ATOM 5989 N N . LEU A 1 799 ? 16.806 14.670 -1.220 1.00 83.19 799 LEU A N 1
ATOM 5990 C CA . LEU A 1 799 ? 15.710 14.331 -0.316 1.00 83.19 799 LEU A CA 1
ATOM 5991 C C . LEU A 1 799 ? 14.360 14.416 -1.036 1.00 83.19 799 LEU A C 1
ATOM 5993 O O . LEU A 1 799 ? 14.135 15.287 -1.878 1.00 83.19 799 LEU A O 1
ATOM 5997 N N . THR A 1 800 ? 13.435 13.532 -0.676 1.00 83.38 800 THR A N 1
ATOM 5998 C CA . THR A 1 800 ? 12.114 13.450 -1.315 1.00 83.38 800 THR A CA 1
ATOM 5999 C C . THR A 1 800 ? 11.312 14.741 -1.112 1.00 83.38 800 THR A C 1
ATOM 6001 O O . THR A 1 800 ? 10.654 15.219 -2.037 1.00 83.38 800 THR A O 1
ATOM 6004 N N . GLY A 1 801 ? 11.421 15.359 0.065 1.00 86.69 801 GLY A N 1
ATOM 6005 C CA . GLY A 1 801 ? 10.782 16.627 0.414 1.00 86.69 801 GLY A CA 1
ATOM 6006 C C . GLY A 1 801 ? 11.393 17.846 -0.283 1.00 86.69 801 GLY A C 1
ATOM 6007 O O . GLY A 1 801 ? 10.824 18.938 -0.228 1.00 86.69 801 GLY A O 1
ATOM 6008 N N . ALA A 1 802 ? 12.517 17.684 -0.995 1.00 87.94 802 ALA A N 1
ATOM 6009 C CA . ALA A 1 802 ? 13.177 18.763 -1.728 1.00 87.94 802 ALA A CA 1
ATOM 6010 C C . ALA A 1 802 ? 12.415 19.212 -2.989 1.00 87.94 802 ALA A C 1
ATOM 6012 O O . ALA A 1 802 ? 12.820 20.205 -3.615 1.00 87.94 802 ALA A O 1
ATOM 6013 N N . THR A 1 803 ? 11.320 18.520 -3.324 1.00 84.38 803 THR A N 1
ATOM 6014 C CA . THR A 1 803 ? 10.371 18.863 -4.388 1.00 84.38 803 THR A CA 1
ATOM 6015 C C . THR A 1 803 ? 9.014 19.256 -3.795 1.00 84.38 803 THR A C 1
ATOM 6017 O O . THR A 1 803 ? 8.491 18.573 -2.920 1.00 84.38 803 THR A O 1
ATOM 6020 N N . ASP A 1 804 ? 8.439 20.356 -4.292 1.00 84.94 804 ASP A N 1
ATOM 6021 C CA . ASP A 1 804 ? 7.103 20.833 -3.910 1.00 84.94 804 ASP A CA 1
ATOM 6022 C C . ASP A 1 804 ? 6.007 19.819 -4.308 1.00 84.94 804 ASP A C 1
ATOM 6024 O O . ASP A 1 804 ? 6.158 19.082 -5.286 1.00 84.94 804 ASP A O 1
ATOM 6028 N N . VAL A 1 805 ? 4.871 19.828 -3.604 1.00 80.88 805 VAL A N 1
ATOM 6029 C CA . VAL A 1 805 ? 3.699 18.973 -3.883 1.00 80.88 805 VAL A CA 1
ATOM 6030 C C . VAL A 1 805 ? 2.484 19.856 -4.199 1.00 80.88 805 VAL A C 1
ATOM 6032 O O . VAL A 1 805 ? 1.665 20.131 -3.319 1.00 80.88 805 VAL A O 1
ATOM 6035 N N . PRO A 1 806 ? 2.354 20.363 -5.442 1.00 73.31 806 PRO A N 1
ATOM 6036 C CA . PRO A 1 806 ? 1.221 21.196 -5.838 1.00 73.31 806 PRO A CA 1
ATOM 6037 C C . PRO A 1 806 ? -0.120 20.491 -5.608 1.00 73.31 806 PRO A C 1
ATOM 6039 O O . PRO A 1 806 ? -0.242 19.296 -5.856 1.00 73.31 806 PRO A O 1
ATOM 6042 N N . GLY A 1 807 ? -1.126 21.242 -5.154 1.00 71.69 807 GLY A N 1
ATOM 6043 C CA . GLY A 1 807 ? -2.468 20.723 -4.861 1.00 71.69 807 GLY A CA 1
ATOM 6044 C C . GLY A 1 807 ? -2.664 20.230 -3.425 1.00 71.69 807 GLY A C 1
ATOM 6045 O O . GLY A 1 807 ? -3.804 20.140 -2.983 1.00 71.69 807 GLY A O 1
ATOM 6046 N N . ALA A 1 808 ? -1.590 19.993 -2.662 1.00 76.25 808 ALA A N 1
ATOM 6047 C CA . ALA A 1 808 ? -1.727 19.692 -1.240 1.00 76.25 808 ALA A CA 1
ATOM 6048 C C . ALA A 1 808 ? -2.190 20.938 -0.447 1.00 76.25 808 ALA A C 1
ATOM 6050 O O . ALA A 1 808 ? -1.645 22.030 -0.706 1.00 76.25 808 ALA A O 1
ATOM 6051 N N . PRO A 1 809 ? -3.140 20.787 0.503 1.00 75.69 809 PRO A N 1
ATOM 6052 C CA . PRO A 1 809 ? -3.653 21.886 1.323 1.00 75.69 809 PRO A CA 1
ATOM 6053 C C . PRO A 1 809 ? -2.550 22.617 2.126 1.00 75.69 809 PRO A C 1
ATOM 6055 O O . PRO A 1 809 ? -1.642 21.959 2.637 1.00 75.69 809 PRO A O 1
ATOM 6058 N N . PRO A 1 810 ? -2.585 23.966 2.233 1.00 77.56 810 PRO A N 1
ATOM 6059 C CA . PRO A 1 810 ? -1.585 24.768 2.966 1.00 77.56 810 PRO A CA 1
ATOM 6060 C C . PRO A 1 810 ? -1.524 24.507 4.478 1.00 77.56 810 PRO A C 1
ATOM 6062 O O . PRO A 1 810 ? -0.511 24.722 5.148 1.00 77.56 810 PRO A O 1
ATOM 6065 N N . ASP A 1 811 ? -2.665 24.168 5.050 1.00 81.12 811 ASP A N 1
ATOM 6066 C CA . ASP A 1 811 ? -2.897 24.002 6.479 1.00 81.12 811 ASP A CA 1
ATOM 6067 C C . ASP A 1 811 ? -2.314 22.689 7.003 1.00 81.12 811 ASP A C 1
ATOM 6069 O O . ASP A 1 811 ? -1.891 22.620 8.155 1.00 81.12 811 ASP A O 1
ATOM 6073 N N . ILE A 1 812 ? -2.159 21.694 6.132 1.00 86.06 812 ILE A N 1
ATOM 6074 C CA . ILE A 1 812 ? -1.582 20.398 6.475 1.00 86.06 812 ILE A CA 1
ATOM 6075 C C . ILE A 1 812 ? -0.052 20.465 6.391 1.00 86.06 812 ILE A C 1
ATOM 6077 O O . ILE A 1 812 ? 0.526 21.006 5.446 1.00 86.06 812 ILE A O 1
ATOM 6081 N N . THR A 1 813 ? 0.625 19.917 7.399 1.00 93.12 813 THR A N 1
ATOM 6082 C CA . THR A 1 813 ? 2.069 19.657 7.334 1.00 93.12 813 THR A CA 1
ATOM 6083 C C . THR A 1 813 ? 2.275 18.273 6.735 1.00 93.12 813 THR A C 1
ATOM 6085 O O . THR A 1 813 ? 1.692 17.307 7.219 1.00 93.12 813 THR A O 1
ATOM 6088 N N . LEU A 1 814 ? 3.086 18.164 5.685 1.00 93.31 814 LEU A N 1
ATOM 6089 C CA . LEU A 1 814 ? 3.388 16.885 5.049 1.00 93.31 814 LEU A CA 1
ATOM 6090 C C . LEU A 1 814 ? 4.686 16.288 5.596 1.00 93.31 814 LEU A C 1
ATOM 6092 O O . LEU A 1 814 ? 5.575 17.022 6.016 1.00 93.31 814 LEU A O 1
ATOM 6096 N N . ALA A 1 815 ? 4.819 14.970 5.533 1.00 93.38 815 ALA A N 1
ATOM 6097 C CA . ALA A 1 815 ? 6.018 14.221 5.876 1.00 93.38 815 ALA A CA 1
ATOM 6098 C C . ALA A 1 815 ? 6.289 13.128 4.835 1.00 93.38 815 ALA A C 1
ATOM 6100 O O . ALA A 1 815 ? 5.374 12.416 4.422 1.00 93.38 815 ALA A O 1
ATOM 6101 N N . THR A 1 816 ? 7.546 12.975 4.425 1.00 91.31 816 THR A N 1
ATOM 6102 C CA . THR A 1 816 ? 7.979 11.858 3.569 1.00 91.31 816 THR A CA 1
ATOM 6103 C C . THR A 1 816 ? 7.975 10.543 4.347 1.00 91.31 816 THR A C 1
ATOM 6105 O O . THR A 1 816 ? 8.048 10.548 5.574 1.00 91.31 816 THR A O 1
ATOM 6108 N N . ALA A 1 817 ? 7.970 9.398 3.660 1.00 87.88 817 ALA A N 1
ATOM 6109 C CA . ALA A 1 817 ? 8.075 8.091 4.310 1.00 87.88 817 ALA A CA 1
ATOM 6110 C C . ALA A 1 817 ? 9.343 7.951 5.160 1.00 87.88 817 ALA A C 1
ATOM 6112 O O . ALA A 1 817 ? 9.292 7.363 6.234 1.00 87.88 817 ALA A O 1
ATOM 6113 N N . THR A 1 818 ? 10.476 8.506 4.722 1.00 89.06 818 THR A N 1
ATOM 6114 C CA . THR A 1 818 ? 11.717 8.453 5.506 1.00 89.06 818 THR A CA 1
ATOM 6115 C C . THR A 1 818 ? 11.562 9.185 6.834 1.00 89.06 818 THR A C 1
ATOM 6117 O O . THR A 1 818 ? 11.932 8.631 7.867 1.00 89.06 818 THR A O 1
ATOM 6120 N N . TYR A 1 819 ? 10.958 10.380 6.831 1.00 92.75 819 TYR A N 1
ATOM 6121 C CA . TYR A 1 819 ? 10.633 11.092 8.067 1.00 92.75 819 TYR A CA 1
ATOM 6122 C C . TYR A 1 819 ? 9.583 10.354 8.895 1.00 92.75 819 TYR A C 1
ATOM 6124 O O . TYR A 1 819 ? 9.743 10.205 10.101 1.00 92.75 819 TYR A O 1
ATOM 6132 N N . ALA A 1 820 ? 8.517 9.878 8.253 1.00 92.06 820 ALA A N 1
ATOM 6133 C CA . ALA A 1 820 ? 7.415 9.208 8.922 1.00 92.06 820 ALA A CA 1
ATOM 6134 C C . ALA A 1 820 ? 7.892 7.955 9.665 1.00 92.06 820 ALA A C 1
ATOM 6136 O O . ALA A 1 820 ? 7.570 7.789 10.837 1.00 92.06 820 ALA A O 1
ATOM 6137 N N . MET A 1 821 ? 8.704 7.108 9.027 1.00 92.44 821 MET A N 1
ATOM 6138 C CA . MET A 1 821 ? 9.239 5.904 9.666 1.00 92.44 821 MET A CA 1
ATOM 6139 C C . MET A 1 821 ? 10.250 6.241 10.764 1.00 92.44 821 MET A C 1
ATOM 6141 O O . MET A 1 821 ? 10.197 5.645 11.838 1.00 92.44 821 MET A O 1
ATOM 6145 N N . GLU A 1 822 ? 11.119 7.231 10.530 1.00 91.44 822 GLU A N 1
ATOM 6146 C CA . GLU A 1 822 ? 12.056 7.722 11.545 1.00 91.44 822 GLU A CA 1
ATOM 6147 C C . GLU A 1 822 ? 11.319 8.182 12.802 1.00 91.44 822 GLU A C 1
ATOM 6149 O O . GLU A 1 822 ? 11.676 7.813 13.919 1.00 91.44 822 GLU A O 1
ATOM 6154 N N . ALA A 1 823 ? 10.273 8.977 12.621 1.00 91.88 823 ALA A N 1
ATOM 6155 C CA . ALA A 1 823 ? 9.534 9.573 13.711 1.00 91.88 823 ALA A CA 1
ATOM 6156 C C . ALA A 1 823 ?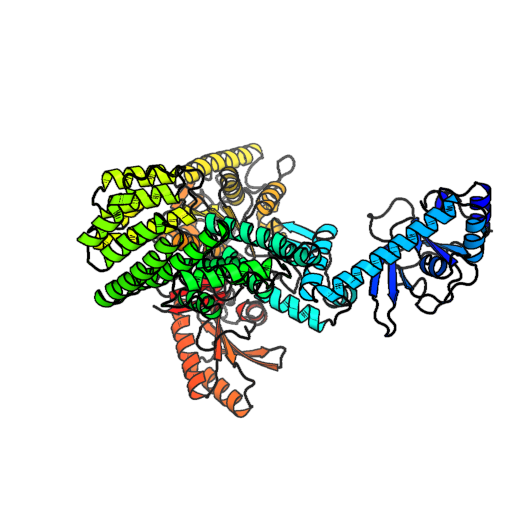 8.567 8.583 14.381 1.00 91.88 823 ALA A C 1
ATOM 6158 O O . ALA A 1 823 ? 8.421 8.610 15.596 1.00 91.88 823 ALA A O 1
ATOM 6159 N N . THR A 1 824 ? 7.985 7.646 13.624 1.00 90.88 824 THR A N 1
ATOM 6160 C CA . THR A 1 824 ? 7.185 6.534 14.174 1.00 90.88 824 THR A CA 1
ATOM 6161 C C . THR A 1 824 ? 8.016 5.669 15.117 1.00 90.88 824 THR A C 1
ATOM 6163 O O . THR A 1 824 ? 7.515 5.227 16.149 1.00 90.88 824 THR A O 1
ATOM 6166 N N . PHE A 1 825 ? 9.288 5.441 14.779 1.00 90.88 825 PHE A N 1
ATOM 6167 C CA . PHE A 1 825 ? 10.200 4.698 15.637 1.00 90.88 825 PHE A CA 1
ATOM 6168 C C . PHE A 1 825 ? 10.704 5.561 16.802 1.00 90.88 825 PHE A C 1
ATOM 6170 O O . PHE A 1 825 ? 10.492 5.208 17.955 1.00 90.88 825 PHE A O 1
ATOM 6177 N N . SER A 1 826 ? 11.310 6.719 16.525 1.00 86.75 826 SER A N 1
ATOM 6178 C CA . SER A 1 826 ? 12.001 7.531 17.541 1.00 86.75 826 SER A CA 1
ATOM 6179 C C . SER A 1 826 ? 11.091 8.341 18.476 1.00 86.75 826 SER A C 1
ATOM 6181 O O . SER A 1 826 ? 11.489 8.601 19.610 1.00 86.75 826 SER A O 1
ATOM 6183 N N . ASP A 1 827 ? 9.884 8.716 18.043 1.00 82.81 827 ASP A N 1
ATOM 6184 C CA . ASP A 1 827 ? 8.925 9.535 18.801 1.00 82.81 827 ASP A CA 1
ATOM 6185 C C . ASP A 1 827 ? 7.474 9.043 18.603 1.00 82.81 827 ASP A C 1
ATOM 6187 O O . ASP A 1 827 ? 6.570 9.784 18.209 1.00 82.81 827 ASP A O 1
ATOM 6191 N N . ARG A 1 828 ? 7.238 7.752 18.894 1.00 74.00 828 ARG A N 1
ATOM 6192 C CA . ARG A 1 828 ? 5.950 7.045 18.691 1.00 74.00 828 ARG A CA 1
ATOM 6193 C C . ARG A 1 828 ? 4.725 7.766 19.279 1.00 74.00 828 ARG A C 1
ATOM 6195 O O . ARG A 1 828 ? 3.612 7.519 18.827 1.00 74.00 828 ARG A O 1
ATOM 6202 N N . LYS A 1 829 ? 4.899 8.595 20.316 1.00 75.81 829 LYS A N 1
ATOM 6203 C CA . LYS A 1 829 ? 3.801 9.246 21.058 1.00 75.81 829 LYS A CA 1
ATOM 6204 C C . LYS A 1 829 ? 3.698 10.757 20.835 1.00 75.81 829 LYS A C 1
ATOM 6206 O O . LYS A 1 829 ? 2.716 11.340 21.280 1.00 75.81 829 LYS A O 1
ATOM 6211 N N . GLY A 1 830 ? 4.674 11.399 20.192 1.00 80.12 830 GLY A N 1
ATOM 6212 C CA . GLY A 1 830 ? 4.670 12.854 19.998 1.00 80.12 830 GLY A CA 1
ATOM 6213 C C . GLY A 1 830 ? 3.824 13.331 18.816 1.00 80.12 830 GLY A C 1
ATOM 6214 O O . GLY A 1 830 ? 3.530 14.524 18.700 1.00 80.12 830 GLY A O 1
ATOM 6215 N N . GLN A 1 831 ? 3.432 12.421 17.922 1.00 85.12 831 GLN A N 1
ATOM 6216 C CA . GLN A 1 831 ? 2.828 12.780 16.644 1.00 85.12 831 GLN A CA 1
ATOM 6217 C C . GLN A 1 831 ? 1.966 11.676 16.037 1.00 85.12 831 GLN A C 1
ATOM 6219 O O . GLN A 1 831 ? 2.190 10.488 16.251 1.00 85.12 831 GLN A O 1
ATOM 6224 N N . THR A 1 832 ? 1.011 12.102 15.215 1.00 85.06 832 THR A N 1
ATOM 6225 C CA . THR A 1 832 ? 0.171 11.248 14.380 1.00 85.06 832 THR A CA 1
ATOM 6226 C C . THR A 1 832 ? 0.539 11.463 12.915 1.00 85.06 832 THR A C 1
ATOM 6228 O O . THR A 1 832 ? 0.593 12.598 12.429 1.00 85.06 832 THR A O 1
ATOM 6231 N N . LEU A 1 833 ? 0.790 10.359 12.216 1.00 87.06 833 LEU A N 1
ATOM 6232 C CA . LEU A 1 833 ? 1.142 10.314 10.802 1.00 87.06 833 LEU A CA 1
ATOM 6233 C C . LEU A 1 833 ? 0.052 9.551 10.055 1.00 87.06 833 LEU A C 1
ATOM 6235 O O . LEU A 1 833 ? -0.102 8.349 10.248 1.00 87.06 833 LEU A O 1
ATOM 6239 N N . VAL A 1 834 ? -0.695 10.249 9.202 1.00 83.06 834 VAL A N 1
ATOM 6240 C CA . VAL A 1 834 ? -1.774 9.649 8.407 1.00 83.06 834 VAL A CA 1
ATOM 6241 C C . VAL A 1 834 ? -1.395 9.706 6.930 1.00 83.06 834 VAL A C 1
ATOM 6243 O O . VAL A 1 834 ? -1.123 10.794 6.432 1.00 83.06 834 VAL A O 1
ATOM 6246 N N . PRO A 1 835 ? -1.366 8.586 6.201 1.00 79.88 835 PRO A N 1
ATOM 6247 C CA . PRO A 1 835 ? -1.065 8.578 4.769 1.00 79.88 835 PRO A CA 1
ATOM 6248 C C . PRO A 1 835 ? -2.005 9.493 3.964 1.00 79.88 835 PRO A C 1
ATOM 6250 O O . PRO A 1 835 ? -3.218 9.469 4.168 1.00 79.88 835 PRO A O 1
ATOM 6253 N N . VAL A 1 836 ? -1.478 10.277 3.016 1.00 75.06 836 VAL A N 1
ATOM 6254 C CA . VAL A 1 836 ? -2.271 11.235 2.217 1.00 75.06 836 VAL A CA 1
ATOM 6255 C C . VAL A 1 836 ? -2.028 11.142 0.715 1.00 75.06 836 VAL A C 1
ATOM 6257 O O . VAL A 1 836 ? -0.916 10.916 0.246 1.00 75.06 836 VAL A O 1
ATOM 6260 N N . GLY A 1 837 ? -3.094 11.388 -0.054 1.00 68.25 837 GLY A N 1
ATOM 6261 C CA . GLY A 1 837 ? -3.083 11.329 -1.515 1.00 68.25 837 GLY A CA 1
ATOM 6262 C C . GLY A 1 837 ? -2.901 9.911 -2.065 1.00 68.25 837 GLY A C 1
ATOM 6263 O O . GLY A 1 837 ? -2.846 8.937 -1.323 1.00 68.25 837 GLY A O 1
ATOM 6264 N N . ALA A 1 838 ? -2.771 9.791 -3.387 1.00 59.69 838 ALA A N 1
ATOM 6265 C CA . ALA A 1 838 ? -2.521 8.511 -4.058 1.00 59.69 838 ALA A CA 1
ATOM 6266 C C . ALA A 1 838 ? -1.065 8.015 -3.916 1.00 59.69 838 ALA A C 1
ATOM 6268 O O . ALA A 1 838 ? -0.672 7.071 -4.593 1.00 59.69 838 ALA A O 1
ATOM 6269 N N . ARG A 1 839 ? -0.238 8.674 -3.095 1.00 62.78 839 ARG A N 1
ATOM 6270 C CA . ARG A 1 839 ? 1.163 8.311 -2.883 1.00 62.78 839 ARG A CA 1
ATOM 6271 C C . ARG A 1 839 ? 1.272 7.475 -1.611 1.00 62.78 839 ARG A C 1
ATOM 6273 O O . ARG A 1 839 ? 0.825 7.904 -0.554 1.00 62.78 839 ARG A O 1
ATOM 6280 N N . SER A 1 840 ? 1.907 6.312 -1.696 1.00 59.50 840 SER A N 1
ATOM 6281 C CA . SER A 1 840 ? 2.127 5.418 -0.549 1.00 59.50 840 SER A CA 1
ATOM 6282 C C . SER A 1 840 ? 3.236 5.883 0.411 1.00 59.50 840 SER A C 1
ATOM 6284 O O . SER A 1 840 ? 3.500 5.222 1.415 1.00 59.50 840 SER A O 1
ATOM 6286 N N . ASP A 1 841 ? 3.907 7.002 0.117 1.00 74.12 841 ASP A N 1
ATOM 6287 C CA . ASP A 1 841 ? 5.102 7.475 0.826 1.00 74.12 841 ASP A CA 1
ATOM 6288 C C . ASP A 1 841 ? 4.985 8.924 1.362 1.00 74.12 841 ASP A C 1
ATOM 6290 O O . ASP A 1 841 ? 6.001 9.532 1.712 1.00 74.12 841 ASP A O 1
ATOM 6294 N N . MET A 1 842 ? 3.773 9.493 1.411 1.00 84.69 842 MET A N 1
ATOM 6295 C CA . MET A 1 842 ? 3.513 10.836 1.942 1.00 84.69 842 MET A CA 1
ATOM 6296 C C . MET A 1 842 ? 2.459 10.788 3.045 1.00 84.69 842 MET A C 1
ATOM 6298 O O . MET A 1 842 ? 1.435 10.118 2.917 1.00 84.69 842 MET A O 1
ATOM 6302 N N . TYR A 1 843 ? 2.697 11.543 4.111 1.00 88.31 843 TYR A N 1
ATOM 6303 C CA . TYR A 1 843 ? 1.904 11.522 5.333 1.00 88.31 843 TYR A CA 1
ATOM 6304 C C . TYR A 1 843 ? 1.490 12.940 5.730 1.00 88.31 843 TYR A C 1
ATOM 6306 O O . TYR A 1 843 ? 2.300 13.860 5.671 1.00 88.31 843 TYR A O 1
ATOM 6314 N N . ALA A 1 844 ? 0.246 13.128 6.158 1.00 88.44 844 ALA A N 1
ATOM 6315 C CA . ALA A 1 844 ? -0.148 14.264 6.974 1.00 88.44 844 ALA A CA 1
ATOM 6316 C C . ALA A 1 844 ? 0.411 14.069 8.382 1.00 88.44 844 ALA A C 1
ATOM 6318 O O . ALA A 1 844 ? 0.161 13.053 9.031 1.00 88.44 844 ALA A O 1
ATOM 6319 N N . LEU A 1 845 ? 1.167 15.060 8.835 1.00 90.81 845 LEU A N 1
ATOM 6320 C CA . LEU A 1 845 ? 1.772 15.121 10.151 1.00 90.81 845 LEU A CA 1
ATOM 6321 C C . LEU A 1 845 ? 0.966 16.068 11.040 1.00 90.81 845 LEU A C 1
ATOM 6323 O O . LEU A 1 845 ? 0.791 17.247 10.721 1.00 90.81 845 LEU A O 1
ATOM 6327 N N . SER A 1 846 ? 0.528 15.548 12.180 1.00 87.88 846 SER A N 1
ATOM 6328 C CA . SER A 1 846 ? -0.070 16.318 13.270 1.00 87.88 846 SER A CA 1
ATOM 6329 C C . SER A 1 846 ? 0.607 15.952 14.588 1.00 87.88 846 SER A C 1
ATOM 6331 O O . SER A 1 846 ? 1.124 14.847 14.736 1.00 87.88 846 SER A O 1
ATOM 6333 N N . TRP A 1 847 ? 0.642 16.885 15.534 1.00 87.94 847 TRP A N 1
ATOM 6334 C CA . TRP A 1 847 ? 1.198 16.647 16.866 1.00 87.94 847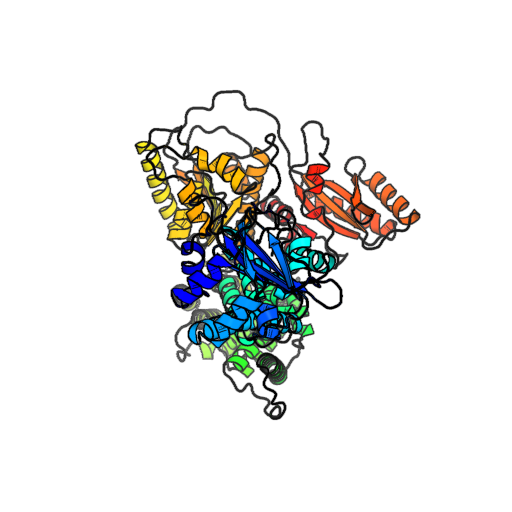 TRP A CA 1
ATOM 6335 C C . TRP A 1 847 ? 0.070 16.492 17.871 1.00 87.94 847 TRP A C 1
ATOM 6337 O O . TRP A 1 847 ? -0.941 17.188 17.756 1.00 87.94 847 TRP A O 1
ATOM 6347 N N . LEU A 1 848 ? 0.266 15.574 18.818 1.00 71.56 848 LEU A N 1
ATOM 6348 C CA . LEU A 1 848 ? -0.659 15.351 19.926 1.00 71.56 848 LEU A CA 1
ATOM 6349 C C . LEU A 1 848 ? -0.544 16.456 20.991 1.00 71.56 848 LEU A C 1
ATOM 6351 O O . LEU A 1 848 ? 0.516 17.144 21.072 1.00 71.56 848 LEU A O 1
#

Foldseek 3Di:
DDQADLVLQCPQPLNVQADPVLSNVQSVPKDKDDWDAAFDWPDDFQADLFWKKFKAAPDPDDDDQFFFKWKWADDPPGATQAIDGHGHRGMPSLLQCVVVVVANDGDTDRMIMGTHHTIMMIITGSHSLSVSCVVRVVSVVSSNVVNVVVVVVSVLSVVLLVPQDDLLVLLLVVLVQCVVAWDDLAQKTDGPDQDDLVNSCSRSVHDSVVSVVNQVVCVVLQQFDVVRTMGFGNVLSVLSNCVSPPQLLVSVVVLLVVLVVCLLQLVLLVSLLSLQVCCVVLVLQLSSLLSNLVSCVLLVVLVVSQVSCVVQVLHQPDALLRLLLSNVRSVCVSVPDPPPDPSPDSANPDPVSLVSSLSSLLSQLSSLCVQLVVDPDLVSNLVSLQSSLVSLVRSCVSPVDLLSQLSSLLSCLSNVNLPVSLVSLVVLLPDPPDDDALSSLLSNLSSCLSNVVPVVSLVSLVVSCPDPSNGLSNLLVSLVSLLSSCVSSVHDSVVRSVSRDHAAAEEEDEDAQFPPLDDDVVSVVLLVLLLVLLLVVCVVRVHQEYEAALFHGNRLSNLVSCVVVVHAYEHEHLEAPVVCCVPGQQRRDDPPDDGSVVSSSVSSNRHPRYHHNFHDDDDPPAVLVSLLLSLLLRQLVSLSSCVSSVHAHEYEYEDEDADDDDCNDSVVSVVLCVVVVGYYDYRYRPRHGHHDDDDPPDKHQAKWKKKKKFFLDQDDPVLVVQLVVLCCVVQPPQKDWDQDPVRGIMIMGIGRDLLCVVVVVVSSVVSCVVSVTQIAIEMWMFRADTPVGDGDPVRVCSTPSVDDDHPDDSVWHKYFSSSSSNCCSPPVQQWDWRDDDSHSTMTGIDGD